Protein AF-0000000084356036 (afdb_homodimer)

pLDDT: mean 91.76, std 10.58, range [29.39, 98.69]

Solvent-accessible surface area (backbone atoms only — not comparable to full-atom values): 42009 Å² total; per-residue (Å²): 132,79,83,51,84,76,67,65,63,74,61,98,52,89,85,52,48,68,55,34,44,75,74,48,72,62,54,86,58,71,78,63,84,77,89,62,89,68,80,78,71,62,48,49,33,51,31,66,56,74,89,52,66,88,71,65,60,41,38,73,75,48,49,73,70,59,57,48,30,40,59,70,70,45,56,47,35,38,66,58,27,43,74,51,55,47,52,44,31,56,54,45,18,65,64,67,70,32,37,46,40,70,14,31,18,36,52,18,22,49,51,45,52,50,64,71,60,58,42,61,36,37,32,26,42,70,46,60,62,64,60,54,52,40,51,48,50,41,27,75,73,69,65,31,44,78,37,72,44,52,73,49,50,84,78,65,64,44,68,48,18,36,39,44,42,42,49,33,24,60,61,35,27,31,70,64,62,56,55,62,54,48,56,53,36,51,77,42,52,26,46,37,39,36,35,27,53,51,33,49,71,59,77,34,28,64,65,70,82,62,60,59,63,28,42,31,34,40,35,28,22,53,47,34,23,66,42,49,38,58,19,10,26,36,33,27,86,42,67,68,56,38,52,50,45,52,58,50,32,46,43,56,30,18,51,50,51,42,63,41,29,43,51,35,55,60,26,50,78,49,28,67,64,47,53,53,42,9,13,46,32,26,52,54,44,53,52,49,48,68,76,45,38,75,78,46,79,61,40,53,66,42,69,38,21,44,69,50,48,41,51,54,29,50,76,67,74,43,87,42,60,59,58,58,71,50,33,56,96,75,35,49,51,30,37,25,21,42,26,33,67,34,51,66,44,44,52,49,28,59,71,53,37,79,76,47,45,51,27,63,77,50,41,21,49,60,24,28,31,25,65,45,17,51,78,32,66,85,51,60,66,25,33,29,34,37,20,39,16,48,46,38,49,68,54,53,45,52,36,51,49,57,14,54,69,70,87,133,78,86,53,83,76,68,62,62,79,60,102,52,90,83,53,48,69,55,34,42,75,72,48,71,62,54,85,58,72,80,64,82,74,90,62,88,67,80,76,71,64,47,50,32,50,31,65,57,75,89,52,66,90,71,67,59,41,38,74,74,48,48,73,70,59,57,49,30,42,59,70,69,47,56,46,37,37,65,58,27,43,75,50,54,46,53,45,33,58,54,45,18,64,65,68,72,33,38,48,42,71,15,31,19,36,52,18,23,49,51,45,52,50,64,71,60,58,44,61,36,38,31,25,42,70,46,60,64,65,59,53,51,40,50,48,50,42,27,74,74,70,65,30,43,77,38,75,44,53,74,48,49,85,79,65,64,43,69,48,19,36,38,44,43,42,49,34,25,59,64,35,26,30,70,64,62,56,57,62,56,48,54,52,35,52,76,41,54,25,43,36,38,35,36,28,54,52,34,49,71,57,76,34,27,61,65,70,82,62,60,60,61,27,42,32,33,38,35,28,22,52,47,35,23,66,43,48,35,58,19,10,26,37,33,27,85,40,65,68,58,37,52,49,45,52,58,51,32,48,43,56,30,17,50,50,52,43,64,40,30,41,52,33,54,60,26,51,77,48,29,68,64,47,51,52,43,9,12,44,31,26,51,52,46,52,52,49,49,68,75,46,37,75,78,47,80,61,40,54,65,41,69,38,22,45,70,50,47,42,51,54,29,50,76,67,73,43,89,42,58,58,59,59,72,50,32,56,97,75,34,50,54,30,38,26,23,41,28,32,68,34,50,67,46,42,51,50,27,60,73,52,38,79,75,44,46,50,26,64,79,50,41,21,48,60,25,28,31,25,64,45,19,50,79,32,67,84,49,60,66,24,34,30,34,36,22,39,17,47,47,38,50,67,53,52,44,53,36,50,50,56,15,54,68,70,89

Structure (mmCIF, N/CA/C/O backbone):
data_AF-0000000084356036-model_v1
#
loop_
_entity.id
_entity.type
_entity.pdbx_description
1 polymer 'Putative trans-sulfuration enzyme'
#
loop_
_atom_site.group_PDB
_atom_site.id
_atom_site.type_symbol
_atom_site.label_atom_id
_atom_site.label_alt_id
_atom_site.label_comp_id
_atom_site.label_asym_id
_atom_site.label_entity_id
_atom_site.label_seq_id
_atom_site.pdbx_PDB_ins_code
_atom_site.Cartn_x
_atom_site.Cartn_y
_atom_site.Cartn_z
_atom_site.occupancy
_atom_site.B_iso_or_equiv
_atom_site.auth_seq_id
_atom_site.auth_comp_id
_atom_site.auth_asym_id
_atom_site.auth_atom_id
_atom_site.pdbx_PDB_model_num
ATOM 1 N N . MET A 1 1 ? -30.516 16.922 -21.625 1 29.39 1 MET A N 1
ATOM 2 C CA . MET A 1 1 ? -30.875 18.328 -21.734 1 29.39 1 MET A CA 1
ATOM 3 C C . MET A 1 1 ? -29.625 19.203 -21.672 1 29.39 1 MET A C 1
ATOM 5 O O . MET A 1 1 ? -28.703 18.938 -20.891 1 29.39 1 MET A O 1
ATOM 9 N N . GLY A 1 2 ? -29.375 19.969 -22.703 1 32.53 2 GLY A N 1
ATOM 10 C CA . GLY A 1 2 ? -28.25 20.875 -22.922 1 32.53 2 GLY A CA 1
ATOM 11 C C . GLY A 1 2 ? -28.062 21.891 -21.812 1 32.53 2 GLY A C 1
ATOM 12 O O . GLY A 1 2 ? -29.016 22.188 -21.094 1 32.53 2 GLY A O 1
ATOM 13 N N . ILE A 1 3 ? -26.844 22 -21.281 1 39.56 3 ILE A N 1
ATOM 14 C CA . ILE A 1 3 ? -26.484 23.141 -20.438 1 39.56 3 ILE A CA 1
ATOM 15 C C . ILE A 1 3 ? -26.906 24.438 -21.125 1 39.56 3 ILE A C 1
ATOM 17 O O . ILE A 1 3 ? -26.531 24.703 -22.266 1 39.56 3 ILE A O 1
ATOM 21 N N . THR A 1 4 ? -28.125 24.984 -20.984 1 37.81 4 THR A N 1
ATOM 22 C CA . THR A 1 4 ? -28.406 26.344 -21.438 1 37.81 4 THR A CA 1
ATOM 23 C C . THR A 1 4 ? -27.516 27.344 -20.703 1 37.81 4 THR A C 1
ATOM 25 O O . THR A 1 4 ? -27.016 27.062 -19.609 1 37.81 4 THR A O 1
ATOM 28 N N . LYS A 1 5 ? -27.125 28.422 -21.312 1 46.97 5 LYS A N 1
ATOM 29 C CA . LYS A 1 5 ? -26.344 29.547 -20.828 1 46.97 5 LYS A CA 1
ATOM 30 C C . LYS A 1 5 ? -26.766 29.953 -19.422 1 46.97 5 LYS A C 1
ATOM 32 O O . LYS A 1 5 ? -25.969 30.453 -18.641 1 46.97 5 LYS A O 1
ATOM 37 N N . ASN A 1 6 ? -28 30.062 -19.141 1 38.69 6 ASN A N 1
ATOM 38 C CA . ASN A 1 6 ? -28.625 30.453 -17.875 1 38.69 6 ASN A CA 1
ATOM 39 C C . ASN A 1 6 ? -28.359 29.438 -16.766 1 38.69 6 ASN A C 1
ATOM 41 O O . ASN A 1 6 ? -28.734 29.656 -15.617 1 38.69 6 ASN A O 1
ATOM 45 N N . ASP A 1 7 ? -28.047 28.281 -17.125 1 44.19 7 ASP A N 1
ATOM 46 C CA . ASP A 1 7 ? -27.922 27.234 -16.109 1 44.19 7 ASP A CA 1
ATOM 47 C C . ASP A 1 7 ? -26.609 27.391 -15.328 1 44.19 7 ASP A C 1
ATOM 49 O O . ASP A 1 7 ? -26.328 26.578 -14.445 1 44.19 7 ASP A O 1
ATOM 53 N N . TYR A 1 8 ? -25.781 28.141 -15.906 1 47.41 8 TYR A N 1
ATOM 54 C CA . TYR A 1 8 ? -24.609 28.469 -15.117 1 47.41 8 TYR A CA 1
ATOM 55 C C . TYR A 1 8 ? -24.984 29.266 -13.875 1 47.41 8 TYR A C 1
ATOM 57 O O . TYR A 1 8 ? -25.203 30.484 -13.938 1 47.41 8 TYR A O 1
ATOM 65 N N . VAL A 1 9 ? -26.031 28.984 -13.227 1 43 9 VAL A N 1
ATOM 66 C CA . VAL A 1 9 ? -26.344 29.734 -12.008 1 43 9 VAL A CA 1
ATOM 67 C C . VAL A 1 9 ? -25.094 29.859 -11.148 1 43 9 VAL A C 1
ATOM 69 O O . VAL A 1 9 ? -24.531 28.859 -10.695 1 43 9 VAL A O 1
ATOM 72 N N . SER A 1 10 ? -24.281 30.812 -11.508 1 47.84 10 SER A N 1
ATOM 73 C CA . SER A 1 10 ? -23.234 31.188 -10.562 1 47.84 10 SER A CA 1
ATOM 74 C C . SER A 1 10 ? -23.766 31.219 -9.133 1 47.84 10 SER A C 1
ATOM 76 O O . SER A 1 10 ? -24.656 32 -8.805 1 47.84 10 SER A O 1
ATOM 78 N N . GLU A 1 11 ? -24.016 30.297 -8.531 1 51.06 11 GLU A N 1
ATOM 79 C CA . GLU A 1 11 ? -24.203 30.453 -7.09 1 51.06 11 GLU A CA 1
ATOM 80 C C . GLU A 1 11 ? -23.344 31.578 -6.535 1 51.06 11 GLU A C 1
AT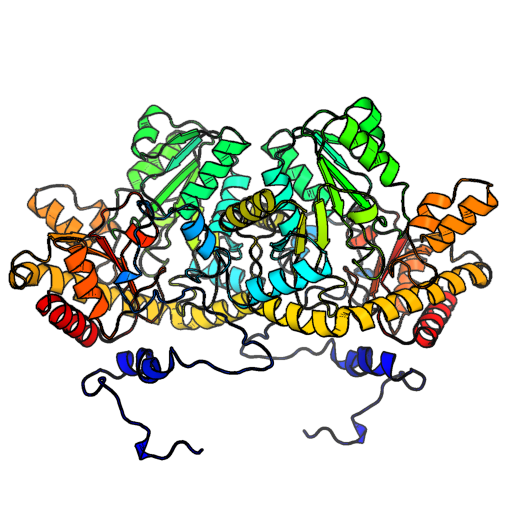OM 82 O O . GLU A 1 11 ? -22.453 32.094 -7.227 1 51.06 11 GLU A O 1
ATOM 87 N N . ASN A 1 12 ? -23.547 32.031 -5.133 1 54.28 12 ASN A N 1
ATOM 88 C CA . ASN A 1 12 ? -23.141 33.125 -4.238 1 54.28 12 ASN A CA 1
ATOM 89 C C . ASN A 1 12 ? -21.641 33.375 -4.312 1 54.28 12 ASN A C 1
ATOM 91 O O . ASN A 1 12 ? -20.984 33.594 -3.287 1 54.28 12 ASN A O 1
ATOM 95 N N . HIS A 1 13 ? -20.984 33.188 -5.473 1 63.88 13 HIS A N 1
ATOM 96 C CA . HIS A 1 13 ? -19.578 33.562 -5.52 1 63.88 13 HIS A CA 1
ATOM 97 C C . HIS A 1 13 ? -19.391 34.969 -6.055 1 63.88 13 HIS A C 1
ATOM 99 O O . HIS A 1 13 ? -18.375 35.281 -6.676 1 63.88 13 HIS A O 1
ATOM 105 N N . ASN A 1 14 ? -20.453 35.875 -6.234 1 61.91 14 ASN A N 1
ATOM 106 C CA . ASN A 1 14 ? -20.453 37.125 -6.988 1 61.91 14 ASN A CA 1
ATOM 107 C C . ASN A 1 14 ? -19.234 37.969 -6.637 1 61.91 14 ASN A C 1
ATOM 109 O O . ASN A 1 14 ? -18.734 38.719 -7.477 1 61.91 14 ASN A O 1
ATOM 113 N N . ASN A 1 15 ? -18.562 37.781 -5.469 1 78.5 15 ASN A N 1
ATOM 114 C CA . ASN A 1 15 ? -17.469 38.688 -5.141 1 78.5 15 ASN A CA 1
ATOM 115 C C . ASN A 1 15 ? -16.172 37.938 -4.863 1 78.5 15 ASN A C 1
ATOM 117 O O . ASN A 1 15 ? -15.242 38.5 -4.273 1 78.5 15 ASN A O 1
ATOM 121 N N . ALA A 1 16 ? -16.141 36.812 -5.438 1 83.12 16 ALA A N 1
ATOM 122 C CA . ALA A 1 16 ? -14.93 36.062 -5.141 1 83.12 16 ALA A CA 1
ATOM 123 C C . ALA A 1 16 ? -13.891 36.25 -6.238 1 83.12 16 ALA A C 1
ATOM 125 O O . ALA A 1 16 ? -14.234 36.438 -7.406 1 83.12 16 ALA A O 1
ATOM 126 N N . ASP A 1 17 ? -12.617 36.219 -5.934 1 83.81 17 ASP A N 1
ATOM 127 C CA . ASP A 1 17 ? -11.492 36.312 -6.867 1 83.81 17 ASP A CA 1
ATOM 128 C C . ASP A 1 17 ? -11.359 35.031 -7.688 1 83.81 17 ASP A C 1
ATOM 130 O O . ASP A 1 17 ? -11.898 34 -7.309 1 83.81 17 ASP A O 1
ATOM 134 N N . ILE A 1 18 ? -10.75 35.188 -8.828 1 76.62 18 ILE A N 1
ATOM 135 C CA . ILE A 1 18 ? -10.648 34.094 -9.805 1 76.62 18 ILE A CA 1
ATOM 136 C C . ILE A 1 18 ? -10.047 32.875 -9.148 1 76.62 18 ILE A C 1
ATOM 138 O O . ILE A 1 18 ? -10.461 31.734 -9.438 1 76.62 18 ILE A O 1
ATOM 142 N N . ASN A 1 19 ? -9 32.969 -8.258 1 81.5 19 ASN A N 1
ATOM 143 C CA . ASN A 1 19 ? -8.367 31.828 -7.613 1 81.5 19 ASN A CA 1
ATOM 144 C C . ASN A 1 19 ? -9.344 31.062 -6.73 1 81.5 19 ASN A C 1
ATOM 146 O O . ASN A 1 19 ? -9.273 29.844 -6.633 1 81.5 19 ASN A O 1
ATOM 150 N N . THR A 1 20 ? -10.211 31.75 -6.133 1 84.06 20 THR A N 1
ATOM 151 C CA . THR A 1 20 ? -11.25 31.141 -5.312 1 84.06 20 THR A CA 1
ATOM 152 C C . THR A 1 20 ? -12.281 30.438 -6.188 1 84.06 20 THR A C 1
ATOM 154 O O . THR A 1 20 ? -12.672 29.297 -5.902 1 84.06 20 THR A O 1
ATOM 157 N N . LEU A 1 21 ? -12.695 31.078 -7.297 1 76.44 21 LEU A N 1
ATOM 158 C CA . LEU A 1 21 ? -13.68 30.516 -8.203 1 76.44 21 LEU A CA 1
ATOM 159 C C . LEU A 1 21 ? -13.156 29.234 -8.844 1 76.44 21 LEU A C 1
ATOM 161 O O . LEU A 1 21 ? -13.914 28.266 -9.016 1 76.44 21 LEU A O 1
ATOM 165 N N . LEU A 1 22 ? -11.93 29.25 -9.156 1 78.12 22 LEU A N 1
ATOM 166 C CA . LEU A 1 22 ? -11.312 28.078 -9.773 1 78.12 22 LEU A CA 1
ATOM 167 C C . LEU A 1 22 ? -11.383 26.875 -8.836 1 78.12 22 LEU A C 1
ATOM 169 O O . LEU A 1 22 ? -11.359 25.734 -9.281 1 78.12 22 LEU A O 1
ATOM 173 N N . ILE A 1 23 ? -11.5 27.047 -7.559 1 84.19 23 ILE A N 1
ATOM 174 C CA . ILE A 1 23 ? -11.492 25.969 -6.574 1 84.19 23 ILE A CA 1
ATOM 175 C C . ILE A 1 23 ? -12.922 25.609 -6.195 1 84.19 23 ILE A C 1
ATOM 177 O O . ILE A 1 23 ? -13.25 24.422 -6.023 1 84.19 23 ILE A O 1
ATOM 181 N N . HIS A 1 24 ? -13.914 26.562 -6.199 1 85.25 24 HIS A N 1
ATOM 182 C CA . HIS A 1 24 ? -15.164 26.312 -5.492 1 85.25 24 HIS A CA 1
ATOM 183 C C . HIS A 1 24 ? -16.359 26.469 -6.426 1 85.25 24 HIS A C 1
ATOM 185 O O . HIS A 1 24 ? -17.484 26.156 -6.047 1 85.25 24 HIS A O 1
ATOM 191 N N . SER A 1 25 ? -16.266 26.906 -7.676 1 75.06 25 SER A N 1
ATOM 192 C CA . SER A 1 25 ? -17.406 27.266 -8.523 1 75.06 25 SER A CA 1
ATOM 193 C C . SER A 1 25 ? -18.281 26.047 -8.797 1 75.06 25 SER A C 1
ATOM 195 O O . SER A 1 25 ? -19.469 26.188 -9.117 1 75.06 25 SER A O 1
ATOM 197 N N . ASP A 1 26 ? -17.719 24.938 -8.703 1 75.94 26 ASP A N 1
ATOM 198 C CA . ASP A 1 26 ? -18.484 23.734 -9.008 1 75.94 26 ASP A CA 1
ATOM 199 C C . ASP A 1 26 ? -18.906 23.016 -7.734 1 75.94 26 ASP A C 1
ATOM 201 O O . ASP A 1 26 ? -19.484 21.922 -7.797 1 75.94 26 ASP A O 1
ATOM 205 N N . ASP A 1 27 ? -18.703 23.594 -6.57 1 80.88 27 ASP A N 1
ATOM 206 C CA . ASP A 1 27 ? -19.031 22.969 -5.293 1 80.88 27 ASP A CA 1
ATOM 207 C C . ASP A 1 27 ? -20.516 22.609 -5.219 1 80.88 27 ASP A C 1
ATOM 209 O O . ASP A 1 27 ? -20.906 21.688 -4.512 1 80.88 27 ASP A O 1
ATOM 213 N N . VAL A 1 28 ? -21.328 23.203 -5.906 1 74.5 28 VAL A N 1
ATOM 214 C CA . VAL A 1 28 ? -22.781 23 -5.887 1 74.5 28 VAL A CA 1
ATOM 215 C C . VAL A 1 28 ? -23.109 21.594 -6.395 1 74.5 28 VAL A C 1
ATOM 217 O O . VAL A 1 28 ? -24.188 21.078 -6.117 1 74.5 28 VAL A O 1
ATOM 220 N N . LEU A 1 29 ? -22.172 21.047 -7.098 1 70.62 29 LEU A N 1
ATOM 221 C CA . LEU A 1 29 ? -22.406 19.734 -7.68 1 70.62 29 LEU A CA 1
ATOM 222 C C . LEU A 1 29 ? -21.891 18.641 -6.762 1 70.62 29 LEU A C 1
ATOM 224 O O . LEU A 1 29 ? -22.031 17.453 -7.066 1 70.62 29 LEU A O 1
ATOM 228 N N . ASN A 1 30 ? -21.297 18.953 -5.586 1 77.06 30 ASN A N 1
ATOM 229 C CA . ASN A 1 30 ? -20.641 18 -4.703 1 77.06 30 ASN A CA 1
ATOM 230 C C . ASN A 1 30 ? -21.609 16.938 -4.18 1 77.06 30 ASN A C 1
ATOM 232 O O . ASN A 1 30 ? -21.219 15.805 -3.906 1 77.06 30 ASN A O 1
ATOM 236 N N . ASP A 1 31 ? -22.844 17.125 -4.047 1 74.38 31 ASP A N 1
ATOM 237 C CA . ASP A 1 31 ? -23.781 16.219 -3.377 1 74.38 31 ASP A CA 1
ATOM 238 C C . ASP A 1 31 ? -24.641 15.477 -4.387 1 74.38 31 ASP A C 1
ATOM 240 O O . ASP A 1 31 ? -25.641 14.859 -4.02 1 74.38 31 ASP A O 1
ATOM 244 N N . ARG A 1 32 ? -24.281 15.609 -5.621 1 68.31 32 ARG A N 1
ATOM 245 C CA . ARG A 1 32 ? -25.094 14.961 -6.652 1 68.31 32 ARG A CA 1
ATOM 246 C C . ARG A 1 32 ? -24.922 13.445 -6.613 1 68.31 32 ARG A C 1
ATOM 248 O O . ARG A 1 32 ? -23.797 12.945 -6.516 1 68.31 32 ARG A O 1
ATOM 255 N N . ILE A 1 33 ? -25.891 12.781 -6.523 1 73.44 33 ILE A N 1
ATOM 256 C CA . ILE A 1 33 ? -25.891 11.328 -6.648 1 73.44 33 ILE A CA 1
ATOM 257 C C . ILE A 1 33 ? -25.797 10.938 -8.125 1 73.44 33 ILE A C 1
ATOM 259 O O . ILE A 1 33 ? -26.562 11.438 -8.953 1 73.44 33 ILE A O 1
ATOM 263 N N . VAL A 1 34 ? -24.891 10.234 -8.5 1 70.38 34 VAL A N 1
ATOM 264 C CA . VAL A 1 34 ? -24.734 9.75 -9.867 1 70.38 34 VAL A CA 1
ATOM 265 C C . VAL A 1 34 ? -25.125 8.281 -9.953 1 70.38 34 VAL A C 1
ATOM 267 O O . VAL A 1 34 ? -24.688 7.461 -9.148 1 70.38 34 VAL A O 1
ATOM 270 N N . ASN A 1 35 ? -26.016 7.895 -10.82 1 73.56 35 ASN A N 1
ATOM 271 C CA . ASN A 1 35 ? -26.531 6.535 -10.961 1 73.56 35 ASN A CA 1
ATOM 272 C C . ASN A 1 35 ? -25.719 5.727 -11.969 1 73.56 35 ASN A C 1
ATOM 274 O O . ASN A 1 35 ? -26.281 5.145 -12.898 1 73.56 35 ASN A O 1
ATOM 278 N N . ASP A 1 36 ? -24.547 5.645 -11.641 1 73.38 36 ASP A N 1
ATOM 279 C CA . ASP A 1 36 ? -23.641 4.941 -12.547 1 73.38 36 ASP A CA 1
ATOM 280 C C . ASP A 1 36 ? -23.859 3.434 -12.484 1 73.38 36 ASP A C 1
ATOM 282 O O . ASP A 1 36 ? -24.125 2.881 -11.414 1 73.38 36 ASP A O 1
ATOM 286 N N . VAL A 1 37 ? -23.797 2.703 -13.641 1 74.88 37 VAL A N 1
ATOM 287 C CA . VAL A 1 37 ? -23.766 1.245 -13.672 1 74.88 37 VAL A CA 1
ATOM 288 C C . VAL A 1 37 ? -22.406 0.737 -13.203 1 74.88 37 VAL A C 1
ATOM 290 O O . VAL A 1 37 ? -22.328 -0.11 -12.312 1 74.88 37 VAL A O 1
ATOM 293 N N . ALA A 1 38 ? -21.375 1.292 -13.898 1 76.12 38 ALA A N 1
ATOM 294 C CA . ALA A 1 38 ? -20.031 1.022 -13.414 1 76.12 38 ALA A CA 1
ATOM 295 C C . ALA A 1 38 ? -19.578 2.078 -12.406 1 76.12 38 ALA A C 1
ATOM 297 O O . ALA A 1 38 ? -19.75 3.277 -12.641 1 76.12 38 ALA A O 1
ATOM 298 N N . PRO A 1 39 ? -18.969 1.699 -11.273 1 80.62 39 PRO A N 1
ATOM 299 C CA . PRO A 1 39 ? -18.578 2.693 -10.273 1 80.62 39 PRO A CA 1
ATOM 300 C C . PRO A 1 39 ? -17.453 3.602 -10.766 1 80.62 39 PRO A C 1
ATOM 302 O O . PRO A 1 39 ? -16.641 3.197 -11.609 1 80.62 39 PRO A O 1
ATOM 305 N N . PRO A 1 40 ? -17.359 4.82 -10.203 1 83.5 40 PRO A N 1
ATOM 306 C CA . PRO A 1 40 ? -16.266 5.734 -10.555 1 83.5 40 PRO A CA 1
ATOM 307 C C . PRO A 1 40 ? -14.945 5.352 -9.898 1 83.5 40 PRO A C 1
ATOM 309 O O . PRO A 1 40 ? -14.93 4.547 -8.961 1 83.5 40 PRO A O 1
ATOM 312 N N . ILE A 1 41 ? -13.82 5.797 -10.5 1 85.44 41 ILE A N 1
ATOM 313 C CA . ILE A 1 41 ? -12.523 5.773 -9.828 1 85.44 41 ILE A CA 1
ATOM 314 C C . ILE A 1 41 ? -12.438 6.914 -8.82 1 85.44 41 ILE A C 1
ATOM 316 O O . ILE A 1 41 ? -12.266 8.078 -9.195 1 85.44 41 ILE A O 1
ATOM 320 N N . ASN A 1 42 ? -12.656 6.684 -7.531 1 83.94 42 ASN A N 1
ATOM 321 C CA . ASN A 1 42 ? -12.656 7.699 -6.484 1 83.94 42 ASN A CA 1
ATOM 322 C C . ASN A 1 42 ? -11.242 7.973 -5.977 1 83.94 42 ASN A C 1
ATOM 324 O O . ASN A 1 42 ? -10.844 7.457 -4.934 1 83.94 42 ASN A O 1
ATOM 328 N N . VAL A 1 43 ? -10.586 8.867 -6.566 1 84.56 43 VAL A N 1
ATOM 329 C CA . VAL A 1 43 ? -9.164 9.062 -6.297 1 84.56 43 VAL A CA 1
ATOM 330 C C . VAL A 1 43 ? -8.984 9.898 -5.035 1 84.56 43 VAL A C 1
ATOM 332 O O . VAL A 1 43 ? -7.875 10.008 -4.508 1 84.56 43 VAL A O 1
ATOM 335 N N . THR A 1 44 ? -10.062 10.422 -4.398 1 82.31 44 THR A N 1
ATOM 336 C CA . THR A 1 44 ? -9.969 11.359 -3.285 1 82.31 44 THR A CA 1
ATOM 337 C C . THR A 1 44 ? -9.328 10.688 -2.07 1 82.31 44 THR A C 1
ATOM 339 O O . THR A 1 44 ? -9.594 9.516 -1.791 1 82.31 44 THR A O 1
ATOM 342 N N . THR A 1 45 ? -8.492 11.414 -1.34 1 86.62 45 THR A N 1
ATOM 343 C CA . THR A 1 45 ? -7.934 10.938 -0.079 1 86.62 45 THR A CA 1
ATOM 344 C C . THR A 1 45 ? -8.812 11.359 1.096 1 86.62 45 THR A C 1
ATOM 346 O O . THR A 1 45 ? -8.781 10.734 2.156 1 86.62 45 THR A O 1
ATOM 349 N N . THR A 1 46 ? -9.477 12.461 0.862 1 87.88 46 THR A N 1
ATOM 350 C CA . THR A 1 46 ? -10.188 13.133 1.947 1 87.88 46 THR A CA 1
ATOM 351 C C . THR A 1 46 ? -11.664 13.312 1.596 1 87.88 46 THR A C 1
ATOM 353 O O . THR A 1 46 ? -11.992 13.648 0.458 1 87.88 46 THR A O 1
ATOM 356 N N . PHE A 1 47 ? -12.562 13.016 2.578 1 89.56 47 PHE A N 1
ATOM 357 C CA . PHE A 1 47 ? -14 13.148 2.404 1 89.56 47 PHE A CA 1
ATOM 358 C C . PHE A 1 47 ? -14.562 14.211 3.344 1 89.56 47 PHE A C 1
ATOM 360 O O . PHE A 1 47 ? -14.133 14.32 4.496 1 89.56 47 PHE A O 1
ATOM 367 N N . ARG A 1 48 ? -15.531 15.016 2.816 1 90.25 48 ARG A N 1
ATOM 368 C CA . ARG A 1 48 ? -16.172 16.016 3.652 1 90.25 48 ARG A CA 1
ATOM 369 C C . ARG A 1 48 ? -17.062 15.367 4.711 1 90.25 48 ARG A C 1
ATOM 371 O O . ARG A 1 48 ? -17.734 14.383 4.438 1 90.25 48 ARG A O 1
ATOM 378 N N . TYR A 1 49 ? -16.969 15.961 5.965 1 90 49 TYR A N 1
ATOM 379 C CA . TYR A 1 49 ? -17.953 15.562 6.953 1 90 49 TYR A CA 1
ATOM 380 C C . TYR A 1 49 ? -19.359 15.961 6.512 1 90 49 TYR A C 1
ATOM 382 O O . TYR A 1 49 ? -19.531 16.797 5.613 1 90 49 TYR A O 1
ATOM 390 N N . SER A 1 50 ? -20.359 15.281 7.215 1 87.56 50 SER A N 1
ATOM 391 C CA . SER A 1 50 ? -21.75 15.633 6.965 1 87.56 50 SER A CA 1
ATOM 392 C C . SER A 1 50 ? -21.984 17.141 7.105 1 87.56 50 SER A C 1
ATOM 394 O O . SER A 1 50 ? -21.391 17.781 7.98 1 87.56 50 SER A O 1
ATOM 396 N N . SER A 1 51 ? -22.828 17.703 6.262 1 86.38 51 SER A N 1
ATOM 397 C CA . SER A 1 51 ? -23.172 19.109 6.359 1 86.38 51 SER A CA 1
ATOM 398 C C . SER A 1 51 ? -24.078 19.375 7.562 1 86.38 51 SER A C 1
ATOM 400 O O . SER A 1 51 ? -24.297 20.531 7.941 1 86.38 51 SER A O 1
ATOM 402 N N . ASN A 1 52 ? -24.609 18.281 8.117 1 88.88 52 ASN A N 1
ATOM 403 C CA . ASN A 1 52 ? -25.438 18.375 9.312 1 88.88 52 ASN A CA 1
ATOM 404 C C . ASN A 1 52 ? -24.609 18.266 10.586 1 88.88 52 ASN A C 1
ATOM 406 O O . ASN A 1 52 ? -24.219 17.172 10.984 1 88.88 52 ASN A O 1
ATOM 410 N N . PRO A 1 53 ? -24.453 19.375 11.312 1 90.94 53 PRO A N 1
ATOM 411 C CA . PRO A 1 53 ? -23.562 19.391 12.477 1 90.94 53 PRO A CA 1
ATOM 412 C C . PRO A 1 53 ? -24.047 18.469 13.594 1 90.94 53 PRO A C 1
ATOM 414 O O . PRO A 1 53 ? -23.266 18.094 14.477 1 90.94 53 PRO A O 1
ATOM 417 N N . ASP A 1 54 ? -25.281 18.125 13.633 1 89.12 54 ASP A N 1
ATOM 418 C CA . ASP A 1 54 ? -25.812 17.219 14.648 1 89.12 54 ASP A CA 1
ATOM 419 C C . ASP A 1 54 ? -25.203 15.828 14.516 1 89.12 54 ASP A C 1
ATOM 421 O O . ASP A 1 54 ? -25.25 15.031 15.461 1 89.12 54 ASP A O 1
ATOM 425 N N . GLU A 1 55 ? -24.625 15.578 13.398 1 88.94 55 GLU A N 1
ATOM 426 C CA . GLU A 1 55 ? -24.031 14.266 13.141 1 88.94 55 GLU A CA 1
ATOM 427 C C . GLU A 1 55 ? -22.562 14.234 13.531 1 88.94 55 GLU A C 1
ATOM 429 O O . GLU A 1 55 ? -21.922 13.18 13.461 1 88.94 55 GLU A O 1
ATOM 434 N N . TRP A 1 56 ? -22.094 15.461 13.93 1 92.69 56 TRP A N 1
ATOM 435 C CA . TRP A 1 56 ? -20.688 15.531 14.352 1 92.69 56 TRP A CA 1
ATOM 436 C C . TRP A 1 56 ? -20.531 15.047 15.781 1 92.69 56 TRP A C 1
ATOM 438 O O . TRP A 1 56 ? -20.734 15.805 16.734 1 92.69 56 TRP A O 1
ATOM 448 N N . ILE A 1 57 ? -20.078 13.789 15.906 1 89.94 57 ILE A N 1
ATOM 449 C CA . ILE A 1 57 ? -19.906 13.211 17.234 1 89.94 57 ILE A CA 1
ATOM 450 C C . ILE A 1 57 ? -18.422 13.086 17.562 1 89.94 57 ILE A C 1
ATOM 452 O O . ILE A 1 57 ? -17.672 12.414 16.844 1 89.94 57 ILE A O 1
ATOM 456 N N . PRO A 1 58 ? -17.984 13.82 18.641 1 90.56 58 PRO A N 1
ATOM 457 C CA . PRO A 1 58 ? -16.594 13.664 19.047 1 90.56 58 PRO A CA 1
ATOM 458 C C . PRO A 1 58 ? -16.188 12.203 19.203 1 90.56 58 PRO A C 1
ATOM 460 O O . PRO A 1 58 ? -16.969 11.391 19.703 1 90.56 58 PRO A O 1
ATOM 463 N N . TRP A 1 59 ? -14.977 11.945 18.859 1 88.94 59 TRP A N 1
ATOM 464 C CA . TRP A 1 59 ? -14.469 10.578 18.875 1 88.94 59 TRP A CA 1
ATOM 465 C C . TRP A 1 59 ? -14.656 9.938 20.25 1 88.94 59 TRP A C 1
ATOM 467 O O . TRP A 1 59 ? -15.07 8.781 20.344 1 88.94 59 TRP A O 1
ATOM 477 N N . ALA A 1 60 ? -14.336 10.703 21.281 1 87.12 60 ALA A N 1
ATOM 478 C CA . ALA A 1 60 ? -14.383 10.195 22.656 1 87.12 60 ALA A CA 1
ATOM 479 C C . ALA A 1 60 ? -15.797 9.766 23.031 1 87.12 60 ALA A C 1
ATOM 481 O O . ALA A 1 60 ? -15.977 8.945 23.938 1 87.12 60 ALA A O 1
ATOM 482 N N . ASP A 1 61 ? -16.828 10.305 22.312 1 91.12 61 ASP A N 1
ATOM 483 C CA . ASP A 1 61 ? -18.219 10.055 22.641 1 91.12 61 ASP A CA 1
ATOM 484 C C . ASP A 1 61 ? -18.828 8.977 21.734 1 91.12 61 ASP A C 1
ATOM 486 O O . ASP A 1 61 ? -19.984 8.586 21.922 1 91.12 61 ASP A O 1
ATOM 490 N N . GLN A 1 62 ? -18.047 8.531 20.828 1 90.31 62 GLN A N 1
ATOM 491 C CA . GLN A 1 62 ? -18.562 7.551 19.875 1 90.31 62 GLN A CA 1
ATOM 492 C C . GLN A 1 62 ? -18.594 6.152 20.484 1 90.31 62 GLN A C 1
ATOM 494 O O . GLN A 1 62 ? -17.672 5.773 21.219 1 90.31 62 GLN A O 1
ATOM 499 N N . THR A 1 63 ? -19.609 5.352 20.188 1 89.62 63 THR A N 1
ATOM 500 C CA . THR A 1 63 ? -19.672 3.941 20.547 1 89.62 63 THR A CA 1
ATOM 501 C C . THR A 1 63 ? -18.75 3.111 19.656 1 89.62 63 THR A C 1
ATOM 503 O O . THR A 1 63 ? -18.297 3.578 18.609 1 89.62 63 THR A O 1
ATOM 506 N N . PRO A 1 64 ? -18.453 1.931 20.078 1 86.88 64 PRO A N 1
ATOM 507 C CA . PRO A 1 64 ? -17.656 1.05 19.234 1 86.88 64 PRO A CA 1
ATOM 508 C C . PRO A 1 64 ? -18.281 0.837 17.859 1 86.88 64 PRO A C 1
ATOM 510 O O . PRO A 1 64 ? -17.562 0.791 16.844 1 86.88 64 PRO A O 1
ATOM 513 N N . GLU A 1 65 ? -19.578 0.787 17.906 1 85.25 65 GLU A N 1
ATOM 514 C CA . GLU A 1 65 ? -20.281 0.596 16.641 1 85.25 65 GLU A CA 1
ATOM 515 C C . GLU A 1 65 ? -20.109 1.802 15.727 1 85.25 65 GLU A C 1
ATOM 517 O O . GLU A 1 65 ? -19.938 1.646 14.516 1 85.25 65 GLU A O 1
ATOM 522 N N . GLU A 1 66 ? -20.172 2.957 16.297 1 84.81 66 GLU A N 1
ATOM 523 C CA . GLU A 1 66 ? -19.984 4.184 15.531 1 84.81 66 GLU A CA 1
ATOM 524 C C . GLU A 1 66 ? -18.562 4.277 14.992 1 84.81 66 GLU A C 1
ATOM 526 O O . GLU A 1 66 ? -18.359 4.695 13.852 1 84.81 66 GLU A O 1
ATOM 531 N N . LYS A 1 67 ? -17.672 3.902 15.719 1 85.12 67 LYS A N 1
ATOM 532 C CA . LYS A 1 67 ? -16.281 3.922 15.305 1 85.12 67 LYS A CA 1
ATOM 533 C C . LYS A 1 67 ? -16.031 2.951 14.156 1 85.12 67 LYS A C 1
ATOM 535 O O . LYS A 1 67 ? -15.25 3.24 13.25 1 85.12 67 LYS A O 1
ATOM 540 N N . GLU A 1 68 ? -16.734 1.889 14.195 1 85.31 68 GLU A N 1
ATOM 541 C CA . GLU A 1 68 ? -16.562 0.868 13.164 1 85.31 68 GLU A CA 1
ATOM 542 C C . GLU A 1 68 ? -17.125 1.328 11.828 1 85.31 68 GLU A C 1
ATOM 544 O O . GLU A 1 68 ? -16.734 0.814 10.773 1 85.31 68 GLU A O 1
ATOM 549 N N . LYS A 1 69 ? -18 2.318 11.906 1 84.19 69 LYS A N 1
ATOM 550 C CA . LYS A 1 69 ? -18.594 2.814 10.664 1 84.19 69 LYS A CA 1
ATOM 551 C C . LYS A 1 69 ? -17.531 3.4 9.742 1 84.19 69 LYS A C 1
ATOM 553 O O . LYS A 1 69 ? -17.703 3.406 8.523 1 84.19 69 LYS A O 1
ATOM 558 N N . LEU A 1 70 ? -16.453 3.893 10.289 1 82.88 70 LEU A N 1
ATOM 559 C CA . LEU A 1 70 ? -15.383 4.496 9.5 1 82.88 70 LEU A CA 1
ATOM 560 C C . LEU A 1 70 ? -14.68 3.445 8.648 1 82.88 70 LEU A C 1
ATOM 562 O O . LEU A 1 70 ? -13.984 3.783 7.684 1 82.88 70 LEU A O 1
ATOM 566 N N . LEU A 1 71 ? -14.914 2.211 9.008 1 81.69 71 LEU A N 1
ATOM 567 C CA . LEU A 1 71 ? -14.234 1.128 8.305 1 81.69 71 LEU A CA 1
ATOM 568 C C . LEU A 1 71 ? -15.086 0.609 7.148 1 81.69 71 LEU A C 1
ATOM 570 O O . LEU A 1 71 ? -14.57 -0.04 6.234 1 81.69 71 LEU A O 1
ATOM 574 N N . ASN A 1 72 ? -16.453 0.903 7.215 1 80.69 72 ASN A N 1
ATOM 575 C CA . ASN A 1 72 ? -17.281 0.171 6.258 1 80.69 72 ASN A CA 1
ATOM 576 C C . ASN A 1 72 ? -18.422 1.032 5.727 1 80.69 72 ASN A C 1
ATOM 578 O O . ASN A 1 72 ? -19.188 0.594 4.867 1 80.69 72 ASN A O 1
ATOM 582 N N . HIS A 1 73 ? -18.547 2.256 6.223 1 79.5 73 HIS A N 1
ATOM 583 C CA . HIS A 1 73 ? -19.719 3.023 5.816 1 79.5 73 HIS A CA 1
ATOM 584 C C . HIS A 1 73 ? -19.375 4.492 5.609 1 79.5 73 HIS A C 1
ATOM 586 O O . HIS A 1 73 ? -19.562 5.031 4.52 1 79.5 73 HIS A O 1
ATOM 592 N N . ASP A 1 74 ? -18.875 5.102 6.699 1 84.69 74 ASP A N 1
ATOM 593 C CA . ASP A 1 74 ? -18.547 6.523 6.641 1 84.69 74 ASP A CA 1
ATOM 594 C C . ASP A 1 74 ? -17.156 6.746 6.07 1 84.69 74 ASP A C 1
ATOM 596 O O . ASP A 1 74 ? -16.172 6.188 6.574 1 84.69 74 ASP A O 1
ATOM 600 N N . PHE A 1 75 ? -17.109 7.508 5.066 1 87.38 75 PHE A N 1
ATOM 601 C CA . PHE A 1 75 ? -15.812 7.824 4.492 1 87.38 75 PHE A CA 1
ATOM 602 C C . PHE A 1 75 ? -15.242 9.102 5.105 1 87.38 75 PHE A C 1
ATOM 604 O O . PHE A 1 75 ? -15.891 10.148 5.066 1 87.38 75 PHE A O 1
ATOM 611 N N . VAL A 1 76 ? -14.055 9.023 5.699 1 89.69 76 VAL A N 1
ATOM 612 C CA . VAL A 1 76 ? -13.375 10.156 6.312 1 89.69 76 VAL A CA 1
ATOM 613 C C . VAL A 1 76 ? -12.031 10.391 5.625 1 89.69 76 VAL A C 1
ATOM 615 O O . VAL A 1 76 ? -11.688 11.523 5.277 1 89.69 76 VAL A O 1
ATOM 618 N N . TYR A 1 77 ? -11.266 9.359 5.492 1 90.94 77 TYR A N 1
ATOM 619 C CA . TYR A 1 77 ? -9.945 9.336 4.875 1 90.94 77 TYR A CA 1
ATOM 620 C C . TYR A 1 77 ? -9.719 8.023 4.133 1 90.94 77 TYR A C 1
ATOM 622 O O . TYR A 1 77 ? -10.078 6.949 4.629 1 90.94 77 TYR A O 1
ATOM 630 N N . SER A 1 78 ? -9.18 8.055 2.943 1 91.19 78 SER A N 1
ATOM 631 C CA . SER A 1 78 ? -9.172 6.906 2.037 1 91.19 78 SER A CA 1
ATOM 632 C C . SER A 1 78 ? -8.305 5.777 2.578 1 91.19 78 SER A C 1
ATOM 634 O O . SER A 1 78 ? -8.477 4.617 2.193 1 91.19 78 SER A O 1
ATOM 636 N N . ARG A 1 79 ? -7.316 6.059 3.41 1 91.56 79 ARG A N 1
ATOM 637 C CA . ARG A 1 79 ? -6.535 4.996 4.035 1 91.56 79 ARG A CA 1
ATOM 638 C C . ARG A 1 79 ? -7.418 4.113 4.91 1 91.56 79 ARG A C 1
ATOM 640 O O . ARG A 1 79 ? -7.105 2.939 5.129 1 91.56 79 ARG A O 1
ATOM 647 N N . LEU A 1 80 ? -8.484 4.746 5.535 1 91.81 80 LEU A N 1
ATOM 648 C CA . LEU A 1 80 ? -9.422 3.988 6.363 1 91.81 80 LEU A CA 1
ATOM 649 C C . LEU A 1 80 ? -10.32 3.111 5.496 1 91.81 80 LEU A C 1
ATOM 651 O O . LEU A 1 80 ? -10.422 1.902 5.723 1 91.81 80 LEU A O 1
ATOM 655 N N . SER A 1 81 ? -10.977 3.68 4.641 1 91.25 81 SER A N 1
ATOM 656 C CA . SER A 1 81 ? -11.828 3.02 3.652 1 91.25 81 SER A CA 1
ATOM 657 C C . SER A 1 81 ? -12.203 3.971 2.521 1 91.25 81 SER A C 1
ATOM 659 O O . SER A 1 81 ? -12.102 5.191 2.672 1 91.25 81 SER A O 1
ATOM 661 N N . HIS A 1 82 ? -12.5 3.482 1.394 1 90.88 82 HIS A N 1
ATOM 662 C CA . HIS A 1 82 ? -13.031 4.227 0.258 1 90.88 82 HIS A CA 1
ATOM 663 C C . HIS A 1 82 ? -14.094 3.418 -0.486 1 90.88 82 HIS A C 1
ATOM 665 O O . HIS A 1 82 ? -14.219 2.211 -0.271 1 90.88 82 HIS A O 1
ATOM 671 N N . PRO A 1 83 ? -14.914 4.062 -1.302 1 88.81 83 PRO A N 1
ATOM 672 C CA . PRO A 1 83 ? -16.109 3.43 -1.854 1 88.81 83 PRO A CA 1
ATOM 673 C C . PRO A 1 83 ? -15.812 2.121 -2.58 1 88.81 83 PRO A C 1
ATOM 675 O O . PRO A 1 83 ? -16.484 1.116 -2.361 1 88.81 83 PRO A O 1
ATOM 678 N N . ASN A 1 84 ? -14.758 2.039 -3.383 1 90.56 84 ASN A N 1
ATOM 679 C CA . ASN A 1 84 ? -14.492 0.849 -4.184 1 90.56 84 ASN A CA 1
ATOM 680 C C . ASN A 1 84 ? -13.961 -0.296 -3.328 1 90.56 84 ASN A C 1
ATOM 682 O O . ASN A 1 84 ? -14.234 -1.465 -3.607 1 90.56 84 ASN A O 1
ATOM 686 N N . ASN A 1 85 ? -13.164 0.016 -2.293 1 92 85 ASN A N 1
ATOM 687 C CA . ASN A 1 85 ? -12.703 -1.076 -1.44 1 92 85 ASN A CA 1
ATOM 688 C C . ASN A 1 85 ? -13.867 -1.729 -0.695 1 92 85 ASN A C 1
ATOM 690 O O . ASN A 1 85 ? -13.875 -2.947 -0.502 1 92 85 ASN A O 1
ATOM 694 N N . ILE A 1 86 ? -14.859 -0.922 -0.264 1 90.44 86 ILE A N 1
ATOM 695 C CA . ILE A 1 86 ? -16.031 -1.462 0.424 1 90.44 86 ILE A CA 1
ATOM 696 C C . ILE A 1 86 ? -16.844 -2.33 -0.537 1 90.44 86 ILE A C 1
ATOM 698 O O . ILE A 1 86 ? -17.312 -3.406 -0.163 1 90.44 86 ILE A O 1
ATOM 702 N N . ARG A 1 87 ? -17.016 -1.825 -1.755 1 90.12 87 ARG A N 1
ATOM 703 C CA . ARG A 1 87 ? -17.719 -2.611 -2.766 1 90.12 87 ARG A CA 1
ATOM 704 C C . ARG A 1 87 ? -17 -3.941 -3.012 1 90.12 87 ARG A C 1
ATOM 706 O O . ARG A 1 87 ? -17.656 -4.98 -3.141 1 90.12 87 ARG A O 1
ATOM 713 N N . LEU A 1 88 ? -15.703 -3.922 -3.062 1 93.44 88 LEU A N 1
ATOM 714 C CA . LEU A 1 88 ? -14.914 -5.125 -3.277 1 93.44 88 LEU A CA 1
ATOM 715 C C . LEU A 1 88 ? -15.109 -6.117 -2.135 1 93.44 88 LEU A C 1
ATOM 717 O O . LEU A 1 88 ? -15.336 -7.309 -2.373 1 93.44 88 LEU A O 1
ATOM 721 N N . GLU A 1 89 ? -14.969 -5.633 -0.902 1 94.75 89 GLU A N 1
ATOM 722 C CA . GLU A 1 89 ? -15.086 -6.512 0.258 1 94.75 89 GLU A CA 1
ATOM 723 C C . GLU A 1 89 ? -16.484 -7.125 0.345 1 94.75 89 GLU A C 1
ATOM 725 O O . GLU A 1 89 ? -16.625 -8.312 0.65 1 94.75 89 GLU A O 1
ATOM 730 N N . LYS A 1 90 ? -17.5 -6.344 0.044 1 91.5 90 LYS A N 1
ATOM 731 C CA . LYS A 1 90 ? -18.859 -6.871 0.033 1 91.5 90 LYS A CA 1
ATOM 732 C C . LYS A 1 90 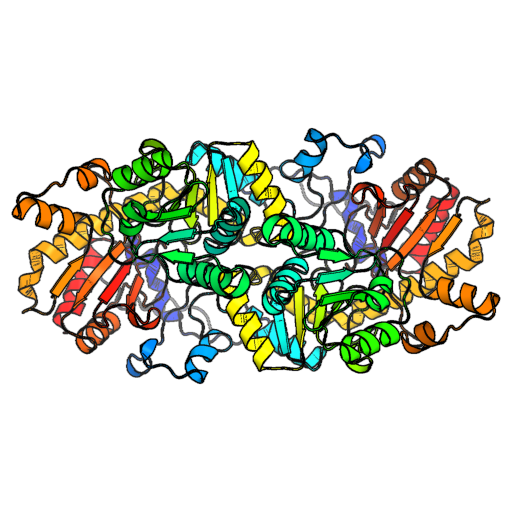? -19.016 -7.965 -1.02 1 91.5 90 LYS A C 1
ATOM 734 O O . LYS A 1 90 ? -19.594 -9.016 -0.749 1 91.5 90 LYS A O 1
ATOM 739 N N . ASN A 1 91 ? -18.547 -7.711 -2.199 1 91.5 91 ASN A N 1
ATOM 740 C CA . ASN A 1 91 ? -18.594 -8.695 -3.275 1 91.5 91 ASN A CA 1
ATOM 741 C C . ASN A 1 91 ? -17.859 -9.977 -2.891 1 91.5 91 ASN A C 1
ATOM 743 O O . ASN A 1 91 ? -18.422 -11.07 -2.994 1 91.5 91 ASN A O 1
ATOM 747 N N . LEU A 1 92 ? -16.672 -9.898 -2.402 1 94.88 92 LEU A N 1
ATOM 748 C CA . LEU A 1 92 ? -15.812 -11.039 -2.117 1 94.88 92 LEU A CA 1
ATOM 749 C C . LEU A 1 92 ? -16.297 -11.797 -0.892 1 94.88 92 LEU A C 1
ATOM 751 O O . LEU A 1 92 ? -16.141 -13.016 -0.809 1 94.88 92 LEU A O 1
ATOM 755 N N . ASN A 1 93 ? -16.859 -11.062 0.111 1 93.94 93 ASN A N 1
ATOM 756 C CA . ASN A 1 93 ? -17.5 -11.75 1.231 1 93.94 93 ASN A CA 1
ATOM 757 C C . ASN A 1 93 ? -18.484 -12.82 0.751 1 93.94 93 ASN A C 1
ATOM 759 O O . ASN A 1 93 ? -18.516 -13.93 1.287 1 93.94 93 ASN A O 1
ATOM 763 N N . ASN A 1 94 ? -19.219 -12.453 -0.241 1 90.12 94 ASN A N 1
ATOM 764 C CA . ASN A 1 94 ? -20.234 -13.359 -0.757 1 90.12 94 ASN A CA 1
ATOM 765 C C . ASN A 1 94 ? -19.609 -14.492 -1.567 1 90.12 94 ASN A C 1
ATOM 767 O O . ASN A 1 94 ? -20.078 -15.633 -1.507 1 90.12 94 ASN A O 1
ATOM 771 N N . ILE A 1 95 ? -18.562 -14.195 -2.254 1 89.94 95 ILE A N 1
ATOM 772 C CA . ILE A 1 95 ? -17.906 -15.188 -3.105 1 89.94 95 ILE A CA 1
ATOM 773 C C . ILE A 1 95 ? -17.172 -16.203 -2.238 1 89.94 95 ILE A C 1
ATOM 775 O O . ILE A 1 95 ? -17.203 -17.406 -2.521 1 89.94 95 ILE A O 1
ATOM 779 N N . PHE A 1 96 ? -16.531 -15.727 -1.19 1 94.19 96 PHE A N 1
ATOM 780 C CA . PHE A 1 96 ? -15.672 -16.578 -0.375 1 94.19 96 PHE A CA 1
ATOM 781 C C . PHE A 1 96 ? -16.453 -17.172 0.788 1 94.19 96 PHE A C 1
ATOM 783 O O . PHE A 1 96 ? -15.977 -18.078 1.469 1 94.19 96 PHE A O 1
ATOM 790 N N . ASP A 1 97 ? -17.75 -16.641 0.988 1 93.25 97 ASP A N 1
ATOM 791 C CA . ASP A 1 97 ? -18.547 -17.047 2.141 1 93.25 97 ASP A CA 1
ATOM 792 C C . ASP A 1 97 ? -17.781 -16.828 3.443 1 93.25 97 ASP A C 1
ATOM 794 O O . ASP A 1 97 ? -17.609 -17.766 4.23 1 93.25 97 ASP A O 1
ATOM 798 N N . GLY A 1 98 ? -17.312 -15.727 3.68 1 95.94 98 GLY A N 1
ATOM 799 C CA . GLY A 1 98 ? -16.516 -15.289 4.816 1 95.94 98 GLY A CA 1
ATOM 800 C C . GLY A 1 98 ? -16.281 -13.789 4.844 1 95.94 98 GLY A C 1
ATOM 801 O O . GLY A 1 98 ? -16.781 -13.062 3.977 1 95.94 98 GLY A O 1
ATOM 802 N N . TYR A 1 99 ? -15.648 -13.266 5.887 1 96.31 99 TYR A N 1
ATOM 803 C CA . TYR A 1 99 ? -15.289 -11.859 6.012 1 96.31 99 TYR A CA 1
ATOM 804 C C . TYR A 1 99 ? -13.93 -11.578 5.371 1 96.31 99 TYR A C 1
ATOM 806 O O . TYR A 1 99 ? -12.93 -12.195 5.73 1 96.31 99 TYR A O 1
ATOM 814 N N . THR A 1 100 ? -13.953 -10.688 4.441 1 97.44 100 THR A N 1
ATOM 815 C CA . THR A 1 100 ? -12.766 -10.43 3.637 1 97.44 100 THR A CA 1
ATOM 816 C C . THR A 1 100 ? -12.141 -9.086 4 1 97.44 100 THR A C 1
ATOM 818 O O . THR A 1 100 ? -12.82 -8.062 3.994 1 97.44 100 THR A O 1
ATOM 821 N N . THR A 1 101 ? -10.875 -9.047 4.355 1 97.88 101 THR A N 1
ATOM 822 C CA . THR A 1 101 ? -10.07 -7.836 4.453 1 97.88 101 THR A CA 1
ATOM 823 C C . THR A 1 101 ? -9.164 -7.691 3.234 1 97.88 101 THR A C 1
ATOM 825 O O . THR A 1 101 ? -8.289 -8.531 2.998 1 97.88 101 THR A O 1
ATOM 828 N N . ILE A 1 102 ? -9.328 -6.621 2.506 1 97.56 102 ILE A N 1
ATOM 829 C CA . ILE A 1 102 ? -8.602 -6.414 1.263 1 97.56 102 ILE A CA 1
ATOM 830 C C . ILE A 1 102 ? -7.344 -5.586 1.534 1 97.56 102 ILE A C 1
ATOM 832 O O . ILE A 1 102 ? -7.375 -4.648 2.334 1 97.56 102 ILE A O 1
ATOM 836 N N . TYR A 1 103 ? -6.266 -5.914 0.85 1 98.12 103 TYR A N 1
ATOM 837 C CA . TYR A 1 103 ? -4.965 -5.262 0.957 1 98.12 103 TYR A CA 1
ATOM 838 C C . TYR A 1 103 ? -4.434 -4.875 -0.418 1 98.12 103 TYR A C 1
ATOM 840 O O . TYR A 1 103 ? -5.016 -5.246 -1.441 1 98.12 103 TYR A O 1
ATOM 848 N N . ASN A 1 104 ? -3.318 -4.125 -0.429 1 97.25 104 ASN A N 1
ATOM 849 C CA . ASN A 1 104 ? -2.732 -3.633 -1.671 1 97.25 104 ASN A CA 1
ATOM 850 C C . ASN A 1 104 ? -1.913 -4.711 -2.371 1 97.25 104 ASN A C 1
ATOM 852 O O . ASN A 1 104 ? -1.449 -4.516 -3.496 1 97.25 104 ASN A O 1
ATOM 856 N N . SER A 1 105 ? -1.696 -5.883 -1.763 1 97.62 105 SER A N 1
ATOM 857 C CA . SER A 1 105 ? -1.005 -7.02 -2.361 1 97.62 105 SER A CA 1
ATOM 858 C C . SER A 1 105 ? -1.161 -8.273 -1.508 1 97.62 105 SER A C 1
ATOM 860 O O . SER A 1 105 ? -1.634 -8.203 -0.371 1 97.62 105 SER A O 1
ATOM 862 N N . GLY A 1 106 ? -0.759 -9.383 -2.088 1 97.81 106 GLY A N 1
ATOM 863 C CA . GLY A 1 106 ? -0.701 -10.602 -1.299 1 97.81 106 GLY A CA 1
ATOM 864 C C . GLY A 1 106 ? 0.236 -10.5 -0.11 1 97.81 106 GLY A C 1
ATOM 865 O O . GLY A 1 106 ? -0.057 -11.023 0.965 1 97.81 106 GLY A O 1
ATOM 866 N N . LEU A 1 107 ? 1.379 -9.867 -0.279 1 97.44 107 LEU A N 1
ATOM 867 C CA . LEU A 1 107 ? 2.318 -9.695 0.824 1 97.44 107 LEU A CA 1
ATOM 868 C C . LEU A 1 107 ? 1.75 -8.742 1.874 1 97.44 107 LEU A C 1
ATOM 870 O O . LEU A 1 107 ? 2.008 -8.906 3.068 1 97.44 107 LEU A O 1
ATOM 874 N N . GLY A 1 108 ? 1.007 -7.703 1.391 1 98.12 108 GLY A N 1
ATOM 875 C CA . GLY A 1 108 ? 0.29 -6.875 2.346 1 98.12 108 GLY A CA 1
ATOM 876 C C . GLY A 1 108 ? -0.685 -7.66 3.203 1 98.12 108 GLY A C 1
ATOM 877 O O . GLY A 1 108 ? -0.805 -7.406 4.406 1 98.12 108 GLY A O 1
ATOM 878 N N . ALA A 1 109 ? -1.403 -8.578 2.611 1 98.5 109 ALA A N 1
ATOM 879 C CA . ALA A 1 109 ? -2.332 -9.445 3.336 1 98.5 109 ALA A CA 1
ATOM 880 C C . ALA A 1 109 ? -1.597 -10.297 4.367 1 98.5 109 ALA A C 1
ATOM 882 O O . ALA A 1 109 ? -2.023 -10.391 5.52 1 98.5 109 ALA A O 1
ATOM 883 N N . PHE A 1 110 ? -0.466 -10.891 3.953 1 98.44 110 PHE A N 1
ATOM 884 C CA . PHE A 1 110 ? 0.296 -11.711 4.887 1 98.44 110 PHE A CA 1
ATOM 885 C C . PHE A 1 110 ? 0.841 -10.867 6.031 1 98.44 110 PHE A C 1
ATOM 887 O O . PHE A 1 110 ? 0.881 -11.312 7.18 1 98.44 110 PHE A O 1
ATOM 894 N N . ASN A 1 111 ? 1.278 -9.664 5.75 1 97.25 111 ASN A N 1
ATOM 895 C CA . ASN A 1 111 ? 1.708 -8.75 6.809 1 97.25 111 ASN A CA 1
ATOM 896 C C . ASN A 1 111 ? 0.596 -8.508 7.824 1 97.25 111 ASN A C 1
ATOM 898 O O . ASN A 1 111 ? 0.853 -8.453 9.031 1 97.25 111 ASN A O 1
ATOM 902 N N . GLY A 1 112 ? -0.57 -8.312 7.328 1 97.88 112 GLY A N 1
ATOM 903 C CA . GLY A 1 112 ? -1.697 -8.133 8.227 1 97.88 112 GLY A CA 1
ATOM 904 C C . GLY A 1 112 ? -1.907 -9.305 9.164 1 97.88 112 GLY A C 1
ATOM 905 O O . GLY A 1 112 ? -2.062 -9.117 10.375 1 97.88 112 GLY A O 1
ATOM 906 N N . ILE A 1 113 ? -1.902 -10.523 8.625 1 97.31 113 ILE A N 1
ATOM 907 C CA . ILE A 1 113 ? -2.262 -11.688 9.414 1 97.31 113 ILE A CA 1
ATOM 908 C C . ILE A 1 113 ? -1.122 -12.039 10.375 1 97.31 113 ILE A C 1
ATOM 910 O O . ILE A 1 113 ? -1.361 -12.461 11.508 1 97.31 113 ILE A O 1
ATOM 914 N N . ILE A 1 114 ? 0.17 -11.93 9.93 1 97.75 114 ILE A N 1
ATOM 915 C CA . ILE A 1 114 ? 1.275 -12.266 10.82 1 97.75 114 ILE A CA 1
ATOM 916 C C . ILE A 1 114 ? 1.321 -11.281 11.984 1 97.75 114 ILE A C 1
ATOM 918 O O . ILE A 1 114 ? 1.665 -11.648 13.109 1 97.75 114 ILE A O 1
ATOM 922 N N . ASN A 1 115 ? 1.026 -10.016 11.727 1 97.19 115 ASN A N 1
ATOM 923 C CA . ASN A 1 115 ? 0.943 -9.023 12.797 1 97.19 115 ASN A CA 1
ATOM 924 C C . ASN A 1 115 ? -0.167 -9.359 13.789 1 97.19 115 ASN A C 1
ATOM 926 O O . ASN A 1 115 ? -0.025 -9.125 14.984 1 97.19 115 ASN A O 1
ATOM 930 N N . TYR A 1 116 ? -1.31 -9.836 13.32 1 97.81 116 TYR A N 1
ATOM 931 C CA . TYR A 1 116 ? -2.426 -10.219 14.172 1 97.81 116 TYR A CA 1
ATOM 932 C C . TYR A 1 116 ? -2.053 -11.406 15.055 1 97.81 116 TYR A C 1
ATOM 934 O O . TYR A 1 116 ? -2.273 -11.383 16.266 1 97.81 116 TYR A O 1
ATOM 942 N N . ILE A 1 117 ? -1.438 -12.445 14.406 1 97.88 117 ILE A N 1
ATOM 943 C CA . ILE A 1 117 ? -1.132 -13.688 15.109 1 97.88 117 ILE A CA 1
ATOM 944 C C . ILE A 1 117 ? 0.05 -13.469 16.047 1 97.88 117 ILE A C 1
ATOM 946 O O . ILE A 1 117 ? 0.09 -14.031 17.141 1 97.88 117 ILE A O 1
ATOM 950 N N . ASN A 1 118 ? 1.024 -12.648 15.594 1 97.56 118 ASN A N 1
ATOM 951 C CA . ASN A 1 118 ? 2.238 -12.367 16.359 1 97.56 118 ASN A CA 1
ATOM 952 C C . ASN A 1 118 ? 2.896 -13.648 16.859 1 97.56 118 ASN A C 1
ATOM 954 O O . ASN A 1 118 ? 3.119 -13.812 18.062 1 97.56 118 ASN A O 1
ATOM 958 N N . PRO A 1 119 ? 3.289 -14.539 15.961 1 97.75 119 PRO A N 1
ATOM 959 C CA . PRO A 1 119 ? 3.756 -15.883 16.328 1 97.75 119 PRO A CA 1
ATOM 960 C C . PRO A 1 119 ? 5.184 -15.883 16.859 1 97.75 119 PRO A C 1
ATOM 962 O O . PRO A 1 119 ? 6.012 -15.078 16.438 1 97.75 119 PRO A O 1
ATOM 965 N N . LYS A 1 120 ? 5.473 -16.812 17.766 1 97.44 120 LYS A N 1
ATOM 966 C CA . LYS A 1 120 ? 6.844 -17.047 18.203 1 97.44 120 LYS A CA 1
ATOM 967 C C . LYS A 1 120 ? 7.574 -17.969 17.219 1 97.44 120 LYS A C 1
ATOM 969 O O . LYS A 1 120 ? 8.797 -17.859 17.062 1 97.44 120 LYS A O 1
ATOM 974 N N . GLN A 1 121 ? 6.809 -18.891 16.625 1 98.25 121 GLN A N 1
ATOM 975 C CA . GLN A 1 121 ? 7.34 -19.812 15.641 1 98.25 121 GLN A CA 1
ATOM 976 C C . GLN A 1 121 ? 6.457 -19.844 14.391 1 98.25 121 GLN A C 1
ATOM 978 O O . GLN A 1 121 ? 5.238 -19.703 14.484 1 98.25 121 GLN A O 1
ATOM 983 N N . ILE A 1 122 ? 7.145 -19.984 13.281 1 98.19 122 ILE A N 1
ATOM 984 C CA . ILE A 1 122 ? 6.441 -20.109 12.008 1 98.19 122 ILE A CA 1
ATOM 985 C C . ILE A 1 122 ? 6.91 -21.375 11.281 1 98.19 122 ILE A C 1
ATOM 987 O O . ILE A 1 122 ? 8.109 -21.656 11.227 1 98.19 122 ILE A O 1
ATOM 991 N N . PHE A 1 123 ? 6 -22.141 10.789 1 97.38 123 PHE A N 1
ATOM 992 C CA . PHE A 1 123 ? 6.277 -23.328 10 1 97.38 123 PHE A CA 1
ATOM 993 C C . PHE A 1 123 ? 5.805 -23.156 8.562 1 97.38 123 PHE A C 1
ATOM 995 O O . PHE A 1 123 ? 4.621 -22.922 8.32 1 97.38 123 PHE A O 1
ATOM 1002 N N . LEU A 1 124 ? 6.746 -23.234 7.695 1 91.31 124 LEU A N 1
ATOM 1003 C CA . LEU A 1 124 ? 6.324 -23.062 6.309 1 91.31 124 LEU A CA 1
ATOM 1004 C C . LEU A 1 124 ? 7.055 -24.031 5.395 1 91.31 124 LEU A C 1
ATOM 1006 O O . LEU A 1 124 ? 8.25 -24.281 5.57 1 91.31 124 LEU A O 1
ATOM 1010 N N . PRO A 1 125 ?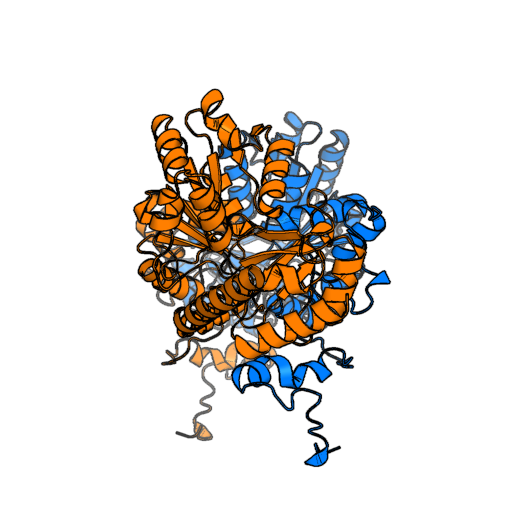 6.297 -24.797 4.527 1 85.19 125 PRO A N 1
ATOM 1011 C CA . PRO A 1 125 ? 6.906 -25.547 3.432 1 85.19 125 PRO A CA 1
ATOM 1012 C C . PRO A 1 125 ? 7.434 -24.656 2.318 1 85.19 125 PRO A C 1
ATOM 1014 O O . PRO A 1 125 ? 7.539 -23.438 2.502 1 85.19 125 PRO A O 1
ATOM 1017 N N . ASP A 1 126 ? 7.852 -25.312 1.189 1 82.5 126 ASP A N 1
ATOM 1018 C CA . ASP A 1 126 ? 8.141 -24.531 -0.006 1 82.5 126 ASP A CA 1
ATOM 1019 C C . ASP A 1 126 ? 6.969 -23.609 -0.367 1 82.5 126 ASP A C 1
ATOM 1021 O O . ASP A 1 126 ? 5.824 -24.062 -0.423 1 82.5 126 ASP A O 1
ATOM 1025 N N . CYS A 1 127 ? 7.27 -22.344 -0.288 1 88.06 127 CYS A N 1
ATOM 1026 C CA . CYS A 1 127 ? 6.242 -21.359 -0.622 1 88.06 127 CYS A CA 1
ATOM 1027 C C . CYS A 1 127 ? 6.855 -20.141 -1.311 1 88.06 127 CYS A C 1
ATOM 1029 O O . CYS A 1 127 ? 8.055 -20.125 -1.603 1 88.06 127 CYS A O 1
ATOM 1031 N N . TYR A 1 128 ? 6.012 -19.297 -1.681 1 90.5 128 TYR A N 1
ATOM 1032 C CA . TYR A 1 128 ? 6.414 -18.062 -2.357 1 90.5 128 TYR A CA 1
ATOM 1033 C C . TYR A 1 128 ? 7.523 -17.359 -1.589 1 90.5 128 TYR A C 1
ATOM 1035 O O . TYR A 1 128 ? 7.41 -17.141 -0.38 1 90.5 128 TYR A O 1
ATOM 1043 N N . HIS A 1 129 ? 8.578 -16.984 -2.207 1 89.56 129 HIS A N 1
ATOM 1044 C CA . HIS A 1 129 ? 9.773 -16.438 -1.576 1 89.56 129 HIS A CA 1
ATOM 1045 C C . HIS A 1 129 ? 9.477 -15.109 -0.887 1 89.56 129 HIS A C 1
ATOM 1047 O O . HIS A 1 129 ? 10.156 -14.742 0.072 1 89.56 129 HIS A O 1
ATOM 1053 N N . GLY A 1 130 ? 8.469 -14.352 -1.4 1 91.75 130 GLY A N 1
ATOM 1054 C CA . GLY A 1 130 ? 8.086 -13.133 -0.715 1 91.75 130 GLY A CA 1
ATOM 1055 C C . GLY A 1 130 ? 7.621 -13.367 0.71 1 91.75 130 GLY A C 1
ATOM 1056 O O . GLY A 1 130 ? 7.926 -12.578 1.606 1 91.75 130 GLY A O 1
ATOM 1057 N N . ILE A 1 131 ? 6.875 -14.445 0.912 1 94.94 131 ILE A N 1
ATOM 1058 C CA . ILE A 1 131 ? 6.43 -14.828 2.246 1 94.94 131 ILE A CA 1
ATOM 1059 C C . ILE A 1 131 ? 7.637 -15.148 3.123 1 94.94 131 ILE A C 1
ATOM 1061 O O . ILE A 1 131 ? 7.711 -14.703 4.273 1 94.94 131 ILE A O 1
ATOM 1065 N N . GLN A 1 132 ? 8.547 -15.875 2.582 1 93 132 GLN A N 1
ATOM 1066 C CA . GLN A 1 132 ? 9.766 -16.219 3.309 1 93 132 GLN A CA 1
ATOM 1067 C C . GLN A 1 132 ? 10.531 -14.953 3.715 1 93 132 GLN A C 1
ATOM 1069 O O . GLN A 1 132 ? 11.086 -14.891 4.812 1 93 132 GLN A O 1
ATOM 1074 N N . SER A 1 133 ? 10.586 -14.047 2.861 1 93.5 133 SER A N 1
ATOM 1075 C CA . SER A 1 133 ? 11.305 -12.805 3.135 1 93.5 133 SER A CA 1
ATOM 1076 C C . SER A 1 133 ? 10.656 -12.031 4.273 1 93.5 133 SER A C 1
ATOM 1078 O O . SER A 1 133 ? 11.352 -11.422 5.094 1 93.5 133 SER A O 1
ATOM 1080 N N . ILE A 1 134 ? 9.328 -11.961 4.32 1 96.38 134 ILE A N 1
ATOM 1081 C CA . ILE A 1 134 ? 8.648 -11.336 5.449 1 96.38 134 ILE A CA 1
ATOM 1082 C C . ILE A 1 134 ? 9.023 -12.055 6.742 1 96.38 134 ILE A C 1
ATOM 1084 O O . ILE A 1 134 ? 9.32 -11.406 7.75 1 96.38 134 ILE A O 1
ATOM 1088 N N . CYS A 1 135 ? 9.039 -13.375 6.711 1 96.31 135 CYS A N 1
ATOM 1089 C CA . CYS A 1 135 ? 9.391 -14.164 7.887 1 96.31 135 CYS A CA 1
ATOM 1090 C C . CYS A 1 135 ? 10.82 -13.867 8.328 1 96.31 135 CYS A C 1
ATOM 1092 O O . CYS A 1 135 ? 11.109 -13.836 9.523 1 96.31 135 CYS A O 1
ATOM 1094 N N . ARG A 1 136 ? 11.711 -13.633 7.398 1 94.94 136 ARG A N 1
ATOM 1095 C CA . ARG A 1 136 ? 13.086 -13.297 7.734 1 94.94 136 ARG A CA 1
ATOM 1096 C C . ARG A 1 136 ? 13.164 -11.945 8.453 1 94.94 136 ARG A C 1
ATOM 1098 O O . ARG A 1 136 ? 14.008 -11.758 9.328 1 94.94 136 ARG A O 1
ATOM 1105 N N . ILE A 1 137 ? 12.352 -11.023 8.047 1 95.06 137 ILE A N 1
ATOM 1106 C CA . ILE A 1 137 ? 12.289 -9.75 8.758 1 95.06 137 ILE A CA 1
ATOM 1107 C C . ILE A 1 137 ? 11.844 -9.977 10.195 1 95.06 137 ILE A C 1
ATOM 1109 O O . ILE A 1 137 ? 12.406 -9.391 11.125 1 95.06 137 ILE A O 1
ATOM 1113 N N . TRP A 1 138 ? 10.844 -10.805 10.406 1 96 138 TRP A N 1
ATOM 1114 C CA . TRP A 1 138 ? 10.359 -11.133 11.742 1 96 138 TRP A CA 1
ATOM 1115 C C . TRP A 1 138 ? 11.445 -11.828 12.555 1 96 138 TRP A C 1
ATOM 1117 O O . TRP A 1 138 ? 11.586 -11.578 13.758 1 96 138 TRP A O 1
ATOM 1127 N N . GLU A 1 139 ? 12.203 -12.703 11.891 1 96.19 139 GLU A N 1
ATOM 1128 C CA . GLU A 1 139 ? 13.336 -13.344 12.547 1 96.19 139 GLU A CA 1
ATOM 1129 C C . GLU A 1 139 ? 14.391 -12.32 12.953 1 96.19 139 GLU A C 1
ATOM 1131 O O . GLU A 1 139 ? 14.844 -12.305 14.094 1 96.19 139 GLU A O 1
ATOM 1136 N N . ARG A 1 140 ? 14.773 -11.5 12.031 1 95.06 140 ARG A N 1
ATOM 1137 C CA . ARG A 1 140 ? 15.82 -10.5 12.219 1 95.06 140 ARG A CA 1
ATOM 1138 C C . ARG A 1 140 ? 15.453 -9.531 13.344 1 95.06 140 ARG A C 1
ATOM 1140 O O . ARG A 1 140 ? 16.281 -9.234 14.203 1 95.06 140 ARG A O 1
ATOM 1147 N N . ASN A 1 141 ? 14.234 -9.086 13.383 1 94.88 141 ASN A N 1
ATOM 1148 C CA . ASN A 1 141 ? 13.859 -7.98 14.266 1 94.88 141 ASN A CA 1
ATOM 1149 C C . ASN A 1 141 ? 13.266 -8.484 15.57 1 94.88 141 ASN A C 1
ATOM 1151 O O . ASN A 1 141 ? 13.391 -7.828 16.609 1 94.88 141 ASN A O 1
ATOM 1155 N N . HIS A 1 142 ? 12.586 -9.664 15.555 1 93.81 142 HIS A N 1
ATOM 1156 C CA . HIS A 1 142 ? 11.773 -10.023 16.719 1 93.81 142 HIS A CA 1
ATOM 1157 C C . HIS A 1 142 ? 12.148 -11.398 17.25 1 93.81 142 HIS A C 1
ATOM 1159 O O . HIS A 1 142 ? 11.523 -11.898 18.188 1 93.81 142 HIS A O 1
ATOM 1165 N N . GLY A 1 143 ? 13.078 -12.078 16.625 1 94.81 143 GLY A N 1
ATOM 1166 C CA . GLY A 1 143 ? 13.562 -13.359 17.094 1 94.81 143 GLY A CA 1
ATOM 1167 C C . GLY A 1 143 ? 12.609 -14.508 16.812 1 94.81 143 GLY A C 1
ATOM 1168 O O . GLY A 1 143 ? 12.703 -15.57 17.438 1 94.81 143 GLY A O 1
ATOM 1169 N N . THR A 1 144 ? 11.609 -14.352 15.977 1 97.06 144 THR A N 1
ATOM 1170 C CA . THR A 1 144 ? 10.703 -15.422 15.562 1 97.06 144 THR A CA 1
ATOM 1171 C C . THR A 1 144 ? 11.469 -16.578 14.93 1 97.06 144 THR A C 1
ATOM 1173 O O . THR A 1 144 ? 12.32 -16.359 14.055 1 97.06 144 THR A O 1
ATOM 1176 N N . LYS A 1 145 ? 11.18 -17.766 15.344 1 97.75 145 LYS A N 1
ATOM 1177 C CA . LYS A 1 145 ? 11.859 -18.922 14.789 1 97.75 145 LYS A CA 1
ATOM 1178 C C . LYS A 1 145 ? 11.133 -19.453 13.562 1 97.75 145 LYS A C 1
ATOM 1180 O O . LYS A 1 145 ? 9.914 -19.641 13.586 1 97.75 145 LYS A O 1
ATOM 1185 N N . ILE A 1 146 ? 11.852 -19.781 12.508 1 97.06 146 ILE A N 1
ATOM 1186 C CA . ILE A 1 146 ? 11.266 -20.219 11.25 1 97.06 146 ILE A CA 1
ATOM 1187 C C . ILE A 1 146 ? 11.695 -21.656 10.961 1 97.06 146 ILE A C 1
ATOM 1189 O O . ILE A 1 146 ? 12.883 -21.984 11.016 1 97.06 146 ILE A O 1
ATOM 1193 N N . TYR A 1 147 ? 10.727 -22.469 10.719 1 96.56 147 TYR A N 1
ATOM 1194 C CA . TYR A 1 147 ? 10.961 -23.844 10.258 1 96.56 147 TYR A CA 1
ATOM 1195 C C . TYR A 1 147 ? 10.586 -23.984 8.789 1 96.56 147 TYR A C 1
ATOM 1197 O O . TYR A 1 147 ? 9.438 -23.75 8.398 1 96.56 147 TYR A O 1
ATOM 1205 N N . ASN A 1 148 ? 11.453 -24.469 7.914 1 92.06 148 ASN A N 1
ATOM 1206 C CA . ASN A 1 148 ? 11.266 -24.5 6.469 1 92.06 148 ASN A CA 1
ATOM 1207 C C . ASN A 1 148 ? 10.836 -25.891 5.988 1 92.06 148 ASN A C 1
ATOM 1209 O O . ASN A 1 148 ? 10.891 -26.172 4.793 1 92.06 148 ASN A O 1
ATOM 1213 N N . ASN A 1 149 ? 10.562 -26.703 6.902 1 92.56 149 ASN A N 1
ATOM 1214 C CA . ASN A 1 149 ? 9.969 -28.016 6.645 1 92.56 149 ASN A CA 1
ATOM 1215 C C . ASN A 1 149 ? 8.664 -28.203 7.414 1 92.56 149 ASN A C 1
ATOM 1217 O O . ASN A 1 149 ? 8.664 -28.219 8.648 1 92.56 149 ASN A O 1
ATOM 1221 N N . ILE A 1 150 ? 7.641 -28.375 6.609 1 93.44 150 ILE A N 1
ATOM 1222 C CA . ILE A 1 150 ? 6.309 -28.391 7.211 1 93.44 150 ILE A CA 1
ATOM 1223 C C . ILE A 1 150 ? 6.215 -29.547 8.211 1 93.44 150 ILE A C 1
ATOM 1225 O O . ILE A 1 150 ? 5.496 -29.453 9.203 1 93.44 150 ILE A O 1
ATOM 1229 N N . ASP A 1 151 ? 6.969 -30.609 8.109 1 94.75 151 ASP A N 1
ATOM 1230 C CA . ASP A 1 151 ? 6.879 -31.781 8.984 1 94.75 151 ASP A CA 1
ATOM 1231 C C . ASP A 1 151 ? 7.438 -31.469 10.375 1 94.75 151 ASP A C 1
ATOM 1233 O O . ASP A 1 151 ? 7.184 -32.219 11.328 1 94.75 151 ASP A O 1
ATOM 1237 N N . GLU A 1 152 ? 8.086 -30.422 10.492 1 96.12 152 GLU A N 1
ATOM 1238 C CA . GLU A 1 152 ? 8.625 -30.016 11.789 1 96.12 152 GLU A CA 1
ATOM 1239 C C . GLU A 1 152 ? 7.504 -29.656 12.758 1 96.12 152 GLU A C 1
ATOM 1241 O O . GLU A 1 152 ? 7.727 -29.562 13.969 1 96.12 152 GLU A O 1
ATOM 1246 N N . ILE A 1 153 ? 6.312 -29.5 12.211 1 96.69 153 ILE A N 1
ATOM 1247 C CA . ILE A 1 153 ? 5.184 -29.188 13.086 1 96.69 153 ILE A CA 1
ATOM 1248 C C . ILE A 1 153 ? 4.984 -30.328 14.086 1 96.69 153 ILE A C 1
ATOM 1250 O O . ILE A 1 153 ? 4.574 -30.094 15.219 1 96.69 153 ILE A O 1
ATOM 1254 N N . PHE A 1 154 ? 5.281 -31.531 13.719 1 96.88 154 PHE A N 1
ATOM 1255 C CA . PHE A 1 154 ? 4.996 -32.719 14.539 1 96.88 154 PHE A CA 1
ATOM 1256 C C . PHE A 1 154 ? 5.93 -32.75 15.742 1 96.88 154 PHE A C 1
ATOM 1258 O O . PHE A 1 154 ? 5.645 -33.438 16.719 1 96.88 154 PHE A O 1
ATOM 1265 N N . ASN A 1 155 ? 6.98 -31.984 15.711 1 97.44 155 ASN A N 1
ATOM 1266 C CA . ASN A 1 155 ? 7.973 -32.031 16.781 1 97.44 155 ASN A CA 1
ATOM 1267 C C . ASN A 1 155 ? 8.016 -30.734 17.578 1 97.44 155 ASN A C 1
ATOM 1269 O O . ASN A 1 155 ? 8.391 -30.734 18.75 1 97.44 155 ASN A O 1
ATOM 1273 N N . HIS A 1 156 ? 7.605 -29.641 16.906 1 97.81 156 HIS A N 1
ATOM 1274 C CA . HIS A 1 156 ? 7.996 -28.375 17.531 1 97.81 156 HIS A CA 1
ATOM 1275 C C . HIS A 1 156 ? 6.797 -27.453 17.688 1 97.81 156 HIS A C 1
ATOM 1277 O O . HIS A 1 156 ? 6.883 -26.422 18.375 1 97.81 156 HIS A O 1
ATOM 1283 N N . LEU A 1 157 ? 5.691 -27.719 17.156 1 98.06 157 LEU A N 1
ATOM 1284 C CA . LEU A 1 157 ? 4.543 -26.828 17.125 1 98.06 157 LEU A CA 1
ATOM 1285 C C . LEU A 1 157 ? 4.012 -26.578 18.531 1 98.06 157 LEU A C 1
ATOM 1287 O O . LEU A 1 157 ? 3.904 -27.516 19.344 1 98.06 157 LEU A O 1
ATOM 1291 N N . GLN A 1 158 ? 3.684 -25.359 18.844 1 98.19 158 GLN A N 1
ATOM 1292 C CA . GLN A 1 158 ? 3.127 -24.938 20.109 1 98.19 158 GLN A CA 1
ATOM 1293 C C . GLN A 1 158 ? 1.891 -24.062 19.922 1 98.19 158 GLN A C 1
ATOM 1295 O O . GLN A 1 158 ? 1.592 -23.656 18.797 1 98.19 158 GLN A O 1
ATOM 1300 N N . GLU A 1 159 ? 1.229 -23.781 21.016 1 97.94 159 GLU A N 1
ATOM 1301 C CA . GLU A 1 159 ? 0.055 -22.922 21 1 97.94 159 GLU A CA 1
ATOM 1302 C C . GLU A 1 159 ? 0.412 -21.516 20.516 1 97.94 159 GLU A C 1
ATOM 1304 O O . GLU A 1 159 ? 1.407 -20.938 20.969 1 97.94 159 GLU A O 1
ATOM 1309 N N . GLY A 1 160 ? -0.384 -21.031 19.562 1 97.62 160 GLY A N 1
ATOM 1310 C CA . GLY A 1 160 ? -0.201 -19.656 19.109 1 97.62 160 GLY A CA 1
ATOM 1311 C C . GLY A 1 160 ? 0.754 -19.531 17.938 1 97.62 160 GLY A C 1
ATOM 1312 O O . GLY A 1 160 ? 0.884 -18.453 17.344 1 97.62 160 GLY A O 1
ATOM 1313 N N . ASP A 1 161 ? 1.403 -20.656 17.547 1 98.44 161 ASP A N 1
ATOM 1314 C CA . ASP A 1 161 ? 2.312 -20.641 16.391 1 98.44 161 ASP A CA 1
ATOM 1315 C C . ASP A 1 161 ? 1.542 -20.516 15.086 1 98.44 161 ASP A C 1
ATOM 1317 O O . ASP A 1 161 ? 0.315 -20.625 15.062 1 98.44 161 ASP A O 1
ATOM 1321 N N . LEU A 1 162 ? 2.279 -20.141 14.055 1 98.5 162 LEU A N 1
ATOM 1322 C CA . LEU A 1 162 ? 1.701 -19.984 12.727 1 98.5 162 LEU A CA 1
ATOM 1323 C C . LEU A 1 162 ? 2.16 -21.109 11.805 1 98.5 162 LEU A C 1
ATOM 1325 O O . LEU A 1 162 ? 3.361 -21.344 11.641 1 98.5 162 LEU A O 1
ATOM 1329 N N . VAL A 1 163 ? 1.243 -21.828 11.234 1 98.38 163 VAL A N 1
ATOM 1330 C CA . VAL A 1 163 ? 1.48 -22.766 10.141 1 98.38 163 VAL A CA 1
ATOM 1331 C C . VAL A 1 163 ? 0.984 -22.156 8.828 1 98.38 163 VAL A C 1
ATOM 1333 O O . VAL A 1 163 ? -0.224 -22.062 8.602 1 98.38 163 VAL A O 1
ATOM 1336 N N . HIS A 1 164 ? 1.912 -21.734 7.969 1 98 164 HIS A N 1
ATOM 1337 C CA . HIS A 1 164 ? 1.583 -21.203 6.656 1 98 164 HIS A CA 1
ATOM 1338 C C . HIS A 1 164 ? 1.741 -22.25 5.57 1 98 164 HIS A C 1
ATOM 1340 O O . HIS A 1 164 ? 2.842 -22.766 5.348 1 98 164 HIS A O 1
ATOM 1346 N N . ILE A 1 165 ? 0.676 -22.5 4.812 1 96.75 165 ILE A N 1
ATOM 1347 C CA . ILE A 1 165 ? 0.723 -23.547 3.797 1 96.75 165 ILE A CA 1
ATOM 1348 C C . ILE A 1 165 ? 0.277 -22.969 2.453 1 96.75 165 ILE A C 1
ATOM 1350 O O . ILE A 1 165 ? -0.788 -22.359 2.354 1 96.75 165 ILE A O 1
ATOM 1354 N N . GLU A 1 166 ? 1.091 -23.094 1.498 1 96.75 166 GLU A N 1
ATOM 1355 C CA . GLU A 1 166 ? 0.714 -22.828 0.112 1 96.75 166 GLU A CA 1
ATOM 1356 C C . GLU A 1 166 ? 0.352 -24.125 -0.615 1 96.75 166 GLU A C 1
ATOM 1358 O O . GLU A 1 166 ? 1.188 -25.016 -0.755 1 96.75 166 GLU A O 1
ATOM 1363 N N . ASN A 1 167 ? -0.875 -24.203 -1.058 1 95.94 167 ASN A N 1
ATOM 1364 C CA . ASN A 1 167 ? -1.418 -25.406 -1.691 1 95.94 167 ASN A CA 1
ATOM 1365 C C . ASN A 1 167 ? -2.494 -25.062 -2.715 1 95.94 167 ASN A C 1
ATOM 1367 O O . ASN A 1 167 ? -3.541 -24.516 -2.361 1 95.94 167 ASN A O 1
ATOM 1371 N N . PRO A 1 168 ? -2.227 -25.406 -3.982 1 96.75 168 PRO A N 1
ATOM 1372 C CA . PRO A 1 168 ? -1.086 -26.094 -4.59 1 96.75 168 PRO A CA 1
ATOM 1373 C C . PRO A 1 168 ? 0.235 -25.375 -4.363 1 96.75 168 PRO A C 1
ATOM 1375 O O . PRO A 1 168 ? 0.239 -24.172 -4.062 1 96.75 168 PRO A O 1
ATOM 1378 N N . VAL A 1 169 ? 1.329 -26.109 -4.516 1 95.38 169 VAL A N 1
ATOM 1379 C CA . VAL A 1 169 ? 2.656 -25.625 -4.148 1 95.38 169 VAL A CA 1
ATOM 1380 C C . VAL A 1 169 ? 3.266 -24.844 -5.312 1 95.38 169 VAL A C 1
ATOM 1382 O O . VAL A 1 169 ? 3.324 -25.344 -6.438 1 95.38 169 VAL A O 1
ATOM 1385 N N . ASN A 1 170 ? 3.688 -23.625 -5.082 1 93.56 170 ASN A N 1
ATOM 1386 C CA . ASN A 1 170 ? 4.484 -22.828 -6.004 1 93.56 170 ASN A CA 1
ATOM 1387 C C . ASN A 1 170 ? 5.945 -23.266 -6.012 1 93.56 170 ASN A C 1
ATOM 1389 O O . ASN A 1 170 ? 6.559 -23.406 -4.953 1 93.56 170 ASN A O 1
ATOM 1393 N N . PRO A 1 171 ? 6.5 -23.531 -7.145 1 94.94 171 PRO A N 1
ATOM 1394 C CA . PRO A 1 171 ? 5.996 -23.328 -8.5 1 94.94 171 PRO A CA 1
ATOM 1395 C C . PRO A 1 171 ? 5.473 -24.609 -9.133 1 94.94 171 PRO A C 1
ATOM 1397 O O . PRO A 1 171 ? 5.16 -24.641 -10.328 1 94.94 171 PRO A O 1
ATOM 1400 N N . PHE A 1 172 ? 5.277 -25.688 -8.43 1 96.12 172 PHE A N 1
ATOM 1401 C CA . PHE A 1 172 ? 5.219 -27.047 -8.977 1 96.12 172 PHE A CA 1
ATOM 1402 C C . PHE A 1 172 ? 3.812 -27.375 -9.461 1 96.12 172 PHE A C 1
ATOM 1404 O O . PHE A 1 172 ? 3.637 -28.203 -10.344 1 96.12 172 PHE A O 1
ATOM 1411 N N . GLY A 1 173 ? 2.838 -26.797 -8.844 1 96.81 173 GLY A N 1
ATOM 1412 C CA . GLY A 1 173 ? 1.458 -27.141 -9.148 1 96.81 173 GLY A CA 1
ATOM 1413 C C . GLY A 1 173 ? 0.999 -28.438 -8.5 1 96.81 173 GLY A C 1
ATOM 1414 O O . GLY A 1 173 ? -0.102 -28.906 -8.773 1 96.81 173 GLY A O 1
ATOM 1415 N N . THR A 1 174 ? 1.822 -28.984 -7.652 1 96.88 174 THR A N 1
ATOM 1416 C CA . THR A 1 174 ? 1.46 -30.188 -6.902 1 96.88 174 THR A CA 1
ATOM 1417 C C . THR A 1 174 ? 0.706 -29.812 -5.629 1 96.88 174 THR A C 1
ATOM 1419 O O . THR A 1 174 ? 0.66 -28.656 -5.242 1 96.88 174 THR A O 1
ATOM 1422 N N . VAL A 1 175 ? 0.071 -30.844 -5.043 1 96.31 175 VAL A N 1
ATOM 1423 C CA . VAL A 1 175 ? -0.7 -30.609 -3.824 1 96.31 175 VAL A CA 1
ATOM 1424 C C . VAL A 1 175 ? -0.218 -31.531 -2.717 1 96.31 175 VAL A C 1
ATOM 1426 O O . VAL A 1 175 ? 0.383 -32.594 -2.992 1 96.31 175 VAL A O 1
ATOM 1429 N N . ILE A 1 176 ? -0.426 -31.141 -1.495 1 94.81 176 ILE A N 1
ATOM 1430 C CA . ILE A 1 176 ? -0.112 -31.969 -0.339 1 94.81 176 ILE A CA 1
ATOM 1431 C C . ILE A 1 176 ? -1.398 -32.344 0.398 1 94.81 176 ILE A C 1
ATOM 1433 O O . ILE A 1 176 ? -2.461 -31.781 0.118 1 94.81 176 ILE A O 1
ATOM 1437 N N . ASP A 1 177 ? -1.291 -33.344 1.286 1 95.25 177 ASP A N 1
ATOM 1438 C CA . ASP A 1 177 ? -2.416 -33.688 2.148 1 95.25 177 ASP A CA 1
ATOM 1439 C C . ASP A 1 177 ? -2.621 -32.625 3.236 1 95.25 177 ASP A C 1
ATOM 1441 O O . ASP A 1 177 ? -2.342 -32.875 4.41 1 95.25 177 ASP A O 1
ATOM 1445 N N . ILE A 1 178 ? -3.219 -31.562 2.873 1 95.5 178 ILE A N 1
ATOM 1446 C CA . ILE A 1 178 ? -3.266 -30.375 3.709 1 95.5 178 ILE A CA 1
ATOM 1447 C C . ILE A 1 178 ? -4.141 -30.625 4.934 1 95.5 178 ILE A C 1
ATOM 1449 O O . ILE A 1 178 ? -3.92 -30.047 5.996 1 95.5 178 ILE A O 1
ATOM 1453 N N . LYS A 1 179 ? -5.102 -31.469 4.852 1 95.94 179 LYS A N 1
ATOM 1454 C CA . LYS A 1 179 ? -5.988 -31.766 5.973 1 95.94 179 LYS A CA 1
ATOM 1455 C C . LYS A 1 179 ? -5.199 -32.312 7.164 1 95.94 179 LYS A C 1
ATOM 1457 O O . LYS A 1 179 ? -5.492 -31.969 8.312 1 95.94 179 LYS A O 1
ATOM 1462 N N . LYS A 1 180 ? -4.277 -33.125 6.859 1 95.69 180 LYS A N 1
ATOM 1463 C CA . LYS A 1 180 ? -3.414 -33.688 7.887 1 95.69 180 LYS A CA 1
ATOM 1464 C C . LYS A 1 180 ? -2.727 -32.594 8.703 1 95.69 180 LYS A C 1
ATOM 1466 O O . LYS A 1 180 ? -2.662 -32.688 9.93 1 95.69 180 LYS A O 1
ATOM 1471 N N . TYR A 1 181 ? -2.277 -31.656 8.062 1 96.81 181 TYR A N 1
ATOM 1472 C CA . TYR A 1 181 ? -1.529 -30.578 8.703 1 96.81 181 TYR A CA 1
ATOM 1473 C C . TYR A 1 181 ? -2.465 -29.641 9.445 1 96.81 181 TYR A C 1
ATOM 1475 O O . TYR A 1 181 ? -2.154 -29.188 10.547 1 96.81 181 TYR A O 1
ATOM 1483 N N . ILE A 1 182 ? -3.625 -29.328 8.859 1 97.75 182 ILE A N 1
ATOM 1484 C CA . ILE A 1 182 ? -4.598 -28.438 9.5 1 97.75 182 ILE A CA 1
ATOM 1485 C C . ILE A 1 182 ? -5.094 -29.078 10.797 1 97.75 182 ILE A C 1
ATOM 1487 O O . ILE A 1 182 ? -5.129 -28.422 11.844 1 97.75 182 ILE A O 1
ATOM 1491 N N . ASP A 1 183 ? -5.434 -30.359 10.758 1 97.81 183 ASP A N 1
ATOM 1492 C CA . ASP A 1 183 ? -5.926 -31.078 11.938 1 97.81 183 ASP A CA 1
ATOM 1493 C C . ASP A 1 183 ? -4.887 -31.062 13.055 1 97.81 183 ASP A C 1
ATOM 1495 O O . ASP A 1 183 ? -5.223 -30.844 14.219 1 97.81 183 ASP A O 1
ATOM 1499 N N . TYR A 1 184 ? -3.689 -31.328 12.68 1 97.94 184 TYR A N 1
ATOM 1500 C CA . TYR A 1 184 ? -2.637 -31.359 13.695 1 97.94 184 TYR A CA 1
ATOM 1501 C C . TYR A 1 184 ? -2.428 -29.969 14.297 1 97.94 184 TYR A C 1
ATOM 1503 O O . TYR A 1 184 ? -2.266 -29.844 15.508 1 97.94 184 TYR A O 1
ATOM 1511 N N . ALA A 1 185 ? -2.367 -28.969 13.492 1 98.25 185 ALA A N 1
ATOM 1512 C CA . ALA A 1 185 ? -2.203 -27.594 13.977 1 98.25 185 ALA A CA 1
ATOM 1513 C C . ALA A 1 185 ? -3.291 -27.25 14.984 1 98.25 185 ALA A C 1
ATOM 1515 O O . ALA A 1 185 ? -3.008 -26.656 16.031 1 98.25 185 ALA A O 1
ATOM 1516 N N . HIS A 1 186 ? -4.488 -27.625 14.695 1 98 186 HIS A N 1
ATOM 1517 C CA . HIS A 1 186 ? -5.617 -27.328 15.578 1 98 186 HIS A CA 1
ATOM 1518 C C . HIS A 1 186 ? -5.488 -28.062 16.906 1 98 186 HIS A C 1
ATOM 1520 O O . HIS A 1 186 ? -5.852 -27.531 17.953 1 98 186 HIS A O 1
ATOM 1526 N N . SER A 1 187 ? -4.988 -29.266 16.828 1 98.12 187 SER A N 1
ATOM 1527 C CA . SER A 1 187 ? -4.805 -30.031 18.062 1 98.12 187 SER A CA 1
ATOM 1528 C C . SER A 1 187 ? -3.824 -29.344 19 1 98.12 187 SER A C 1
ATOM 1530 O O . SER A 1 187 ? -3.857 -29.578 20.219 1 98.12 187 SER A O 1
ATOM 1532 N N . LYS A 1 188 ? -2.982 -28.484 18.5 1 98.19 188 LYS A N 1
ATOM 1533 C CA . LYS A 1 188 ? -1.993 -27.766 19.297 1 98.19 188 LYS A CA 1
ATOM 1534 C C . LYS A 1 188 ? -2.414 -26.312 19.516 1 98.19 188 LYS A C 1
ATOM 1536 O O . LYS A 1 188 ? -1.655 -25.516 20.062 1 98.19 188 LYS A O 1
ATOM 1541 N N . LYS A 1 189 ? -3.59 -25.906 18.969 1 98.25 189 LYS A N 1
ATOM 1542 C CA . LYS A 1 189 ? -4.137 -24.547 19.094 1 98.25 189 LYS A CA 1
ATOM 1543 C C . LYS A 1 189 ? -3.254 -23.531 18.359 1 98.25 189 LYS A C 1
ATOM 1545 O O . LYS A 1 189 ? -3.049 -22.422 18.859 1 98.25 189 LYS A O 1
ATOM 1550 N N . ALA A 1 190 ? -2.639 -24 17.297 1 98.44 190 ALA A N 1
ATOM 1551 C CA . ALA A 1 190 ? -1.895 -23.125 16.391 1 98.44 190 ALA A CA 1
ATOM 1552 C C . ALA A 1 190 ? -2.791 -22.578 15.289 1 98.44 190 ALA A C 1
ATOM 1554 O O . ALA A 1 190 ? -3.896 -23.094 15.07 1 98.44 190 ALA A O 1
ATOM 1555 N N . TYR A 1 191 ? -2.361 -21.516 14.625 1 98.38 191 TYR A N 1
ATOM 1556 C CA . TYR A 1 191 ? -3.115 -20.922 13.531 1 98.38 191 TYR A CA 1
ATOM 1557 C C . TYR A 1 191 ? -2.662 -21.484 12.188 1 98.38 191 TYR A C 1
ATOM 1559 O O . TYR A 1 191 ? -1.469 -21.688 11.969 1 98.38 191 TYR A O 1
ATOM 1567 N N . VAL A 1 192 ? -3.594 -21.719 11.273 1 98.44 192 VAL A N 1
ATOM 1568 C CA . VAL A 1 192 ? -3.285 -22.125 9.906 1 98.44 192 VAL A CA 1
ATOM 1569 C C . VAL A 1 192 ? -3.695 -21.031 8.93 1 98.44 192 VAL A C 1
ATOM 1571 O O . VAL A 1 192 ? -4.863 -20.641 8.883 1 98.44 192 VAL A O 1
ATOM 1574 N N . VAL A 1 193 ? -2.756 -20.547 8.219 1 98.31 193 VAL A N 1
ATOM 1575 C CA . VAL A 1 193 ? -2.998 -19.688 7.07 1 98.31 193 VAL A CA 1
ATOM 1576 C C . VAL A 1 193 ? -2.764 -20.453 5.773 1 98.31 193 VAL A C 1
ATOM 1578 O O . VAL A 1 193 ? -1.645 -20.891 5.5 1 98.31 193 VAL A O 1
ATOM 1581 N N . TRP A 1 194 ? -3.768 -20.609 4.992 1 97.88 194 TRP A N 1
ATOM 1582 C CA . TRP A 1 194 ? -3.689 -21.281 3.705 1 97.88 194 TRP A CA 1
ATOM 1583 C C . TRP A 1 194 ? -3.566 -20.281 2.562 1 97.88 194 TRP A C 1
ATOM 1585 O O . TRP A 1 194 ? -4.531 -19.594 2.23 1 97.88 194 TRP A O 1
ATOM 1595 N N . ASP A 1 195 ? -2.41 -20.172 1.996 1 97.94 195 ASP A N 1
ATOM 1596 C CA . ASP A 1 195 ? -2.264 -19.453 0.734 1 97.94 195 ASP A CA 1
ATOM 1597 C C . ASP A 1 195 ? -2.854 -20.25 -0.425 1 97.94 195 ASP A C 1
ATOM 1599 O O . ASP A 1 195 ? -2.23 -21.188 -0.917 1 97.94 195 ASP A O 1
ATOM 1603 N N . ALA A 1 196 ? -3.955 -19.812 -0.911 1 97.19 196 ALA A N 1
ATOM 1604 C CA . ALA A 1 196 ? -4.734 -20.547 -1.9 1 97.19 196 ALA A CA 1
ATOM 1605 C C . ALA A 1 196 ? -4.605 -19.922 -3.283 1 97.19 196 ALA A C 1
ATOM 1607 O O . ALA A 1 196 ? -5.441 -20.156 -4.16 1 97.19 196 ALA A O 1
ATOM 1608 N N . THR A 1 197 ? -3.58 -19.188 -3.49 1 97.12 197 THR A N 1
ATOM 1609 C CA . THR A 1 197 ? -3.408 -18.375 -4.699 1 97.12 197 THR A CA 1
ATOM 1610 C C . THR A 1 197 ? -3.453 -19.266 -5.941 1 97.12 197 THR A C 1
ATOM 1612 O O . THR A 1 197 ? -4.027 -18.875 -6.961 1 97.12 197 THR A O 1
ATOM 1615 N N . PHE A 1 198 ? -2.941 -20.516 -5.863 1 97 198 PHE A N 1
ATOM 1616 C CA . PHE A 1 198 ? -2.834 -21.375 -7.027 1 97 198 PHE A CA 1
ATOM 1617 C C . PHE A 1 198 ? -4.137 -22.141 -7.266 1 97 198 PHE A C 1
ATOM 1619 O O . PHE A 1 198 ? -4.301 -22.797 -8.289 1 97 198 PHE A O 1
ATOM 1626 N N . ALA A 1 199 ? -5.07 -22.109 -6.391 1 95.56 199 ALA A N 1
ATOM 1627 C CA . ALA A 1 199 ? -6.391 -22.703 -6.543 1 95.56 199 ALA A CA 1
ATOM 1628 C C . ALA A 1 199 ? -7.492 -21.719 -6.176 1 95.56 199 ALA A C 1
ATOM 1630 O O . ALA A 1 199 ? -8.125 -21.844 -5.125 1 95.56 199 ALA A O 1
ATOM 1631 N N . PRO A 1 200 ? -7.707 -20.812 -7.039 1 91 200 PRO A N 1
ATOM 1632 C CA . PRO A 1 200 ? -8.602 -19.719 -6.664 1 91 200 PRO A CA 1
ATOM 1633 C C . PRO A 1 200 ? -10.016 -20.188 -6.328 1 91 200 PRO A C 1
ATOM 1635 O O . PRO A 1 200 ? -10.625 -20.922 -7.109 1 91 200 PRO A O 1
ATOM 1638 N N . SER A 1 201 ? -10.5 -19.797 -5.246 1 88.69 201 SER A N 1
ATOM 1639 C CA . SER A 1 201 ? -11.828 -20.109 -4.727 1 88.69 201 SER A CA 1
ATOM 1640 C C . SER A 1 201 ? -12.906 -19.328 -5.449 1 88.69 201 SER A C 1
ATOM 1642 O O . SER A 1 201 ? -12.68 -18.188 -5.855 1 88.69 201 SER A O 1
ATOM 1644 N N . PRO A 1 202 ? -14.062 -19.812 -5.555 1 88.31 202 PRO A N 1
ATOM 1645 C CA . PRO A 1 202 ? -14.484 -21.188 -5.266 1 88.31 202 PRO A CA 1
ATOM 1646 C C . PRO A 1 202 ? -14.469 -22.078 -6.504 1 88.31 202 PRO A C 1
ATOM 1648 O O . PRO A 1 202 ? -15.039 -23.172 -6.488 1 88.31 202 PRO A O 1
ATOM 1651 N N . ILE A 1 203 ? -13.836 -21.594 -7.516 1 85.31 203 ILE A N 1
ATOM 1652 C CA . ILE A 1 203 ? -13.945 -22.281 -8.797 1 85.31 203 ILE A CA 1
ATOM 1653 C C . ILE A 1 203 ? -13.141 -23.578 -8.766 1 85.31 203 ILE A C 1
ATOM 1655 O O . ILE A 1 203 ? -13.664 -24.641 -9.07 1 85.31 203 ILE A O 1
ATOM 1659 N N . VAL A 1 204 ? -11.969 -23.453 -8.305 1 89.44 204 VAL A N 1
ATOM 1660 C CA . VAL A 1 204 ? -11.078 -24.609 -8.32 1 89.44 204 VAL A CA 1
ATOM 1661 C C . VAL A 1 204 ? -11.289 -25.438 -7.055 1 89.44 204 VAL A C 1
ATOM 1663 O O . VAL A 1 204 ? -11.258 -26.672 -7.102 1 89.44 204 VAL A O 1
ATOM 1666 N N . ASN A 1 205 ? -11.484 -24.75 -5.926 1 90.12 205 ASN A N 1
ATOM 1667 C CA . ASN A 1 205 ? -11.641 -25.422 -4.641 1 90.12 205 ASN A CA 1
ATOM 1668 C C . ASN A 1 205 ? -12.422 -24.562 -3.65 1 90.12 205 ASN A C 1
ATOM 1670 O O . ASN A 1 205 ? -12.352 -23.344 -3.697 1 90.12 205 ASN A O 1
ATOM 1674 N N . ASN A 1 206 ? -13.203 -25.234 -2.818 1 91.75 206 ASN A N 1
ATOM 1675 C CA . ASN A 1 206 ? -13.758 -24.578 -1.636 1 91.75 206 ASN A CA 1
ATOM 1676 C C . ASN A 1 206 ? -12.922 -24.859 -0.393 1 91.75 206 ASN A C 1
ATOM 1678 O O . ASN A 1 206 ? -13.164 -25.844 0.322 1 91.75 206 ASN A O 1
ATOM 1682 N N . HIS A 1 207 ? -12.172 -23.984 -0.059 1 95.12 207 HIS A N 1
ATOM 1683 C CA . HIS A 1 207 ? -11.125 -24.188 0.942 1 95.12 207 HIS A CA 1
ATOM 1684 C C . HIS A 1 207 ? -11.727 -24.344 2.334 1 95.12 207 HIS A C 1
ATOM 1686 O O . HIS A 1 207 ? -11.125 -25 3.199 1 95.12 207 HIS A O 1
ATOM 1692 N N . TRP A 1 208 ? -12.922 -23.844 2.58 1 95.31 208 TRP A N 1
ATOM 1693 C CA . TRP A 1 208 ? -13.555 -23.938 3.893 1 95.31 208 TRP A CA 1
ATOM 1694 C C . TRP A 1 208 ? -13.867 -25.391 4.242 1 95.31 208 TRP A C 1
ATOM 1696 O O . TRP A 1 208 ? -14.062 -25.719 5.414 1 95.31 208 TRP A O 1
ATOM 1706 N N . ASP A 1 209 ? -13.945 -26.266 3.227 1 94.75 209 ASP A N 1
ATOM 1707 C CA . ASP A 1 209 ? -14.203 -27.672 3.457 1 94.75 209 ASP A CA 1
ATOM 1708 C C . ASP A 1 209 ? -13.094 -28.312 4.293 1 94.75 209 ASP A C 1
ATOM 1710 O O . ASP A 1 209 ? -13.297 -29.375 4.895 1 94.75 209 ASP A O 1
ATOM 1714 N N . TYR A 1 210 ? -11.977 -27.688 4.34 1 96.38 210 TYR A N 1
ATOM 1715 C CA . TYR A 1 210 ? -10.836 -28.234 5.07 1 96.38 210 TYR A CA 1
ATOM 1716 C C . TYR A 1 210 ? -10.68 -27.531 6.418 1 96.38 210 TYR A C 1
ATOM 1718 O O . TYR A 1 210 ? -9.797 -27.891 7.203 1 96.38 210 TYR A O 1
ATOM 1726 N N . ASP A 1 211 ? -11.352 -26.438 6.652 1 96.38 211 ASP A N 1
ATOM 1727 C CA . ASP A 1 211 ? -11.5 -25.719 7.914 1 96.38 211 ASP A CA 1
ATOM 1728 C C . ASP A 1 211 ? -10.219 -24.984 8.281 1 96.38 211 ASP A C 1
ATOM 1730 O O . ASP A 1 211 ? -9.727 -25.094 9.406 1 96.38 211 ASP A O 1
ATOM 1734 N N . PRO A 1 212 ? -9.562 -24.328 7.402 1 97.69 212 PRO A N 1
ATOM 1735 C CA . PRO A 1 212 ? -8.469 -23.438 7.805 1 97.69 212 PRO A CA 1
ATOM 1736 C C . PRO A 1 212 ? -8.938 -22.266 8.672 1 97.69 212 PRO A C 1
ATOM 1738 O O . PRO A 1 212 ? -10.133 -21.969 8.719 1 97.69 212 PRO A O 1
ATOM 1741 N N . ASP A 1 213 ? -7.98 -21.641 9.445 1 98.25 213 ASP A N 1
ATOM 1742 C CA . ASP A 1 213 ? -8.328 -20.438 10.211 1 98.25 213 ASP A CA 1
ATOM 1743 C C . ASP A 1 213 ? -8.453 -19.219 9.297 1 98.25 213 ASP A C 1
ATOM 1745 O O . ASP A 1 213 ? -9.312 -18.359 9.508 1 98.25 213 ASP A O 1
ATOM 1749 N N . PHE A 1 214 ? -7.531 -19.203 8.32 1 98.5 214 PHE A N 1
ATOM 1750 C CA . PHE A 1 214 ? -7.48 -18.094 7.375 1 98.5 214 PHE A CA 1
ATOM 1751 C C . PHE A 1 214 ? -7.188 -18.609 5.965 1 98.5 214 PHE A C 1
ATOM 1753 O O . PHE A 1 214 ? -6.422 -19.562 5.789 1 98.5 214 PHE A O 1
ATOM 1760 N N . ILE A 1 215 ? -7.793 -17.953 4.988 1 98.38 215 ILE A N 1
ATOM 1761 C CA . ILE A 1 215 ? -7.457 -18.156 3.582 1 98.38 215 ILE A CA 1
ATOM 1762 C C . ILE A 1 215 ? -6.824 -16.891 3.016 1 98.38 215 ILE A C 1
ATOM 1764 O O . ILE A 1 215 ? -7.363 -15.789 3.184 1 98.38 215 ILE A O 1
ATOM 1768 N N . LEU A 1 216 ? -5.66 -17.016 2.459 1 98.5 216 LEU A N 1
ATOM 1769 C CA . LEU A 1 216 ? -4.938 -15.922 1.813 1 98.5 216 LEU A CA 1
ATOM 1770 C C . LEU A 1 216 ? -4.977 -16.078 0.296 1 98.5 216 LEU A C 1
ATOM 1772 O O . LEU A 1 216 ? -4.773 -17.172 -0.232 1 98.5 216 LEU A O 1
ATOM 1776 N N . HIS A 1 217 ? -5.312 -15 -0.406 1 98.19 217 HIS A N 1
ATOM 1777 C CA . HIS A 1 217 ? -5.195 -14.938 -1.858 1 98.19 217 HIS A CA 1
ATOM 1778 C C . HIS A 1 217 ? -4.355 -13.742 -2.293 1 98.19 217 HIS A C 1
ATOM 1780 O O . HIS A 1 217 ? -4.527 -12.633 -1.773 1 98.19 217 HIS A O 1
ATOM 1786 N N . SER A 1 218 ? -3.398 -13.969 -3.186 1 98.25 218 SER A N 1
ATOM 1787 C CA . SER A 1 218 ? -2.953 -12.852 -4.016 1 98.25 218 SER A CA 1
ATOM 1788 C C . SER A 1 218 ? -3.977 -12.523 -5.098 1 98.25 218 SER A C 1
ATOM 1790 O O . SER A 1 218 ? -4.012 -13.172 -6.145 1 98.25 218 SER A O 1
ATOM 1792 N N . LEU A 1 219 ? -4.699 -11.469 -4.879 1 97.69 219 LEU A N 1
ATOM 1793 C CA . LEU A 1 219 ? -5.738 -11.086 -5.828 1 97.69 219 LEU A CA 1
ATOM 1794 C C . LEU A 1 219 ? -5.125 -10.555 -7.121 1 97.69 219 LEU A C 1
ATOM 1796 O O . LEU A 1 219 ? -5.805 -10.469 -8.148 1 97.69 219 LEU A O 1
ATOM 1800 N N . THR A 1 220 ? -3.822 -10.211 -7.078 1 96.75 220 THR A N 1
ATOM 1801 C CA . THR A 1 220 ? -3.043 -9.781 -8.234 1 96.75 220 THR A CA 1
ATOM 1802 C C . THR A 1 220 ? -3.141 -10.805 -9.359 1 96.75 220 THR A C 1
ATOM 1804 O O . THR A 1 220 ? -3.078 -10.445 -10.539 1 96.75 220 THR A O 1
ATOM 1807 N N . LYS A 1 221 ? -3.248 -12.039 -9.039 1 97.06 221 LYS A N 1
ATOM 1808 C CA . LYS A 1 221 ? -3.137 -13.156 -9.969 1 97.06 221 LYS A CA 1
ATOM 1809 C C . LYS A 1 221 ? -4.469 -13.438 -10.656 1 97.06 221 LYS A C 1
ATOM 1811 O O . LYS A 1 221 ? -4.996 -12.578 -11.367 1 97.06 221 LYS A O 1
ATOM 1816 N N . TYR A 1 222 ? -5.16 -14.469 -10.352 1 96.75 222 TYR A N 1
ATOM 1817 C CA . TYR A 1 222 ? -6.32 -14.945 -11.102 1 96.75 222 TYR A CA 1
ATOM 1818 C C . TYR A 1 222 ? -7.488 -13.977 -10.961 1 96.75 222 TYR A C 1
ATOM 1820 O O . TYR A 1 222 ? -8.281 -13.805 -11.891 1 96.75 222 TYR A O 1
ATOM 1828 N N . TYR A 1 223 ? -7.66 -13.383 -9.82 1 96.75 223 TYR A N 1
ATOM 1829 C CA . TYR A 1 223 ? -8.82 -12.531 -9.578 1 96.75 223 TYR A CA 1
ATOM 1830 C C . TYR A 1 223 ? -8.727 -11.25 -10.398 1 96.75 223 TYR A C 1
ATOM 1832 O O . TYR A 1 223 ? -9.719 -10.805 -10.977 1 96.75 223 TYR A O 1
ATOM 1840 N N . ALA A 1 224 ? -7.57 -10.594 -10.383 1 96.5 224 ALA A N 1
ATOM 1841 C CA . ALA A 1 224 ? -7.348 -9.477 -11.297 1 96.5 224 ALA A CA 1
ATOM 1842 C C . ALA A 1 224 ? -7.34 -9.938 -12.75 1 96.5 224 ALA A C 1
ATOM 1844 O O . ALA A 1 224 ? -8.094 -9.422 -13.578 1 96.5 224 ALA A O 1
ATOM 1845 N N . GLY A 1 225 ? -6.457 -10.852 -13.078 1 95.56 225 GLY A N 1
ATOM 1846 C CA . GLY A 1 225 ? -6.508 -11.602 -14.32 1 95.56 225 GLY A CA 1
ATOM 1847 C C . GLY A 1 225 ? -5.922 -10.852 -15.5 1 95.56 225 GLY A C 1
ATOM 1848 O O . GLY A 1 225 ? -5.898 -11.367 -16.625 1 95.56 225 GLY A O 1
ATOM 1849 N N . HIS A 1 226 ? -5.383 -9.609 -15.375 1 93.38 226 HIS A N 1
ATOM 1850 C CA . HIS A 1 226 ? -4.957 -8.844 -16.547 1 93.38 226 HIS A CA 1
ATOM 1851 C C . HIS A 1 226 ? -3.566 -8.25 -16.344 1 93.38 226 HIS A C 1
ATOM 1853 O O . HIS A 1 226 ? -3.174 -7.324 -17.047 1 93.38 226 HIS A O 1
ATOM 1859 N N . SER A 1 227 ? -2.855 -8.688 -15.273 1 93.44 227 SER A N 1
ATOM 1860 C CA . SER A 1 227 ? -1.476 -8.297 -15.008 1 93.44 227 SER A CA 1
ATOM 1861 C C . SER A 1 227 ? -1.352 -6.785 -14.859 1 93.44 227 SER A C 1
ATOM 1863 O O . SER A 1 227 ? -0.359 -6.191 -15.281 1 93.44 227 SER A O 1
ATOM 1865 N N . ASP A 1 228 ? -2.373 -6.109 -14.25 1 92.81 228 ASP A N 1
ATOM 1866 C CA . ASP A 1 228 ? -2.361 -4.652 -14.281 1 92.81 228 ASP A CA 1
ATOM 1867 C C . ASP A 1 228 ? -2.721 -4.074 -12.906 1 92.81 228 ASP A C 1
ATOM 1869 O O . ASP A 1 228 ? -3.066 -2.896 -12.797 1 92.81 228 ASP A O 1
ATOM 1873 N N . LEU A 1 229 ? -2.66 -4.863 -11.914 1 94.88 229 LEU A N 1
ATOM 1874 C CA . LEU A 1 229 ? -2.883 -4.332 -10.578 1 94.88 229 LEU A CA 1
ATOM 1875 C C . LEU A 1 229 ? -2.342 -5.281 -9.516 1 94.88 229 LEU A C 1
ATOM 1877 O O . LEU A 1 229 ? -2.305 -6.496 -9.727 1 94.88 229 LEU A O 1
ATOM 1881 N N . LEU A 1 230 ? -1.926 -4.734 -8.383 1 95.5 230 LEU A N 1
ATOM 1882 C CA . LEU A 1 230 ? -1.599 -5.492 -7.184 1 95.5 230 LEU A CA 1
ATOM 1883 C C . LEU A 1 230 ? -2.756 -5.461 -6.188 1 95.5 230 LEU A C 1
ATOM 1885 O O . LEU A 1 230 ? -3.41 -4.43 -6.023 1 95.5 230 LEU A O 1
ATOM 1889 N N . ALA A 1 231 ? -3.018 -6.543 -5.566 1 97.62 231 ALA A N 1
ATOM 1890 C CA . ALA A 1 231 ? -3.998 -6.645 -4.488 1 97.62 231 ALA A CA 1
ATOM 1891 C C . ALA A 1 231 ? -3.893 -7.992 -3.775 1 97.62 231 ALA A C 1
ATOM 1893 O O . ALA A 1 231 ? -3.311 -8.938 -4.309 1 97.62 231 ALA A O 1
ATOM 1894 N N . GLY A 1 232 ? -4.383 -8.078 -2.609 1 98.19 232 GLY A N 1
ATOM 1895 C CA . GLY A 1 232 ? -4.473 -9.305 -1.831 1 98.19 232 GLY A CA 1
ATOM 1896 C C . GLY A 1 232 ? -5.562 -9.266 -0.779 1 98.19 232 GLY A C 1
ATOM 1897 O O . GLY A 1 232 ? -6.18 -8.219 -0.555 1 98.19 232 GLY A O 1
ATOM 1898 N N . CYS A 1 233 ? -5.848 -10.469 -0.149 1 98.31 233 CYS A N 1
ATOM 1899 C CA . CYS A 1 233 ? -6.852 -10.445 0.907 1 98.31 233 CYS A CA 1
ATOM 1900 C C . CYS A 1 233 ? -6.645 -11.594 1.884 1 98.31 233 CYS A C 1
ATOM 1902 O O . CYS A 1 233 ? -5.941 -12.555 1.574 1 98.31 233 CYS A O 1
ATOM 1904 N N . ILE A 1 234 ? -7.145 -11.406 3.025 1 98.56 234 ILE A N 1
ATOM 1905 C CA . ILE A 1 234 ? -7.359 -12.445 4.027 1 98.56 234 ILE A CA 1
ATOM 1906 C C . ILE A 1 234 ? -8.852 -12.688 4.211 1 98.56 234 ILE A C 1
ATOM 1908 O O . ILE A 1 234 ? -9.633 -11.734 4.305 1 98.56 234 ILE A O 1
ATOM 1912 N N . VAL A 1 235 ? -9.258 -13.906 4.23 1 97.94 235 VAL A N 1
ATOM 1913 C CA . VAL A 1 235 ? 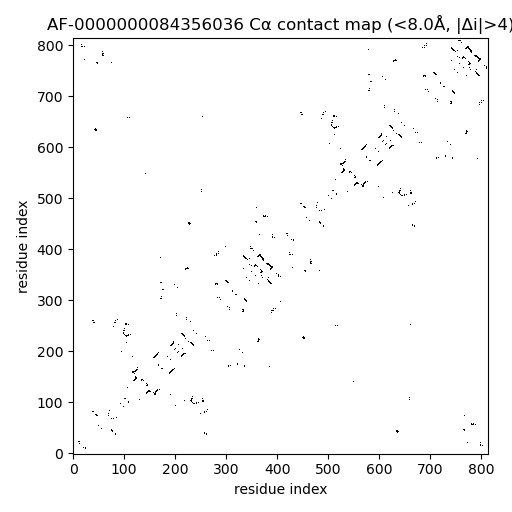-10.641 -14.289 4.496 1 97.94 235 VAL A CA 1
ATOM 1914 C C . VAL A 1 235 ? -10.719 -15.07 5.801 1 97.94 235 VAL A C 1
ATOM 1916 O O . VAL A 1 235 ? -9.898 -15.961 6.051 1 97.94 235 VAL A O 1
ATOM 1919 N N . THR A 1 236 ? -11.602 -14.758 6.68 1 98.31 236 THR A N 1
ATOM 1920 C CA . THR A 1 236 ? -11.836 -15.445 7.945 1 98.31 236 THR A CA 1
ATOM 1921 C C . THR A 1 236 ? -13.328 -15.625 8.195 1 98.31 236 THR A C 1
ATOM 1923 O O . THR A 1 236 ? -14.156 -15.047 7.492 1 98.31 236 THR A O 1
ATOM 1926 N N . ARG A 1 237 ? -13.703 -16.453 9.117 1 96.81 237 ARG A N 1
ATOM 1927 C CA . ARG A 1 237 ? -15.094 -16.672 9.477 1 96.81 237 ARG A CA 1
ATOM 1928 C C . ARG A 1 237 ? -15.484 -15.844 10.703 1 96.81 237 ARG A C 1
ATOM 1930 O O . ARG A 1 237 ? -16.641 -15.875 11.141 1 96.81 237 ARG A O 1
ATOM 1937 N N . SER A 1 238 ? -14.555 -15.031 11.203 1 96.81 238 SER A N 1
ATOM 1938 C CA . SER A 1 238 ? -14.789 -14.211 12.383 1 96.81 238 SER A CA 1
ATOM 1939 C C . SER A 1 238 ? -14.883 -12.734 12.016 1 96.81 238 SER A C 1
ATOM 1941 O O . SER A 1 238 ? -13.898 -12.141 11.57 1 96.81 238 SER A O 1
ATOM 1943 N N . SER A 1 239 ? -16.031 -12.141 12.352 1 94.69 239 SER A N 1
ATOM 1944 C CA . SER A 1 239 ? -16.188 -10.711 12.117 1 94.69 239 SER A CA 1
ATOM 1945 C C . SER A 1 239 ? -15.305 -9.891 13.039 1 94.69 239 SER A C 1
ATOM 1947 O O . SER A 1 239 ? -14.844 -8.805 12.672 1 94.69 239 SER A O 1
ATOM 1949 N N . GLU A 1 240 ? -15.039 -10.398 14.195 1 95.88 240 GLU A N 1
ATOM 1950 C CA . GLU A 1 240 ? -14.172 -9.727 15.156 1 95.88 240 GLU A CA 1
ATOM 1951 C C . GLU A 1 240 ? -12.734 -9.641 14.633 1 95.88 240 GLU A C 1
ATOM 1953 O O . GLU A 1 240 ? -12.094 -8.594 14.734 1 95.88 240 GLU A O 1
ATOM 1958 N N . ILE A 1 241 ? -12.289 -10.789 14.078 1 97.19 241 ILE A N 1
ATOM 1959 C CA . ILE A 1 241 ? -10.93 -10.812 13.539 1 97.19 241 ILE A CA 1
ATOM 1960 C C . ILE A 1 241 ? -10.844 -9.891 12.32 1 97.19 241 ILE A C 1
ATOM 1962 O O . ILE A 1 241 ? -9.859 -9.164 12.156 1 97.19 241 ILE A O 1
ATOM 1966 N N . ASP A 1 242 ? -11.906 -9.961 11.5 1 96.5 242 ASP A N 1
ATOM 1967 C CA . ASP A 1 242 ? -11.953 -9.086 10.328 1 96.5 242 ASP A CA 1
ATOM 1968 C C . ASP A 1 242 ? -11.828 -7.621 10.734 1 96.5 242 ASP A C 1
ATOM 1970 O O . ASP A 1 242 ? -11.07 -6.863 10.117 1 96.5 242 ASP A O 1
ATOM 1974 N N . THR A 1 243 ? -12.539 -7.168 11.711 1 95.12 243 THR A N 1
ATOM 1975 C CA . THR A 1 243 ? -12.492 -5.797 12.211 1 95.12 243 THR A CA 1
ATOM 1976 C C . THR A 1 243 ? -11.094 -5.461 12.727 1 95.12 243 THR A C 1
ATOM 1978 O O . THR A 1 243 ? -10.578 -4.371 12.461 1 95.12 243 THR A O 1
ATOM 1981 N N . PHE A 1 244 ? -10.531 -6.414 13.406 1 96.38 244 PHE A N 1
ATOM 1982 C CA . PHE A 1 244 ? -9.188 -6.23 13.938 1 96.38 244 PHE A CA 1
ATOM 1983 C C . PHE A 1 244 ? -8.18 -6.02 12.812 1 96.38 244 PHE A C 1
ATOM 1985 O O . PHE A 1 244 ? -7.348 -5.117 12.875 1 96.38 244 PHE A O 1
ATOM 1992 N N . LEU A 1 245 ? -8.273 -6.867 11.812 1 97.5 245 LEU A N 1
ATOM 1993 C CA . LEU A 1 245 ? -7.363 -6.777 10.68 1 97.5 245 LEU A CA 1
ATOM 1994 C C . LEU A 1 245 ? -7.523 -5.441 9.953 1 97.5 245 LEU A C 1
ATOM 1996 O O . LEU A 1 245 ? -6.535 -4.816 9.57 1 97.5 245 LEU A O 1
ATOM 2000 N N . LYS A 1 246 ? -8.719 -5.016 9.766 1 96 246 LYS A N 1
ATOM 2001 C CA . LYS A 1 246 ? -8.984 -3.752 9.086 1 96 246 LYS A CA 1
ATOM 2002 C C . LYS A 1 246 ? -8.43 -2.574 9.891 1 96 246 LYS A C 1
ATOM 2004 O O . LYS A 1 246 ? -7.906 -1.617 9.312 1 96 246 LYS A O 1
ATOM 2009 N N . ASN A 1 247 ? -8.578 -2.625 11.172 1 94.94 247 ASN A N 1
ATOM 2010 C CA . ASN A 1 247 ? -8.031 -1.566 12.016 1 94.94 247 ASN A CA 1
ATOM 2011 C C . ASN A 1 247 ? -6.512 -1.483 11.883 1 94.94 247 ASN A C 1
ATOM 2013 O O . ASN A 1 247 ? -5.957 -0.398 11.695 1 94.94 247 ASN A O 1
ATOM 2017 N N . ASP A 1 248 ? -5.801 -2.633 11.961 1 96.12 248 ASP A N 1
ATOM 2018 C CA . ASP A 1 248 ? -4.344 -2.645 11.859 1 96.12 248 ASP A CA 1
ATOM 2019 C C . ASP A 1 248 ? -3.893 -2.23 10.461 1 96.12 248 ASP A C 1
ATOM 2021 O O . ASP A 1 248 ? -2.842 -1.607 10.305 1 96.12 248 ASP A O 1
ATOM 2025 N N . ARG A 1 249 ? -4.652 -2.627 9.461 1 95.94 249 ARG A N 1
ATOM 2026 C CA . ARG A 1 249 ? -4.328 -2.303 8.078 1 95.94 249 ARG A CA 1
ATOM 2027 C C . ARG A 1 249 ? -4.105 -0.804 7.906 1 95.94 249 ARG A C 1
ATOM 2029 O O . ARG A 1 249 ? -3.248 -0.385 7.121 1 95.94 249 ARG A O 1
ATOM 2036 N N . ILE A 1 250 ? -4.875 0.038 8.664 1 93.75 250 ILE A N 1
ATOM 2037 C CA . ILE A 1 250 ? -4.77 1.491 8.594 1 93.75 250 ILE A CA 1
ATOM 2038 C C . ILE A 1 250 ? -3.334 1.917 8.906 1 93.75 250 ILE A C 1
ATOM 2040 O O . ILE A 1 250 ? -2.768 2.762 8.203 1 93.75 250 ILE A O 1
ATOM 2044 N N . TYR A 1 251 ? -2.766 1.239 9.82 1 93.38 251 TYR A N 1
ATOM 2045 C CA . TYR A 1 251 ? -1.492 1.696 10.367 1 93.38 251 TYR A CA 1
ATOM 2046 C C . TYR A 1 251 ? -0.329 0.917 9.766 1 93.38 251 TYR A C 1
ATOM 2048 O O . TYR A 1 251 ? 0.811 1.389 9.766 1 93.38 251 TYR A O 1
ATOM 2056 N N . LEU A 1 252 ? -0.639 -0.269 9.25 1 93.94 252 LEU A N 1
ATOM 2057 C CA . LEU A 1 252 ? 0.366 -1.001 8.492 1 93.94 252 LEU A CA 1
ATOM 2058 C C . LEU A 1 252 ? 0.523 -0.412 7.09 1 93.94 252 LEU A C 1
ATOM 2060 O O . LEU A 1 252 ? 1.474 -0.741 6.379 1 93.94 252 LEU A O 1
ATOM 2064 N N . ALA A 1 253 ? -0.379 0.497 6.777 1 94.81 253 ALA A N 1
ATOM 2065 C CA . ALA A 1 253 ? -0.344 1.238 5.52 1 94.81 253 ALA A CA 1
ATOM 2066 C C . ALA A 1 253 ? -0.377 0.291 4.324 1 94.81 253 ALA A C 1
ATOM 2068 O O . ALA A 1 253 ? 0.41 0.437 3.385 1 94.81 253 ALA A O 1
ATOM 2069 N N . THR A 1 254 ? -1.279 -0.698 4.355 1 96.31 254 THR A N 1
ATOM 2070 C CA . THR A 1 254 ? -1.321 -1.688 3.285 1 96.31 254 THR A CA 1
ATOM 2071 C C . THR A 1 254 ? -2.697 -1.713 2.627 1 96.31 254 THR A C 1
ATOM 2073 O O . THR A 1 254 ? -3.123 -2.746 2.105 1 96.31 254 THR A O 1
ATOM 2076 N N . ASN A 1 255 ? -3.371 -0.6 2.672 1 94.06 255 ASN A N 1
ATOM 2077 C CA . ASN A 1 255 ? -4.684 -0.497 2.043 1 94.06 255 ASN A CA 1
ATOM 2078 C C . ASN A 1 255 ? -4.578 -0.496 0.521 1 94.06 255 ASN A C 1
ATOM 2080 O O . ASN A 1 255 ? -3.627 0.048 -0.039 1 94.06 255 ASN A O 1
ATOM 2084 N N . ILE A 1 256 ? -5.531 -1.02 -0.125 1 94.62 256 ILE A N 1
ATOM 2085 C CA . ILE A 1 256 ? -5.57 -1.089 -1.581 1 94.62 256 ILE A CA 1
ATOM 2086 C C . ILE A 1 256 ? -5.84 0.299 -2.158 1 94.62 256 ILE A C 1
ATOM 2088 O O . ILE A 1 256 ? -6.586 1.086 -1.57 1 94.62 256 ILE A O 1
ATOM 2092 N N . GLY A 1 257 ? -5.277 0.593 -3.311 1 92.12 257 GLY A N 1
ATOM 2093 C CA . GLY A 1 257 ? -5.496 1.853 -4.004 1 92.12 257 GLY A CA 1
ATOM 2094 C C . GLY A 1 257 ? -6.836 1.919 -4.711 1 92.12 257 GLY A C 1
ATOM 2095 O O . GLY A 1 257 ? -7.504 0.897 -4.883 1 92.12 257 GLY A O 1
ATOM 2096 N N . ASN A 1 258 ? -7.16 3.125 -5.199 1 89.06 258 ASN A N 1
ATOM 2097 C CA . ASN A 1 258 ? -8.469 3.361 -5.801 1 89.06 258 ASN A CA 1
ATOM 2098 C C . ASN A 1 258 ? -8.547 2.793 -7.211 1 89.06 258 ASN A C 1
ATOM 2100 O O . ASN A 1 258 ? -9.539 2.146 -7.57 1 89.06 258 ASN A O 1
ATOM 2104 N N . LEU A 1 259 ? -7.504 3.061 -7.988 1 91.31 259 LEU A N 1
ATOM 2105 C CA . LEU A 1 259 ? -7.512 2.52 -9.344 1 91.31 259 LEU A CA 1
ATOM 2106 C C . LEU A 1 259 ? -7.508 0.995 -9.32 1 91.31 259 LEU A C 1
ATOM 2108 O O . LEU A 1 259 ? -8.25 0.356 -10.078 1 91.31 259 LEU A O 1
ATOM 2112 N N . GLU A 1 260 ? -6.637 0.44 -8.484 1 94.88 260 GLU A N 1
ATOM 2113 C CA . GLU A 1 260 ? -6.574 -1.014 -8.359 1 94.88 260 GLU A CA 1
ATOM 2114 C C . GLU A 1 260 ? -7.926 -1.591 -7.953 1 94.88 260 GLU A C 1
ATOM 2116 O O . GLU A 1 260 ? -8.336 -2.639 -8.461 1 94.88 260 GLU A O 1
ATOM 2121 N N . SER A 1 261 ? -8.602 -0.881 -7.031 1 93.81 261 SER A N 1
ATOM 2122 C CA . SER A 1 261 ? -9.906 -1.346 -6.586 1 93.81 261 SER A CA 1
ATOM 2123 C C . SER A 1 261 ? -10.914 -1.347 -7.73 1 93.81 261 SER A C 1
ATOM 2125 O O . SER A 1 261 ? -11.695 -2.291 -7.879 1 93.81 261 SER A O 1
ATOM 2127 N N . PHE A 1 262 ? -10.875 -0.247 -8.5 1 92.5 262 PHE A N 1
ATOM 2128 C CA . PHE A 1 262 ? -11.758 -0.151 -9.656 1 92.5 262 PHE A CA 1
ATOM 2129 C C . PHE A 1 262 ? -11.477 -1.268 -10.656 1 92.5 262 PHE A C 1
ATOM 2131 O O . PHE A 1 262 ? -12.391 -1.958 -11.102 1 92.5 262 PHE A O 1
ATOM 2138 N N . LEU A 1 263 ? -10.219 -1.483 -10.984 1 93.62 263 LEU A N 1
ATOM 2139 C CA . LEU A 1 263 ? -9.812 -2.494 -11.953 1 93.62 263 LEU A CA 1
ATOM 2140 C C . LEU A 1 263 ? -10.18 -3.893 -11.469 1 93.62 263 LEU A C 1
ATOM 2142 O O . LEU A 1 263 ? -10.609 -4.738 -12.25 1 93.62 263 LEU A O 1
ATOM 2146 N N . LEU A 1 264 ? -9.992 -4.172 -10.195 1 95.38 264 LEU A N 1
ATOM 2147 C CA . LEU A 1 264 ? -10.305 -5.488 -9.641 1 95.38 264 LEU A CA 1
ATOM 2148 C C . LEU A 1 264 ? -11.797 -5.77 -9.711 1 95.38 264 LEU A C 1
ATOM 2150 O O . LEU A 1 264 ? -12.211 -6.875 -10.062 1 95.38 264 LEU A O 1
ATOM 2154 N N . LEU A 1 265 ? -12.625 -4.762 -9.383 1 91.62 265 LEU A N 1
ATOM 2155 C CA . LEU A 1 265 ? -14.07 -4.922 -9.477 1 91.62 265 LEU A CA 1
ATOM 2156 C C . LEU A 1 265 ? -14.484 -5.262 -10.906 1 91.62 265 LEU A C 1
ATOM 2158 O O . LEU A 1 265 ? -15.344 -6.121 -11.125 1 91.62 265 LEU A O 1
ATOM 2162 N N . ARG A 1 266 ? -13.922 -4.582 -11.82 1 91 266 ARG A N 1
ATOM 2163 C CA . ARG A 1 266 ? -14.172 -4.844 -13.234 1 91 266 ARG A CA 1
ATOM 2164 C C . ARG A 1 266 ? -13.781 -6.266 -13.602 1 91 266 ARG A C 1
ATOM 2166 O O . ARG A 1 266 ? -14.523 -6.965 -14.297 1 91 266 ARG A O 1
ATOM 2173 N N . SER A 1 267 ? -12.648 -6.73 -13.156 1 94.19 267 SER A N 1
ATOM 2174 C CA . SER A 1 267 ? -12.102 -8.039 -13.492 1 94.19 267 SER A CA 1
ATOM 2175 C C . SER A 1 267 ? -12.945 -9.164 -12.891 1 94.19 267 SER A C 1
ATOM 2177 O O . SER A 1 267 ? -13.078 -10.234 -13.484 1 94.19 267 SER A O 1
ATOM 2179 N N . LEU A 1 268 ? -13.5 -8.93 -11.711 1 92.12 268 LEU A N 1
ATOM 2180 C CA . LEU A 1 268 ? -14.266 -9.953 -11.023 1 92.12 268 LEU A CA 1
ATOM 2181 C C . LEU A 1 268 ? -15.5 -10.352 -11.828 1 92.12 268 LEU A C 1
ATOM 2183 O O . LEU A 1 268 ? -15.992 -11.477 -11.703 1 92.12 268 LEU A O 1
ATOM 2187 N N . ARG A 1 269 ? -15.977 -9.453 -12.719 1 87.69 269 ARG A N 1
ATOM 2188 C CA . ARG A 1 269 ? -17.172 -9.719 -13.516 1 87.69 269 ARG A CA 1
ATOM 2189 C C . ARG A 1 269 ? -16.938 -10.852 -14.508 1 87.69 269 ARG A C 1
ATOM 2191 O O . ARG A 1 269 ? -17.875 -11.508 -14.938 1 87.69 269 ARG A O 1
ATOM 2198 N N . SER A 1 270 ? -15.672 -11.156 -14.859 1 91.12 270 SER A N 1
ATOM 2199 C CA . SER A 1 270 ? -15.344 -12.211 -15.812 1 91.12 270 SER A CA 1
ATOM 2200 C C . SER A 1 270 ? -14.461 -13.281 -15.18 1 91.12 270 SER A C 1
ATOM 2202 O O . SER A 1 270 ? -13.859 -14.094 -15.875 1 91.12 270 SER A O 1
ATOM 2204 N N . TYR A 1 271 ? -14.391 -13.242 -13.883 1 92.62 271 TYR A N 1
ATOM 2205 C CA . TYR A 1 271 ? -13.477 -14.086 -13.125 1 92.62 271 TYR A CA 1
ATOM 2206 C C . TYR A 1 271 ? -13.719 -15.562 -13.43 1 92.62 271 TYR A C 1
ATOM 2208 O O . TYR A 1 271 ? -12.781 -16.297 -13.773 1 92.62 271 TYR A O 1
ATOM 2216 N N . GLU A 1 272 ? -14.945 -15.969 -13.312 1 90.81 272 GLU A N 1
ATOM 2217 C CA . GLU A 1 272 ? -15.289 -17.375 -13.523 1 90.81 272 GLU A CA 1
ATOM 2218 C C . GLU A 1 272 ? -14.938 -17.828 -14.938 1 90.81 272 GLU A C 1
ATOM 2220 O O . GLU A 1 272 ? -14.367 -18.906 -15.125 1 90.81 272 GLU A O 1
ATOM 2225 N N . LEU A 1 273 ? -15.211 -17.047 -15.938 1 90.94 273 LEU A N 1
ATOM 2226 C CA . LEU A 1 273 ? -14.945 -17.375 -17.328 1 90.94 273 LEU A CA 1
ATOM 2227 C C . LEU A 1 273 ? -13.453 -17.578 -17.578 1 90.94 273 LEU A C 1
ATOM 2229 O O . LEU A 1 273 ? -13.055 -18.516 -18.266 1 90.94 273 LEU A O 1
ATOM 2233 N N . ARG A 1 274 ? -12.664 -16.75 -16.984 1 95.94 274 ARG A N 1
ATOM 2234 C CA . ARG A 1 274 ? -11.227 -16.797 -17.203 1 95.94 274 ARG A CA 1
ATOM 2235 C C . ARG A 1 274 ? -10.602 -18.016 -16.516 1 95.94 274 ARG A C 1
ATOM 2237 O O . ARG A 1 274 ? -9.859 -18.766 -17.141 1 95.94 274 ARG A O 1
ATOM 2244 N N . VAL A 1 275 ? -10.977 -18.234 -15.258 1 95.19 275 VAL A N 1
ATOM 2245 C CA . VAL A 1 275 ? -10.359 -19.312 -14.492 1 95.19 275 VAL A CA 1
ATOM 2246 C C . VAL A 1 275 ? -10.781 -20.672 -15.07 1 95.19 275 VAL A C 1
ATOM 2248 O O . VAL A 1 275 ? -9.969 -21.594 -15.141 1 95.19 275 VAL A O 1
ATOM 2251 N N . GLU A 1 276 ? -12.023 -20.766 -15.531 1 93.5 276 GLU A N 1
ATOM 2252 C CA . GLU A 1 276 ? -12.484 -21.984 -16.172 1 93.5 276 GLU A CA 1
ATOM 2253 C C . GLU A 1 276 ? -11.688 -22.281 -17.438 1 93.5 276 GLU A C 1
ATOM 2255 O O . GLU A 1 276 ? -11.273 -23.422 -17.656 1 93.5 276 GLU A O 1
ATOM 2260 N N . LYS A 1 277 ? -11.508 -21.281 -18.219 1 94.25 277 LYS A N 1
ATOM 2261 C CA . LYS A 1 277 ? -10.742 -21.438 -19.453 1 94.25 277 LYS A CA 1
ATOM 2262 C C . LYS A 1 277 ? -9.289 -21.797 -19.156 1 94.25 277 LYS A C 1
ATOM 2264 O O . LYS A 1 277 ? -8.727 -22.688 -19.797 1 94.25 277 LYS A O 1
ATOM 2269 N N . GLN A 1 278 ? -8.68 -21.141 -18.203 1 97.31 278 GLN A N 1
ATOM 2270 C CA . GLN A 1 278 ? -7.285 -21.391 -17.844 1 97.31 278 GLN A CA 1
ATOM 2271 C C . GLN A 1 278 ? -7.102 -22.797 -17.297 1 97.31 278 GLN A C 1
ATOM 2273 O O . GLN A 1 278 ? -6.133 -23.484 -17.641 1 97.31 278 GLN A O 1
ATOM 2278 N N . SER A 1 279 ? -8 -23.156 -16.422 1 96.88 279 SER A N 1
ATOM 2279 C CA . SER A 1 279 ? -7.973 -24.516 -15.859 1 96.88 279 SER A CA 1
ATOM 2280 C C . SER A 1 279 ? -8.102 -25.562 -16.953 1 96.88 279 SER A C 1
ATOM 2282 O O . SER A 1 279 ? -7.316 -26.516 -17 1 96.88 279 SER A O 1
ATOM 2284 N N . SER A 1 280 ? -9.047 -25.438 -17.844 1 96.44 280 SER A N 1
ATOM 2285 C CA . SER A 1 280 ? -9.273 -26.375 -18.938 1 96.44 280 SER A CA 1
ATOM 2286 C C . SER A 1 280 ? -8.062 -26.438 -19.859 1 96.44 280 SER A C 1
ATOM 2288 O O . SER A 1 280 ? -7.637 -27.516 -20.266 1 96.44 280 SER A O 1
ATOM 2290 N N . ASN A 1 281 ? -7.555 -25.281 -20.219 1 97.56 281 ASN A N 1
ATOM 2291 C CA . ASN A 1 281 ? -6.363 -25.203 -21.047 1 97.56 281 ASN A CA 1
ATOM 2292 C C . ASN A 1 281 ? -5.176 -25.906 -20.406 1 97.56 281 ASN A C 1
ATOM 2294 O O . ASN A 1 281 ? -4.445 -26.656 -21.062 1 97.56 281 ASN A O 1
ATOM 2298 N N . ALA A 1 282 ? -4.988 -25.641 -19.109 1 98.12 282 ALA A N 1
ATOM 2299 C CA . ALA A 1 282 ? -3.863 -26.234 -18.391 1 98.12 282 ALA A CA 1
ATOM 2300 C C . ALA A 1 282 ? -3.959 -27.766 -18.391 1 98.12 282 ALA A C 1
ATOM 2302 O O . ALA A 1 282 ? -2.957 -28.453 -18.578 1 98.12 282 ALA A O 1
ATOM 2303 N N . LYS A 1 283 ? -5.133 -28.25 -18.156 1 97.56 283 LYS A N 1
ATOM 2304 C CA . LYS A 1 283 ? -5.34 -29.688 -18.188 1 97.56 283 LYS A CA 1
ATOM 2305 C C . LYS A 1 283 ? -4.918 -30.281 -19.531 1 97.56 283 LYS A C 1
ATOM 2307 O O . LYS A 1 283 ? -4.164 -31.266 -19.578 1 97.56 283 LYS A O 1
ATOM 2312 N N . LYS A 1 284 ? -5.348 -29.719 -20.625 1 97.81 284 LYS A N 1
ATOM 2313 C CA . LYS A 1 284 ? -5.039 -30.188 -21.969 1 97.81 284 LYS A CA 1
ATOM 2314 C C . LYS A 1 284 ? -3.539 -30.141 -22.234 1 97.81 284 LYS A C 1
ATOM 2316 O O . LYS A 1 284 ? -2.969 -31.078 -22.797 1 97.81 284 LYS A O 1
ATOM 2321 N N . VAL A 1 285 ? -2.936 -29.062 -21.828 1 98.38 285 VAL A N 1
ATOM 2322 C CA . VAL A 1 285 ? -1.515 -28.859 -22.094 1 98.38 285 VAL A CA 1
ATOM 2323 C C . VAL A 1 285 ? -0.695 -29.875 -21.297 1 98.38 285 VAL A C 1
ATOM 2325 O O . VAL A 1 285 ? 0.216 -30.516 -21.828 1 98.38 285 VAL A O 1
ATOM 2328 N N . VAL A 1 286 ? -0.991 -30.031 -20 1 98.44 286 VAL A N 1
ATOM 2329 C CA . VAL A 1 286 ? -0.256 -30.938 -19.125 1 98.44 286 VAL A CA 1
ATOM 2330 C C . VAL A 1 286 ? -0.414 -32.375 -19.609 1 98.44 286 VAL A C 1
ATOM 2332 O O . VAL A 1 286 ? 0.565 -33.125 -19.703 1 98.44 286 VAL A O 1
ATOM 2335 N N . GLU A 1 287 ? -1.603 -32.75 -19.953 1 97.5 287 GLU A N 1
ATOM 2336 C CA . GLU A 1 287 ? -1.855 -34.094 -20.453 1 97.5 287 GLU A CA 1
ATOM 2337 C C . GLU A 1 287 ? -1.122 -34.344 -21.781 1 97.5 287 GLU A C 1
ATOM 2339 O O . GLU A 1 287 ? -0.569 -35.438 -21.984 1 97.5 287 GLU A O 1
ATOM 2344 N N . TRP A 1 288 ? -1.166 -33.375 -22.625 1 98.06 288 TRP A N 1
ATOM 2345 C CA . TRP A 1 288 ? -0.452 -33.5 -23.891 1 98.06 288 TRP A CA 1
ATOM 2346 C C . TRP A 1 288 ? 1.044 -33.688 -23.656 1 98.06 288 TRP A C 1
ATOM 2348 O O . TRP A 1 288 ? 1.673 -34.531 -24.266 1 98.06 288 TRP A O 1
ATOM 2358 N N . LEU A 1 289 ? 1.616 -32.844 -22.828 1 98.25 289 LEU A N 1
ATOM 2359 C CA . LEU A 1 289 ? 3.041 -32.938 -22.516 1 98.25 289 LEU A CA 1
ATOM 2360 C C . LEU A 1 289 ? 3.395 -34.312 -21.969 1 98.25 289 LEU A C 1
ATOM 2362 O O . LEU A 1 289 ? 4.395 -34.906 -22.375 1 98.25 289 LEU A O 1
ATOM 2366 N N . GLU A 1 290 ? 2.602 -34.75 -21.031 1 96.06 290 GLU A N 1
ATOM 2367 C CA . GLU A 1 290 ? 2.852 -36.062 -20.391 1 96.06 290 GLU A CA 1
ATOM 2368 C C . GLU A 1 290 ? 2.768 -37.188 -21.422 1 96.06 290 GLU A C 1
ATOM 2370 O O . GLU A 1 290 ? 3.582 -38.125 -21.391 1 96.06 290 GLU A O 1
ATOM 2375 N N . SER A 1 291 ? 1.87 -37.125 -22.344 1 96.12 291 SER A N 1
ATOM 2376 C CA . SER A 1 291 ? 1.639 -38.188 -23.344 1 96.12 291 SER A CA 1
ATOM 2377 C C . SER A 1 291 ? 2.693 -38.156 -24.438 1 96.12 291 SER A C 1
ATOM 2379 O O . SER A 1 291 ? 2.93 -39.156 -25.109 1 96.12 291 SER A O 1
ATOM 2381 N N . ASN A 1 292 ? 3.387 -37.031 -24.625 1 96.06 292 ASN A N 1
ATOM 2382 C CA . ASN A 1 292 ? 4.289 -36.875 -25.766 1 96.06 292 ASN A CA 1
ATOM 2383 C C . ASN A 1 292 ? 5.73 -36.656 -25.312 1 96.06 292 ASN A C 1
ATOM 2385 O O . ASN A 1 292 ? 6.586 -36.281 -26.109 1 96.06 292 ASN A O 1
ATOM 2389 N N . LYS A 1 293 ? 6 -36.844 -24.125 1 94.19 293 LYS A N 1
ATOM 2390 C CA . LYS A 1 293 ? 7.316 -36.562 -23.562 1 94.19 293 LYS A CA 1
ATOM 2391 C C . LYS A 1 293 ? 8.406 -37.312 -24.312 1 94.19 293 LYS A C 1
ATOM 2393 O O . LYS A 1 293 ? 9.508 -36.812 -24.5 1 94.19 293 LYS A O 1
ATOM 2398 N N . GLU A 1 294 ? 8.141 -38.469 -24.812 1 92.69 294 GLU A N 1
ATOM 2399 C CA . GLU A 1 294 ? 9.125 -39.344 -25.453 1 92.69 294 GLU A CA 1
ATOM 2400 C C . GLU A 1 294 ? 9.5 -38.812 -26.828 1 92.69 294 GLU A C 1
ATOM 2402 O O . GLU A 1 294 ? 10.57 -39.125 -27.359 1 92.69 294 GLU A O 1
ATOM 2407 N N . LYS A 1 295 ? 8.641 -38.031 -27.344 1 94.62 295 LYS A N 1
ATOM 2408 C CA . LYS A 1 295 ? 8.875 -37.469 -28.672 1 94.62 295 LYS A CA 1
ATOM 2409 C C . LYS A 1 295 ? 10.062 -36.5 -28.672 1 94.62 295 LYS A C 1
ATOM 2411 O O . LYS A 1 295 ? 10.609 -36.188 -29.719 1 94.62 295 LYS A O 1
ATOM 2416 N N . PHE A 1 296 ? 10.531 -36.125 -27.531 1 95.75 296 PHE A N 1
ATOM 2417 C CA . PHE A 1 296 ? 11.5 -35.031 -27.484 1 95.75 296 PHE A CA 1
ATOM 2418 C C . PHE A 1 296 ? 12.828 -35.5 -26.906 1 95.75 296 PHE A C 1
ATOM 2420 O O . PHE A 1 296 ? 13.555 -34.75 -26.281 1 95.75 296 PHE A O 1
ATOM 2427 N N . ASN A 1 297 ? 13.188 -36.75 -27.203 1 90.75 297 ASN A N 1
ATOM 2428 C CA . ASN A 1 297 ? 14.5 -37.375 -27.031 1 90.75 297 ASN A CA 1
ATOM 2429 C C . ASN A 1 297 ? 15.125 -37 -25.688 1 90.75 297 ASN A C 1
ATOM 2431 O O . ASN A 1 297 ? 16.266 -36.562 -25.625 1 90.75 297 ASN A O 1
ATOM 2435 N N . GLY A 1 298 ? 14.391 -37.031 -24.656 1 91.81 298 GLY A N 1
ATOM 2436 C CA . GLY A 1 298 ? 14.93 -36.844 -23.312 1 91.81 298 GLY A CA 1
ATOM 2437 C C . GLY A 1 298 ? 15.023 -35.375 -22.906 1 91.81 298 GLY A C 1
ATOM 2438 O O . GLY A 1 298 ? 15.477 -35.062 -21.812 1 91.81 298 GLY A O 1
ATOM 2439 N N . ASN A 1 299 ? 14.523 -34.469 -23.703 1 94.69 299 ASN A N 1
ATOM 2440 C CA . ASN A 1 299 ? 14.602 -33.062 -23.406 1 94.69 299 ASN A CA 1
ATOM 2441 C C . ASN A 1 299 ? 13.602 -32.656 -22.328 1 94.69 299 ASN A C 1
ATOM 2443 O O . ASN A 1 299 ? 13.812 -31.672 -21.625 1 94.69 299 ASN A O 1
ATOM 2447 N N . ILE A 1 300 ? 12.523 -33.375 -22.266 1 97.44 300 ILE A N 1
ATOM 2448 C CA . ILE A 1 300 ? 11.594 -33.188 -21.172 1 97.44 300 ILE A CA 1
ATOM 2449 C C . ILE A 1 300 ? 11.938 -34.125 -20.031 1 97.44 300 ILE A C 1
ATOM 2451 O O . ILE A 1 300 ? 11.719 -35.344 -20.141 1 97.44 300 ILE A O 1
ATOM 2455 N N . VAL A 1 301 ? 12.422 -33.594 -18.953 1 96.56 301 VAL A N 1
ATOM 2456 C CA . VAL A 1 301 ? 12.82 -34.406 -17.797 1 96.56 301 VAL A CA 1
ATOM 2457 C C . VAL A 1 301 ? 11.602 -34.719 -16.938 1 96.56 301 VAL A C 1
ATOM 2459 O O . VAL A 1 301 ? 11.453 -35.844 -16.453 1 96.56 301 VAL A O 1
ATOM 2462 N N . LYS A 1 302 ? 10.781 -33.719 -16.734 1 96.81 302 LYS A N 1
ATOM 2463 C CA . LYS A 1 302 ? 9.641 -33.875 -15.828 1 96.81 302 LYS A CA 1
ATOM 2464 C C . LYS A 1 302 ? 8.609 -32.781 -16.031 1 96.81 302 LYS A C 1
ATOM 2466 O O . LYS A 1 302 ? 8.969 -31.625 -16.281 1 96.81 302 LYS A O 1
ATOM 2471 N N . VAL A 1 303 ? 7.363 -33.188 -16.062 1 98.19 303 VAL A N 1
ATOM 2472 C CA . VAL A 1 303 ? 6.246 -32.25 -15.922 1 98.19 303 VAL A CA 1
ATOM 2473 C C . VAL A 1 303 ? 5.656 -32.375 -14.516 1 98.19 303 VAL A C 1
ATOM 2475 O O . VAL A 1 303 ? 5.148 -33.406 -14.133 1 98.19 303 VAL A O 1
ATOM 2478 N N . SER A 1 304 ? 5.789 -31.297 -13.734 1 98.19 304 SER A N 1
ATOM 2479 C CA . SER A 1 304 ? 5.266 -31.297 -12.375 1 98.19 304 SER A CA 1
ATOM 2480 C C . SER A 1 304 ? 3.902 -30.625 -12.305 1 98.19 304 SER A C 1
ATOM 2482 O O . SER A 1 304 ? 3.756 -29.469 -12.719 1 98.19 304 SER A O 1
ATOM 2484 N N . HIS A 1 305 ? 2.912 -31.312 -11.82 1 98.44 305 HIS A N 1
ATOM 2485 C CA . HIS A 1 305 ? 1.525 -30.891 -11.664 1 98.44 305 HIS A CA 1
ATOM 2486 C C . HIS A 1 305 ? 0.727 -31.906 -10.844 1 98.44 305 HIS A C 1
ATOM 2488 O O . HIS A 1 305 ? 1.141 -33.062 -10.703 1 98.44 305 HIS A O 1
ATOM 2494 N N . ALA A 1 306 ? -0.368 -31.453 -10.328 1 97.88 306 ALA A N 1
ATOM 2495 C CA . ALA A 1 306 ? -1.24 -32.344 -9.586 1 97.88 306 ALA A CA 1
ATOM 2496 C C . ALA A 1 306 ? -1.653 -33.562 -10.445 1 97.88 306 ALA A C 1
ATOM 2498 O O . ALA A 1 306 ? -1.787 -34.656 -9.945 1 97.88 306 ALA A O 1
ATOM 2499 N N . ILE A 1 307 ? -1.841 -33.344 -11.734 1 97.06 307 ILE A N 1
ATOM 2500 C CA . ILE A 1 307 ? -2.26 -34.406 -12.664 1 97.06 307 ILE A CA 1
ATOM 2501 C C . ILE A 1 307 ? -1.165 -35.469 -12.773 1 97.06 307 ILE A C 1
ATOM 2503 O O . ILE A 1 307 ? -1.437 -36.656 -12.656 1 97.06 307 ILE A O 1
ATOM 2507 N N . THR A 1 308 ? 0.026 -35.062 -13.016 1 97.69 308 THR A N 1
ATOM 2508 C CA . THR A 1 308 ? 1.133 -36 -13.148 1 97.69 308 THR A CA 1
ATOM 2509 C C . THR A 1 308 ? 1.498 -36.594 -11.797 1 97.69 308 THR A C 1
ATOM 2511 O O . THR A 1 308 ? 1.911 -37.75 -11.711 1 97.69 308 THR A O 1
ATOM 2514 N N . GLN A 1 309 ? 1.34 -35.781 -10.773 1 97.75 309 GLN A N 1
ATOM 2515 C CA . GLN A 1 309 ? 1.537 -36.281 -9.414 1 97.75 309 GLN A CA 1
ATOM 2516 C C . GLN A 1 309 ? 0.604 -37.438 -9.109 1 97.75 309 GLN A C 1
ATOM 2518 O O . GLN A 1 309 ? 1.033 -38.469 -8.562 1 97.75 309 GLN A O 1
ATOM 2523 N N . ARG A 1 310 ? -0.613 -37.281 -9.375 1 97.06 310 ARG A N 1
ATOM 2524 C CA . ARG A 1 310 ? -1.609 -38.312 -9.148 1 97.06 310 ARG A CA 1
ATOM 2525 C C . ARG A 1 310 ? -1.245 -39.594 -9.891 1 97.06 310 ARG A C 1
ATOM 2527 O O . ARG A 1 310 ? -1.341 -40.688 -9.336 1 97.06 310 ARG A O 1
ATOM 2534 N N . LYS A 1 311 ? -0.882 -39.5 -11.148 1 96.44 311 LYS A N 1
ATOM 2535 C CA . LYS A 1 311 ? -0.492 -40.625 -11.977 1 96.44 311 LYS A CA 1
ATOM 2536 C C . LYS A 1 311 ? 0.69 -41.375 -11.359 1 96.44 311 LYS A C 1
ATOM 2538 O O . LYS A 1 311 ? 0.685 -42.594 -11.281 1 96.44 311 LYS A O 1
ATOM 2543 N N . GLU A 1 312 ? 1.637 -40.625 -10.961 1 97.06 312 GLU A N 1
ATOM 2544 C CA . GLU A 1 312 ? 2.832 -41.219 -10.375 1 97.06 312 GLU A CA 1
ATOM 2545 C C . GLU A 1 312 ? 2.494 -42 -9.094 1 97.06 312 GLU A C 1
ATOM 2547 O O . GLU A 1 312 ? 2.988 -43.094 -8.883 1 97.06 312 GLU A O 1
ATOM 2552 N N . LEU A 1 313 ? 1.713 -41.375 -8.258 1 97.12 313 LEU A N 1
ATOM 2553 C CA . LEU A 1 313 ? 1.314 -42 -7.012 1 97.12 313 LEU A CA 1
ATOM 2554 C C . LEU A 1 313 ? 0.502 -43.281 -7.289 1 97.12 313 LEU A C 1
ATOM 2556 O O . LEU A 1 313 ? 0.702 -44.281 -6.637 1 97.12 313 LEU A O 1
ATOM 2560 N N . ALA A 1 314 ? -0.364 -43.188 -8.234 1 96.88 314 ALA A N 1
ATOM 2561 C CA . ALA A 1 314 ? -1.179 -44.344 -8.602 1 96.88 314 ALA A CA 1
ATOM 2562 C C . ALA A 1 314 ? -0.307 -45.5 -9.109 1 96.88 314 ALA A C 1
ATOM 2564 O O . ALA A 1 314 ? -0.542 -46.656 -8.773 1 96.88 314 ALA A O 1
ATOM 2565 N N . GLU A 1 315 ? 0.619 -45.219 -9.922 1 97.06 315 GLU A N 1
ATOM 2566 C CA . GLU A 1 315 ? 1.527 -46.219 -10.469 1 97.06 315 GLU A CA 1
ATOM 2567 C C . GLU A 1 315 ? 2.33 -46.906 -9.359 1 97.06 315 GLU A C 1
ATOM 2569 O O . GLU A 1 315 ? 2.691 -48.062 -9.477 1 97.06 315 GLU A O 1
ATOM 2574 N N . LYS A 1 316 ? 2.539 -46.188 -8.32 1 97.69 316 LYS A N 1
ATOM 2575 C CA . LYS A 1 316 ? 3.293 -46.719 -7.188 1 97.69 316 LYS A CA 1
ATOM 2576 C C . LYS A 1 316 ? 2.359 -47.281 -6.125 1 97.69 316 LYS A C 1
ATOM 2578 O O . LYS A 1 316 ? 2.791 -47.594 -5.012 1 97.69 316 LYS A O 1
ATOM 2583 N N . ASN A 1 317 ? 1.158 -47.344 -6.344 1 97.06 317 ASN A N 1
ATOM 2584 C CA . ASN A 1 317 ? 0.135 -47.844 -5.43 1 97.06 317 ASN A CA 1
ATOM 2585 C C . ASN A 1 317 ? 0.124 -47.062 -4.121 1 97.06 317 ASN A C 1
ATOM 2587 O O . ASN A 1 317 ? 0.022 -47.656 -3.041 1 97.06 317 ASN A O 1
ATOM 2591 N N . GLN A 1 318 ? 0.321 -45.781 -4.266 1 96.88 318 GLN A N 1
ATOM 2592 C CA . GLN A 1 318 ? 0.253 -44.875 -3.123 1 96.88 318 GLN A CA 1
ATOM 2593 C C . GLN A 1 318 ? -1.079 -44.125 -3.09 1 96.88 318 GLN A C 1
ATOM 2595 O O . GLN A 1 318 ? -1.84 -44.188 -4.059 1 96.88 318 GLN A O 1
ATOM 2600 N N . ASP A 1 319 ? -1.318 -43.406 -1.966 1 96.12 319 ASP A N 1
ATOM 2601 C CA . ASP A 1 319 ? -2.602 -42.75 -1.746 1 96.12 319 ASP A CA 1
ATOM 2602 C C . ASP A 1 319 ? -2.75 -41.531 -2.646 1 96.12 319 ASP A C 1
ATOM 2604 O O . ASP A 1 319 ? -1.892 -40.656 -2.646 1 96.12 319 ASP A O 1
ATOM 2608 N N . THR A 1 320 ? -3.816 -41.469 -3.408 1 96.81 320 THR A N 1
ATOM 2609 C CA . THR A 1 320 ? -4.09 -40.375 -4.312 1 96.81 320 THR A CA 1
ATOM 2610 C C . THR A 1 320 ? -5.309 -39.594 -3.84 1 96.81 320 THR A C 1
ATOM 2612 O O . THR A 1 320 ? -5.707 -38.594 -4.477 1 96.81 320 THR A O 1
ATOM 2615 N N . SER A 1 321 ? -5.867 -39.938 -2.68 1 96.25 321 SER A N 1
ATOM 2616 C CA . SER A 1 321 ? -7.156 -39.406 -2.246 1 96.25 321 SER A CA 1
ATOM 2617 C C . SER A 1 321 ? -7.082 -37.906 -1.987 1 96.25 321 SER A C 1
ATOM 2619 O O . SER A 1 321 ? -8.039 -37.188 -2.252 1 96.25 321 SER A O 1
ATOM 2621 N N . PHE A 1 322 ? -5.941 -37.469 -1.468 1 95.75 322 PHE A N 1
ATOM 2622 C CA . PHE A 1 322 ? -5.836 -36.062 -1.139 1 95.75 322 PHE A CA 1
ATOM 2623 C C . PHE A 1 322 ? -5.828 -35.188 -2.404 1 95.75 322 PHE A C 1
ATOM 2625 O O . PHE A 1 322 ? -6.238 -34.031 -2.379 1 95.75 322 PHE A O 1
ATOM 2632 N N . ILE A 1 323 ? -5.414 -35.75 -3.525 1 96.69 323 ILE A N 1
ATOM 2633 C CA . ILE A 1 323 ? -5.465 -35.062 -4.805 1 96.69 323 ILE A CA 1
ATOM 2634 C C . ILE A 1 323 ? -6.879 -35.125 -5.383 1 96.69 323 ILE A C 1
ATOM 2636 O O . ILE A 1 323 ? -7.422 -34.125 -5.852 1 96.69 323 ILE A O 1
ATOM 2640 N N . ASP A 1 324 ? -7.516 -36.344 -5.293 1 95.81 324 ASP A N 1
ATOM 2641 C CA . ASP A 1 324 ? -8.859 -36.594 -5.82 1 95.81 324 ASP A CA 1
ATOM 2642 C C . ASP A 1 324 ? -9.891 -35.719 -5.105 1 95.81 324 ASP A C 1
ATOM 2644 O O . ASP A 1 324 ? -10.875 -35.281 -5.715 1 95.81 324 ASP A O 1
ATOM 2648 N N . ASN A 1 325 ? -9.648 -35.5 -3.865 1 93.94 325 ASN A N 1
ATOM 2649 C CA . ASN A 1 325 ? -10.57 -34.719 -3.066 1 93.94 325 ASN A CA 1
ATOM 2650 C C . ASN A 1 325 ? -10.367 -33.219 -3.305 1 93.94 325 ASN A C 1
ATOM 2652 O O . ASN A 1 325 ? -11.266 -32.406 -3.053 1 93.94 325 ASN A O 1
ATOM 2656 N N . PHE A 1 326 ? -9.25 -32.875 -3.797 1 95 326 PHE A N 1
ATOM 2657 C CA . PHE A 1 326 ? -8.891 -31.484 -3.926 1 95 326 PHE A CA 1
ATOM 2658 C C . PHE A 1 326 ? -9.469 -30.875 -5.203 1 95 326 PHE A C 1
ATOM 2660 O O . PHE A 1 326 ? -9.898 -29.734 -5.215 1 95 326 PHE A O 1
ATOM 2667 N N . PHE A 1 327 ? -9.461 -31.609 -6.242 1 93.75 327 PHE A N 1
ATOM 2668 C CA . PHE A 1 327 ? -9.93 -31.125 -7.535 1 93.75 327 PHE A CA 1
ATOM 2669 C C . PHE A 1 327 ? -11.18 -31.875 -7.977 1 93.75 327 PHE A C 1
ATOM 2671 O O . PHE A 1 327 ? -11.305 -33.062 -7.723 1 93.75 327 PHE A O 1
ATOM 2678 N N . ASP A 1 328 ? -12.094 -31.172 -8.562 1 89 328 ASP A N 1
ATOM 2679 C CA . ASP A 1 328 ? -13.172 -31.891 -9.25 1 89 328 ASP A CA 1
ATOM 2680 C C . ASP A 1 328 ? -12.758 -32.281 -10.664 1 89 328 ASP A C 1
ATOM 2682 O O . ASP A 1 328 ? -11.594 -32.094 -11.055 1 89 328 ASP A O 1
ATOM 2686 N N . GLU A 1 329 ? -13.633 -32.906 -11.414 1 85.56 329 GLU A N 1
ATOM 2687 C CA . GLU A 1 329 ? -13.312 -33.469 -12.727 1 85.56 329 GLU A CA 1
ATOM 2688 C C . GLU A 1 329 ? -13.039 -32.375 -13.75 1 85.56 329 GLU A C 1
ATOM 2690 O O . GLU A 1 329 ? -12.289 -32.594 -14.703 1 85.56 329 GLU A O 1
ATOM 2695 N N . ASP A 1 330 ? -13.453 -31.219 -13.461 1 86.75 330 ASP A N 1
ATOM 2696 C CA . ASP A 1 330 ? -13.453 -30.188 -14.492 1 86.75 330 ASP A CA 1
ATOM 2697 C C . ASP A 1 330 ? -12.359 -29.141 -14.242 1 86.75 330 ASP A C 1
ATOM 2699 O O . ASP A 1 330 ? -12.016 -28.375 -15.133 1 86.75 330 ASP A O 1
ATOM 2703 N N . HIS A 1 331 ? -11.789 -29.188 -13.039 1 93.75 331 HIS A N 1
ATOM 2704 C CA . HIS A 1 331 ? -10.914 -28.078 -12.703 1 93.75 331 HIS A CA 1
ATOM 2705 C C . HIS A 1 331 ? -9.57 -28.562 -12.18 1 93.75 331 HIS A C 1
ATOM 2707 O O . HIS A 1 331 ? -9.484 -29.656 -11.609 1 93.75 331 HIS A O 1
ATOM 2713 N N . THR A 1 332 ? -8.57 -27.844 -12.43 1 96.12 332 THR A N 1
ATOM 2714 C CA . THR A 1 332 ? -7.227 -28.031 -11.898 1 96.12 332 THR A CA 1
ATOM 2715 C C . THR A 1 332 ? -6.5 -26.688 -11.781 1 96.12 332 THR A C 1
ATOM 2717 O O . THR A 1 332 ? -7.043 -25.656 -12.148 1 96.12 332 THR A O 1
ATOM 2720 N N . THR A 1 333 ? -5.332 -26.672 -11.109 1 97.38 333 THR A N 1
ATOM 2721 C CA . THR A 1 333 ? -4.516 -25.469 -11.07 1 97.38 333 THR A CA 1
ATOM 2722 C C . THR A 1 333 ? -3.934 -25.156 -12.445 1 97.38 333 THR A C 1
ATOM 2724 O O . THR A 1 333 ? -3.494 -26.062 -13.156 1 97.38 333 THR A O 1
ATOM 2727 N N . PRO A 1 334 ? -3.93 -23.906 -12.883 1 97.62 334 PRO A N 1
ATOM 2728 C CA . PRO A 1 334 ? -3.441 -23.578 -14.227 1 97.62 334 PRO A CA 1
ATOM 2729 C C . PRO A 1 334 ? -1.937 -23.328 -14.266 1 97.62 334 PRO A C 1
ATOM 2731 O O . PRO A 1 334 ? -1.441 -22.641 -15.164 1 97.62 334 PRO A O 1
ATOM 2734 N N . VAL A 1 335 ? -1.235 -23.75 -13.242 1 98.12 335 VAL A N 1
ATOM 2735 C CA . VAL A 1 335 ? 0.212 -23.562 -13.18 1 98.12 335 VAL A CA 1
ATOM 2736 C C . VAL A 1 335 ? 0.894 -24.922 -13.047 1 98.12 335 VAL A C 1
ATOM 2738 O O . VAL A 1 335 ? 0.424 -25.797 -12.312 1 98.12 335 VAL A O 1
ATOM 2741 N N . PHE A 1 336 ? 1.911 -25.109 -13.82 1 98.38 336 PHE A N 1
ATOM 2742 C CA . PHE A 1 336 ? 2.738 -26.312 -13.703 1 98.38 336 PHE A CA 1
ATOM 2743 C C . PHE A 1 336 ? 4.207 -25.984 -13.945 1 98.38 336 PHE A C 1
ATOM 2745 O O . PHE A 1 336 ? 4.543 -24.844 -14.297 1 98.38 336 PHE A O 1
ATOM 2752 N N . SER A 1 337 ? 5.035 -26.906 -13.633 1 98.38 337 SER A N 1
ATOM 2753 C CA . SER A 1 337 ? 6.461 -26.734 -13.891 1 98.38 337 SER A CA 1
ATOM 2754 C C . SER A 1 337 ? 6.957 -27.734 -14.93 1 98.38 337 SER A C 1
ATOM 2756 O O . SER A 1 337 ? 6.535 -28.891 -14.938 1 98.38 337 SER A O 1
ATOM 2758 N N . LEU A 1 338 ? 7.777 -27.234 -15.805 1 98.5 338 LEU A N 1
ATOM 2759 C CA . LEU A 1 338 ? 8.438 -28.031 -16.828 1 98.5 338 LEU A CA 1
ATOM 2760 C C . LEU A 1 338 ? 9.945 -28.094 -16.594 1 98.5 338 LEU A C 1
ATOM 2762 O O . LEU A 1 338 ? 10.609 -27.047 -16.578 1 98.5 338 LEU A O 1
ATOM 2766 N N . TYR A 1 339 ? 10.453 -29.281 -16.344 1 98.06 339 TYR A N 1
ATOM 2767 C CA . TYR A 1 339 ? 11.891 -29.5 -16.25 1 98.06 339 TYR A CA 1
ATOM 2768 C C . TYR A 1 339 ? 12.477 -29.938 -17.578 1 98.06 339 TYR A C 1
ATOM 2770 O O . TYR A 1 339 ? 12.078 -30.969 -18.125 1 98.06 339 TYR A O 1
ATOM 2778 N N . LEU A 1 340 ? 13.375 -29.203 -18.062 1 98.19 340 LEU A N 1
ATOM 2779 C CA . LEU A 1 340 ? 14.078 -29.594 -19.266 1 98.19 340 LEU A CA 1
ATOM 2780 C C . LEU A 1 340 ? 15.469 -30.125 -18.938 1 98.19 340 LEU A C 1
ATOM 2782 O O . LEU A 1 340 ? 15.828 -30.25 -17.766 1 98.19 340 LEU A O 1
ATOM 2786 N N . LYS A 1 341 ? 16.188 -30.516 -19.953 1 96.88 341 LYS A N 1
ATOM 2787 C CA . LYS A 1 341 ? 17.453 -31.219 -19.766 1 96.88 341 LYS A CA 1
ATOM 2788 C C . LYS A 1 341 ? 18.469 -30.359 -19.016 1 96.88 341 LYS A C 1
ATOM 2790 O O . LYS A 1 341 ? 19.219 -30.875 -18.172 1 96.88 341 LYS A O 1
ATOM 2795 N N . ASP A 1 342 ? 18.594 -29.156 -19.344 1 96.25 342 ASP A N 1
ATOM 2796 C CA . ASP A 1 342 ? 19.562 -28.25 -18.719 1 96.25 342 ASP A CA 1
ATOM 2797 C C . ASP A 1 342 ? 19.156 -26.797 -18.906 1 96.25 342 ASP A C 1
ATOM 2799 O O . ASP A 1 342 ? 18.109 -26.5 -19.5 1 96.25 342 ASP A O 1
ATOM 2803 N N . PHE A 1 343 ? 19.969 -25.938 -18.359 1 96.19 343 PHE A N 1
ATOM 2804 C CA . PHE A 1 343 ? 19.75 -24.5 -18.406 1 96.19 343 PHE A CA 1
ATOM 2805 C C . PHE A 1 343 ? 19.703 -24 -19.844 1 96.19 343 PHE A C 1
ATOM 2807 O O . PHE A 1 343 ? 18.875 -23.156 -20.188 1 96.19 343 PHE A O 1
ATOM 2814 N N . TYR A 1 344 ? 20.547 -24.5 -20.703 1 95.94 344 TYR A N 1
ATOM 2815 C CA . TYR A 1 344 ? 20.641 -24.094 -22.094 1 95.94 344 TYR A CA 1
ATOM 2816 C C . TYR A 1 344 ? 19.375 -24.5 -22.859 1 95.94 344 TYR A C 1
ATOM 2818 O O . TYR A 1 344 ? 18.875 -23.734 -23.688 1 95.94 344 TYR A O 1
ATOM 2826 N N . SER A 1 345 ? 18.875 -25.703 -22.594 1 97.19 345 SER A N 1
ATOM 2827 C CA . SER A 1 345 ? 17.641 -26.156 -23.219 1 97.19 345 SER A CA 1
ATOM 2828 C C . SER A 1 345 ? 16.469 -25.25 -22.828 1 97.19 345 SER A C 1
ATOM 2830 O O . SER A 1 345 ? 15.594 -24.969 -23.656 1 97.19 345 SER A O 1
ATOM 2832 N N . CYS A 1 346 ? 16.438 -24.828 -21.547 1 97.75 346 CYS A N 1
ATOM 2833 C CA . CYS A 1 346 ? 15.406 -23.906 -21.094 1 97.75 346 CYS A CA 1
ATOM 2834 C C . CYS A 1 346 ? 15.461 -22.609 -21.875 1 97.75 346 CYS A C 1
ATOM 2836 O O . CYS A 1 346 ? 14.43 -22.094 -22.328 1 97.75 346 CYS A O 1
ATOM 2838 N N . LYS A 1 347 ? 16.672 -22.047 -22.016 1 97 347 LYS A N 1
ATOM 2839 C CA . LYS A 1 347 ? 16.844 -20.812 -22.766 1 97 347 LYS A CA 1
ATOM 2840 C C . LYS A 1 347 ? 16.344 -20.953 -24.203 1 97 347 LYS A C 1
ATOM 2842 O O . LYS A 1 347 ? 15.617 -20.078 -24.703 1 97 347 LYS A O 1
ATOM 2847 N N . THR A 1 348 ? 16.719 -22.016 -24.844 1 97 348 THR A N 1
ATOM 2848 C CA . THR A 1 348 ? 16.328 -22.266 -26.234 1 97 348 THR A CA 1
ATOM 2849 C C . THR A 1 348 ? 14.812 -22.391 -26.344 1 97 348 THR A C 1
ATOM 2851 O O . THR A 1 348 ? 14.195 -21.797 -27.234 1 97 348 THR A O 1
ATOM 2854 N N . PHE A 1 349 ? 14.211 -23.156 -25.469 1 97.5 349 PHE A N 1
ATOM 2855 C CA . PHE A 1 349 ? 12.766 -23.359 -25.469 1 97.5 349 PHE A CA 1
ATOM 2856 C C . PHE A 1 349 ? 12.023 -22.047 -25.328 1 97.5 349 PHE A C 1
ATOM 2858 O O . PHE A 1 349 ? 11.188 -21.703 -26.156 1 97.5 349 PHE A O 1
ATOM 2865 N N . ILE A 1 350 ? 12.359 -21.25 -24.297 1 97.94 350 ILE A N 1
ATOM 2866 C CA . ILE A 1 350 ? 11.656 -20.016 -23.969 1 97.94 350 ILE A CA 1
ATOM 2867 C C . ILE A 1 350 ? 11.805 -19 -25.094 1 97.94 350 ILE A C 1
ATOM 2869 O O . ILE A 1 350 ? 10.844 -18.344 -25.469 1 97.94 350 ILE A O 1
ATOM 2873 N N . THR A 1 351 ? 12.984 -18.844 -25.656 1 96.5 351 THR A N 1
ATOM 2874 C CA . THR A 1 351 ? 13.266 -17.875 -26.703 1 96.5 351 THR A CA 1
ATOM 2875 C C . THR A 1 351 ? 12.438 -18.156 -27.953 1 96.5 351 THR A C 1
ATOM 2877 O O . THR A 1 351 ? 12.18 -17.266 -28.75 1 96.5 351 THR A O 1
ATOM 2880 N N . ASN A 1 352 ? 11.992 -19.391 -28.125 1 95.62 352 ASN A N 1
ATOM 2881 C CA . ASN A 1 352 ? 11.312 -19.781 -29.359 1 95.62 352 ASN A CA 1
ATOM 2882 C C . ASN A 1 352 ? 9.797 -19.797 -29.188 1 95.62 352 ASN A C 1
ATOM 2884 O O . ASN A 1 352 ? 9.055 -19.969 -30.156 1 95.62 352 ASN A O 1
ATOM 2888 N N . LEU A 1 353 ? 9.297 -19.609 -27.984 1 95.44 353 LEU A N 1
ATOM 2889 C CA . LEU A 1 353 ? 7.855 -19.547 -27.75 1 95.44 353 LEU A CA 1
ATOM 2890 C C . LEU A 1 353 ? 7.262 -18.281 -28.359 1 95.44 353 LEU A C 1
ATOM 2892 O O . LEU A 1 353 ? 7.883 -17.219 -28.328 1 95.44 353 LEU A O 1
ATOM 2896 N N . LYS A 1 354 ? 6.023 -18.391 -28.859 1 90.88 354 LYS A N 1
ATOM 2897 C CA . LYS A 1 354 ? 5.375 -17.281 -29.547 1 90.88 354 LYS A CA 1
ATOM 2898 C C . LYS A 1 354 ? 4.219 -16.719 -28.719 1 90.88 354 LYS A C 1
ATOM 2900 O O . LYS A 1 354 ? 3.934 -15.523 -28.766 1 90.88 354 LYS A O 1
ATOM 2905 N N . TYR A 1 355 ? 3.576 -17.594 -27.984 1 93.5 355 TYR A N 1
ATOM 2906 C CA . TYR A 1 355 ? 2.342 -17.188 -27.328 1 93.5 355 TYR A CA 1
ATOM 2907 C C . TYR A 1 355 ? 2.506 -17.188 -25.812 1 93.5 355 TYR A C 1
ATOM 2909 O O . TYR A 1 355 ? 1.52 -17.25 -25.062 1 93.5 355 TYR A O 1
ATOM 2917 N N . PHE A 1 356 ? 3.781 -17.219 -25.328 1 95.5 356 PHE A N 1
ATOM 2918 C CA . PHE A 1 356 ? 4.137 -17.109 -23.922 1 95.5 356 PHE A CA 1
ATOM 2919 C C . PHE A 1 356 ? 5.07 -15.93 -23.688 1 95.5 356 PHE A C 1
ATOM 2921 O O . PHE A 1 356 ? 6.02 -15.719 -24.438 1 95.5 356 PHE A O 1
ATOM 2928 N N . HIS A 1 357 ? 4.73 -15.109 -22.719 1 93.75 357 HIS A N 1
ATOM 2929 C CA . HIS A 1 357 ? 5.684 -14.094 -22.281 1 93.75 357 HIS A CA 1
ATOM 2930 C C . HIS A 1 357 ? 6.598 -14.633 -21.188 1 93.75 357 HIS A C 1
ATOM 2932 O O . HIS A 1 357 ? 6.148 -15.359 -20.297 1 93.75 357 HIS A O 1
ATOM 2938 N N . HIS A 1 358 ? 7.93 -14.367 -21.297 1 95.94 358 HIS A N 1
ATOM 2939 C CA . HIS A 1 358 ? 8.867 -14.688 -20.219 1 95.94 358 HIS A CA 1
ATOM 2940 C C . HIS A 1 358 ? 8.852 -13.602 -19.141 1 95.94 358 HIS A C 1
ATOM 2942 O O . HIS A 1 358 ? 9.5 -12.562 -19.297 1 95.94 358 HIS A O 1
ATOM 2948 N N . ALA A 1 359 ? 8.18 -13.883 -18.094 1 94.06 359 ALA A N 1
ATOM 2949 C CA . ALA A 1 359 ? 7.977 -12.922 -17 1 94.06 359 ALA A CA 1
ATOM 2950 C C . ALA A 1 359 ? 7.594 -13.633 -15.711 1 94.06 359 ALA A C 1
ATOM 2952 O O . ALA A 1 359 ? 7.172 -14.789 -15.734 1 94.06 359 ALA A O 1
ATOM 2953 N N . THR A 1 360 ? 7.828 -12.875 -14.625 1 91.56 360 THR A N 1
ATOM 2954 C CA . THR A 1 360 ? 7.363 -13.391 -13.344 1 91.56 360 THR A CA 1
ATOM 2955 C C . THR A 1 360 ? 5.879 -13.086 -13.141 1 91.56 360 THR A C 1
ATOM 2957 O O . THR A 1 360 ? 5.355 -12.125 -13.711 1 91.56 360 THR A O 1
ATOM 2960 N N . SER A 1 361 ? 5.133 -13.898 -12.492 1 92.5 361 SER A N 1
ATOM 2961 C CA . SER A 1 361 ? 3.715 -13.805 -12.156 1 92.5 361 SER A CA 1
ATOM 2962 C C . SER A 1 361 ? 2.922 -14.945 -12.773 1 92.5 361 SER A C 1
ATOM 2964 O O . SER A 1 361 ? 3.5 -15.945 -13.219 1 92.5 361 SER A O 1
ATOM 2966 N N . LEU A 1 362 ? 1.713 -14.891 -12.602 1 96 362 LEU A N 1
ATOM 2967 C CA . LEU A 1 362 ? 0.78 -15.898 -13.109 1 96 362 LEU A CA 1
ATOM 2968 C C . LEU A 1 362 ? -0.656 -15.383 -13.031 1 96 362 LEU A C 1
ATOM 2970 O O . LEU A 1 362 ? -0.907 -14.297 -12.523 1 96 362 LEU A O 1
ATOM 2974 N N . GLY A 1 363 ? -1.549 -16.078 -13.656 1 96.06 363 GLY A N 1
ATOM 2975 C CA . GLY A 1 363 ? -2.975 -15.867 -13.461 1 96.06 363 GLY A CA 1
ATOM 2976 C C . GLY A 1 363 ? -3.574 -14.875 -14.43 1 96.06 363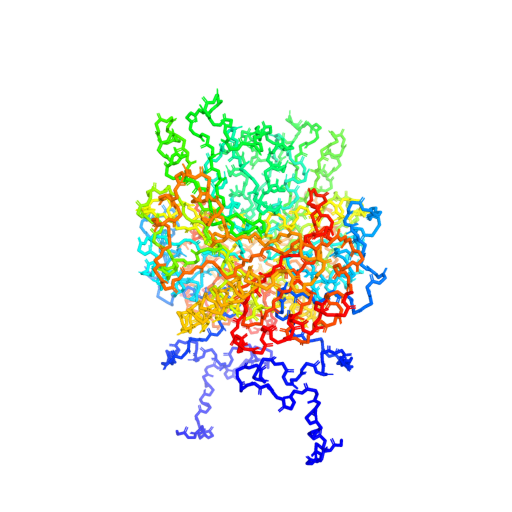 GLY A C 1
ATOM 2977 O O . GLY A 1 363 ? -4.789 -14.672 -14.445 1 96.06 363 GLY A O 1
ATOM 2978 N N . GLY A 1 364 ? -2.783 -14.234 -15.281 1 94.75 364 GLY A N 1
ATOM 2979 C CA . GLY A 1 364 ? -3.307 -13.344 -16.297 1 94.75 364 GLY A CA 1
ATOM 2980 C C . GLY A 1 364 ? -3.918 -14.07 -17.484 1 94.75 364 GLY A C 1
ATOM 2981 O O . GLY A 1 364 ? -3.77 -15.289 -17.609 1 94.75 364 GLY A O 1
ATOM 2982 N N . VAL A 1 365 ? -4.59 -13.297 -18.391 1 94.06 365 VAL A N 1
ATOM 2983 C CA . VAL A 1 365 ? -5.207 -13.875 -19.578 1 94.06 365 VAL A CA 1
ATOM 2984 C C . VAL A 1 365 ? -4.121 -14.375 -20.531 1 94.06 365 VAL A C 1
ATOM 2986 O O . VAL A 1 365 ? -4.367 -15.273 -21.344 1 94.06 365 VAL A O 1
ATOM 2989 N N . GLU A 1 366 ? -2.922 -13.797 -20.422 1 94 366 GLU A N 1
ATOM 2990 C CA . GLU A 1 366 ? -1.788 -14.242 -21.234 1 94 366 GLU A CA 1
ATOM 2991 C C . GLU A 1 366 ? -1.038 -15.383 -20.547 1 94 366 GLU A C 1
ATOM 2993 O O . GLU A 1 366 ? -0.892 -15.391 -19.328 1 94 366 GLU A O 1
ATOM 2998 N N . SER A 1 367 ? -0.583 -16.297 -21.281 1 96.25 367 SER A N 1
ATOM 2999 C CA . SER A 1 367 ? 0.289 -17.344 -20.75 1 96.25 367 SER A CA 1
ATOM 3000 C C . SER A 1 367 ? 1.692 -16.812 -20.484 1 96.25 367 SER A C 1
ATOM 3002 O O . SER A 1 367 ? 2.201 -15.984 -21.25 1 96.25 367 SER A O 1
ATOM 3004 N N . LEU A 1 368 ? 2.258 -17.281 -19.375 1 97.19 368 LEU A N 1
ATOM 3005 C CA . LEU A 1 368 ? 3.602 -16.875 -18.984 1 97.19 368 LEU A CA 1
ATOM 3006 C C . LEU A 1 368 ? 4.496 -18.094 -18.766 1 97.19 368 LEU A C 1
ATOM 3008 O O . LEU A 1 368 ? 4.023 -19.141 -18.344 1 97.19 368 LEU A O 1
ATOM 3012 N N . VAL A 1 369 ? 5.742 -17.953 -19.094 1 97.69 369 VAL A N 1
ATOM 3013 C CA . VAL A 1 369 ? 6.805 -18.844 -18.641 1 97.69 369 VAL A CA 1
ATOM 3014 C C . VAL A 1 369 ? 7.852 -18.062 -17.859 1 97.69 369 VAL A C 1
ATOM 3016 O O . VAL A 1 369 ? 8.102 -16.891 -18.156 1 97.69 369 VAL A O 1
ATOM 3019 N N . GLU A 1 370 ? 8.359 -18.719 -16.891 1 96.88 370 GLU A N 1
ATOM 3020 C CA . GLU A 1 370 ? 9.461 -18.109 -16.156 1 96.88 370 GLU A CA 1
ATOM 3021 C C . GLU A 1 370 ? 10.539 -19.125 -15.828 1 96.88 370 GLU A C 1
ATOM 3023 O O . GLU A 1 370 ? 10.258 -20.156 -15.211 1 96.88 370 GLU A O 1
ATOM 3028 N N . LEU A 1 371 ? 11.734 -18.797 -16.344 1 97 371 LEU A N 1
ATOM 3029 C CA . LEU A 1 371 ? 12.883 -19.516 -15.805 1 97 371 LEU A CA 1
ATOM 3030 C C . LEU A 1 371 ? 13.102 -19.156 -14.336 1 97 371 LEU A C 1
ATOM 3032 O O . LEU A 1 371 ? 13.688 -18.109 -14.023 1 97 371 LEU A O 1
ATOM 3036 N N . ARG A 1 372 ? 12.719 -20.062 -13.438 1 94.88 372 ARG A N 1
ATOM 3037 C CA . ARG A 1 372 ? 12.508 -19.719 -12.039 1 94.88 372 ARG A CA 1
ATOM 3038 C C . ARG A 1 372 ? 13.82 -19.375 -11.352 1 94.88 372 ARG A C 1
ATOM 3040 O O . ARG A 1 372 ? 13.844 -18.594 -10.391 1 94.88 372 ARG A O 1
ATOM 3047 N N . CYS A 1 373 ? 14.945 -19.875 -11.766 1 93.88 373 CYS A N 1
ATOM 3048 C CA . CYS A 1 373 ? 16.234 -19.609 -11.125 1 93.88 373 CYS A CA 1
ATOM 3049 C C . CYS A 1 373 ? 16.609 -18.141 -11.258 1 93.88 373 CYS A C 1
ATOM 3051 O O . CYS A 1 373 ? 17.531 -17.672 -10.586 1 93.88 373 CYS A O 1
ATOM 3053 N N . LEU A 1 374 ? 15.93 -17.422 -12.164 1 90.75 374 LEU A N 1
ATOM 3054 C CA . LEU A 1 374 ? 16.219 -16 -12.328 1 90.75 374 LEU A CA 1
ATOM 3055 C C . LEU A 1 374 ? 15.789 -15.211 -11.094 1 90.75 374 LEU A C 1
ATOM 3057 O O . LEU A 1 374 ? 16.281 -14.109 -10.859 1 90.75 374 LEU A O 1
ATOM 3061 N N . THR A 1 375 ? 14.867 -15.758 -10.266 1 87.5 375 THR A N 1
ATOM 3062 C CA . THR A 1 375 ? 14.359 -15 -9.125 1 87.5 375 THR A CA 1
ATOM 3063 C C . THR A 1 375 ? 14.461 -15.82 -7.848 1 87.5 375 THR A C 1
ATOM 3065 O O . THR A 1 375 ? 14.281 -15.289 -6.746 1 87.5 375 THR A O 1
ATOM 3068 N N . ASP A 1 376 ? 14.695 -17.047 -7.938 1 86.19 376 ASP A N 1
ATOM 3069 C CA . ASP A 1 376 ? 14.789 -17.938 -6.793 1 86.19 376 ASP A CA 1
ATOM 3070 C C . ASP A 1 376 ? 16.141 -18.656 -6.766 1 86.19 376 ASP A C 1
ATOM 3072 O O . ASP A 1 376 ? 16.391 -19.562 -7.562 1 86.19 376 ASP A O 1
ATOM 3076 N N . PRO A 1 377 ? 16.922 -18.297 -5.836 1 83.62 377 PRO A N 1
ATOM 3077 C CA . PRO A 1 377 ? 18.281 -18.859 -5.816 1 83.62 377 PRO A CA 1
ATOM 3078 C C . PRO A 1 377 ? 18.297 -20.328 -5.402 1 83.62 377 PRO A C 1
ATOM 3080 O O . PRO A 1 377 ? 19.312 -21 -5.551 1 83.62 377 PRO A O 1
ATOM 3083 N N . TYR A 1 378 ? 17.25 -20.938 -5 1 83.88 378 TYR A N 1
ATOM 3084 C CA . TYR A 1 378 ? 17.266 -22.281 -4.426 1 83.88 378 TYR A CA 1
ATOM 3085 C C . TYR A 1 378 ? 16.578 -23.281 -5.348 1 83.88 378 TYR A C 1
ATOM 3087 O O . TYR A 1 378 ? 16.531 -24.469 -5.047 1 83.88 378 TYR A O 1
ATOM 3095 N N . ILE A 1 379 ? 16.156 -22.828 -6.422 1 91.12 379 ILE A N 1
ATOM 3096 C CA . ILE A 1 379 ? 15.375 -23.672 -7.309 1 91.12 379 ILE A CA 1
ATOM 3097 C C . ILE A 1 379 ? 16.281 -24.234 -8.414 1 91.12 379 ILE A C 1
ATOM 3099 O O . ILE A 1 379 ? 17.344 -23.688 -8.695 1 91.12 379 ILE A O 1
ATOM 3103 N N . ASP A 1 380 ? 15.961 -25.344 -8.969 1 93.88 380 ASP A N 1
ATOM 3104 C CA . ASP A 1 380 ? 16.703 -25.969 -10.055 1 93.88 380 ASP A CA 1
ATOM 3105 C C . ASP A 1 380 ? 16.812 -25.031 -11.258 1 93.88 380 ASP A C 1
ATOM 3107 O O . ASP A 1 380 ? 15.844 -24.344 -11.602 1 93.88 380 ASP A O 1
ATOM 3111 N N . ARG A 1 381 ? 17.906 -25.047 -11.898 1 95.69 381 ARG A N 1
ATOM 3112 C CA . ARG A 1 381 ? 18.188 -24.109 -12.984 1 95.69 381 ARG A CA 1
ATOM 3113 C C . ARG A 1 381 ? 17.469 -24.516 -14.258 1 95.69 381 ARG A C 1
ATOM 3115 O O . ARG A 1 381 ? 17.391 -23.734 -15.211 1 95.69 381 ARG A O 1
ATOM 3122 N N . ASN A 1 382 ? 17 -25.719 -14.289 1 97.44 382 ASN A N 1
ATOM 3123 C CA . ASN A 1 382 ? 16.328 -26.203 -15.492 1 97.44 382 ASN A CA 1
ATOM 3124 C C . ASN A 1 382 ? 14.82 -26.266 -15.289 1 97.44 382 ASN A C 1
ATOM 3126 O O . ASN A 1 382 ? 14.141 -27.047 -15.953 1 97.44 382 ASN A O 1
ATOM 3130 N N . LEU A 1 383 ? 14.289 -25.5 -14.336 1 97.81 383 LEU A N 1
ATOM 3131 C CA . LEU A 1 383 ? 12.859 -25.484 -14.039 1 97.81 383 LEU A CA 1
ATOM 3132 C C . LEU A 1 383 ? 12.203 -24.25 -14.633 1 97.81 383 LEU A C 1
ATOM 3134 O O . LEU A 1 383 ? 12.641 -23.125 -14.375 1 97.81 383 LEU A O 1
ATOM 3138 N N . ILE A 1 384 ? 11.203 -24.453 -15.461 1 98.5 384 ILE A N 1
ATOM 3139 C CA . ILE A 1 384 ? 10.359 -23.391 -16 1 98.5 384 ILE A CA 1
ATOM 3140 C C . ILE A 1 384 ? 8.969 -23.469 -15.383 1 98.5 384 ILE A C 1
ATOM 3142 O O . ILE A 1 384 ? 8.305 -24.5 -15.453 1 98.5 384 ILE A O 1
ATOM 3146 N N . ARG A 1 385 ? 8.57 -22.438 -14.688 1 98.25 385 ARG A N 1
ATOM 3147 C CA . ARG A 1 385 ? 7.172 -22.359 -14.281 1 98.25 385 ARG A CA 1
ATOM 3148 C C . ARG A 1 385 ? 6.293 -21.875 -15.43 1 98.25 385 ARG A C 1
ATOM 3150 O O . ARG A 1 385 ? 6.617 -20.875 -16.078 1 98.25 385 ARG A O 1
ATOM 3157 N N . VAL A 1 386 ? 5.227 -22.547 -15.68 1 98.69 386 VAL A N 1
ATOM 3158 C CA . VAL A 1 386 ? 4.324 -22.203 -16.781 1 98.69 386 VAL A CA 1
ATOM 3159 C C . VAL A 1 386 ? 2.951 -21.828 -16.219 1 98.69 386 VAL A C 1
ATOM 3161 O O . VAL A 1 386 ? 2.336 -22.609 -15.492 1 98.69 386 VAL A O 1
ATOM 3164 N N . SER A 1 387 ? 2.506 -20.672 -16.469 1 98.25 387 SER A N 1
ATOM 3165 C CA . SER A 1 387 ? 1.15 -20.219 -16.172 1 98.25 387 SER A CA 1
ATOM 3166 C C . SER A 1 387 ? 0.304 -20.156 -17.438 1 98.25 387 SER A C 1
ATOM 3168 O O . SER A 1 387 ? 0.613 -19.391 -18.359 1 98.25 387 SER A O 1
ATOM 3170 N N . ILE A 1 388 ? -0.757 -20.875 -17.484 1 98.31 388 ILE A N 1
ATOM 3171 C CA . ILE A 1 388 ? -1.588 -21 -18.672 1 98.31 388 ILE A CA 1
ATOM 3172 C C . ILE A 1 388 ? -2.67 -19.922 -18.672 1 98.31 388 ILE A C 1
ATOM 3174 O O . ILE A 1 388 ? -3.338 -19.719 -17.656 1 98.31 388 ILE A O 1
ATOM 3178 N N . GLY A 1 389 ? -2.799 -19.25 -19.797 1 97.25 389 GLY A N 1
ATOM 3179 C CA . GLY A 1 389 ? -3.781 -18.188 -19.938 1 97.25 389 GLY A CA 1
ATOM 3180 C C . GLY A 1 389 ? -5.031 -18.625 -20.688 1 97.25 389 GLY A C 1
ATOM 3181 O O . GLY A 1 389 ? -5.457 -19.766 -20.562 1 97.25 389 GLY A O 1
ATOM 3182 N N . CYS A 1 390 ? -5.656 -17.609 -21.328 1 95.12 390 CYS A N 1
ATOM 3183 C CA . CYS A 1 390 ? -6.965 -17.828 -21.938 1 95.12 390 CYS A CA 1
ATOM 3184 C C . CYS A 1 390 ? -6.844 -17.984 -23.453 1 95.12 390 CYS A C 1
ATOM 3186 O O . CYS A 1 390 ? -7.844 -17.906 -24.172 1 95.12 390 CYS A O 1
ATOM 3188 N N . GLU A 1 391 ? -5.633 -18.25 -23.984 1 94 391 GLU A N 1
ATOM 3189 C CA . GLU A 1 391 ? -5.457 -18.562 -25.406 1 94 391 GLU A CA 1
ATOM 3190 C C . GLU A 1 391 ? -6.164 -19.859 -25.781 1 94 391 GLU A C 1
ATOM 3192 O O . GLU A 1 391 ? -6.824 -20.484 -24.953 1 94 391 GLU A O 1
ATOM 3197 N N . SER A 1 392 ? -6.047 -20.156 -27.078 1 92.94 392 SER A N 1
ATOM 3198 C CA . SER A 1 392 ? -6.461 -21.484 -27.547 1 92.94 392 SER A CA 1
ATOM 3199 C C . SER A 1 392 ? -5.5 -22.562 -27.062 1 92.94 392 SER A C 1
ATOM 3201 O O . SER A 1 392 ? -4.289 -22.453 -27.25 1 92.94 392 SER A O 1
ATOM 3203 N N . ALA A 1 393 ? -6.094 -23.578 -26.422 1 96.31 393 ALA A N 1
ATOM 3204 C CA . ALA A 1 393 ? -5.242 -24.672 -25.984 1 96.31 393 ALA A CA 1
ATOM 3205 C C . ALA A 1 393 ? -4.461 -25.266 -27.156 1 96.31 393 ALA A C 1
ATOM 3207 O O . ALA A 1 393 ? -3.293 -25.641 -27 1 96.31 393 ALA A O 1
ATOM 3208 N N . LYS A 1 394 ? -5.125 -25.406 -28.281 1 95.75 394 LYS A N 1
ATOM 3209 C CA . LYS A 1 394 ? -4.492 -25.906 -29.484 1 95.75 394 LYS A CA 1
ATOM 3210 C C . LYS A 1 394 ? -3.281 -25.062 -29.875 1 95.75 394 LYS A C 1
ATOM 3212 O O . LYS A 1 394 ? -2.213 -25.594 -30.172 1 95.75 394 LYS A O 1
ATOM 3217 N N . ASP A 1 395 ? -3.439 -23.75 -29.844 1 93.94 395 ASP A N 1
ATOM 3218 C CA . ASP A 1 395 ? -2.354 -22.828 -30.188 1 93.94 395 ASP A CA 1
ATOM 3219 C C . ASP A 1 395 ? -1.204 -22.938 -29.188 1 93.94 395 ASP A C 1
ATOM 3221 O O . ASP A 1 395 ? -0.034 -22.906 -29.578 1 93.94 395 ASP A O 1
ATOM 3225 N N . LEU A 1 396 ? -1.546 -23.062 -27.906 1 97.06 396 LEU A N 1
ATOM 3226 C CA . LEU A 1 396 ? -0.518 -23.203 -26.875 1 97.06 396 LEU A CA 1
ATOM 3227 C C . LEU A 1 396 ? 0.266 -24.484 -27.047 1 97.06 396 LEU A C 1
ATOM 3229 O O . LEU A 1 396 ? 1.497 -24.5 -26.969 1 97.06 396 LEU A O 1
ATOM 3233 N N . ILE A 1 397 ? -0.426 -25.578 -27.328 1 97.75 397 ILE A N 1
ATOM 3234 C CA . ILE A 1 397 ? 0.208 -26.875 -27.516 1 97.75 397 ILE A CA 1
ATOM 3235 C C . ILE A 1 397 ? 1.111 -26.844 -28.734 1 97.75 397 ILE A C 1
ATOM 3237 O O . ILE A 1 397 ? 2.258 -27.297 -28.688 1 97.75 397 ILE A O 1
ATOM 3241 N N . ASN A 1 398 ? 0.613 -26.281 -29.844 1 96.31 398 ASN A N 1
ATOM 3242 C CA . ASN A 1 398 ? 1.417 -26.172 -31.047 1 96.31 398 ASN A CA 1
ATOM 3243 C C . ASN A 1 398 ? 2.678 -25.344 -30.812 1 96.31 398 ASN A C 1
ATOM 3245 O O . ASN A 1 398 ? 3.744 -25.656 -31.344 1 96.31 398 ASN A O 1
ATOM 3249 N N . ASP A 1 399 ? 2.508 -24.281 -30.094 1 96.56 399 ASP A N 1
ATOM 3250 C CA . ASP A 1 399 ? 3.648 -23.422 -29.797 1 96.56 399 ASP A CA 1
ATOM 3251 C C . ASP A 1 399 ? 4.68 -24.156 -28.938 1 96.56 399 ASP A C 1
ATOM 3253 O O . ASP A 1 399 ? 5.879 -24.078 -29.203 1 96.56 399 ASP A O 1
ATOM 3257 N N . ILE A 1 400 ? 4.25 -24.906 -27.922 1 97.94 400 ILE A N 1
ATOM 3258 C CA . ILE A 1 400 ? 5.117 -25.688 -27.062 1 97.94 400 ILE A CA 1
ATOM 3259 C C . ILE A 1 400 ? 5.832 -26.766 -27.891 1 97.94 400 ILE A C 1
ATOM 3261 O O . ILE A 1 400 ? 7.047 -26.938 -27.766 1 97.94 400 ILE A O 1
ATOM 3265 N N . GLU A 1 401 ? 5.105 -27.391 -28.75 1 97.56 401 GLU A N 1
ATOM 3266 C CA . GLU A 1 401 ? 5.684 -28.453 -29.562 1 97.56 401 GLU A CA 1
ATOM 3267 C C . GLU A 1 401 ? 6.789 -27.922 -30.469 1 97.56 401 GLU A C 1
ATOM 3269 O O . GLU A 1 401 ? 7.879 -28.5 -30.547 1 97.56 401 GLU A O 1
ATOM 3274 N N . GLN A 1 402 ? 6.457 -26.891 -31.156 1 96.75 402 GLN A N 1
ATOM 3275 C CA . GLN A 1 402 ? 7.449 -26.344 -32.094 1 96.75 402 GLN A CA 1
ATOM 3276 C C . GLN A 1 402 ? 8.68 -25.828 -31.328 1 96.75 402 GLN A C 1
ATOM 3278 O O . GLN A 1 402 ? 9.805 -25.953 -31.812 1 96.75 402 GLN A O 1
ATOM 3283 N N . ALA A 1 403 ? 8.523 -25.203 -30.172 1 97.56 403 ALA A N 1
ATOM 3284 C CA . ALA A 1 403 ? 9.648 -24.703 -29.391 1 97.56 403 ALA A CA 1
ATOM 3285 C C . ALA A 1 403 ? 10.492 -25.859 -28.859 1 97.56 403 ALA A C 1
ATOM 3287 O O . ALA A 1 403 ? 11.727 -25.781 -28.859 1 97.56 403 ALA A O 1
ATOM 3288 N N . LEU A 1 404 ? 9.828 -26.938 -28.422 1 97.75 404 LEU A N 1
ATOM 3289 C CA . LEU A 1 404 ? 10.531 -28.125 -27.938 1 97.75 404 LEU A CA 1
ATOM 3290 C C . LEU A 1 404 ? 11.336 -28.766 -29.062 1 97.75 404 LEU A C 1
ATOM 3292 O O . LEU A 1 404 ? 12.445 -29.266 -28.828 1 97.75 404 LEU A O 1
ATOM 3296 N N . SER A 1 405 ? 10.852 -28.766 -30.234 1 96.69 405 SER A N 1
ATOM 3297 C CA . SER A 1 405 ? 11.5 -29.391 -31.375 1 96.69 405 SER A CA 1
ATOM 3298 C C . SER A 1 405 ? 12.789 -28.656 -31.75 1 96.69 405 SER A C 1
ATOM 3300 O O . SER A 1 405 ? 13.625 -29.203 -32.469 1 96.69 405 SER A O 1
ATOM 3302 N N . LYS A 1 406 ? 12.898 -27.469 -31.297 1 95.75 406 LYS A N 1
ATOM 3303 C CA . LYS A 1 406 ? 14.055 -26.656 -31.656 1 95.75 406 LYS A CA 1
ATOM 3304 C C . LYS A 1 406 ? 15.195 -26.844 -30.656 1 95.75 406 LYS A C 1
ATOM 3306 O O . LYS A 1 406 ? 16.297 -26.328 -30.859 1 95.75 406 LYS A O 1
ATOM 3311 N N . ILE A 1 407 ? 14.867 -27.516 -29.578 1 95.38 407 ILE A N 1
ATOM 3312 C CA . ILE A 1 407 ? 15.93 -27.812 -28.609 1 95.38 407 ILE A CA 1
ATOM 3313 C C . ILE A 1 407 ? 16.906 -28.828 -29.219 1 95.38 407 ILE A C 1
ATOM 3315 O O . ILE A 1 407 ? 16.5 -29.891 -29.703 1 95.38 407 ILE A O 1
ATOM 3319 N N . MET B 1 1 ? 1.396 9.914 -39.812 1 29.39 1 MET B N 1
ATOM 3320 C CA . MET B 1 1 ? 1.064 9.133 -41 1 29.39 1 MET B CA 1
ATOM 3321 C C . MET B 1 1 ? -0.019 8.109 -40.719 1 29.39 1 MET B C 1
ATOM 3323 O O . MET B 1 1 ? -0.014 7.492 -39.625 1 29.39 1 MET B O 1
ATOM 3327 N N . GLY B 1 2 ? -1.095 8.102 -41.406 1 32.47 2 GLY B N 1
ATOM 3328 C CA . GLY B 1 2 ? -2.289 7.277 -41.312 1 32.47 2 GLY B CA 1
ATOM 3329 C C . GLY B 1 2 ? -1.997 5.793 -41.438 1 32.47 2 GLY B C 1
ATOM 3330 O O . GLY B 1 2 ? -0.988 5.395 -42 1 32.47 2 GLY B O 1
ATOM 3331 N N . ILE B 1 3 ? -2.549 5.016 -40.469 1 39.53 3 ILE B N 1
ATOM 3332 C CA . ILE B 1 3 ? -2.607 3.566 -40.625 1 39.53 3 ILE B CA 1
ATOM 3333 C C . ILE B 1 3 ? -3.135 3.223 -42.031 1 39.53 3 ILE B C 1
ATOM 3335 O O . ILE B 1 3 ? -4.219 3.668 -42.406 1 39.53 3 ILE B O 1
ATOM 3339 N N . THR B 1 4 ? -2.35 3.137 -43.094 1 38.34 4 THR B N 1
ATOM 3340 C CA . THR B 1 4 ? -2.855 2.561 -44.344 1 38.34 4 THR B CA 1
ATOM 3341 C C . THR B 1 4 ? -3.324 1.126 -44.125 1 38.34 4 THR B C 1
ATOM 3343 O O . THR B 1 4 ? -2.871 0.455 -43.188 1 38.34 4 THR B O 1
ATOM 3346 N N . LYS B 1 5 ? -4.332 0.662 -44.812 1 47.72 5 LYS B N 1
ATOM 3347 C CA . LYS B 1 5 ? -4.961 -0.656 -44.844 1 47.72 5 LYS B CA 1
ATOM 3348 C C . LYS B 1 5 ? -3.914 -1.766 -44.844 1 47.72 5 LYS B C 1
ATOM 3350 O O . LYS B 1 5 ? -4.184 -2.877 -44.375 1 47.72 5 LYS B O 1
ATOM 3355 N N . ASN B 1 6 ? -2.941 -1.676 -45.625 1 38.19 6 ASN B N 1
ATOM 3356 C CA . ASN B 1 6 ? -1.85 -2.615 -45.844 1 38.19 6 ASN B CA 1
ATOM 3357 C C . ASN B 1 6 ? -0.97 -2.758 -44.625 1 38.19 6 ASN B C 1
ATOM 3359 O O . ASN B 1 6 ? -0.031 -3.555 -44.594 1 38.19 6 ASN B O 1
ATOM 3363 N N . ASP B 1 7 ? -0.998 -1.881 -43.781 1 42.91 7 ASP B N 1
ATOM 3364 C CA . ASP B 1 7 ? -0.11 -1.888 -42.625 1 42.91 7 ASP B CA 1
ATOM 3365 C C . ASP B 1 7 ? -0.562 -2.918 -41.594 1 42.91 7 ASP B C 1
ATOM 3367 O O . ASP B 1 7 ? 0.064 -3.066 -40.531 1 42.91 7 ASP B O 1
ATOM 3371 N N . TYR B 1 8 ? -1.788 -3.25 -41.844 1 46.78 8 TYR B N 1
ATOM 3372 C CA . TYR B 1 8 ? -2.135 -4.402 -41 1 46.78 8 TYR B CA 1
ATOM 3373 C C . TYR B 1 8 ? -1.266 -5.605 -41.344 1 46.78 8 TYR B C 1
ATOM 3375 O O . TYR B 1 8 ? -1.392 -6.172 -42.438 1 46.78 8 TYR B O 1
ATOM 3383 N N . VAL B 1 9 ? -0.078 -5.602 -41.469 1 42.06 9 VAL B N 1
ATOM 3384 C CA . VAL B 1 9 ? 0.681 -6.824 -41.719 1 42.06 9 VAL B CA 1
ATOM 3385 C C . VAL B 1 9 ? 0.416 -7.816 -40.562 1 42.06 9 VAL B C 1
ATOM 3387 O O . VAL B 1 9 ? 0.72 -7.539 -39.406 1 42.06 9 VAL B O 1
ATOM 3390 N N . SER B 1 10 ? -0.671 -8.539 -40.75 1 47.38 10 SER B N 1
ATOM 3391 C CA . SER B 1 10 ? -0.833 -9.664 -39.844 1 47.38 10 SER B CA 1
ATOM 3392 C C . SER B 1 10 ? 0.495 -10.367 -39.562 1 47.38 10 SER B C 1
ATOM 3394 O O . SER B 1 10 ? 1.066 -10.969 -40.5 1 47.38 10 SER B O 1
ATOM 3396 N N . GLU B 1 11 ? 1.379 -9.891 -39 1 50.38 11 GLU B N 1
ATOM 3397 C CA . GLU B 1 11 ? 2.506 -10.75 -38.625 1 50.38 11 GLU B CA 1
ATOM 3398 C C . GLU B 1 11 ? 2.047 -12.172 -38.344 1 50.38 11 GLU B C 1
ATOM 3400 O O . GLU B 1 11 ? 0.845 -12.453 -38.312 1 50.38 11 GLU B O 1
ATOM 3405 N N . ASN B 1 12 ? 3 -13.195 -37.812 1 54 12 ASN B N 1
ATOM 3406 C CA . ASN B 1 12 ? 3.15 -14.633 -37.625 1 54 12 ASN B CA 1
ATOM 3407 C C . ASN B 1 12 ? 1.938 -15.234 -36.938 1 54 12 ASN B C 1
ATOM 3409 O O . ASN B 1 12 ? 2.064 -16.234 -36.219 1 54 12 ASN B O 1
ATOM 3413 N N . HIS B 1 13 ? 0.725 -14.617 -37 1 63.78 13 HIS B N 1
ATOM 3414 C CA . HIS B 1 13 ? -0.395 -15.234 -36.312 1 63.78 13 HIS B CA 1
ATOM 3415 C C . HIS B 1 13 ? -1.296 -16 -37.281 1 63.78 13 HIS B C 1
ATOM 3417 O O . HIS B 1 13 ? -2.492 -16.156 -37.031 1 63.78 13 HIS B O 1
ATOM 3423 N N . ASN B 1 14 ? -0.973 -16.219 -38.625 1 62 14 ASN B N 1
ATOM 3424 C CA . ASN B 1 14 ? -1.861 -16.672 -39.688 1 62 14 ASN B CA 1
ATOM 3425 C C . ASN B 1 14 ? -2.68 -17.891 -39.25 1 62 14 ASN B C 1
ATOM 3427 O O . ASN B 1 14 ? -3.811 -18.078 -39.688 1 62 14 ASN B O 1
ATOM 3431 N N . ASN B 1 15 ? -2.271 -18.656 -38.219 1 78.69 15 ASN B N 1
ATOM 3432 C CA . ASN 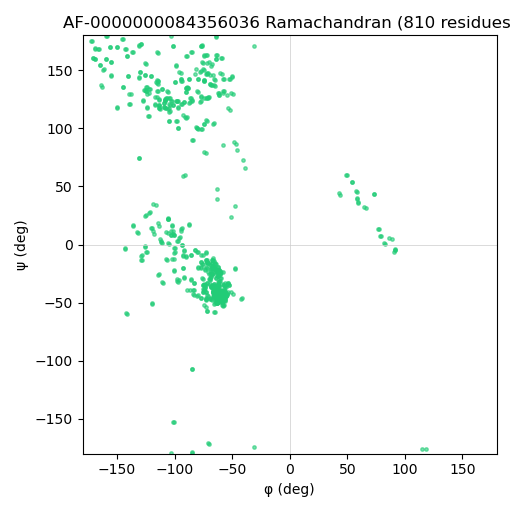B 1 15 ? -3.039 -19.859 -37.906 1 78.69 15 ASN B CA 1
ATOM 3433 C C . ASN B 1 15 ? -3.492 -19.875 -36.438 1 78.69 15 ASN B C 1
ATOM 3435 O O . ASN B 1 15 ? -3.869 -20.922 -35.906 1 78.69 15 ASN B O 1
ATOM 3439 N N . ALA B 1 16 ? -3.555 -18.734 -35.969 1 83.19 16 ALA B N 1
ATOM 3440 C CA . ALA B 1 16 ? -3.938 -18.719 -34.562 1 83.19 16 ALA B CA 1
ATOM 3441 C C . ALA B 1 16 ? -5.438 -18.516 -34.406 1 83.19 16 ALA B C 1
ATOM 3443 O O . ALA B 1 16 ? -6.066 -17.828 -35.219 1 83.19 16 ALA B O 1
ATOM 3444 N N . ASP B 1 17 ? -6.066 -19.078 -33.406 1 84.44 17 ASP B N 1
ATOM 3445 C CA . ASP B 1 17 ? -7.477 -18.906 -33.062 1 84.44 17 ASP B CA 1
ATOM 3446 C C . ASP B 1 17 ? -7.742 -17.516 -32.531 1 84.44 17 ASP B C 1
ATOM 3448 O O . ASP B 1 17 ? -6.816 -16.812 -32.094 1 84.44 17 ASP B O 1
ATOM 3452 N N . ILE B 1 18 ? -8.969 -17.094 -32.625 1 76.94 18 ILE B N 1
ATOM 3453 C CA . ILE B 1 18 ? -9.383 -15.742 -32.312 1 76.94 18 ILE B CA 1
ATOM 3454 C C . ILE B 1 18 ? -8.969 -15.414 -30.875 1 76.94 18 ILE B C 1
ATOM 3456 O O . ILE B 1 18 ? -8.555 -14.281 -30.578 1 76.94 18 ILE B O 1
ATOM 3460 N N . ASN B 1 19 ? -9.094 -16.359 -29.875 1 81.69 19 ASN B N 1
ATOM 3461 C CA . ASN B 1 19 ? -8.734 -16.094 -28.484 1 81.69 19 ASN B CA 1
ATOM 3462 C C . ASN B 1 19 ? -7.246 -15.781 -28.328 1 81.69 19 ASN B C 1
ATOM 3464 O O . ASN B 1 19 ? -6.863 -14.961 -27.5 1 81.69 19 ASN B O 1
ATOM 3468 N N . THR B 1 20 ? -6.461 -16.406 -29.109 1 84 20 THR B N 1
ATOM 3469 C CA . THR B 1 20 ? -5.027 -16.141 -29.125 1 84 20 THR B CA 1
ATOM 3470 C C . THR B 1 20 ? -4.727 -14.781 -29.734 1 84 20 THR B C 1
ATOM 3472 O O . THR B 1 20 ? -3.928 -14.008 -29.203 1 84 20 THR B O 1
ATOM 3475 N N . LEU B 1 21 ? -5.398 -14.453 -30.859 1 76.5 21 LEU B N 1
ATOM 3476 C CA . LEU B 1 21 ? -5.191 -13.188 -31.547 1 76.5 21 LEU B CA 1
ATOM 3477 C C . LEU B 1 21 ? -5.594 -12.016 -30.656 1 76.5 21 LEU B C 1
ATOM 3479 O O . LEU B 1 21 ? -4.922 -10.977 -30.656 1 76.5 21 LEU B O 1
ATOM 3483 N N . LEU B 1 22 ? -6.633 -12.211 -29.953 1 78.06 22 LEU B N 1
ATOM 3484 C CA . LEU B 1 22 ? -7.109 -11.156 -29.047 1 78.06 22 LEU B CA 1
ATOM 3485 C C . LEU B 1 22 ? -6.062 -10.828 -28 1 78.06 22 LEU B C 1
ATOM 3487 O O . LEU B 1 22 ? -6.043 -9.719 -27.453 1 78.06 22 LEU B O 1
ATOM 3491 N N . ILE B 1 23 ? -5.172 -11.703 -27.672 1 84.19 23 ILE B N 1
ATOM 3492 C CA . ILE B 1 23 ? -4.18 -11.516 -26.625 1 84.19 23 ILE B CA 1
ATOM 3493 C C . ILE B 1 23 ? -2.861 -11.047 -27.234 1 84.19 23 ILE B C 1
ATOM 3495 O O . ILE B 1 23 ? -2.18 -10.188 -26.656 1 84.19 23 ILE B O 1
ATOM 3499 N N . HIS B 1 24 ? -2.49 -11.453 -28.484 1 85 24 HIS B N 1
ATOM 3500 C CA . HIS B 1 24 ? -1.1 -11.328 -28.906 1 85 24 HIS B CA 1
ATOM 3501 C C . HIS B 1 24 ? -0.987 -10.516 -30.188 1 85 24 HIS B C 1
ATOM 3503 O O . HIS B 1 24 ? 0.118 -10.18 -30.625 1 85 24 HIS B O 1
ATOM 3509 N N . SER B 1 25 ? -2.043 -10.102 -30.891 1 74.81 25 SER B N 1
ATOM 3510 C CA . SER B 1 25 ? -1.974 -9.492 -32.219 1 74.81 25 SER B CA 1
ATOM 3511 C C . SER B 1 25 ? -1.212 -8.172 -32.188 1 74.81 25 SER B C 1
ATOM 3513 O O . SER B 1 25 ? -0.691 -7.723 -33.188 1 74.81 25 SER B O 1
ATOM 3515 N N . ASP B 1 26 ? -1.187 -7.602 -31.078 1 75.75 26 ASP B N 1
ATOM 3516 C CA . ASP B 1 26 ? -0.524 -6.301 -30.984 1 75.75 26 ASP B CA 1
ATOM 3517 C C . ASP B 1 26 ? 0.849 -6.426 -30.328 1 75.75 26 ASP B C 1
ATOM 3519 O O . ASP B 1 26 ? 1.513 -5.418 -30.078 1 75.75 26 ASP B O 1
ATOM 3523 N N . ASP B 1 27 ? 1.33 -7.629 -30.094 1 80.81 27 ASP B N 1
ATOM 3524 C CA . ASP B 1 27 ? 2.613 -7.855 -29.422 1 80.81 27 ASP B CA 1
ATOM 3525 C C . ASP B 1 27 ? 3.752 -7.203 -30.203 1 80.81 27 ASP B C 1
ATOM 3527 O O . ASP B 1 27 ? 4.777 -6.836 -29.625 1 80.81 27 ASP B O 1
ATOM 3531 N N . VAL B 1 28 ? 3.645 -6.969 -31.406 1 74.19 28 VAL B N 1
ATOM 3532 C CA . VAL B 1 28 ? 4.68 -6.398 -32.25 1 74.19 28 VAL B CA 1
ATOM 3533 C C . VAL B 1 28 ? 4.973 -4.965 -31.828 1 74.19 28 VAL B C 1
ATOM 3535 O O . VAL B 1 28 ? 6.039 -4.422 -32.125 1 74.19 28 VAL B O 1
ATOM 3538 N N . LEU B 1 29 ? 4.035 -4.418 -31.125 1 70.62 29 LEU B N 1
ATOM 3539 C CA . LEU B 1 29 ? 4.188 -3.029 -30.703 1 70.62 29 LEU B CA 1
ATOM 3540 C C . LEU B 1 29 ? 4.805 -2.945 -29.312 1 70.62 29 LEU B C 1
ATOM 3542 O O . LEU B 1 29 ? 5.035 -1.85 -28.797 1 70.62 29 LEU B O 1
ATOM 3546 N N . ASN B 1 30 ? 5.137 -4.078 -28.625 1 77.12 30 ASN B N 1
ATOM 3547 C CA . ASN B 1 30 ? 5.59 -4.121 -27.25 1 77.12 30 ASN B CA 1
ATOM 3548 C C . ASN B 1 30 ? 6.906 -3.375 -27.062 1 77.12 30 ASN B C 1
ATOM 3550 O O . ASN B 1 30 ? 7.18 -2.84 -25.984 1 77.12 30 ASN B O 1
ATOM 3554 N N . ASP B 1 31 ? 7.762 -3.195 -27.969 1 74.06 31 ASP B N 1
ATOM 3555 C CA . ASP B 1 31 ? 9.109 -2.662 -27.781 1 74.06 31 ASP B CA 1
ATOM 3556 C C . ASP B 1 31 ? 9.211 -1.241 -28.328 1 74.06 31 ASP B C 1
ATOM 3558 O O . ASP B 1 31 ? 10.312 -0.718 -28.516 1 74.06 31 ASP B O 1
ATOM 3562 N N . ARG B 1 32 ? 8.078 -0.686 -28.641 1 68.44 32 ARG B N 1
ATOM 3563 C CA . ARG B 1 32 ? 8.102 0.656 -29.219 1 68.44 32 ARG B CA 1
ATOM 3564 C C . ARG B 1 32 ? 8.484 1.694 -28.156 1 68.44 32 ARG B C 1
ATOM 3566 O O . ARG B 1 32 ? 7.969 1.67 -27.047 1 68.44 32 ARG B O 1
ATOM 3573 N N . ILE B 1 33 ? 9.391 2.416 -28.406 1 73.44 33 ILE B N 1
ATOM 3574 C CA . ILE B 1 33 ? 9.742 3.562 -27.578 1 73.44 33 ILE B CA 1
ATOM 3575 C C . ILE B 1 33 ? 8.781 4.715 -27.844 1 73.44 33 ILE B C 1
ATOM 3577 O O . ILE B 1 33 ? 8.547 5.078 -29 1 73.44 33 ILE B O 1
ATOM 3581 N N . VAL B 1 34 ? 8.148 5.195 -26.922 1 70.62 34 VAL B N 1
ATOM 3582 C CA . VAL B 1 34 ? 7.242 6.328 -27.047 1 70.62 34 VAL B CA 1
ATOM 3583 C C . VAL B 1 34 ? 7.891 7.578 -26.469 1 70.62 34 VAL B C 1
ATOM 3585 O O . VAL B 1 34 ? 8.398 7.555 -25.344 1 70.62 34 VAL B O 1
ATOM 3588 N N . ASN B 1 35 ? 7.988 8.664 -27.172 1 73.94 35 ASN B N 1
ATOM 3589 C CA . ASN B 1 35 ? 8.648 9.898 -26.766 1 73.94 35 ASN B CA 1
ATOM 3590 C C . ASN B 1 35 ? 7.66 10.859 -26.109 1 73.94 35 ASN B C 1
ATOM 3592 O O . ASN B 1 35 ? 7.578 12.023 -26.484 1 73.94 35 ASN B O 1
ATOM 3596 N N . ASP B 1 36 ? 7.137 10.352 -25.125 1 73.62 36 ASP B N 1
ATOM 3597 C CA . ASP B 1 36 ? 6.129 11.148 -24.453 1 73.62 36 ASP B CA 1
ATOM 3598 C C . ASP B 1 36 ? 6.773 12.281 -23.641 1 73.62 36 ASP B C 1
ATOM 3600 O O . ASP B 1 36 ? 7.844 12.102 -23.062 1 73.62 36 ASP B O 1
ATOM 3604 N N . VAL B 1 37 ? 6.152 13.5 -23.609 1 75.31 37 VAL B N 1
ATOM 3605 C CA . VAL B 1 37 ? 6.559 14.578 -22.703 1 75.31 37 VAL B CA 1
ATOM 3606 C C . VAL B 1 37 ? 6.113 14.266 -21.281 1 75.31 37 VAL B C 1
ATOM 3608 O O . VAL B 1 37 ? 6.914 14.32 -20.344 1 75.31 37 VAL B O 1
ATOM 3611 N N . ALA B 1 38 ? 4.797 13.969 -21.203 1 76.19 38 ALA B N 1
ATOM 3612 C CA . ALA B 1 38 ? 4.301 13.469 -19.922 1 76.19 38 ALA B CA 1
ATOM 3613 C C . ALA B 1 38 ? 4.387 11.945 -19.859 1 76.19 38 ALA B C 1
ATOM 3615 O O . ALA B 1 38 ? 3.982 11.25 -20.797 1 76.19 38 ALA B O 1
ATOM 3616 N N . PRO B 1 39 ? 4.871 11.352 -18.75 1 80.56 39 PRO B N 1
ATOM 3617 C CA . PRO B 1 39 ? 4.992 9.891 -18.688 1 80.56 39 PRO B CA 1
ATOM 3618 C C . PRO B 1 39 ? 3.639 9.188 -18.656 1 80.56 39 PRO B C 1
ATOM 3620 O O . PRO B 1 39 ? 2.65 9.758 -18.188 1 80.56 39 PRO B O 1
ATOM 3623 N N . PRO B 1 40 ? 3.604 7.926 -19.141 1 83.5 40 PRO B N 1
ATOM 3624 C CA . PRO B 1 40 ? 2.367 7.145 -19.094 1 83.5 40 PRO B CA 1
ATOM 3625 C C . PRO B 1 40 ? 2.049 6.629 -17.688 1 83.5 40 PRO B C 1
ATOM 3627 O O . PRO B 1 40 ? 2.916 6.641 -16.812 1 83.5 40 PRO B O 1
ATOM 3630 N N . ILE B 1 41 ? 0.748 6.34 -17.422 1 85.56 41 ILE B N 1
ATOM 3631 C CA . ILE B 1 41 ? 0.352 5.566 -16.25 1 85.56 41 ILE B CA 1
ATOM 3632 C C . ILE B 1 41 ? 0.648 4.086 -16.5 1 85.56 41 ILE B C 1
ATOM 3634 O O . ILE B 1 41 ? -0.089 3.406 -17.219 1 85.56 41 ILE B O 1
ATOM 3638 N N . ASN B 1 42 ? 1.754 3.539 -16 1 84.31 42 ASN B N 1
ATOM 3639 C CA . ASN B 1 42 ? 2.166 2.154 -16.203 1 84.31 42 ASN B CA 1
ATOM 3640 C C . ASN B 1 42 ? 1.496 1.218 -15.203 1 84.31 42 ASN B C 1
ATOM 3642 O O . ASN B 1 42 ? 2.104 0.839 -14.203 1 84.31 42 ASN B O 1
ATOM 3646 N N . VAL B 1 43 ? 0.387 0.716 -15.531 1 84.56 43 VAL B N 1
ATOM 3647 C CA . VAL B 1 43 ? -0.433 -0.011 -14.57 1 84.56 43 VAL B CA 1
ATOM 3648 C C . VAL B 1 43 ? 0.059 -1.452 -14.453 1 84.56 43 VAL B C 1
ATOM 3650 O O . VAL B 1 43 ? -0.349 -2.184 -13.547 1 84.56 43 VAL B O 1
ATOM 3653 N N . THR B 1 44 ? 1.055 -1.906 -15.266 1 82.5 44 THR B N 1
ATOM 3654 C CA . THR B 1 44 ? 1.467 -3.305 -15.32 1 82.5 44 THR B CA 1
ATOM 3655 C C . THR B 1 44 ? 2.078 -3.746 -14 1 82.5 44 THR B C 1
ATOM 3657 O O . THR B 1 44 ? 2.797 -2.98 -13.352 1 82.5 44 THR B O 1
ATOM 3660 N N . THR B 1 45 ? 1.811 -4.984 -13.578 1 86.69 45 THR B N 1
ATOM 3661 C CA . THR B 1 45 ? 2.443 -5.574 -12.406 1 86.69 45 THR B CA 1
ATOM 3662 C C . THR B 1 45 ? 3.705 -6.34 -12.797 1 86.69 45 THR B C 1
ATOM 3664 O O . THR B 1 45 ? 4.602 -6.527 -11.969 1 86.69 45 THR B O 1
ATOM 3667 N N . THR B 1 46 ? 3.656 -6.816 -14.008 1 88.31 46 THR B N 1
ATOM 3668 C CA . THR B 1 46 ? 4.684 -7.746 -14.461 1 88.31 46 THR B CA 1
ATOM 3669 C C . THR B 1 46 ? 5.352 -7.23 -15.734 1 88.31 46 THR B C 1
ATOM 3671 O O . THR B 1 46 ? 4.684 -6.695 -16.625 1 88.31 46 THR B O 1
ATOM 3674 N N . PHE B 1 47 ? 6.715 -7.32 -15.789 1 89.62 47 PHE B N 1
ATOM 3675 C CA . PHE B 1 47 ? 7.508 -6.883 -16.938 1 89.62 47 PHE B CA 1
ATOM 3676 C C . PHE B 1 47 ? 8.203 -8.062 -17.594 1 89.62 47 PHE B C 1
ATOM 3678 O O . PHE B 1 47 ? 8.68 -8.977 -16.906 1 89.62 47 PHE B O 1
ATOM 3685 N N . ARG B 1 48 ? 8.258 -8.047 -18.938 1 90.38 48 ARG B N 1
ATOM 3686 C CA . ARG B 1 48 ? 8.953 -9.094 -19.672 1 90.38 48 ARG B CA 1
ATOM 3687 C C . ARG B 1 48 ? 10.461 -9 -19.453 1 90.38 48 ARG B C 1
ATOM 3689 O O . ARG B 1 48 ? 11.023 -7.906 -19.422 1 90.38 48 ARG B O 1
ATOM 3696 N N . TYR B 1 49 ? 11.078 -10.227 -19.266 1 90.06 49 TYR B N 1
ATOM 3697 C CA . TYR B 1 49 ? 12.539 -10.242 -19.297 1 90.06 49 TYR B CA 1
ATOM 3698 C C . TYR B 1 49 ? 13.047 -9.844 -20.688 1 90.06 49 TYR B C 1
ATOM 3700 O O . TYR B 1 49 ? 12.289 -9.852 -21.656 1 90.06 49 TYR B O 1
ATOM 3708 N N . SER B 1 50 ? 14.398 -9.477 -20.672 1 87.62 50 SER B N 1
ATOM 3709 C CA . SER B 1 50 ? 15.039 -9.164 -21.938 1 87.62 50 SER B CA 1
ATOM 3710 C C . SER B 1 50 ? 14.836 -10.281 -22.953 1 87.62 50 SER B C 1
ATOM 3712 O O . SER B 1 50 ? 14.859 -11.461 -22.609 1 87.62 50 SER B O 1
ATOM 3714 N N . SER B 1 51 ? 14.648 -9.93 -24.219 1 86.62 51 SER B N 1
ATOM 3715 C CA . SER B 1 51 ? 14.523 -10.914 -25.281 1 86.62 51 SER B CA 1
ATOM 3716 C C . SER B 1 51 ? 15.867 -11.578 -25.578 1 86.62 51 SER B C 1
ATOM 3718 O O . SER B 1 51 ? 15.922 -12.586 -26.281 1 86.62 51 SER B O 1
ATOM 3720 N N . ASN B 1 52 ? 16.938 -10.945 -25.062 1 88.94 52 ASN B N 1
ATOM 3721 C CA . ASN B 1 52 ? 18.266 -11.508 -25.219 1 88.94 52 ASN B CA 1
ATOM 3722 C C . ASN B 1 52 ? 18.609 -12.453 -24.062 1 88.94 52 ASN B C 1
ATOM 3724 O O . ASN B 1 52 ? 18.953 -12.008 -22.969 1 88.94 52 ASN B O 1
ATOM 3728 N N . PRO B 1 53 ? 18.672 -13.766 -24.344 1 91.06 53 PRO B N 1
ATOM 3729 C CA . PRO B 1 53 ? 18.875 -14.742 -23.281 1 91.06 53 PRO B CA 1
ATOM 3730 C C . PRO B 1 53 ? 20.234 -14.609 -22.609 1 91.06 53 PRO B C 1
ATOM 3732 O O . PRO B 1 53 ? 20.438 -15.109 -21.5 1 91.06 53 PRO B O 1
ATOM 3735 N N . ASP B 1 54 ? 21.203 -14 -23.234 1 89.25 54 ASP B N 1
ATOM 3736 C CA . ASP B 1 54 ? 22.516 -13.805 -22.641 1 89.25 54 ASP B CA 1
ATOM 3737 C C . ASP B 1 54 ? 22.438 -12.891 -21.406 1 89.25 54 ASP B C 1
ATOM 3739 O O . ASP B 1 54 ? 23.344 -12.875 -20.578 1 89.25 54 ASP B O 1
ATOM 3743 N N . GLU B 1 55 ? 21.359 -12.203 -21.312 1 89.12 55 GLU B N 1
ATOM 3744 C CA . GLU B 1 55 ? 21.172 -11.266 -20.203 1 89.12 55 GLU B CA 1
ATOM 3745 C C . GLU B 1 55 ? 20.469 -11.922 -19.031 1 89.12 55 GLU B C 1
ATOM 3747 O O . GLU B 1 55 ? 20.297 -11.305 -17.969 1 89.12 55 GLU B O 1
ATOM 3752 N N . TRP B 1 56 ? 20.047 -13.211 -19.297 1 92.69 56 TRP B N 1
ATOM 3753 C CA . TRP B 1 56 ? 19.391 -13.938 -18.234 1 92.69 56 TRP B CA 1
ATOM 3754 C C . TRP B 1 56 ? 20.406 -14.508 -17.25 1 92.69 56 TRP B C 1
ATOM 3756 O O . TRP B 1 56 ? 20.953 -15.586 -17.469 1 92.69 56 TRP B O 1
ATOM 3766 N N . ILE B 1 57 ? 20.578 -13.797 -16.125 1 90.06 57 ILE B N 1
ATOM 3767 C CA . ILE B 1 57 ? 21.562 -14.234 -15.125 1 90.06 57 ILE B CA 1
ATOM 3768 C C . ILE B 1 57 ? 20.828 -14.789 -13.906 1 90.06 57 ILE B C 1
ATOM 3770 O O . ILE B 1 57 ? 20.047 -14.086 -13.258 1 90.06 57 ILE B O 1
ATOM 3774 N N . PRO B 1 58 ? 21.047 -16.109 -13.633 1 90.56 58 PRO B N 1
ATOM 3775 C CA . PRO B 1 58 ? 20.453 -16.656 -12.422 1 90.56 58 PRO B CA 1
ATOM 3776 C C . PRO B 1 58 ? 20.734 -15.82 -11.172 1 90.56 58 PRO B C 1
ATOM 3778 O O . PRO B 1 58 ? 21.828 -15.297 -11.016 1 90.56 58 PRO B O 1
ATOM 3781 N N . TRP B 1 59 ? 19.766 -15.781 -10.328 1 88.88 59 TRP B N 1
ATOM 3782 C CA . TRP B 1 59 ? 19.844 -14.945 -9.141 1 88.88 59 TRP B CA 1
ATOM 3783 C C . TRP B 1 59 ? 21.094 -15.258 -8.328 1 88.88 59 TRP B C 1
ATOM 3785 O O . TRP B 1 59 ? 21.797 -14.344 -7.871 1 88.88 59 TRP B O 1
ATOM 3795 N N . ALA B 1 60 ? 21.359 -16.547 -8.164 1 87.06 60 ALA B N 1
ATOM 3796 C CA . ALA B 1 60 ? 22.484 -17.016 -7.344 1 87.06 60 ALA B CA 1
ATOM 3797 C C . ALA B 1 60 ? 23.812 -16.5 -7.895 1 87.06 60 ALA B C 1
ATOM 3799 O O . ALA B 1 60 ? 24.797 -16.391 -7.16 1 87.06 60 ALA B O 1
ATOM 3800 N N . ASP B 1 61 ? 23.844 -16.141 -9.219 1 91.12 61 ASP B N 1
ATOM 3801 C CA . ASP B 1 61 ? 25.078 -15.742 -9.883 1 91.12 61 ASP B CA 1
ATOM 3802 C C . ASP B 1 61 ? 25.188 -14.227 -10 1 91.12 61 ASP B C 1
ATOM 3804 O O . ASP B 1 61 ? 26.188 -13.703 -10.477 1 91.12 61 ASP B O 1
ATOM 3808 N N . GLN B 1 62 ? 24.172 -13.57 -9.555 1 90.25 62 GLN B N 1
ATOM 3809 C CA . GLN B 1 62 ? 24.156 -12.117 -9.688 1 90.25 62 GLN B CA 1
ATOM 3810 C C . GLN B 1 62 ? 25.016 -11.461 -8.602 1 90.25 62 GLN B C 1
ATOM 3812 O O . GLN B 1 62 ? 25.031 -11.898 -7.453 1 90.25 62 GLN B O 1
ATOM 3817 N N . THR B 1 63 ? 25.734 -10.383 -8.93 1 89.69 63 THR B N 1
ATOM 3818 C CA . THR B 1 63 ? 26.453 -9.555 -7.973 1 89.69 63 THR B CA 1
ATOM 3819 C C . THR B 1 63 ? 25.484 -8.68 -7.18 1 89.69 63 THR B C 1
ATOM 3821 O O . THR B 1 63 ? 24.328 -8.516 -7.574 1 89.69 63 THR B O 1
ATOM 3824 N N . PRO B 1 64 ? 25.922 -8.172 -6.078 1 86.75 64 PRO B N 1
ATOM 3825 C CA . PRO B 1 64 ? 25.078 -7.246 -5.328 1 86.75 64 PRO B CA 1
ATOM 3826 C C . PRO B 1 64 ? 24.609 -6.059 -6.172 1 86.75 64 PRO B C 1
ATOM 3828 O O . PRO B 1 64 ? 23.469 -5.625 -6.055 1 86.75 64 PRO B O 1
ATOM 3831 N N . GLU B 1 65 ? 25.531 -5.66 -7 1 85.12 65 GLU B N 1
ATOM 3832 C CA . GLU B 1 65 ? 25.188 -4.531 -7.863 1 85.12 65 GLU B CA 1
ATOM 3833 C C . GLU B 1 65 ? 24.078 -4.902 -8.844 1 85.12 65 GLU B C 1
ATOM 3835 O O . GLU B 1 65 ? 23.188 -4.102 -9.109 1 85.12 65 GLU B O 1
ATOM 3840 N N . GLU B 1 66 ? 24.172 -6.078 -9.383 1 84.88 66 GLU B N 1
ATOM 3841 C CA . GLU B 1 66 ? 23.156 -6.559 -10.312 1 84.88 66 GLU B CA 1
ATOM 3842 C C . GLU B 1 66 ? 21.812 -6.73 -9.609 1 84.88 66 GLU B C 1
ATOM 3844 O O . GLU B 1 66 ? 20.766 -6.398 -10.172 1 84.88 66 GLU B O 1
ATOM 3849 N N . LYS B 1 67 ? 21.844 -7.172 -8.477 1 84.94 67 LYS B N 1
ATOM 3850 C CA . LYS B 1 67 ? 20.609 -7.352 -7.691 1 84.94 67 LYS B CA 1
ATOM 3851 C C . LYS B 1 67 ? 19.953 -6.012 -7.379 1 84.94 67 LYS B C 1
ATOM 3853 O O . LYS B 1 67 ? 18.734 -5.898 -7.383 1 84.94 67 LYS B O 1
ATOM 3858 N N . GLU B 1 68 ? 20.766 -5.051 -7.199 1 85.44 68 GLU B N 1
ATOM 3859 C CA . GLU B 1 68 ? 20.25 -3.727 -6.855 1 85.44 68 GLU B CA 1
ATOM 3860 C C . GLU B 1 68 ? 19.578 -3.07 -8.055 1 85.44 68 GLU B C 1
ATOM 3862 O O . GLU B 1 68 ? 18.766 -2.162 -7.891 1 85.44 68 GLU B O 1
ATOM 3867 N N . LYS B 1 69 ? 19.906 -3.58 -9.234 1 84.44 69 LYS B N 1
ATOM 3868 C CA . LYS B 1 69 ? 19.312 -3.002 -10.43 1 84.44 69 LYS B CA 1
ATOM 3869 C C . LYS B 1 69 ? 17.797 -3.186 -10.438 1 84.44 69 LYS B C 1
ATOM 3871 O O . LYS B 1 69 ? 17.078 -2.395 -11.047 1 84.44 69 LYS B O 1
ATOM 3876 N N . LEU B 1 70 ? 17.312 -4.203 -9.789 1 83.06 70 LEU B N 1
ATOM 3877 C CA . LEU B 1 70 ? 15.875 -4.48 -9.742 1 83.06 70 LEU B CA 1
ATOM 3878 C C . LEU B 1 70 ? 15.133 -3.402 -8.961 1 83.06 70 LEU B C 1
ATOM 3880 O O . LEU B 1 70 ? 13.914 -3.268 -9.078 1 83.06 70 LEU B O 1
ATOM 3884 N N . LEU B 1 71 ? 15.898 -2.643 -8.227 1 81.69 71 LEU B N 1
ATOM 3885 C CA . LEU B 1 71 ? 15.289 -1.621 -7.379 1 81.69 71 LEU B CA 1
ATOM 3886 C C . LEU B 1 71 ? 15.219 -0.283 -8.109 1 81.69 71 LEU B C 1
ATOM 3888 O O . LEU B 1 71 ? 14.445 0.599 -7.723 1 81.69 71 LEU B O 1
ATOM 3892 N N . ASN B 1 72 ? 16.078 -0.135 -9.188 1 81 72 ASN B N 1
ATOM 3893 C CA . ASN B 1 72 ? 16.203 1.231 -9.688 1 81 72 ASN B CA 1
ATOM 3894 C C . ASN B 1 72 ? 16.328 1.267 -11.203 1 81 72 ASN B C 1
ATOM 3896 O O . ASN B 1 72 ? 16.375 2.342 -11.805 1 81 72 ASN B O 1
ATOM 3900 N N . HIS B 1 73 ? 16.391 0.098 -11.844 1 79.5 73 HIS B N 1
ATOM 3901 C CA . HIS B 1 73 ? 16.672 0.135 -13.273 1 79.5 73 HIS B CA 1
ATOM 3902 C C . HIS B 1 73 ? 15.859 -0.92 -14.016 1 79.5 73 HIS B C 1
ATOM 3904 O O . HIS B 1 73 ? 15.07 -0.591 -14.906 1 79.5 73 HIS B O 1
ATOM 3910 N N . ASP B 1 74 ? 16.094 -2.172 -13.617 1 84.62 74 ASP B N 1
ATOM 3911 C CA . ASP B 1 74 ? 15.414 -3.277 -14.289 1 84.62 74 ASP B CA 1
ATOM 3912 C C . ASP B 1 74 ? 14.023 -3.508 -13.695 1 84.62 74 ASP B C 1
ATOM 3914 O O . ASP B 1 74 ? 13.883 -3.717 -12.492 1 84.62 74 ASP B O 1
ATOM 3918 N N . PHE B 1 75 ? 13.086 -3.449 -14.547 1 87.56 75 PHE B N 1
ATOM 3919 C CA . PHE B 1 75 ? 11.734 -3.717 -14.078 1 87.56 75 PHE B CA 1
ATOM 3920 C C . PHE B 1 75 ? 11.391 -5.195 -14.227 1 87.56 75 PHE B C 1
ATOM 3922 O O . PHE B 1 75 ? 11.469 -5.754 -15.32 1 87.56 75 PHE B O 1
ATOM 3929 N N . VAL B 1 76 ? 11.031 -5.852 -13.125 1 89.81 76 VAL B N 1
ATOM 3930 C CA . VAL B 1 76 ? 10.664 -7.262 -13.102 1 89.81 76 VAL B CA 1
ATOM 3931 C C . VAL B 1 76 ? 9.227 -7.414 -12.602 1 89.81 76 VAL B C 1
ATOM 3933 O O . VAL B 1 76 ? 8.422 -8.125 -13.203 1 89.81 76 VAL B O 1
ATOM 3936 N N . TYR B 1 77 ? 8.945 -6.82 -11.508 1 91.06 77 TYR B N 1
ATOM 3937 C CA . TYR B 1 77 ? 7.648 -6.82 -10.828 1 91.06 77 TYR B CA 1
ATOM 3938 C C . TYR B 1 77 ? 7.383 -5.477 -10.164 1 91.06 77 TYR B C 1
ATOM 3940 O O . TYR B 1 77 ? 8.281 -4.887 -9.555 1 91.06 77 TYR B O 1
ATOM 3948 N N . SER B 1 78 ? 6.203 -4.926 -10.289 1 91.38 78 SER B N 1
ATOM 3949 C CA . SER B 1 78 ? 5.926 -3.535 -9.945 1 91.38 78 SER B CA 1
ATOM 3950 C C . SER B 1 78 ? 6.055 -3.295 -8.445 1 91.38 78 SER B C 1
ATOM 3952 O O . SER B 1 78 ? 6.246 -2.16 -8.008 1 91.38 78 SER B O 1
ATOM 3954 N N . ARG B 1 79 ? 5.887 -4.316 -7.602 1 91.69 79 ARG B N 1
ATOM 3955 C CA . ARG B 1 79 ? 6.109 -4.148 -6.172 1 91.69 79 ARG B CA 1
ATOM 3956 C C . ARG B 1 79 ? 7.559 -3.773 -5.883 1 91.69 79 ARG B C 1
ATOM 3958 O O . ARG B 1 79 ? 7.852 -3.143 -4.867 1 91.69 79 ARG B O 1
ATOM 3965 N N . LEU B 1 80 ? 8.508 -4.297 -6.754 1 91.94 80 LEU B N 1
ATOM 3966 C CA . LEU B 1 80 ? 9.922 -3.967 -6.605 1 91.94 80 LEU B CA 1
ATOM 3967 C C . LEU B 1 80 ? 10.188 -2.527 -7.027 1 91.94 80 LEU B C 1
ATOM 3969 O O . LEU B 1 80 ? 10.766 -1.749 -6.262 1 91.94 80 LEU B O 1
ATOM 3973 N N . SER B 1 81 ? 9.867 -2.219 -8.172 1 91.44 81 SER B N 1
ATOM 3974 C CA . SER B 1 81 ? 9.953 -0.877 -8.742 1 91.44 81 SER B CA 1
ATOM 3975 C C . SER B 1 81 ? 9.141 -0.77 -10.031 1 91.44 81 SER B C 1
ATOM 3977 O O . SER B 1 81 ? 8.82 -1.783 -10.648 1 91.44 81 SER B O 1
ATOM 3979 N N . HIS B 1 82 ? 8.719 0.36 -10.375 1 90.94 82 HIS B N 1
ATOM 3980 C CA . HIS B 1 82 ? 8.07 0.67 -11.641 1 90.94 82 HIS B CA 1
ATOM 3981 C C . HIS B 1 82 ? 8.508 2.035 -12.164 1 90.94 82 HIS B C 1
ATOM 3983 O O . HIS B 1 82 ? 9.102 2.824 -11.43 1 90.94 82 HIS B O 1
ATOM 3989 N N . PRO B 1 83 ? 8.305 2.314 -13.453 1 88.94 83 PRO B N 1
ATOM 3990 C CA . PRO B 1 83 ? 8.914 3.475 -14.102 1 88.94 83 PRO B CA 1
ATOM 3991 C C . PRO B 1 83 ? 8.609 4.785 -13.383 1 88.94 83 PRO B C 1
ATOM 3993 O O . PRO B 1 83 ? 9.516 5.586 -13.141 1 88.94 83 PRO B O 1
ATOM 3996 N N . ASN B 1 84 ? 7.383 5.023 -12.93 1 90.69 84 ASN B N 1
ATOM 3997 C CA . ASN B 1 84 ? 7.02 6.305 -12.344 1 90.69 84 ASN B CA 1
ATOM 3998 C C . ASN B 1 84 ? 7.594 6.457 -10.93 1 90.69 84 ASN B C 1
ATOM 4000 O O . ASN B 1 84 ? 7.934 7.562 -10.516 1 90.69 84 ASN B O 1
ATOM 4004 N N . ASN B 1 85 ? 7.672 5.352 -10.164 1 92.19 85 ASN B N 1
ATOM 4005 C CA . ASN B 1 85 ? 8.281 5.48 -8.844 1 92.19 85 ASN B CA 1
ATOM 4006 C C . ASN B 1 85 ? 9.758 5.855 -8.945 1 92.19 85 ASN B C 1
ATOM 4008 O O . ASN B 1 85 ? 10.258 6.633 -8.133 1 92.19 85 ASN B O 1
ATOM 4012 N N . ILE B 1 86 ? 10.477 5.309 -9.945 1 90.38 86 ILE B N 1
ATOM 4013 C CA . ILE B 1 86 ? 11.883 5.633 -10.141 1 90.38 86 ILE B CA 1
ATOM 4014 C C . ILE B 1 86 ? 12.023 7.102 -10.547 1 90.38 86 ILE B C 1
ATOM 4016 O O . ILE B 1 86 ? 12.914 7.801 -10.062 1 90.38 86 ILE B O 1
ATOM 4020 N N . ARG B 1 87 ? 11.156 7.531 -11.461 1 90.19 87 ARG B N 1
ATOM 4021 C CA . ARG B 1 87 ? 11.164 8.938 -11.859 1 90.19 87 ARG B CA 1
ATOM 4022 C C . ARG B 1 87 ? 10.922 9.844 -10.656 1 90.19 87 ARG B C 1
ATOM 4024 O O . ARG B 1 87 ? 11.578 10.883 -10.516 1 90.19 87 ARG B O 1
ATOM 4031 N N . LEU B 1 88 ? 10.023 9.469 -9.797 1 93.44 88 LEU B N 1
ATOM 4032 C CA . LEU B 1 88 ? 9.711 10.242 -8.594 1 93.44 88 LEU B CA 1
ATOM 4033 C C . LEU B 1 88 ? 10.922 10.32 -7.676 1 93.44 88 LEU B C 1
ATOM 4035 O O . LEU B 1 88 ? 11.266 11.406 -7.188 1 93.44 88 LEU B O 1
ATOM 4039 N N . GLU B 1 89 ? 11.523 9.172 -7.391 1 94.69 89 GLU B N 1
ATOM 4040 C CA . GLU B 1 89 ? 12.664 9.141 -6.477 1 94.69 89 GLU B CA 1
ATOM 4041 C C . GLU B 1 89 ? 13.836 9.953 -7.023 1 94.69 89 GLU B C 1
ATOM 4043 O O . GLU B 1 89 ? 14.492 10.68 -6.273 1 94.69 89 GLU B O 1
ATOM 4048 N N . LYS B 1 90 ? 14.07 9.875 -8.312 1 91.44 90 LYS B N 1
ATOM 4049 C CA . LYS B 1 90 ? 15.125 10.68 -8.922 1 91.44 90 LYS B CA 1
ATOM 4050 C C . LYS B 1 90 ? 14.836 12.172 -8.781 1 91.44 90 LYS B C 1
ATOM 4052 O O . LYS B 1 90 ? 15.719 12.953 -8.43 1 91.44 90 LYS B O 1
ATOM 4057 N N . ASN B 1 91 ? 13.633 12.562 -9.086 1 91.38 91 ASN B N 1
ATOM 4058 C CA . ASN B 1 91 ? 13.211 13.953 -8.938 1 91.38 91 ASN B CA 1
ATOM 4059 C C . ASN B 1 91 ? 13.375 14.438 -7.5 1 91.38 91 ASN B C 1
ATOM 4061 O O . ASN B 1 91 ? 14 15.469 -7.25 1 91.38 91 ASN B O 1
ATOM 4065 N N . LEU B 1 92 ? 12.914 13.711 -6.543 1 94.81 92 LEU B N 1
ATOM 4066 C CA . LEU B 1 92 ? 12.875 14.117 -5.141 1 94.81 92 LEU B CA 1
ATOM 4067 C C . LEU B 1 92 ? 14.273 14.07 -4.527 1 94.81 92 LEU B C 1
ATOM 4069 O O . LEU B 1 92 ? 14.594 14.867 -3.637 1 94.81 92 LEU B O 1
ATOM 4073 N N . ASN B 1 93 ? 15.109 13.102 -4.977 1 93.81 93 ASN B N 1
ATOM 4074 C CA . ASN B 1 93 ? 16.5 13.109 -4.543 1 93.81 93 ASN B CA 1
ATOM 4075 C C . ASN B 1 93 ? 17.156 14.477 -4.754 1 93.81 93 ASN B C 1
ATOM 4077 O O . ASN B 1 93 ? 17.875 14.969 -3.885 1 93.81 93 ASN B O 1
ATOM 4081 N N . ASN B 1 94 ? 16.844 15.039 -5.863 1 89.94 94 ASN B N 1
ATOM 4082 C CA . ASN B 1 94 ? 17.438 16.328 -6.207 1 89.94 94 ASN B CA 1
ATOM 4083 C C . ASN B 1 94 ? 16.812 17.469 -5.406 1 89.94 94 ASN B C 1
ATOM 4085 O O . ASN B 1 94 ? 17.5 18.391 -5.004 1 89.94 94 ASN B O 1
ATOM 4089 N N . ILE B 1 95 ? 15.555 17.344 -5.141 1 89.81 95 ILE B N 1
ATOM 4090 C CA . ILE B 1 95 ? 14.828 18.391 -4.422 1 89.81 95 ILE B CA 1
ATOM 4091 C C . ILE B 1 95 ? 15.242 18.391 -2.953 1 89.81 95 ILE B C 1
ATOM 4093 O O . ILE B 1 95 ? 15.43 19.438 -2.35 1 89.81 95 ILE B O 1
ATOM 4097 N N . PHE B 1 96 ? 15.398 17.203 -2.393 1 94 96 PHE B N 1
ATOM 4098 C CA . PHE B 1 96 ? 15.648 17.078 -0.962 1 94 96 PHE B CA 1
ATOM 4099 C C . PHE B 1 96 ? 17.141 17.031 -0.676 1 94 96 PHE B C 1
ATOM 4101 O O . PHE B 1 96 ? 17.562 17.141 0.478 1 94 96 PHE B O 1
ATOM 4108 N N . ASP B 1 97 ? 17.969 16.922 -1.8 1 93.12 97 ASP B N 1
ATOM 4109 C CA . ASP B 1 97 ? 19.422 16.75 -1.642 1 93.12 97 ASP B CA 1
ATOM 4110 C C . ASP B 1 97 ? 19.734 15.555 -0.737 1 93.12 97 ASP B C 1
ATOM 4112 O O . ASP B 1 97 ? 20.438 15.703 0.263 1 93.12 97 ASP B O 1
ATOM 4116 N N . GLY B 1 98 ? 19.25 14.453 -1.006 1 95.88 98 GLY B N 1
ATOM 4117 C CA . GLY B 1 98 ? 19.375 13.203 -0.28 1 95.88 98 GLY B CA 1
ATOM 4118 C C . GLY B 1 98 ? 18.781 12.016 -1.029 1 95.88 98 GLY B C 1
ATOM 4119 O O . GLY B 1 98 ? 18.297 12.164 -2.152 1 95.88 98 GLY B O 1
ATOM 4120 N N . TYR B 1 99 ? 18.922 10.805 -0.495 1 96.25 99 TYR B N 1
ATOM 4121 C CA . TYR B 1 99 ? 18.344 9.586 -1.06 1 96.25 99 TYR B CA 1
ATOM 4122 C C . TYR B 1 99 ? 16.922 9.375 -0.556 1 96.25 99 TYR B C 1
ATOM 4124 O O . TYR B 1 99 ? 16.688 9.305 0.653 1 96.25 99 TYR B O 1
ATOM 4132 N N . THR B 1 100 ? 16.031 9.289 -1.483 1 97.44 100 THR B N 1
ATOM 4133 C CA . THR B 1 100 ? 14.617 9.242 -1.144 1 97.44 100 THR B CA 1
ATOM 4134 C C . THR B 1 100 ? 14.047 7.852 -1.396 1 97.44 100 THR B C 1
ATOM 4136 O O . THR B 1 100 ? 14.18 7.309 -2.494 1 97.44 100 THR B O 1
ATOM 4139 N N . THR B 1 101 ? 13.438 7.219 -0.408 1 97.88 101 THR B N 1
ATOM 4140 C CA . THR B 1 101 ? 12.602 6.031 -0.562 1 97.88 101 THR B CA 1
ATOM 4141 C C . THR B 1 101 ? 11.125 6.402 -0.514 1 97.88 101 THR B C 1
ATOM 4143 O O . THR B 1 101 ? 10.633 6.906 0.501 1 97.88 101 THR B O 1
ATOM 4146 N N . ILE B 1 102 ? 10.414 6.113 -1.579 1 97.56 102 ILE B N 1
ATOM 4147 C CA . ILE B 1 102 ? 9.016 6.504 -1.696 1 97.56 102 ILE B CA 1
ATOM 4148 C C . ILE B 1 102 ? 8.117 5.355 -1.242 1 97.56 102 ILE B C 1
ATOM 4150 O O . ILE B 1 102 ? 8.406 4.188 -1.522 1 97.56 102 ILE B O 1
ATOM 4154 N N . TYR B 1 103 ? 7.031 5.691 -0.568 1 98.12 103 TYR B N 1
ATOM 4155 C CA . TYR B 1 103 ? 6.043 4.758 -0.041 1 98.12 103 TYR B CA 1
ATOM 4156 C C . TYR B 1 103 ? 4.633 5.156 -0.459 1 98.12 103 TYR B C 1
ATOM 4158 O O . TYR B 1 103 ? 4.434 6.227 -1.039 1 98.12 103 TYR B O 1
ATOM 4166 N N . ASN B 1 104 ? 3.658 4.285 -0.157 1 97.31 104 ASN B N 1
ATOM 4167 C CA . ASN B 1 104 ? 2.271 4.516 -0.548 1 97.31 104 ASN B CA 1
ATOM 4168 C C . ASN B 1 104 ? 1.574 5.484 0.4 1 97.31 104 ASN B C 1
ATOM 4170 O O . ASN B 1 104 ? 0.434 5.887 0.157 1 97.31 104 ASN B O 1
ATOM 4174 N N . SER B 1 105 ? 2.201 5.898 1.505 1 97.62 105 SER B N 1
ATOM 4175 C CA . SER B 1 105 ? 1.671 6.883 2.441 1 97.62 105 SER B CA 1
ATOM 4176 C C . SER B 1 105 ? 2.734 7.324 3.441 1 97.62 105 SER B C 1
ATOM 4178 O O . SER B 1 105 ? 3.805 6.719 3.525 1 97.62 105 SER B O 1
ATOM 4180 N N . GLY B 1 106 ? 2.406 8.383 4.16 1 97.75 106 GLY B N 1
ATOM 4181 C CA . GLY B 1 106 ? 3.273 8.766 5.262 1 97.75 106 GLY B CA 1
ATOM 4182 C C . GLY B 1 106 ? 3.434 7.684 6.309 1 97.75 106 GLY B C 1
ATOM 4183 O O . GLY B 1 106 ? 4.523 7.496 6.855 1 97.75 106 GLY B O 1
ATOM 4184 N N . LEU B 1 107 ? 2.367 6.988 6.637 1 97.38 107 LEU B N 1
ATOM 4185 C CA . LEU B 1 107 ? 2.443 5.902 7.605 1 97.38 107 LEU B CA 1
ATOM 4186 C C . LEU B 1 107 ? 3.252 4.734 7.051 1 97.38 107 LEU B C 1
ATOM 4188 O O . LEU B 1 107 ? 3.945 4.043 7.801 1 97.38 107 LEU B O 1
ATOM 4192 N N . GLY B 1 108 ? 3.102 4.492 5.719 1 98.12 108 GLY B N 1
ATOM 4193 C CA . GLY B 1 108 ? 3.982 3.516 5.098 1 98.12 108 GLY B CA 1
ATOM 4194 C C . GLY B 1 108 ? 5.453 3.855 5.25 1 98.12 108 GLY B C 1
ATOM 4195 O O . GLY B 1 108 ? 6.277 2.971 5.484 1 98.12 108 GLY B O 1
ATOM 4196 N N . ALA B 1 109 ? 5.805 5.105 5.082 1 98.56 109 ALA B N 1
ATOM 4197 C CA . ALA B 1 109 ? 7.18 5.574 5.266 1 98.56 109 ALA B CA 1
ATOM 4198 C C . ALA B 1 109 ? 7.652 5.344 6.699 1 98.56 109 ALA B C 1
ATOM 4200 O O . ALA B 1 109 ? 8.75 4.836 6.922 1 98.56 109 ALA B O 1
ATOM 4201 N N . PHE B 1 110 ? 6.789 5.688 7.664 1 98.44 110 PHE B N 1
ATOM 4202 C CA . PHE B 1 110 ? 7.168 5.492 9.055 1 98.44 110 PHE B CA 1
ATOM 4203 C C . PHE B 1 110 ? 7.34 4.008 9.367 1 98.44 110 PHE B C 1
ATOM 4205 O O . PHE B 1 110 ? 8.234 3.625 10.125 1 98.44 110 PHE B O 1
ATOM 4212 N N . ASN B 1 111 ? 6.5 3.164 8.82 1 97.25 111 ASN B N 1
ATOM 4213 C CA . ASN B 1 111 ? 6.664 1.724 8.977 1 97.25 111 ASN B CA 1
ATOM 4214 C C . ASN B 1 111 ? 8.031 1.259 8.469 1 97.25 111 ASN B C 1
ATOM 4216 O O . ASN B 1 111 ? 8.664 0.402 9.086 1 97.25 111 ASN B O 1
ATOM 4220 N N . GLY B 1 112 ? 8.406 1.775 7.359 1 97.88 112 GLY B N 1
ATOM 4221 C CA . GLY B 1 112 ? 9.719 1.43 6.836 1 97.88 112 GLY B CA 1
ATOM 4222 C C . GLY B 1 112 ? 10.852 1.776 7.781 1 97.88 112 GLY B C 1
ATOM 4223 O O . GLY B 1 112 ? 11.727 0.949 8.039 1 97.88 112 GLY B O 1
ATOM 4224 N N . ILE B 1 113 ? 10.836 2.998 8.32 1 97.31 113 ILE B N 1
ATOM 4225 C CA . ILE B 1 113 ? 11.961 3.477 9.102 1 97.31 113 ILE B CA 1
ATOM 4226 C C . ILE B 1 113 ? 11.961 2.801 10.469 1 97.31 113 ILE B C 1
ATOM 4228 O O . ILE B 1 113 ? 13.023 2.492 11.016 1 97.31 113 ILE B O 1
ATOM 4232 N N . ILE B 1 114 ? 10.773 2.604 11.109 1 97.75 114 ILE B N 1
ATOM 4233 C CA . ILE B 1 114 ? 10.75 1.972 12.43 1 97.75 114 ILE B CA 1
ATOM 4234 C C . ILE B 1 114 ? 11.219 0.523 12.312 1 97.75 114 ILE B C 1
ATOM 4236 O O . ILE B 1 114 ? 11.875 0.002 13.219 1 97.75 114 ILE B O 1
ATOM 4240 N N . ASN B 1 115 ? 10.852 -0.154 11.234 1 97.19 115 ASN B N 1
ATOM 4241 C CA . ASN B 1 115 ? 11.344 -1.506 10.984 1 97.19 115 ASN B CA 1
ATOM 4242 C C . ASN B 1 115 ? 12.867 -1.533 10.836 1 97.19 115 ASN B C 1
ATOM 4244 O O . ASN B 1 115 ? 13.516 -2.482 11.266 1 97.19 115 ASN B O 1
ATOM 4248 N N . TYR B 1 116 ? 13.445 -0.565 10.148 1 97.81 116 TYR B N 1
ATOM 4249 C CA . TYR B 1 116 ? 14.891 -0.469 9.961 1 97.81 116 TYR B CA 1
ATOM 4250 C C . TYR B 1 116 ? 15.602 -0.251 11.289 1 97.81 116 TYR B C 1
ATOM 4252 O O . TYR B 1 116 ? 16.562 -0.943 11.602 1 97.81 116 TYR B O 1
ATOM 4260 N N . ILE B 1 117 ? 15.062 0.72 12.094 1 97.88 117 ILE B N 1
ATOM 4261 C CA . ILE B 1 117 ? 15.711 1.104 13.344 1 97.88 117 ILE B CA 1
ATOM 4262 C C . ILE B 1 117 ? 15.508 0.011 14.391 1 97.88 117 ILE B C 1
ATOM 4264 O O . ILE B 1 117 ? 16.406 -0.262 15.195 1 97.88 117 ILE B O 1
ATOM 4268 N N . ASN B 1 118 ? 14.305 -0.609 14.367 1 97.56 118 ASN B N 1
ATOM 4269 C CA . ASN B 1 118 ? 13.938 -1.648 15.32 1 97.56 118 ASN B CA 1
ATOM 4270 C C . ASN B 1 118 ? 14.227 -1.218 16.766 1 97.56 118 ASN B C 1
ATOM 4272 O O . ASN B 1 118 ? 14.953 -1.902 17.484 1 97.56 118 ASN B O 1
ATOM 4276 N N . PRO B 1 119 ? 13.625 -0.132 17.234 1 97.75 119 PRO B N 1
ATOM 4277 C CA . PRO B 1 119 ? 13.969 0.483 18.516 1 97.75 119 PRO B CA 1
ATOM 4278 C C . PRO B 1 119 ? 13.391 -0.277 19.703 1 97.75 119 PRO B C 1
ATOM 4280 O O . PRO B 1 119 ? 12.297 -0.85 19.609 1 97.75 119 PRO B O 1
ATOM 4283 N N . LYS B 1 120 ? 14.078 -0.239 20.828 1 97.38 120 LYS B N 1
ATOM 4284 C CA . LYS B 1 120 ? 13.547 -0.738 22.078 1 97.38 120 LYS B CA 1
ATOM 4285 C C . LYS B 1 120 ? 12.664 0.31 22.766 1 97.38 120 LYS B C 1
ATOM 4287 O O . LYS B 1 120 ? 11.719 -0.032 23.469 1 97.38 120 LYS B O 1
ATOM 4292 N N . GLN B 1 121 ? 13.047 1.563 22.562 1 98.25 121 GLN B N 1
ATOM 4293 C CA . GLN B 1 121 ? 12.297 2.691 23.094 1 98.25 121 GLN B CA 1
ATOM 4294 C C . GLN B 1 121 ? 12.031 3.744 22.031 1 98.25 121 GLN B C 1
ATOM 4296 O O . GLN B 1 121 ? 12.859 3.947 21.141 1 98.25 121 GLN B O 1
ATOM 4301 N N . ILE B 1 122 ? 10.859 4.328 22.141 1 98.19 122 ILE B N 1
ATOM 4302 C CA . ILE B 1 122 ? 10.484 5.41 21.234 1 98.19 122 ILE B CA 1
ATOM 4303 C C . ILE B 1 122 ? 10.055 6.633 22.047 1 98.19 122 ILE B C 1
ATOM 4305 O O . ILE B 1 122 ? 9.305 6.512 23.016 1 98.19 122 ILE B O 1
ATOM 4309 N N . PHE B 1 123 ? 10.555 7.77 21.703 1 97.38 123 PHE B N 1
ATOM 4310 C CA . PHE B 1 123 ? 10.195 9.039 22.312 1 97.38 123 PHE B CA 1
ATOM 4311 C C . PHE B 1 123 ? 9.469 9.938 21.312 1 97.38 123 PHE B C 1
ATOM 4313 O O . PHE B 1 123 ? 10.016 10.266 20.266 1 97.38 123 PHE B O 1
ATOM 4320 N N . LEU B 1 124 ? 8.258 10.219 21.656 1 91.38 124 LEU B N 1
ATOM 4321 C CA . LEU B 1 124 ? 7.535 11.07 20.719 1 91.38 124 LEU B CA 1
ATOM 4322 C C . LEU B 1 124 ? 6.727 12.125 21.453 1 91.38 124 LEU B C 1
ATOM 4324 O O . LEU B 1 124 ? 6.121 11.836 22.5 1 91.38 124 LEU B O 1
ATOM 4328 N N . PRO B 1 125 ? 6.875 13.445 21.047 1 85.12 125 PRO B N 1
ATOM 4329 C CA . PRO B 1 125 ? 5.949 14.484 21.5 1 85.12 125 PRO B CA 1
ATOM 4330 C C . PRO B 1 125 ? 4.562 14.352 20.875 1 85.12 125 PRO B C 1
ATOM 4332 O O . PRO B 1 125 ? 4.242 13.32 20.281 1 85.12 125 PRO B O 1
ATOM 4335 N N . ASP B 1 126 ? 3.734 15.406 21.109 1 82.38 126 ASP B N 1
ATOM 4336 C CA . ASP B 1 126 ? 2.486 15.484 20.359 1 82.38 126 ASP B CA 1
ATOM 4337 C C . ASP B 1 126 ? 2.744 15.391 18.859 1 82.38 126 ASP B C 1
ATOM 4339 O O . ASP B 1 126 ? 3.604 16.094 18.328 1 82.38 126 ASP B O 1
ATOM 4343 N N . CYS B 1 127 ? 2.188 14.328 18.312 1 88 127 CYS B N 1
ATOM 4344 C CA . CYS B 1 127 ? 2.344 14.125 16.875 1 88 127 CYS B CA 1
ATOM 4345 C C . CYS B 1 127 ? 1.102 13.477 16.281 1 88 127 CYS B C 1
ATOM 4347 O O . CYS B 1 127 ? 0.103 13.281 16.969 1 88 127 CYS B O 1
ATOM 4349 N N . TYR B 1 128 ? 1.158 13.328 15.031 1 90.5 128 TYR B N 1
ATOM 4350 C CA . TYR B 1 128 ? 0.059 12.727 14.289 1 90.5 128 TYR B CA 1
ATOM 4351 C C . TYR B 1 128 ? -0.366 11.406 14.914 1 90.5 128 TYR B C 1
ATOM 4353 O O . TYR B 1 128 ? 0.471 10.539 15.188 1 90.5 128 TYR B O 1
ATOM 4361 N N . HIS B 1 129 ? -1.6 11.203 15.156 1 89.62 129 HIS B N 1
ATOM 4362 C CA . HIS B 1 129 ? -2.127 10.055 15.891 1 89.62 129 HIS B CA 1
ATOM 4363 C C . HIS B 1 129 ? -1.853 8.75 15.148 1 89.62 129 HIS B C 1
ATOM 4365 O O . HIS B 1 129 ? -1.755 7.691 15.766 1 89.62 129 HIS B O 1
ATOM 4371 N N . GLY B 1 130 ? -1.769 8.812 13.797 1 91.81 130 GLY B N 1
ATOM 4372 C CA . GLY B 1 130 ? -1.41 7.609 13.055 1 91.81 130 GLY B CA 1
ATOM 4373 C C . GLY B 1 130 ? -0.056 7.051 13.445 1 91.81 130 GLY B C 1
ATOM 4374 O O . GLY B 1 130 ? 0.119 5.832 13.523 1 91.81 130 GLY B O 1
ATOM 4375 N N . ILE B 1 131 ? 0.906 7.945 13.672 1 94.94 131 ILE B N 1
ATOM 4376 C CA . ILE B 1 131 ? 2.23 7.543 14.133 1 94.94 131 ILE B CA 1
ATOM 4377 C C . ILE B 1 131 ? 2.123 6.871 15.5 1 94.94 131 ILE B C 1
ATOM 4379 O O . ILE B 1 131 ? 2.729 5.82 15.734 1 94.94 131 ILE B O 1
ATOM 4383 N N . GLN B 1 132 ? 1.37 7.461 16.359 1 93 132 GLN B N 1
ATOM 4384 C CA . GLN B 1 132 ? 1.161 6.895 17.688 1 93 132 GLN B CA 1
ATOM 4385 C C . GLN B 1 132 ? 0.55 5.5 17.594 1 93 132 GLN B C 1
ATOM 4387 O O . GLN B 1 132 ? 0.91 4.609 18.375 1 93 132 GLN B O 1
ATOM 4392 N N . SER B 1 133 ? -0.343 5.344 16.734 1 93.56 133 SER B N 1
ATOM 4393 C CA . SER B 1 133 ? -1.011 4.055 16.578 1 93.56 133 SER B CA 1
ATOM 4394 C C . SER B 1 133 ? -0.036 2.98 16.109 1 93.56 133 SER B C 1
ATOM 4396 O O . SER B 1 133 ? -0.124 1.826 16.531 1 93.56 133 SER B O 1
ATOM 4398 N N . ILE B 1 134 ? 0.856 3.295 15.18 1 96.38 134 ILE B N 1
ATOM 4399 C CA . ILE B 1 134 ? 1.891 2.352 14.773 1 96.38 134 ILE B CA 1
ATOM 4400 C C . ILE B 1 134 ? 2.744 1.967 15.977 1 96.38 134 ILE B C 1
ATOM 4402 O O . ILE B 1 134 ? 3.041 0.788 16.188 1 96.38 134 ILE B O 1
ATOM 4406 N N . CYS B 1 135 ? 3.109 2.957 16.781 1 96.31 135 CYS B N 1
ATOM 4407 C CA . CYS B 1 135 ? 3.916 2.701 17.969 1 96.31 135 CYS B CA 1
ATOM 4408 C C . CYS B 1 135 ? 3.182 1.782 18.938 1 96.31 135 CYS B C 1
ATOM 4410 O O . CYS B 1 135 ? 3.799 0.942 19.594 1 96.31 135 CYS B O 1
ATOM 4412 N N . ARG B 1 136 ? 1.89 1.908 19.047 1 95 136 ARG B N 1
ATOM 4413 C CA . ARG B 1 136 ? 1.105 1.039 19.922 1 95 136 ARG B CA 1
ATOM 4414 C C . ARG B 1 136 ? 1.142 -0.405 19.422 1 95 136 ARG B C 1
ATOM 4416 O O . ARG B 1 136 ? 1.126 -1.34 20.234 1 95 136 ARG B O 1
ATOM 4423 N N . ILE B 1 137 ? 1.119 -0.594 18.141 1 95.12 137 ILE B N 1
ATOM 4424 C CA . ILE B 1 137 ? 1.256 -1.94 17.594 1 95.12 137 ILE B CA 1
ATOM 4425 C C . ILE B 1 137 ? 2.609 -2.523 18 1 95.12 137 ILE B C 1
ATOM 4427 O O . ILE B 1 137 ? 2.701 -3.689 18.391 1 95.12 137 ILE B O 1
ATOM 4431 N N . TRP B 1 138 ? 3.674 -1.73 17.906 1 95.94 138 TRP B N 1
ATOM 4432 C CA . TRP B 1 138 ? 5.008 -2.166 18.297 1 95.94 138 TRP B CA 1
ATOM 4433 C C . TRP B 1 138 ? 5.059 -2.486 19.781 1 95.94 138 TRP B C 1
ATOM 4435 O O . TRP B 1 138 ? 5.707 -3.451 20.203 1 95.94 138 TRP B O 1
ATOM 4445 N N . GLU B 1 139 ? 4.355 -1.669 20.578 1 96.25 139 GLU B N 1
ATOM 4446 C CA . GLU B 1 139 ? 4.25 -1.949 22.016 1 96.25 139 GLU B CA 1
ATOM 4447 C C . GLU B 1 139 ? 3.512 -3.262 22.266 1 96.25 139 GLU B C 1
ATOM 4449 O O . GLU B 1 139 ? 3.99 -4.113 23.016 1 96.25 139 GLU B O 1
ATOM 4454 N N . ARG B 1 140 ? 2.387 -3.42 21.656 1 95.06 140 ARG B N 1
ATOM 4455 C CA . ARG B 1 140 ? 1.522 -4.582 21.828 1 95.06 140 ARG B CA 1
ATOM 4456 C C . ARG B 1 140 ? 2.242 -5.867 21.422 1 95.06 140 ARG B C 1
ATOM 4458 O O . ARG B 1 140 ? 2.199 -6.859 22.156 1 95.06 140 ARG B O 1
ATOM 4465 N N . ASN B 1 141 ? 2.961 -5.848 20.344 1 94.88 141 ASN B N 1
ATOM 4466 C CA . ASN B 1 141 ? 3.48 -7.078 19.766 1 94.88 141 ASN B CA 1
ATOM 4467 C C . ASN B 1 141 ? 4.926 -7.332 20.172 1 94.88 141 ASN B C 1
ATOM 4469 O O . ASN B 1 141 ? 5.355 -8.484 20.281 1 94.88 141 ASN B O 1
ATOM 4473 N N . HIS B 1 142 ? 5.715 -6.246 20.422 1 93.75 142 HIS B N 1
ATOM 4474 C CA . HIS B 1 142 ? 7.156 -6.449 20.547 1 93.75 142 HIS B CA 1
ATOM 4475 C C . HIS B 1 142 ? 7.684 -5.883 21.859 1 93.75 142 HIS B C 1
ATOM 4477 O O . HIS B 1 142 ? 8.891 -5.906 22.109 1 93.75 142 HIS B O 1
ATOM 4483 N N . GLY B 1 143 ? 6.84 -5.281 22.656 1 94.81 143 GLY B N 1
ATOM 4484 C CA . GLY B 1 143 ? 7.23 -4.785 23.969 1 94.81 143 GLY B CA 1
ATOM 4485 C C . GLY B 1 143 ? 8.008 -3.484 23.906 1 94.81 143 GLY B C 1
ATOM 4486 O O . GLY B 1 143 ? 8.695 -3.117 24.859 1 94.81 143 GLY B O 1
ATOM 4487 N N . THR B 1 144 ? 8.047 -2.783 22.797 1 97.06 144 THR B N 1
ATOM 4488 C CA . THR B 1 144 ? 8.688 -1.479 22.672 1 97.06 144 THR B CA 1
ATOM 4489 C C . THR B 1 144 ? 8.086 -0.479 23.656 1 97.06 144 THR B C 1
ATOM 4491 O O . THR B 1 144 ? 6.863 -0.357 23.75 1 97.06 144 THR B O 1
ATOM 4494 N N . LYS B 1 145 ? 8.93 0.221 24.359 1 97.75 145 LYS B N 1
ATOM 4495 C CA . LYS B 1 145 ? 8.453 1.209 25.328 1 97.75 145 LYS B CA 1
ATOM 4496 C C . LYS B 1 145 ? 8.258 2.57 24.656 1 97.75 145 LYS B C 1
ATOM 4498 O O . LYS B 1 145 ? 9.133 3.055 23.953 1 97.75 145 LYS B O 1
ATOM 4503 N N . ILE B 1 146 ? 7.137 3.215 24.938 1 97.06 146 ILE B N 1
ATOM 4504 C CA . ILE B 1 146 ? 6.797 4.488 24.312 1 97.06 146 ILE B CA 1
ATOM 4505 C C . ILE B 1 146 ? 6.746 5.586 25.359 1 97.06 146 ILE B C 1
ATOM 4507 O O . ILE B 1 146 ? 6.09 5.434 26.391 1 97.06 146 ILE B O 1
ATOM 4511 N N . TYR B 1 147 ? 7.473 6.633 25.109 1 96.56 147 TYR B N 1
ATOM 4512 C CA . TYR B 1 147 ? 7.41 7.84 25.922 1 96.56 147 TYR B CA 1
ATOM 4513 C C . TYR B 1 147 ? 6.695 8.961 25.188 1 96.56 147 TYR B C 1
ATOM 4515 O O . TYR B 1 147 ? 7.121 9.367 24.094 1 96.56 147 TYR B O 1
ATOM 4523 N N . ASN B 1 148 ? 5.664 9.594 25.734 1 92 148 ASN B N 1
ATOM 4524 C CA . ASN B 1 148 ? 4.812 10.555 25.047 1 92 148 ASN B CA 1
ATOM 4525 C C . ASN B 1 148 ? 5.18 11.992 25.422 1 92 148 ASN B C 1
ATOM 4527 O O . ASN B 1 148 ? 4.414 12.922 25.156 1 92 148 ASN B O 1
ATOM 4531 N N . ASN B 1 149 ? 6.238 12.117 26.094 1 92.56 149 ASN B N 1
ATOM 4532 C CA . ASN B 1 149 ? 6.848 13.406 26.375 1 92.56 149 ASN B CA 1
ATOM 4533 C C . ASN B 1 149 ? 8.297 13.461 25.906 1 92.56 149 ASN B C 1
ATOM 4535 O O . ASN B 1 149 ? 9.148 12.727 26.406 1 92.56 149 ASN B O 1
ATOM 4539 N N . ILE B 1 150 ? 8.477 14.383 24.984 1 93.31 150 ILE B N 1
ATOM 4540 C CA . ILE B 1 150 ? 9.781 14.43 24.328 1 93.31 150 ILE B CA 1
ATOM 4541 C C . ILE B 1 150 ? 10.875 14.688 25.375 1 93.31 150 ILE B C 1
ATOM 4543 O O . ILE B 1 150 ? 12.008 14.219 25.219 1 93.31 150 ILE B O 1
ATOM 4547 N N . ASP B 1 151 ? 10.625 15.305 26.5 1 94.75 151 ASP B N 1
ATOM 4548 C CA . ASP B 1 151 ? 11.625 15.648 27.516 1 94.75 151 ASP B CA 1
ATOM 4549 C C . ASP B 1 151 ? 12.109 14.406 28.25 1 94.75 151 ASP B C 1
ATOM 4551 O O . ASP B 1 151 ? 13.156 14.438 28.906 1 94.75 151 ASP B O 1
ATOM 4555 N N . GLU B 1 152 ? 11.461 13.375 28.094 1 96.12 152 GLU B N 1
ATOM 4556 C CA . GLU B 1 152 ? 11.867 12.117 28.719 1 96.12 152 GLU B CA 1
ATOM 4557 C C . GLU B 1 152 ? 13.172 11.594 28.109 1 96.12 152 GLU B C 1
ATOM 4559 O O . GLU B 1 152 ? 13.82 10.719 28.688 1 96.12 152 GLU B O 1
ATOM 4564 N N . ILE B 1 153 ? 13.531 12.18 26.984 1 96.62 153 ILE B N 1
ATOM 4565 C CA . ILE B 1 153 ? 14.789 11.766 26.375 1 96.62 153 ILE B CA 1
ATOM 4566 C C . ILE B 1 153 ? 15.953 12.047 27.328 1 96.62 153 ILE B C 1
ATOM 4568 O O . ILE B 1 153 ? 16.938 11.305 27.359 1 96.62 153 ILE B O 1
ATOM 4572 N N . PHE B 1 154 ? 15.859 13.055 28.125 1 96.81 154 PHE B N 1
ATOM 4573 C CA . PHE B 1 154 ? 16.969 13.5 28.984 1 96.81 154 PHE B CA 1
ATOM 4574 C C . PHE B 1 154 ? 17.188 12.523 30.125 1 96.81 154 PHE B C 1
ATOM 4576 O O . PHE B 1 154 ? 18.25 12.523 30.75 1 96.81 154 PHE B O 1
ATOM 4583 N N . ASN B 1 155 ? 16.234 11.648 30.359 1 97.38 155 ASN B N 1
ATOM 4584 C CA . ASN B 1 155 ? 16.328 10.734 31.484 1 97.38 155 ASN B CA 1
ATOM 4585 C C . ASN B 1 155 ? 16.453 9.289 31.031 1 97.38 155 ASN B C 1
ATOM 4587 O O . ASN B 1 155 ? 17.016 8.453 31.75 1 97.38 155 ASN B O 1
ATOM 4591 N N . HIS B 1 156 ? 15.93 9.016 29.812 1 97.81 156 HIS B N 1
ATOM 4592 C CA . HIS B 1 156 ? 15.719 7.598 29.547 1 97.81 156 HIS B CA 1
ATOM 4593 C C . HIS B 1 156 ? 16.344 7.184 28.219 1 97.81 156 HIS B C 1
ATOM 4595 O O . HIS B 1 156 ? 16.453 5.988 27.938 1 97.81 156 HIS B O 1
ATOM 4601 N N . LEU B 1 157 ? 16.797 8.039 27.422 1 98.06 157 LEU B N 1
ATOM 4602 C CA . LEU B 1 157 ? 17.266 7.742 26.078 1 98.06 157 LEU B CA 1
ATOM 4603 C C . LEU B 1 157 ? 18.516 6.859 26.125 1 98.06 157 LEU B C 1
ATOM 4605 O O . LEU B 1 157 ? 19.406 7.086 26.938 1 98.06 157 LEU B O 1
ATOM 4609 N N . GLN B 1 158 ? 18.562 5.887 25.266 1 98.19 158 GLN B N 1
ATOM 4610 C CA . GLN B 1 158 ? 19.688 4.961 25.125 1 98.19 158 GLN B CA 1
ATOM 4611 C C . GLN B 1 158 ? 20.109 4.816 23.672 1 98.19 158 GLN B C 1
ATOM 4613 O O . GLN B 1 158 ? 19.422 5.289 22.766 1 98.19 158 GLN B O 1
ATOM 4618 N N . GLU B 1 159 ? 21.219 4.148 23.484 1 97.94 159 GLU B N 1
ATOM 4619 C CA . GLU B 1 159 ? 21.734 3.881 22.141 1 97.94 159 GLU B CA 1
ATOM 4620 C C . GLU B 1 159 ? 20.75 3.037 21.344 1 97.94 159 GLU B C 1
ATOM 4622 O O . GLU B 1 159 ? 20.219 2.043 21.844 1 97.94 159 GLU B O 1
ATOM 4627 N N . GLY B 1 160 ? 20.469 3.506 20.125 1 97.62 160 GLY B N 1
ATOM 4628 C CA . GLY B 1 160 ? 19.625 2.723 19.219 1 97.62 160 GLY B CA 1
ATOM 4629 C C . GLY B 1 160 ? 18.156 3.062 19.344 1 97.62 160 GLY B C 1
ATOM 4630 O O . GLY B 1 160 ? 17.344 2.6 18.531 1 97.62 160 GLY B O 1
ATOM 4631 N N . ASP B 1 161 ? 17.781 3.93 20.297 1 98.44 161 ASP B N 1
ATOM 4632 C CA . ASP B 1 161 ? 16.391 4.344 20.469 1 98.44 161 ASP B CA 1
ATOM 4633 C C . ASP B 1 161 ? 15.977 5.289 19.344 1 98.44 161 ASP B C 1
ATOM 4635 O O . ASP B 1 161 ? 16.812 5.758 18.562 1 98.44 161 ASP B O 1
ATOM 4639 N N . LEU B 1 162 ? 14.664 5.434 19.219 1 98.5 162 LEU B N 1
ATOM 4640 C CA . LEU B 1 162 ? 14.094 6.312 18.203 1 98.5 162 LEU B CA 1
ATOM 4641 C C . LEU B 1 162 ? 13.492 7.562 18.844 1 98.5 162 LEU B C 1
ATOM 4643 O O . LEU B 1 162 ? 12.656 7.465 19.75 1 98.5 162 LEU B O 1
ATOM 4647 N N . VAL B 1 163 ? 13.93 8.711 18.422 1 98.38 163 VAL B N 1
ATOM 4648 C CA . VAL B 1 163 ? 13.305 9.992 18.719 1 98.38 163 VAL B CA 1
ATOM 4649 C C . VAL B 1 163 ? 12.555 10.508 17.5 1 98.38 163 VAL B C 1
ATOM 4651 O O . VAL B 1 163 ? 13.172 10.93 16.516 1 98.38 163 VAL B O 1
ATOM 4654 N N . HIS B 1 164 ? 11.219 10.438 17.531 1 98 164 HIS B N 1
ATOM 4655 C CA . HIS B 1 164 ? 10.375 10.945 16.453 1 98 164 HIS B CA 1
ATOM 4656 C C . HIS B 1 164 ? 9.844 12.344 16.797 1 98 164 HIS B C 1
ATOM 4658 O O . HIS B 1 164 ? 9.125 12.516 17.766 1 98 164 HIS B O 1
ATOM 4664 N N . ILE B 1 165 ? 10.117 13.312 15.914 1 96.75 165 ILE B N 1
ATOM 4665 C CA . ILE B 1 165 ? 9.703 14.68 16.188 1 96.75 165 ILE B CA 1
ATOM 4666 C C . ILE B 1 165 ? 8.906 15.219 14.992 1 96.75 165 ILE B C 1
ATOM 4668 O O . ILE B 1 165 ? 9.352 15.141 13.852 1 96.75 165 ILE B O 1
ATOM 4672 N N . GLU B 1 166 ? 7.734 15.648 15.258 1 96.69 166 GLU B N 1
ATOM 4673 C CA . GLU B 1 166 ? 6.957 16.422 14.289 1 96.69 166 GLU B CA 1
ATOM 4674 C C . GLU B 1 166 ? 7.082 17.906 14.547 1 96.69 166 GLU B C 1
ATOM 4676 O O . GLU B 1 166 ? 6.699 18.406 15.609 1 96.69 166 GLU B O 1
ATOM 4681 N N . ASN B 1 167 ? 7.637 18.609 13.562 1 95.94 167 ASN B N 1
ATOM 4682 C CA . ASN B 1 167 ? 7.922 20.047 13.68 1 95.94 167 ASN B CA 1
ATOM 4683 C C . ASN B 1 167 ? 7.832 20.734 12.32 1 95.94 167 ASN B C 1
ATOM 4685 O O . ASN B 1 167 ? 8.609 20.438 11.414 1 95.94 167 ASN B O 1
ATOM 4689 N N . PRO B 1 168 ? 6.883 21.688 12.227 1 96.75 168 PRO B N 1
ATOM 4690 C CA . PRO B 1 168 ? 5.922 22.234 13.188 1 96.75 168 PRO B CA 1
ATOM 4691 C C . PRO B 1 168 ? 4.977 21.156 13.734 1 96.75 168 PRO B C 1
ATOM 4693 O O . PRO B 1 168 ? 4.824 20.094 13.125 1 96.75 168 PRO B O 1
ATOM 4696 N N . VAL B 1 169 ? 4.363 21.469 14.883 1 95.31 169 VAL B N 1
ATOM 4697 C CA . VAL B 1 169 ? 3.588 20.5 15.641 1 95.31 169 VAL B CA 1
ATOM 4698 C C . VAL B 1 169 ? 2.152 20.453 15.117 1 95.31 169 VAL B C 1
ATOM 4700 O O . VAL B 1 169 ? 1.495 21.5 15.023 1 95.31 169 VAL B O 1
ATOM 4703 N N . ASN B 1 170 ? 1.665 19.281 14.758 1 93.56 170 ASN B N 1
ATOM 4704 C CA . ASN B 1 170 ? 0.265 19.016 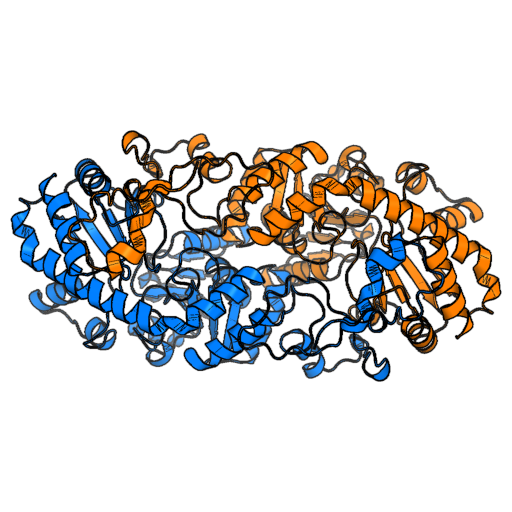14.445 1 93.56 170 ASN B CA 1
ATOM 4705 C C . ASN B 1 170 ? -0.582 18.906 15.711 1 93.56 170 ASN B C 1
ATOM 4707 O O . ASN B 1 170 ? -0.226 18.172 16.641 1 93.56 170 ASN B O 1
ATOM 4711 N N . PRO B 1 171 ? -1.641 19.641 15.805 1 95 171 PRO B N 1
ATOM 4712 C CA . PRO B 1 171 ? -2.297 20.469 14.797 1 95 171 PRO B CA 1
ATOM 4713 C C . PRO B 1 171 ? -1.998 21.969 14.977 1 95 171 PRO B C 1
ATOM 4715 O O . PRO B 1 171 ? -2.6 22.797 14.297 1 95 171 PRO B O 1
ATOM 4718 N N . PHE B 1 172 ? -1.07 22.375 15.781 1 96.06 172 PHE B N 1
ATOM 4719 C CA . PHE B 1 172 ? -0.999 23.719 16.359 1 96.06 172 PHE B CA 1
ATOM 4720 C C . PHE B 1 172 ? -0.297 24.672 15.406 1 96.06 172 PHE B C 1
ATOM 4722 O O . PHE B 1 172 ? -0.538 25.875 15.445 1 96.06 172 PHE B O 1
ATOM 4729 N N . GLY B 1 173 ? 0.605 24.172 14.633 1 96.75 173 GLY B N 1
ATOM 4730 C CA . GLY B 1 173 ? 1.413 25.016 13.773 1 96.75 173 GLY B CA 1
ATOM 4731 C C . GLY B 1 173 ? 2.553 25.703 14.508 1 96.75 173 GLY B C 1
ATOM 4732 O O . GLY B 1 173 ? 3.252 26.547 13.938 1 96.75 173 GLY B O 1
ATOM 4733 N N . THR B 1 174 ? 2.754 25.359 15.742 1 96.88 174 THR B N 1
ATOM 4734 C CA . THR B 1 174 ? 3.871 25.875 16.516 1 96.88 174 THR B CA 1
ATOM 4735 C C . THR B 1 174 ? 5.133 25.047 16.281 1 96.88 174 THR B C 1
ATOM 4737 O O . THR B 1 174 ? 5.07 23.984 15.68 1 96.88 174 THR B O 1
ATOM 4740 N N . VAL B 1 175 ? 6.27 25.625 16.719 1 96.25 175 VAL B N 1
ATOM 4741 C CA . VAL B 1 175 ? 7.539 24.938 16.516 1 96.25 175 VAL B CA 1
ATOM 4742 C C . VAL B 1 175 ? 8.258 24.797 17.859 1 96.25 175 VAL B C 1
ATOM 4744 O O . VAL B 1 175 ? 7.984 25.547 18.797 1 96.25 175 VAL B O 1
ATOM 4747 N N . ILE B 1 176 ? 9.117 23.828 17.938 1 94.75 176 ILE B N 1
ATOM 4748 C CA . ILE B 1 176 ? 9.953 23.625 19.125 1 94.75 176 ILE B CA 1
ATOM 4749 C C . ILE B 1 176 ? 11.422 23.828 18.766 1 94.75 176 ILE B C 1
ATOM 4751 O O . ILE B 1 176 ? 11.766 23.906 17.578 1 94.75 176 ILE B O 1
ATOM 4755 N N . ASP B 1 177 ? 12.258 23.969 19.797 1 95.19 177 ASP B N 1
ATOM 4756 C CA . ASP B 1 177 ? 13.695 24.047 19.578 1 95.19 177 ASP B CA 1
ATOM 4757 C C . ASP B 1 177 ? 14.258 22.672 19.234 1 95.19 177 ASP B C 1
ATOM 4759 O O . ASP B 1 177 ? 14.953 22.047 20.047 1 95.19 177 ASP B O 1
ATOM 4763 N N . ILE B 1 178 ? 14.094 22.281 18.031 1 95.44 178 ILE B N 1
ATOM 4764 C CA . ILE B 1 178 ? 14.336 20.922 17.594 1 95.44 178 ILE B CA 1
ATOM 4765 C C . ILE B 1 178 ? 15.836 20.625 17.641 1 95.44 178 ILE B C 1
ATOM 4767 O O . ILE B 1 178 ? 16.234 19.469 17.859 1 95.44 178 ILE B O 1
ATOM 4771 N N . LYS B 1 179 ? 16.672 21.562 17.453 1 95.94 179 LYS B N 1
ATOM 4772 C CA . LYS B 1 179 ? 18.109 21.359 17.484 1 95.94 179 LYS B CA 1
ATOM 4773 C C . LYS B 1 179 ? 18.562 20.797 18.812 1 95.94 179 LYS B C 1
ATOM 4775 O O . LYS B 1 179 ? 19.438 19.922 18.859 1 95.94 179 LYS B O 1
ATOM 4780 N N . LYS B 1 180 ? 18 21.297 19.828 1 95.69 180 LYS B N 1
ATOM 4781 C CA . LYS B 1 180 ? 18.297 20.828 21.188 1 95.69 180 LYS B CA 1
ATOM 4782 C C . LYS B 1 180 ? 18.078 19.328 21.297 1 95.69 180 LYS B C 1
ATOM 4784 O O . LYS B 1 180 ? 18.891 18.609 21.875 1 95.69 180 LYS B O 1
ATOM 4789 N N . TYR B 1 181 ? 17.047 18.906 20.781 1 96.75 181 TYR B N 1
ATOM 4790 C CA . TYR B 1 181 ? 16.672 17.5 20.891 1 96.75 181 TYR B CA 1
ATOM 4791 C C . TYR B 1 181 ? 17.516 16.625 19.969 1 96.75 181 TYR B C 1
ATOM 4793 O O . TYR B 1 181 ? 17.922 15.531 20.344 1 96.75 181 TYR B O 1
ATOM 4801 N N . ILE B 1 182 ? 17.781 17.094 18.75 1 97.75 182 ILE B N 1
ATOM 4802 C CA . ILE B 1 182 ? 18.609 16.359 17.797 1 97.75 182 ILE B CA 1
ATOM 4803 C C . ILE B 1 182 ? 20.016 16.172 18.359 1 97.75 182 ILE B C 1
ATOM 4805 O O . ILE B 1 182 ? 20.562 15.07 18.359 1 97.75 182 ILE B O 1
ATOM 4809 N N . ASP B 1 183 ? 20.609 17.25 18.906 1 97.81 183 ASP B N 1
ATOM 4810 C CA . ASP B 1 183 ? 21.953 17.188 19.469 1 97.81 183 ASP B CA 1
ATOM 4811 C C . ASP B 1 183 ? 22.031 16.188 20.609 1 97.81 183 ASP B C 1
ATOM 4813 O O . ASP B 1 183 ? 22.969 15.414 20.703 1 97.81 183 ASP B O 1
ATOM 4817 N N . TYR B 1 184 ? 21.047 16.25 21.453 1 97.94 184 TYR B N 1
ATOM 4818 C CA . TYR B 1 184 ? 21.047 15.336 22.578 1 97.94 184 TYR B CA 1
ATOM 4819 C C . TYR B 1 184 ? 20.906 13.898 22.125 1 97.94 184 TYR B C 1
ATOM 4821 O O . TYR B 1 184 ? 21.594 13 22.625 1 97.94 184 TYR B O 1
ATOM 4829 N N . ALA B 1 185 ? 20.016 13.633 21.234 1 98.25 185 ALA B N 1
ATOM 4830 C CA . ALA B 1 185 ? 19.828 12.281 20.703 1 98.25 185 ALA B CA 1
ATOM 4831 C C . ALA B 1 185 ? 21.125 11.727 20.141 1 98.25 185 ALA B C 1
ATOM 4833 O O . ALA B 1 185 ? 21.484 10.57 20.375 1 98.25 185 ALA B O 1
ATOM 4834 N N . HIS B 1 186 ? 21.828 12.547 19.422 1 98 186 HIS B N 1
ATOM 4835 C CA . HIS B 1 186 ? 23.094 12.141 18.828 1 98 186 HIS B CA 1
ATOM 4836 C C . HIS B 1 186 ? 24.141 11.828 19.891 1 98 186 HIS B C 1
ATOM 4838 O O . HIS B 1 186 ? 24.938 10.906 19.719 1 98 186 HIS B O 1
ATOM 4844 N N . SER B 1 187 ? 24.125 12.602 20.938 1 98.12 187 SER B N 1
ATOM 4845 C CA . SER B 1 187 ? 25.078 12.359 22.031 1 98.12 187 SER B CA 1
ATOM 4846 C C . SER B 1 187 ? 24.859 10.977 22.641 1 98.12 187 SER B C 1
ATOM 4848 O O . SER B 1 187 ? 25.781 10.414 23.234 1 98.12 187 SER B O 1
ATOM 4850 N N . LYS B 1 188 ? 23.703 10.398 22.484 1 98.19 188 LYS B N 1
ATOM 4851 C CA . LYS B 1 188 ? 23.375 9.086 23.031 1 98.19 188 LYS B CA 1
ATOM 4852 C C . LYS B 1 188 ? 23.359 8.023 21.938 1 98.19 188 LYS B C 1
ATOM 4854 O O . LYS B 1 188 ? 23.016 6.867 22.188 1 98.19 188 LYS B O 1
ATOM 4859 N N . LYS B 1 189 ? 23.656 8.398 20.688 1 98.25 189 LYS B N 1
ATOM 4860 C CA . LYS B 1 189 ? 23.688 7.516 19.531 1 98.25 189 LYS B CA 1
ATOM 4861 C C . LYS B 1 189 ? 22.297 6.949 19.219 1 98.25 189 LYS B C 1
ATOM 4863 O O . LYS B 1 189 ? 22.172 5.773 18.875 1 98.25 189 LYS B O 1
ATOM 4868 N N . ALA B 1 190 ? 21.312 7.75 19.5 1 98.5 190 ALA B N 1
ATOM 4869 C CA . ALA B 1 190 ? 19.938 7.434 19.109 1 98.5 190 ALA B CA 1
ATOM 4870 C C . ALA B 1 190 ? 19.609 7.992 17.734 1 98.5 190 ALA B C 1
ATOM 4872 O O . ALA B 1 190 ? 20.359 8.82 17.203 1 98.5 190 ALA B O 1
ATOM 4873 N N . TYR B 1 191 ? 18.547 7.492 17.109 1 98.38 191 TYR B N 1
ATOM 4874 C CA . TYR B 1 191 ? 18.125 7.949 15.797 1 98.38 191 TYR B CA 1
ATOM 4875 C C . TYR B 1 191 ? 17.062 9.047 15.914 1 98.38 191 TYR B C 1
ATOM 4877 O O . TYR B 1 191 ? 16.188 8.977 16.781 1 98.38 191 TYR B O 1
ATOM 4885 N N . VAL B 1 192 ? 17.141 10.062 15.055 1 98.44 192 VAL B N 1
ATOM 4886 C CA . VAL B 1 192 ? 16.125 11.117 14.984 1 98.44 192 VAL B CA 1
ATOM 4887 C C . VAL B 1 192 ? 15.398 11.039 13.648 1 98.44 192 VAL B C 1
ATOM 4889 O O . VAL B 1 192 ? 16.016 11.133 12.586 1 98.44 192 VAL B O 1
ATOM 4892 N N . VAL B 1 193 ? 14.141 10.836 13.719 1 98.38 193 VAL B N 1
ATOM 4893 C CA . VAL B 1 193 ? 13.25 10.969 12.562 1 98.38 193 VAL B CA 1
ATOM 4894 C C . VAL B 1 193 ? 12.438 12.25 12.688 1 98.38 193 VAL B C 1
ATOM 4896 O O . VAL B 1 193 ? 11.641 12.406 13.609 1 98.38 193 VAL B O 1
ATOM 4899 N N . TRP B 1 194 ? 12.617 13.156 11.781 1 97.88 194 TRP B N 1
ATOM 4900 C CA . TRP B 1 194 ? 11.891 14.422 11.75 1 97.88 194 TRP B CA 1
ATOM 4901 C C . TRP B 1 194 ? 10.727 14.344 10.766 1 97.88 194 TRP B C 1
ATOM 4903 O O . TRP B 1 194 ? 10.938 14.328 9.547 1 97.88 194 TRP B O 1
ATOM 4913 N N . ASP B 1 195 ? 9.531 14.258 11.258 1 97.94 195 ASP B N 1
ATOM 4914 C CA . ASP B 1 195 ? 8.352 14.461 10.422 1 97.94 195 ASP B CA 1
ATOM 4915 C C . ASP B 1 195 ? 8.188 15.93 10.047 1 97.94 195 ASP B C 1
ATOM 4917 O O . ASP B 1 195 ? 7.719 16.734 10.859 1 97.94 195 ASP B O 1
ATOM 4921 N N . ALA B 1 196 ? 8.469 16.234 8.828 1 97.19 196 ALA B N 1
ATOM 4922 C CA . ALA B 1 196 ? 8.531 17.625 8.359 1 97.19 196 ALA B CA 1
ATOM 4923 C C . ALA B 1 196 ? 7.309 17.969 7.512 1 97.19 196 ALA B C 1
ATOM 4925 O O . ALA B 1 196 ? 7.336 18.922 6.73 1 97.19 196 ALA B O 1
ATOM 4926 N N . THR B 1 197 ? 6.262 17.25 7.68 1 97.12 197 THR B N 1
ATOM 4927 C CA . THR B 1 197 ? 5.078 17.344 6.832 1 97.12 197 THR B CA 1
ATOM 4928 C C . THR B 1 197 ? 4.523 18.766 6.848 1 97.12 197 THR B C 1
ATOM 4930 O O . THR B 1 197 ? 4.082 19.281 5.816 1 97.12 197 THR B O 1
ATOM 4933 N N . PHE B 1 198 ? 4.605 19.484 7.992 1 97 198 PHE B N 1
ATOM 4934 C CA . PHE B 1 198 ? 3.994 20.797 8.133 1 97 198 PHE B CA 1
ATOM 4935 C C . PHE B 1 198 ? 4.926 21.891 7.617 1 97 198 PHE B C 1
ATOM 4937 O O . PHE B 1 198 ? 4.531 23.047 7.512 1 97 198 PHE B O 1
ATOM 4944 N N . ALA B 1 199 ? 6.141 21.609 7.309 1 95.56 199 ALA B N 1
ATOM 4945 C CA . ALA B 1 199 ? 7.094 22.547 6.711 1 95.56 199 ALA B CA 1
ATOM 4946 C C . ALA B 1 199 ? 7.781 21.922 5.496 1 95.56 199 ALA B C 1
ATOM 4948 O O . ALA B 1 199 ? 8.961 21.562 5.559 1 95.56 199 ALA B O 1
ATOM 4949 N N . PRO B 1 200 ? 7.055 21.844 4.457 1 90.75 200 PRO B N 1
ATOM 4950 C CA . PRO B 1 200 ? 7.574 21.078 3.324 1 90.75 200 PRO B CA 1
ATOM 4951 C C . PRO B 1 200 ? 8.883 21.656 2.777 1 90.75 200 PRO B C 1
ATOM 4953 O O . PRO B 1 200 ? 8.969 22.844 2.504 1 90.75 200 PRO B O 1
ATOM 4956 N N . SER B 1 201 ? 9.836 20.859 2.635 1 88.5 201 SER B N 1
ATOM 4957 C CA . SER B 1 201 ? 11.164 21.156 2.121 1 88.5 201 SER B CA 1
ATOM 4958 C C . SER B 1 201 ? 11.141 21.344 0.608 1 88.5 201 SER B C 1
ATOM 4960 O O . SER B 1 201 ? 10.367 20.688 -0.092 1 88.5 201 SER B O 1
ATOM 4962 N N . PRO B 1 202 ? 11.984 22.125 0.073 1 88.19 202 PRO B N 1
ATOM 4963 C CA . PRO B 1 202 ? 12.875 23.078 0.74 1 88.19 202 PRO B CA 1
ATOM 4964 C C . PRO B 1 202 ? 12.281 24.484 0.812 1 88.19 202 PRO B C 1
ATOM 4966 O O . PRO B 1 202 ? 13 25.438 1.099 1 88.19 202 PRO B O 1
ATOM 4969 N N . ILE B 1 203 ? 11.031 24.547 0.544 1 85.19 203 ILE B N 1
ATOM 4970 C CA . ILE B 1 203 ? 10.43 25.875 0.378 1 85.19 203 ILE B CA 1
ATOM 4971 C C . ILE B 1 203 ? 10.305 26.562 1.737 1 85.19 203 ILE B C 1
ATOM 4973 O O . ILE B 1 203 ? 10.758 27.688 1.911 1 85.19 203 ILE B O 1
ATOM 4977 N N . VAL B 1 204 ? 9.828 25.828 2.65 1 89.62 204 VAL B N 1
ATOM 4978 C CA . VAL B 1 204 ? 9.57 26.422 3.959 1 89.62 204 VAL B CA 1
ATOM 4979 C C . VAL B 1 204 ? 10.82 26.312 4.828 1 89.62 204 VAL B C 1
ATOM 4981 O O . VAL B 1 204 ? 11.141 27.234 5.586 1 89.62 204 VAL B O 1
ATOM 4984 N N . ASN B 1 205 ? 11.508 25.188 4.719 1 90.25 205 ASN B N 1
ATOM 4985 C CA . ASN B 1 205 ? 12.695 24.938 5.535 1 90.25 205 ASN B CA 1
ATOM 4986 C C . ASN B 1 205 ? 13.633 23.938 4.867 1 90.25 205 ASN B C 1
ATOM 4988 O O . ASN B 1 205 ? 13.188 23.047 4.148 1 90.25 205 ASN B O 1
ATOM 4992 N N . ASN B 1 206 ? 14.914 24.156 5.07 1 91.75 206 ASN B N 1
ATOM 4993 C CA . ASN B 1 206 ? 15.906 23.125 4.758 1 91.75 206 ASN B CA 1
ATOM 4994 C C . ASN B 1 206 ? 16.281 22.328 5.992 1 91.75 206 ASN B C 1
ATOM 4996 O O . ASN B 1 206 ? 17.234 22.672 6.703 1 91.75 206 ASN B O 1
ATOM 5000 N N . HIS B 1 207 ? 15.75 21.25 6.098 1 95.12 207 HIS B N 1
ATOM 5001 C CA . HIS B 1 207 ? 15.805 20.453 7.328 1 95.12 207 HIS B CA 1
ATOM 5002 C C . HIS B 1 207 ? 17.203 19.906 7.566 1 95.12 207 HIS B C 1
ATOM 5004 O O . HIS B 1 207 ? 17.594 19.672 8.711 1 95.12 207 HIS B O 1
ATOM 5010 N N . TRP B 1 208 ? 18 19.734 6.535 1 95.19 208 TRP B N 1
ATOM 5011 C CA . TRP B 1 208 ? 19.359 19.203 6.68 1 95.19 208 TRP B CA 1
ATOM 5012 C C . TRP B 1 208 ? 20.234 20.141 7.492 1 95.19 208 TRP B C 1
ATOM 5014 O O . TRP B 1 208 ? 21.266 19.719 8.031 1 95.19 208 TRP B O 1
ATOM 5024 N N . ASP B 1 209 ? 19.859 21.422 7.57 1 94.69 209 ASP B N 1
ATOM 5025 C CA . ASP B 1 209 ? 20.625 22.391 8.344 1 94.69 209 ASP B CA 1
ATOM 5026 C C . ASP B 1 209 ? 20.656 22.016 9.828 1 94.69 209 ASP B C 1
ATOM 5028 O O . ASP B 1 209 ? 21.516 22.469 10.57 1 94.69 209 ASP B O 1
ATOM 5032 N N . TYR B 1 210 ? 19.75 21.203 10.227 1 96.38 210 TYR B N 1
ATOM 5033 C CA . TYR B 1 210 ? 19.656 20.797 11.625 1 96.38 210 TYR B CA 1
ATOM 5034 C C . TYR B 1 210 ? 20.266 19.422 11.844 1 96.38 210 TYR B C 1
ATOM 5036 O O . TYR B 1 210 ? 20.328 18.938 12.977 1 96.38 210 TYR B O 1
ATOM 5044 N N . ASP B 1 211 ? 20.547 18.688 10.812 1 96.38 211 ASP B N 1
ATOM 5045 C CA . ASP B 1 211 ? 21.297 17.438 10.773 1 96.38 211 ASP B CA 1
ATOM 5046 C C . ASP B 1 211 ? 20.469 16.281 11.344 1 96.38 211 ASP B C 1
ATOM 5048 O O . ASP B 1 211 ? 20.953 15.523 12.188 1 96.38 211 ASP B O 1
ATOM 5052 N N . PRO B 1 212 ? 19.234 16.125 11.039 1 97.69 212 PRO B N 1
ATOM 5053 C CA . PRO B 1 212 ? 18.516 14.906 11.406 1 97.69 212 PRO B CA 1
ATOM 5054 C C . PRO B 1 212 ? 19.078 13.672 10.711 1 97.69 212 PRO B C 1
ATOM 5056 O O . PRO B 1 212 ? 19.812 13.789 9.727 1 97.69 212 PRO B O 1
ATOM 5059 N N . ASP B 1 213 ? 18.781 12.445 11.289 1 98.19 213 ASP B N 1
ATOM 5060 C CA . ASP B 1 213 ? 19.172 11.211 10.617 1 98.19 213 ASP B CA 1
ATOM 5061 C C . ASP B 1 213 ? 18.266 10.914 9.43 1 98.19 213 ASP B C 1
ATOM 5063 O O . ASP B 1 213 ? 18.719 10.422 8.398 1 98.19 213 ASP B O 1
ATOM 5067 N N . PHE B 1 214 ? 16.969 11.219 9.664 1 98.5 214 PHE B N 1
ATOM 5068 C CA . PHE B 1 214 ? 15.961 10.977 8.641 1 98.5 214 PHE B CA 1
ATOM 5069 C C . PHE B 1 214 ? 14.953 12.117 8.594 1 98.5 214 PHE B C 1
ATOM 5071 O O . PHE B 1 214 ? 14.609 12.688 9.633 1 98.5 214 PHE B O 1
ATOM 5078 N N . ILE B 1 215 ? 14.484 12.43 7.398 1 98.38 215 ILE B N 1
ATOM 5079 C CA . ILE B 1 215 ? 13.359 13.336 7.195 1 98.38 215 ILE B CA 1
ATOM 5080 C C . ILE B 1 215 ? 12.172 12.57 6.625 1 98.38 215 ILE B C 1
ATOM 5082 O O . ILE B 1 215 ? 12.312 11.828 5.652 1 98.38 215 ILE B O 1
ATOM 5086 N N . LEU B 1 216 ? 11.062 12.648 7.285 1 98.5 216 LEU B N 1
ATOM 5087 C CA . LEU B 1 216 ? 9.812 12.023 6.855 1 98.5 216 LEU B CA 1
ATOM 5088 C C . LEU B 1 216 ? 8.844 13.078 6.32 1 98.5 216 LEU B C 1
ATOM 5090 O O . LEU B 1 216 ? 8.672 14.133 6.926 1 98.5 216 LEU B O 1
ATOM 5094 N N . HIS B 1 217 ? 8.273 12.828 5.148 1 98.19 217 HIS B N 1
ATOM 5095 C CA . HIS B 1 217 ? 7.18 13.641 4.617 1 98.19 217 HIS B CA 1
ATOM 5096 C C . HIS B 1 217 ? 5.965 12.773 4.285 1 98.19 217 HIS B C 1
ATOM 5098 O O . HIS B 1 217 ? 6.102 11.703 3.693 1 98.19 217 HIS B O 1
ATOM 5104 N N . SER B 1 218 ? 4.785 13.195 4.727 1 98.19 218 SER B N 1
ATOM 5105 C CA . SER B 1 218 ? 3.586 12.758 4.02 1 98.19 218 SER B CA 1
ATOM 5106 C C . SER B 1 218 ? 3.43 13.484 2.688 1 98.19 218 SER B C 1
ATOM 5108 O O . SER B 1 218 ? 2.93 14.609 2.645 1 98.19 218 SER B O 1
ATOM 5110 N N . LEU B 1 219 ? 3.742 12.789 1.636 1 97.75 219 LEU B N 1
ATOM 5111 C CA . LEU B 1 219 ? 3.666 13.398 0.312 1 97.75 219 LEU B CA 1
ATOM 5112 C C . LEU B 1 219 ? 2.215 13.609 -0.105 1 97.75 219 LEU B C 1
ATOM 5114 O O . LEU B 1 219 ? 1.937 14.367 -1.034 1 97.75 219 LEU B O 1
ATOM 5118 N N . THR B 1 220 ? 1.271 12.945 0.598 1 96.75 220 THR B N 1
ATOM 5119 C CA . THR B 1 220 ? -0.167 13.109 0.413 1 96.75 220 THR B CA 1
ATOM 5120 C C . THR B 1 220 ? -0.567 14.578 0.525 1 96.75 220 THR B C 1
ATOM 5122 O O . THR B 1 220 ? -1.522 15.016 -0.119 1 96.75 220 THR B O 1
ATOM 5125 N N . LYS B 1 221 ? 0.093 15.32 1.331 1 97 221 LYS B N 1
ATOM 5126 C CA . LYS B 1 221 ? -0.281 16.672 1.729 1 97 221 LYS B CA 1
ATOM 5127 C C . LYS B 1 221 ? 0.218 17.703 0.715 1 97 221 LYS B C 1
ATOM 5129 O O . LYS B 1 221 ? -0.175 17.672 -0.453 1 97 221 LYS B O 1
ATOM 5134 N N . TYR B 1 222 ? 1.194 18.469 1 1 96.69 222 TYR B N 1
ATOM 5135 C CA . TYR B 1 222 ? 1.596 19.625 0.2 1 96.69 222 TYR B CA 1
ATOM 5136 C C . TYR B 1 222 ? 2.178 19.188 -1.138 1 96.69 222 TYR B C 1
ATOM 5138 O O . TYR B 1 222 ? 2.021 19.875 -2.148 1 96.69 222 TYR B O 1
ATOM 5146 N N . TYR B 1 223 ? 2.898 18.109 -1.161 1 96.75 223 TYR B N 1
ATOM 5147 C CA . TYR B 1 223 ? 3.574 17.688 -2.383 1 96.75 223 TYR B CA 1
ATOM 5148 C C . TYR B 1 223 ? 2.568 17.219 -3.43 1 96.75 223 TYR B C 1
ATOM 5150 O O . TYR B 1 223 ? 2.701 17.547 -4.613 1 96.75 223 TYR B O 1
ATOM 5158 N N . ALA B 1 224 ? 1.6 16.391 -3.033 1 96.5 224 ALA B N 1
ATOM 5159 C CA . ALA B 1 224 ? 0.495 16.062 -3.928 1 96.5 224 ALA B CA 1
ATOM 5160 C C . ALA B 1 224 ? -0.364 17.281 -4.219 1 96.5 224 ALA B C 1
ATOM 5162 O O . ALA B 1 224 ? -0.589 17.641 -5.379 1 96.5 224 ALA B O 1
ATOM 5163 N N . GLY B 1 225 ? -0.905 17.891 -3.186 1 95.44 225 GLY B N 1
ATOM 5164 C CA . GLY B 1 225 ? -1.492 19.219 -3.254 1 95.44 225 GLY B CA 1
ATOM 5165 C C . GLY B 1 225 ? -2.916 19.219 -3.775 1 95.44 225 GLY B C 1
ATOM 5166 O O . GLY B 1 225 ? -3.545 20.281 -3.885 1 95.44 225 GLY B O 1
ATOM 5167 N N . HIS B 1 226 ? -3.566 18.078 -4.121 1 93.31 226 HIS B N 1
ATOM 5168 C CA . HIS B 1 226 ? -4.879 18.094 -4.758 1 93.31 226 HIS B CA 1
ATOM 5169 C C . HIS B 1 226 ? -5.84 17.125 -4.086 1 93.31 226 HIS B C 1
ATOM 5171 O O . HIS B 1 226 ? -6.863 16.75 -4.664 1 93.31 226 HIS B O 1
ATOM 5177 N N . SER B 1 227 ? -5.438 16.578 -2.916 1 93.44 227 SER B N 1
ATOM 5178 C CA . SER B 1 227 ? -6.289 15.711 -2.107 1 93.44 227 SER B CA 1
ATOM 5179 C C . SER B 1 227 ? -6.723 14.477 -2.889 1 93.44 227 SER B C 1
ATOM 5181 O O . SER B 1 227 ? -7.852 14 -2.738 1 93.44 227 SER B O 1
ATOM 5183 N N . ASP B 1 228 ? -5.828 13.914 -3.762 1 92.75 228 ASP B N 1
ATOM 5184 C CA . ASP B 1 228 ? -6.293 12.859 -4.656 1 92.75 228 ASP B CA 1
ATOM 5185 C C . ASP B 1 228 ? -5.289 11.711 -4.719 1 92.75 228 ASP B C 1
ATOM 5187 O O . ASP B 1 228 ? -5.332 10.891 -5.637 1 92.75 228 ASP B O 1
ATOM 5191 N N . LEU B 1 229 ? -4.418 11.656 -3.799 1 94.75 229 LEU B N 1
ATOM 5192 C CA . LEU B 1 229 ? -3.51 10.523 -3.748 1 94.75 229 LEU B CA 1
ATOM 5193 C C . LEU B 1 229 ? -2.859 10.406 -2.373 1 94.75 229 LEU B C 1
ATOM 5195 O O . LEU B 1 229 ? -2.664 11.406 -1.688 1 94.75 229 LEU B O 1
ATOM 5199 N N . LEU B 1 230 ? -2.52 9.18 -1.979 1 95.44 230 LEU B N 1
ATOM 5200 C CA . LEU B 1 230 ? -1.687 8.906 -0.813 1 95.44 230 LEU B CA 1
ATOM 5201 C C . LEU B 1 230 ? -0.247 8.617 -1.229 1 95.44 230 LEU B C 1
ATOM 5203 O O . LEU B 1 230 ? -0.008 7.961 -2.244 1 95.44 230 LEU B O 1
ATOM 5207 N N . ALA B 1 231 ? 0.674 9.102 -0.502 1 97.56 231 ALA B N 1
ATOM 5208 C CA . ALA B 1 231 ? 2.094 8.812 -0.685 1 97.56 231 ALA B CA 1
ATOM 5209 C C . ALA B 1 231 ? 2.914 9.328 0.495 1 97.56 231 ALA B C 1
ATOM 5211 O O . ALA B 1 231 ? 2.445 10.164 1.269 1 97.56 231 ALA B O 1
ATOM 5212 N N . GLY B 1 232 ? 4.07 8.828 0.677 1 98.19 232 GLY B N 1
ATOM 5213 C CA . GLY B 1 232 ? 5.031 9.273 1.675 1 98.19 232 GLY B CA 1
ATOM 5214 C C . GLY B 1 232 ? 6.465 8.93 1.316 1 98.19 232 GLY B C 1
ATOM 5215 O O . GLY B 1 232 ? 6.715 8.219 0.34 1 98.19 232 GLY B O 1
ATOM 5216 N N . CYS B 1 233 ? 7.438 9.508 2.111 1 98.38 233 CYS B N 1
ATOM 5217 C CA . CYS B 1 233 ? 8.82 9.148 1.826 1 98.38 233 CYS B CA 1
ATOM 5218 C C . CYS B 1 233 ? 9.703 9.328 3.061 1 98.38 233 CYS B C 1
ATOM 5220 O O . CYS B 1 233 ? 9.312 10.016 4.008 1 98.38 233 CYS B O 1
ATOM 5222 N N . ILE B 1 234 ? 10.758 8.641 3.057 1 98.56 234 ILE B N 1
ATOM 5223 C CA . ILE B 1 234 ? 11.898 8.852 3.943 1 98.56 234 ILE B CA 1
ATOM 5224 C C . ILE B 1 234 ? 13.086 9.367 3.139 1 98.56 234 ILE B C 1
ATOM 5226 O O . ILE B 1 234 ? 13.391 8.844 2.062 1 98.56 234 ILE B O 1
ATOM 5230 N N . VAL B 1 235 ? 13.734 10.367 3.615 1 97.94 235 VAL B N 1
ATOM 5231 C CA . VAL B 1 235 ? 14.945 10.898 3.006 1 97.94 235 VAL B CA 1
ATOM 5232 C C . VAL B 1 235 ? 16.125 10.695 3.951 1 97.94 235 VAL B C 1
ATOM 5234 O O . VAL B 1 235 ? 16.016 10.945 5.152 1 97.94 235 VAL B O 1
ATOM 5237 N N . THR B 1 236 ? 17.219 10.195 3.49 1 98.25 236 THR B N 1
ATOM 5238 C CA . THR B 1 236 ? 18.438 9.992 4.258 1 98.25 236 THR B CA 1
ATOM 5239 C C . THR B 1 236 ? 19.672 10.414 3.443 1 98.25 236 THR B C 1
ATOM 5241 O O . THR B 1 236 ? 19.562 10.672 2.244 1 98.25 236 THR B O 1
ATOM 5244 N N . ARG B 1 237 ? 20.797 10.562 4.062 1 96.69 237 ARG B N 1
ATOM 5245 C CA . ARG B 1 237 ? 22.031 10.922 3.379 1 96.69 237 ARG B CA 1
ATOM 5246 C C . ARG B 1 237 ? 22.875 9.688 3.092 1 96.69 237 ARG B C 1
ATOM 5248 O O . ARG B 1 237 ? 23.938 9.781 2.484 1 96.69 237 ARG B O 1
ATOM 5255 N N . SER B 1 238 ? 22.359 8.516 3.436 1 96.81 238 SER B N 1
ATOM 5256 C CA . SER B 1 238 ? 23.078 7.262 3.236 1 96.81 238 SER B CA 1
ATOM 5257 C C . SER B 1 238 ? 22.438 6.434 2.125 1 96.81 238 SER B C 1
ATOM 5259 O O . SER B 1 238 ? 21.297 5.984 2.252 1 96.81 238 SER B O 1
ATOM 5261 N N . SER B 1 239 ? 23.25 6.129 1.117 1 94.69 239 SER B N 1
ATOM 5262 C CA . SER B 1 239 ? 22.766 5.277 0.034 1 94.69 239 SER B CA 1
ATOM 5263 C C . SER B 1 239 ? 22.562 3.842 0.508 1 94.69 239 SER B C 1
ATOM 5265 O O . SER B 1 239 ? 21.688 3.139 0.012 1 94.69 239 SER B O 1
ATOM 5267 N N . GLU B 1 240 ? 23.328 3.436 1.457 1 95.88 240 GLU B N 1
ATOM 5268 C CA . GLU B 1 240 ? 23.203 2.096 2.02 1 95.88 240 GLU B CA 1
ATOM 5269 C C . GLU B 1 240 ? 21.875 1.924 2.74 1 95.88 240 GLU B C 1
ATOM 5271 O O . GLU B 1 240 ? 21.203 0.901 2.584 1 95.88 240 GLU B O 1
ATOM 5276 N N . ILE B 1 241 ? 21.531 2.973 3.533 1 97.19 241 ILE B N 1
ATOM 5277 C CA . ILE B 1 241 ? 20.266 2.912 4.262 1 97.19 241 ILE B CA 1
ATOM 5278 C C . ILE B 1 241 ? 19.109 2.955 3.275 1 97.19 241 ILE B C 1
ATOM 5280 O O . ILE B 1 241 ? 18.125 2.229 3.434 1 97.19 241 ILE B O 1
ATOM 5284 N N . ASP B 1 242 ? 19.266 3.82 2.262 1 96.5 242 ASP B N 1
ATOM 5285 C CA . ASP B 1 242 ? 18.234 3.912 1.233 1 96.5 242 ASP B CA 1
ATOM 5286 C C . ASP B 1 242 ? 17.984 2.555 0.579 1 96.5 242 ASP B C 1
ATOM 5288 O O . ASP B 1 242 ? 16.844 2.146 0.394 1 96.5 242 ASP B O 1
ATOM 5292 N N . THR B 1 243 ? 19 1.841 0.202 1 95.12 243 THR B N 1
ATOM 5293 C CA . THR B 1 243 ? 18.906 0.518 -0.404 1 95.12 243 THR B CA 1
ATOM 5294 C C . THR B 1 243 ? 18.219 -0.462 0.549 1 95.12 243 THR B C 1
ATOM 5296 O O . THR B 1 243 ? 17.375 -1.253 0.133 1 95.12 243 THR B O 1
ATOM 5299 N N . PHE B 1 244 ? 18.594 -0.35 1.782 1 96.38 244 PHE B N 1
ATOM 5300 C CA . PHE B 1 244 ? 18.016 -1.211 2.801 1 96.38 244 PHE B CA 1
ATOM 5301 C C . PHE B 1 244 ? 16.516 -0.975 2.91 1 96.38 244 PHE B C 1
ATOM 5303 O O . PHE B 1 244 ? 15.727 -1.927 2.951 1 96.38 244 PHE B O 1
ATOM 5310 N N . LEU B 1 245 ? 16.141 0.282 2.98 1 97.56 245 LEU B N 1
ATOM 5311 C CA . LEU B 1 245 ? 14.727 0.638 3.098 1 97.56 245 LEU B CA 1
ATOM 5312 C C . LEU B 1 245 ? 13.945 0.151 1.885 1 97.56 245 LEU B C 1
ATOM 5314 O O . LEU B 1 245 ? 12.836 -0.372 2.025 1 97.56 245 LEU B O 1
ATOM 5318 N N . LYS B 1 246 ? 14.484 0.314 0.738 1 96.06 246 LYS B N 1
ATOM 5319 C CA . LYS B 1 246 ? 13.82 -0.115 -0.488 1 96.06 246 LYS B CA 1
ATOM 5320 C C . LYS B 1 246 ? 13.641 -1.631 -0.517 1 96.06 246 LYS B C 1
ATOM 5322 O O . LYS B 1 246 ? 12.617 -2.135 -0.974 1 96.06 246 LYS B O 1
ATOM 5327 N N . ASN B 1 247 ? 14.641 -2.336 -0.086 1 94.94 247 ASN B N 1
ATOM 5328 C CA . ASN B 1 247 ? 14.531 -3.789 -0.024 1 94.94 247 ASN B CA 1
ATOM 5329 C C . ASN B 1 247 ? 13.406 -4.223 0.913 1 94.94 247 ASN B C 1
ATOM 5331 O O . ASN B 1 247 ? 12.586 -5.066 0.551 1 94.94 247 ASN B O 1
ATOM 5335 N N . ASP B 1 248 ? 13.336 -3.658 2.135 1 96.19 248 ASP B N 1
ATOM 5336 C CA . ASP B 1 248 ? 12.297 -4.02 3.096 1 96.19 248 ASP B CA 1
ATOM 5337 C C . ASP B 1 248 ? 10.914 -3.6 2.598 1 96.19 248 ASP B C 1
ATOM 5339 O O . ASP B 1 248 ? 9.914 -4.27 2.877 1 96.19 248 ASP B O 1
ATOM 5343 N N . ARG B 1 249 ? 10.844 -2.475 1.925 1 95.94 249 ARG B N 1
ATOM 5344 C CA . ARG B 1 249 ? 9.586 -1.96 1.398 1 95.94 249 ARG B CA 1
ATOM 5345 C C . ARG B 1 249 ? 8.867 -3.016 0.566 1 95.94 249 ARG B C 1
ATOM 5347 O O . ARG B 1 249 ? 7.641 -3.1 0.586 1 95.94 249 ARG B O 1
ATOM 5354 N N . ILE B 1 250 ? 9.656 -3.863 -0.171 1 93.88 250 ILE B N 1
ATOM 5355 C CA . ILE B 1 250 ? 9.102 -4.918 -1.012 1 93.88 250 ILE B CA 1
ATOM 5356 C C . ILE B 1 250 ? 8.234 -5.848 -0.167 1 93.88 250 ILE B C 1
ATOM 5358 O O . ILE B 1 250 ? 7.117 -6.199 -0.566 1 93.88 250 ILE B O 1
ATOM 5362 N N . TYR B 1 251 ? 8.688 -6.09 0.995 1 93.44 251 TYR B N 1
ATOM 5363 C CA . TYR B 1 251 ? 8.078 -7.141 1.805 1 93.44 251 TYR B CA 1
ATOM 5364 C C . TYR B 1 251 ? 7.125 -6.547 2.836 1 93.44 251 TYR B C 1
ATOM 5366 O O . TYR B 1 251 ? 6.227 -7.234 3.324 1 93.44 251 TYR B O 1
ATOM 5374 N N . LEU B 1 252 ? 7.34 -5.273 3.156 1 94.06 252 LEU B N 1
ATOM 5375 C CA . LEU B 1 252 ? 6.367 -4.57 3.984 1 94.06 252 LEU B CA 1
ATOM 5376 C C . LEU B 1 252 ? 5.129 -4.199 3.172 1 94.06 252 LEU B C 1
ATOM 5378 O O . LEU B 1 252 ? 4.105 -3.812 3.736 1 94.06 252 LEU B O 1
ATOM 5382 N N . ALA B 1 253 ? 5.25 -4.398 1.87 1 95 253 ALA B N 1
ATOM 5383 C CA . ALA B 1 253 ? 4.148 -4.184 0.937 1 95 253 ALA B CA 1
ATOM 5384 C C . ALA B 1 253 ? 3.639 -2.746 1.014 1 95 253 ALA B C 1
ATOM 5386 O O . ALA B 1 253 ? 2.428 -2.514 1.065 1 95 253 ALA B O 1
ATOM 5387 N N . THR B 1 254 ? 4.551 -1.771 1.042 1 96.38 254 THR B N 1
ATOM 5388 C CA . THR B 1 254 ? 4.141 -0.377 1.191 1 96.38 254 THR B CA 1
ATOM 5389 C C . THR B 1 254 ? 4.617 0.455 0.003 1 96.38 254 THR B C 1
ATOM 5391 O O . THR B 1 254 ? 4.867 1.654 0.139 1 96.38 254 THR B O 1
ATOM 5394 N N . ASN B 1 255 ? 4.754 -0.187 -1.122 1 94.19 255 ASN B N 1
ATOM 5395 C CA . ASN B 1 255 ? 5.168 0.512 -2.334 1 94.19 255 ASN B CA 1
ATOM 5396 C C . ASN B 1 255 ? 4.059 1.415 -2.867 1 94.19 255 ASN B C 1
ATOM 5398 O O . ASN B 1 255 ? 2.877 1.078 -2.768 1 94.19 255 ASN B O 1
ATOM 5402 N N . ILE B 1 256 ? 4.406 2.482 -3.455 1 94.75 256 ILE B N 1
ATOM 5403 C CA . ILE B 1 256 ? 3.457 3.438 -4.016 1 94.75 256 ILE B CA 1
ATOM 5404 C C . ILE B 1 256 ? 2.822 2.855 -5.277 1 94.75 256 ILE B C 1
ATOM 5406 O O . ILE B 1 256 ? 3.48 2.137 -6.035 1 94.75 256 ILE B O 1
ATOM 5410 N N . GLY B 1 257 ? 1.578 3.174 -5.527 1 92.25 257 GLY B N 1
ATOM 5411 C CA . GLY B 1 257 ? 0.868 2.744 -6.723 1 92.25 257 GLY B CA 1
ATOM 5412 C C . GLY B 1 257 ? 1.252 3.533 -7.961 1 92.25 257 GLY B C 1
ATOM 5413 O O . GLY B 1 257 ? 1.879 4.59 -7.859 1 92.25 257 GLY B O 1
ATOM 5414 N N . ASN B 1 258 ? 0.765 3.049 -9.117 1 89.19 258 ASN B N 1
ATOM 5415 C CA . ASN B 1 258 ? 1.151 3.637 -10.398 1 89.19 258 ASN B CA 1
ATOM 5416 C C . ASN B 1 258 ? 0.409 4.941 -10.656 1 89.19 258 ASN B C 1
ATOM 5418 O O . ASN B 1 258 ? 1.012 5.93 -11.086 1 89.19 258 ASN B O 1
ATOM 5422 N N . LEU B 1 259 ? -0.898 4.91 -10.414 1 91.44 259 LEU B N 1
ATOM 5423 C CA . LEU B 1 259 ? -1.659 6.137 -10.625 1 91.44 259 LEU B CA 1
ATOM 5424 C C . LEU B 1 259 ? -1.188 7.238 -9.68 1 91.44 259 LEU B C 1
ATOM 5426 O O . LEU B 1 259 ? -1.021 8.391 -10.094 1 91.44 259 LEU B O 1
ATOM 5430 N N . GLU B 1 260 ? -1.02 6.867 -8.406 1 94.88 260 GLU B N 1
ATOM 5431 C CA . GLU B 1 260 ? -0.542 7.84 -7.43 1 94.88 260 GLU B CA 1
ATOM 5432 C C . GLU B 1 260 ? 0.81 8.414 -7.84 1 94.88 260 GLU B C 1
ATOM 5434 O O . GLU B 1 260 ? 1.053 9.617 -7.68 1 94.88 260 GLU B O 1
ATOM 5439 N N . SER B 1 261 ? 1.674 7.531 -8.367 1 93.81 261 SER B N 1
ATOM 5440 C CA . SER B 1 261 ? 2.988 7.988 -8.805 1 93.81 261 SER B CA 1
ATOM 5441 C C . SER B 1 261 ? 2.873 8.992 -9.945 1 93.81 261 SER B C 1
ATOM 5443 O O . SER B 1 261 ? 3.572 10.008 -9.961 1 93.81 261 SER B O 1
ATOM 5445 N N . PHE B 1 262 ? 1.984 8.656 -10.898 1 92.62 262 PHE B N 1
ATOM 5446 C CA . PHE B 1 262 ? 1.755 9.555 -12.023 1 92.62 262 PHE B CA 1
ATOM 5447 C C . PHE B 1 262 ? 1.217 10.898 -11.539 1 92.62 262 PHE B C 1
ATOM 5449 O O . PHE B 1 262 ? 1.727 11.953 -11.922 1 92.62 262 PHE B O 1
ATOM 5456 N N . LEU B 1 263 ? 0.225 10.883 -10.672 1 93.62 263 LEU B N 1
ATOM 5457 C CA . LEU B 1 263 ? -0.404 12.094 -10.164 1 93.62 263 LEU B CA 1
ATOM 5458 C C . LEU B 1 263 ? 0.592 12.922 -9.359 1 93.62 263 LEU B C 1
ATOM 5460 O O . LEU B 1 263 ? 0.594 14.156 -9.453 1 93.62 263 LEU B O 1
ATOM 5464 N N . LEU B 1 264 ? 1.43 12.297 -8.562 1 95.44 264 LEU B N 1
ATOM 5465 C CA . LEU B 1 264 ? 2.406 13.016 -7.75 1 95.44 264 LEU B CA 1
ATOM 5466 C C . LEU B 1 264 ? 3.439 13.711 -8.633 1 95.44 264 LEU B C 1
ATOM 5468 O O . LEU B 1 264 ? 3.805 14.867 -8.375 1 95.44 264 LEU B O 1
ATOM 5472 N N . LEU B 1 265 ? 3.904 13.016 -9.672 1 91.69 265 LEU B N 1
ATOM 5473 C CA . LEU B 1 265 ? 4.848 13.625 -10.602 1 91.69 265 LEU B CA 1
ATOM 5474 C C . LEU B 1 265 ? 4.25 14.875 -11.242 1 91.69 265 LEU B C 1
ATOM 5476 O O . LEU B 1 265 ? 4.934 15.891 -11.391 1 91.69 265 LEU B O 1
ATOM 5480 N N . ARG B 1 266 ? 3.039 14.766 -11.641 1 91.06 266 ARG B N 1
ATOM 5481 C CA . ARG B 1 266 ? 2.32 15.898 -12.211 1 91.06 266 ARG B CA 1
ATOM 5482 C C . ARG B 1 266 ? 2.229 17.047 -11.219 1 91.06 266 ARG B C 1
ATOM 5484 O O . ARG B 1 266 ? 2.461 18.203 -11.578 1 91.06 266 ARG B O 1
ATOM 5491 N N . SER B 1 267 ? 1.938 16.766 -9.992 1 94.19 267 SER B N 1
ATOM 5492 C CA . SER B 1 267 ? 1.735 17.781 -8.953 1 94.19 267 SER B CA 1
ATOM 5493 C C . SER B 1 267 ? 3.041 18.484 -8.602 1 94.19 267 SER B C 1
ATOM 5495 O O . SER B 1 267 ? 3.045 19.672 -8.273 1 94.19 267 SER B O 1
ATOM 5497 N N . LEU B 1 268 ? 4.137 17.75 -8.656 1 92.12 268 LEU B N 1
ATOM 5498 C CA . LEU B 1 268 ? 5.43 18.312 -8.273 1 92.12 268 LEU B CA 1
ATOM 5499 C C . LEU B 1 268 ? 5.816 19.469 -9.195 1 92.12 268 LEU B C 1
ATOM 5501 O O . LEU B 1 268 ? 6.566 20.359 -8.797 1 92.12 268 LEU B O 1
ATOM 5505 N N . ARG B 1 269 ? 5.242 19.5 -10.414 1 87.81 269 ARG B N 1
ATOM 5506 C CA . ARG B 1 269 ? 5.578 20.531 -11.391 1 87.81 269 ARG B CA 1
ATOM 5507 C C . ARG B 1 269 ? 5.074 21.906 -10.93 1 87.81 269 ARG B C 1
ATOM 5509 O O . ARG B 1 269 ? 5.605 22.938 -11.344 1 87.81 269 ARG B O 1
ATOM 5516 N N . SER B 1 270 ? 4.086 21.969 -10.016 1 91.12 270 SER B N 1
ATOM 5517 C CA . SER B 1 270 ? 3.535 23.219 -9.516 1 91.12 270 SER B CA 1
ATOM 5518 C C . SER B 1 270 ? 3.711 23.344 -8.008 1 91.12 270 SER B C 1
ATOM 5520 O O . SER B 1 270 ? 3.082 24.203 -7.375 1 91.12 270 SER B O 1
ATOM 5522 N N . TYR B 1 271 ? 4.547 22.516 -7.469 1 92.5 271 TYR B N 1
ATOM 5523 C CA . TYR B 1 271 ? 4.719 22.391 -6.023 1 92.5 271 TYR B CA 1
ATOM 5524 C C . TYR B 1 271 ? 5.109 23.719 -5.406 1 92.5 271 TYR B C 1
ATOM 5526 O O . TYR B 1 271 ? 4.469 24.188 -4.461 1 92.5 271 TYR B O 1
ATOM 5534 N N . GLU B 1 272 ? 6.125 24.328 -5.953 1 90.69 272 GLU B N 1
ATOM 5535 C CA . GLU B 1 272 ? 6.633 25.578 -5.41 1 90.69 272 GLU B CA 1
ATOM 5536 C C . GLU B 1 272 ? 5.57 26.672 -5.453 1 90.69 272 GLU B C 1
ATOM 5538 O O . GLU B 1 272 ? 5.383 27.406 -4.48 1 90.69 272 GLU B O 1
ATOM 5543 N N . LEU B 1 273 ? 4.828 26.797 -6.512 1 91.06 273 LEU B N 1
ATOM 5544 C CA . LEU B 1 273 ? 3.797 27.828 -6.684 1 91.06 273 LEU B CA 1
ATOM 5545 C C . LEU B 1 273 ? 2.699 27.672 -5.637 1 91.06 273 LEU B C 1
ATOM 5547 O O . LEU B 1 273 ? 2.24 28.656 -5.066 1 91.06 273 LEU B O 1
ATOM 5551 N N . ARG B 1 274 ? 2.34 26.469 -5.363 1 95.81 274 ARG B N 1
ATOM 5552 C CA . ARG B 1 274 ? 1.243 26.203 -4.438 1 95.81 274 ARG B CA 1
ATOM 5553 C C . ARG B 1 274 ? 1.661 26.484 -2.998 1 95.81 274 ARG B C 1
ATOM 5555 O O . ARG B 1 274 ? 0.96 27.188 -2.27 1 95.81 274 ARG B O 1
ATOM 5562 N N . VAL B 1 275 ? 2.836 25.984 -2.617 1 95.19 275 VAL B N 1
ATOM 5563 C CA . VAL B 1 275 ? 3.271 26.125 -1.231 1 95.19 275 VAL B CA 1
ATOM 5564 C C . VAL B 1 275 ? 3.559 27.594 -0.917 1 95.19 275 VAL B C 1
ATOM 5566 O O . VAL B 1 275 ? 3.25 28.062 0.176 1 95.19 275 VAL B O 1
ATOM 5569 N N . GLU B 1 276 ? 4.098 28.312 -1.896 1 93.38 276 GLU B N 1
ATOM 5570 C CA . GLU B 1 276 ? 4.336 29.75 -1.712 1 93.38 276 GLU B CA 1
ATOM 5571 C C . GLU B 1 276 ? 3.031 30.5 -1.479 1 93.38 276 GLU B C 1
ATOM 5573 O O . GLU B 1 276 ? 2.945 31.344 -0.583 1 93.38 276 GLU B O 1
ATOM 5578 N N . LYS B 1 277 ? 2.07 30.172 -2.283 1 94.25 277 LYS B N 1
ATOM 5579 C CA . LYS B 1 277 ? 0.764 30.812 -2.152 1 94.25 277 LYS B CA 1
ATOM 5580 C C . LYS B 1 277 ? 0.109 30.469 -0.821 1 94.25 277 LYS B C 1
ATOM 5582 O O . LYS B 1 277 ? -0.438 31.328 -0.141 1 94.25 277 LYS B O 1
ATOM 5587 N N . GLN B 1 278 ? 0.157 29.219 -0.437 1 97.25 278 GLN B N 1
ATOM 5588 C CA . GLN B 1 278 ? -0.444 28.75 0.809 1 97.25 278 GLN B CA 1
ATOM 5589 C C . GLN B 1 278 ? 0.229 29.406 2.018 1 97.25 278 GLN B C 1
ATOM 5591 O O . GLN B 1 278 ? -0.446 29.828 2.959 1 97.25 278 GLN B O 1
ATOM 5596 N N . SER B 1 279 ? 1.541 29.406 1.979 1 96.81 279 SER B N 1
ATOM 5597 C CA . SER B 1 279 ? 2.307 30.031 3.049 1 96.81 279 SER B CA 1
ATOM 5598 C C . SER B 1 279 ? 1.962 31.516 3.176 1 96.81 279 SER B C 1
ATOM 5600 O O . SER B 1 279 ? 1.697 32 4.277 1 96.81 279 SER B O 1
ATOM 5602 N N . SER B 1 280 ? 1.941 32.25 2.092 1 96.38 280 SER B N 1
ATOM 5603 C CA . SER B 1 280 ? 1.621 33.656 2.078 1 96.38 280 SER B CA 1
ATOM 5604 C C . SER B 1 280 ? 0.203 33.906 2.578 1 96.38 280 SER B C 1
ATOM 5606 O O . SER B 1 280 ? -0.026 34.844 3.377 1 96.38 280 SER B O 1
ATOM 5608 N N . ASN B 1 281 ? -0.72 33.125 2.088 1 97.5 281 ASN B N 1
ATOM 5609 C CA . ASN B 1 281 ? -2.105 33.25 2.529 1 97.5 281 ASN B CA 1
ATOM 5610 C C . ASN B 1 281 ? -2.238 33 4.031 1 97.5 281 ASN B C 1
ATOM 5612 O O . ASN B 1 281 ? -2.959 33.719 4.719 1 97.5 281 ASN B O 1
ATOM 5616 N N . ALA B 1 282 ? -1.562 31.969 4.5 1 98.06 282 ALA B N 1
ATOM 5617 C CA . ALA B 1 282 ? -1.642 31.625 5.914 1 98.06 282 ALA B CA 1
ATOM 5618 C C . ALA B 1 282 ? -1.117 32.75 6.785 1 98.06 282 ALA B C 1
ATOM 5620 O O . ALA B 1 282 ? -1.706 33.062 7.82 1 98.06 282 ALA B O 1
ATOM 5621 N N . LYS B 1 283 ? -0.037 33.344 6.371 1 97.56 283 LYS B N 1
ATOM 5622 C CA . LYS B 1 283 ? 0.517 34.469 7.102 1 97.56 283 LYS B CA 1
ATOM 5623 C C . LYS B 1 283 ? -0.506 35.594 7.223 1 97.56 283 LYS B C 1
ATOM 5625 O O . LYS B 1 283 ? -0.746 36.094 8.32 1 97.56 283 LYS B O 1
ATOM 5630 N N . LYS B 1 284 ? -1.144 35.969 6.145 1 97.81 284 LYS B N 1
ATOM 5631 C CA . LYS B 1 284 ? -2.123 37.062 6.121 1 97.81 284 LYS B CA 1
ATOM 5632 C C . LYS B 1 284 ? -3.322 36.719 7.004 1 97.81 284 LYS B C 1
ATOM 5634 O O . LYS B 1 284 ? -3.803 37.594 7.746 1 97.81 284 LYS B O 1
ATOM 5639 N N . VAL B 1 285 ? -3.766 35.5 6.922 1 98.38 285 VAL B N 1
ATOM 5640 C CA . VAL B 1 285 ? -4.949 35.094 7.668 1 98.38 285 VAL B CA 1
ATOM 5641 C C . VAL B 1 285 ? -4.641 35.094 9.164 1 98.38 285 VAL B C 1
ATOM 5643 O O . VAL B 1 285 ? -5.418 35.625 9.969 1 98.38 285 VAL B O 1
ATOM 5646 N N . VAL B 1 286 ? -3.502 34.5 9.578 1 98.44 286 VAL B N 1
ATOM 5647 C CA . VAL B 1 286 ? -3.117 34.406 10.984 1 98.44 286 VAL B CA 1
ATOM 5648 C C . VAL B 1 286 ? -2.918 35.812 11.562 1 98.44 286 VAL B C 1
ATOM 5650 O O . VAL B 1 286 ? -3.402 36.125 12.656 1 98.44 286 VAL B O 1
ATOM 5653 N N . GLU B 1 287 ? -2.254 36.656 10.844 1 97.44 287 GLU B N 1
ATOM 5654 C CA . GLU B 1 287 ? -2.025 38.031 11.297 1 97.44 287 GLU B CA 1
ATOM 5655 C C . GLU B 1 287 ? -3.338 38.812 11.43 1 97.44 287 GLU B C 1
ATOM 5657 O O . GLU B 1 287 ? -3.529 39.562 12.383 1 97.44 287 GLU B O 1
ATOM 5662 N N . TRP B 1 288 ? -4.191 38.625 10.461 1 98.06 288 TRP B N 1
ATOM 5663 C CA . TRP B 1 288 ? -5.496 39.281 10.531 1 98.06 288 TRP B CA 1
ATOM 5664 C C . TRP B 1 288 ? -6.273 38.812 11.758 1 98.06 288 TRP B C 1
ATOM 5666 O O . TRP B 1 288 ? -6.855 39.625 12.469 1 98.06 288 TRP B O 1
ATOM 5676 N N . LEU B 1 289 ? -6.328 37.531 11.969 1 98.25 289 LEU B N 1
ATOM 5677 C CA . LEU B 1 289 ? -7.039 36.969 13.117 1 98.25 289 LEU B CA 1
ATOM 5678 C C . LEU B 1 289 ? -6.48 37.531 14.422 1 98.25 289 LEU B C 1
ATOM 5680 O O . LEU B 1 289 ? -7.242 37.906 15.312 1 98.25 289 LEU B O 1
ATOM 5684 N N . GLU B 1 290 ? -5.18 37.531 14.531 1 96 290 GLU B N 1
ATOM 5685 C CA . GLU B 1 290 ? -4.527 38 15.742 1 96 290 GLU B CA 1
ATOM 5686 C C . GLU B 1 290 ? -4.832 39.5 15.977 1 96 290 GLU B C 1
ATOM 5688 O O . GLU B 1 290 ? -5.078 39.906 17.109 1 96 290 GLU B O 1
ATOM 5693 N N . SER B 1 291 ? -4.883 40.281 14.945 1 96.12 291 SER B N 1
ATOM 5694 C CA . SER B 1 291 ? -5.09 41.719 15.039 1 96.12 291 SER B CA 1
ATOM 5695 C C . SER B 1 291 ? -6.555 42.062 15.305 1 96.12 291 SER B C 1
ATOM 5697 O O . SER B 1 291 ? -6.867 43.125 15.82 1 96.12 291 SER B O 1
ATOM 5699 N N . ASN B 1 292 ? -7.477 41.156 15.031 1 95.94 292 ASN B N 1
ATOM 5700 C CA . ASN B 1 292 ? -8.898 41.469 15.102 1 95.94 292 ASN B CA 1
ATOM 5701 C C . ASN B 1 292 ? -9.609 40.625 16.141 1 95.94 292 ASN B C 1
ATOM 5703 O O . ASN B 1 292 ? -10.844 40.562 16.172 1 95.94 292 ASN B O 1
ATOM 5707 N N . LYS B 1 293 ? -8.93 39.938 16.891 1 94.12 293 LYS B N 1
ATOM 5708 C CA . LYS B 1 293 ? -9.492 38.969 17.859 1 94.12 293 LYS B CA 1
ATOM 5709 C C . LYS B 1 293 ? -10.508 39.656 18.766 1 94.12 293 LYS B C 1
ATOM 5711 O O . LYS B 1 293 ? -11.531 39.062 19.125 1 94.12 293 LYS B O 1
ATOM 5716 N N . GLU B 1 294 ? -10.32 40.906 19.109 1 92.69 294 GLU B N 1
ATOM 5717 C CA . GLU B 1 294 ? -11.164 41.625 20.047 1 92.69 294 GLU B CA 1
ATOM 5718 C C . GLU B 1 294 ? -12.516 41.969 19.438 1 92.69 294 GLU B C 1
ATOM 5720 O O . GLU B 1 294 ? -13.484 42.219 20.156 1 92.69 294 GLU B O 1
ATOM 5725 N N . LYS B 1 295 ? -12.523 41.969 18.172 1 94.5 295 LYS B N 1
ATOM 5726 C CA . LYS B 1 295 ? -13.758 42.312 17.453 1 94.5 295 LYS B CA 1
ATOM 5727 C C . LYS B 1 295 ? -14.828 41.25 17.688 1 94.5 295 LYS B C 1
ATOM 5729 O O . LYS B 1 295 ? -16.016 41.5 17.438 1 94.5 295 LYS B O 1
ATOM 5734 N N . PHE B 1 296 ? -14.492 40.125 18.203 1 95.69 296 PHE B N 1
ATOM 5735 C CA . PHE B 1 296 ? -15.43 39 18.219 1 95.69 296 PHE B CA 1
ATOM 5736 C C . PHE B 1 296 ? -15.773 38.625 19.656 1 95.69 296 PHE B C 1
ATOM 5738 O O . PHE B 1 296 ? -16.062 37.469 19.922 1 95.69 296 PHE B O 1
ATOM 5745 N N . ASN B 1 297 ? -15.836 39.594 20.562 1 90.56 297 ASN B N 1
ATOM 5746 C CA . ASN B 1 297 ? -16.406 39.562 21.906 1 90.56 297 ASN B CA 1
ATOM 5747 C C . ASN B 1 297 ? -16.016 38.281 22.641 1 90.56 297 ASN B C 1
ATOM 5749 O O . ASN B 1 297 ? -16.875 37.562 23.156 1 90.56 297 ASN B O 1
ATOM 5753 N N . GLY B 1 298 ? -14.82 37.875 22.531 1 91.81 298 GLY B N 1
ATOM 5754 C CA . GLY B 1 298 ? -14.328 36.75 23.328 1 91.81 298 GLY B CA 1
ATOM 5755 C C . GLY B 1 298 ? -14.547 35.406 22.656 1 91.81 298 GLY B C 1
ATOM 5756 O O . GLY B 1 298 ? -14.195 34.375 23.203 1 91.81 298 GLY B O 1
ATOM 5757 N N . ASN B 1 299 ? -15.031 35.406 21.453 1 94.69 299 ASN B N 1
ATOM 5758 C CA . ASN B 1 299 ? -15.305 34.156 20.75 1 94.69 299 ASN B CA 1
ATOM 5759 C C . ASN B 1 299 ? -14.016 33.5 20.25 1 94.69 299 ASN B C 1
ATOM 5761 O O . ASN B 1 299 ? -13.961 32.281 20.078 1 94.69 299 ASN B O 1
ATOM 5765 N N . ILE B 1 300 ? -13.039 34.312 19.969 1 97.38 300 ILE B N 1
ATOM 5766 C CA . ILE B 1 300 ? -11.727 33.75 19.656 1 97.38 300 ILE B CA 1
ATOM 5767 C C . ILE B 1 300 ? -10.883 33.656 20.922 1 97.38 300 ILE B C 1
ATOM 5769 O O . ILE B 1 300 ? -10.453 34.656 21.484 1 97.38 300 ILE B O 1
ATOM 5773 N N . VAL B 1 301 ? -10.633 32.438 21.344 1 96.56 301 VAL B N 1
ATOM 5774 C CA . VAL B 1 301 ? -9.875 32.219 22.562 1 96.56 301 VAL B CA 1
ATOM 5775 C C . VAL B 1 301 ? -8.375 32.281 22.266 1 96.56 301 VAL B C 1
ATOM 5777 O O . VAL B 1 301 ? -7.605 32.844 23.047 1 96.56 301 VAL B O 1
ATOM 5780 N N . LYS B 1 302 ? -7.98 31.672 21.172 1 96.81 302 LYS B N 1
ATOM 5781 C CA . LYS B 1 302 ? -6.559 31.594 20.859 1 96.81 302 LYS B CA 1
ATOM 5782 C C . LYS B 1 302 ? -6.344 31.219 19.391 1 96.81 302 LYS B C 1
ATOM 5784 O O . LYS B 1 302 ? -7.102 30.422 18.828 1 96.81 302 LYS B O 1
ATOM 5789 N N . VAL B 1 303 ? -5.41 31.891 18.781 1 98.12 303 VAL B N 1
ATOM 5790 C CA . VAL B 1 303 ? -4.852 31.453 17.5 1 98.12 303 VAL B CA 1
ATOM 5791 C C . VAL B 1 303 ? -3.465 30.859 17.719 1 98.12 303 VAL B C 1
ATOM 5793 O O . VAL B 1 303 ? -2.549 31.547 18.172 1 98.12 303 VAL B O 1
ATOM 5796 N N . SER B 1 304 ? -3.34 29.562 17.469 1 98.19 304 SER B N 1
ATOM 5797 C CA . SER B 1 304 ? -2.057 28.891 17.641 1 98.19 304 SER B CA 1
ATOM 5798 C C . SER B 1 304 ? -1.312 28.766 16.328 1 98.19 304 SER B C 1
ATOM 5800 O O . SER B 1 304 ? -1.844 28.219 15.352 1 98.19 304 SER B O 1
ATOM 5802 N N . HIS B 1 305 ? -0.112 29.266 16.266 1 98.38 305 HIS B N 1
ATOM 5803 C CA . HIS B 1 305 ? 0.786 29.281 15.125 1 98.38 305 HIS B CA 1
ATOM 5804 C C . HIS B 1 305 ? 2.18 29.75 15.516 1 98.38 305 HIS B C 1
ATOM 5806 O O . HIS B 1 305 ? 2.354 30.375 16.562 1 98.38 305 HIS B O 1
ATOM 5812 N N . ALA B 1 306 ? 3.127 29.438 14.688 1 97.88 306 ALA B N 1
ATOM 5813 C CA . ALA B 1 306 ? 4.488 29.906 14.938 1 97.88 306 ALA B CA 1
ATOM 5814 C C . ALA B 1 306 ? 4.531 31.438 15.047 1 97.88 306 ALA B C 1
ATOM 5816 O O . ALA B 1 306 ? 5.301 31.984 15.836 1 97.88 306 ALA B O 1
ATOM 5817 N N . ILE B 1 307 ? 3.719 32.125 14.289 1 97.06 307 ILE B N 1
ATOM 5818 C CA . ILE B 1 307 ? 3.672 33.594 14.273 1 97.06 307 ILE B CA 1
ATOM 5819 C C . ILE B 1 307 ? 3.186 34.094 15.633 1 97.06 307 ILE B C 1
ATOM 5821 O O . ILE B 1 307 ? 3.807 35 16.219 1 97.06 307 ILE B O 1
ATOM 5825 N N . THR B 1 308 ? 2.111 33.594 16.109 1 97.69 308 THR B N 1
ATOM 5826 C CA . THR B 1 308 ? 1.569 34.031 17.391 1 97.69 308 THR B CA 1
ATOM 5827 C C . THR B 1 308 ? 2.434 33.531 18.547 1 97.69 308 THR B C 1
ATOM 5829 O O . THR B 1 308 ? 2.564 34.219 19.562 1 97.69 308 THR B O 1
ATOM 5832 N N . GLN B 1 309 ? 2.992 32.375 18.344 1 97.69 309 GLN B N 1
ATOM 5833 C CA . GLN B 1 309 ? 3.939 31.844 19.312 1 97.69 309 GLN B CA 1
ATOM 5834 C C . GLN B 1 309 ? 5.121 32.781 19.5 1 97.69 309 GLN B C 1
ATOM 5836 O O . GLN B 1 309 ? 5.52 33.062 20.641 1 97.69 309 GLN B O 1
ATOM 5841 N N . ARG B 1 310 ? 5.691 33.188 18.469 1 97.06 310 ARG B N 1
ATOM 5842 C CA . ARG B 1 310 ? 6.824 34.125 18.516 1 97.06 310 ARG B CA 1
ATOM 5843 C C . ARG B 1 310 ? 6.457 35.406 19.25 1 97.06 310 ARG B C 1
ATOM 5845 O O . ARG B 1 310 ? 7.23 35.875 20.078 1 97.06 310 ARG B O 1
ATOM 5852 N N . LYS B 1 311 ? 5.328 35.969 18.922 1 96.5 311 LYS B N 1
ATOM 5853 C CA . LYS B 1 311 ? 4.844 37.188 19.562 1 96.5 311 LYS B CA 1
ATOM 5854 C C . LYS B 1 311 ? 4.703 37 21.078 1 96.5 311 LYS B C 1
ATOM 5856 O O . LYS B 1 311 ? 5.129 37.875 21.844 1 96.5 311 LYS B O 1
ATOM 5861 N N . GLU B 1 312 ? 4.137 35.938 21.422 1 97.06 312 GLU B N 1
ATOM 5862 C CA . GLU B 1 312 ? 3.924 35.656 22.828 1 97.06 312 GLU B CA 1
ATOM 5863 C C . GLU B 1 312 ? 5.254 35.531 23.578 1 97.06 312 GLU B C 1
ATOM 5865 O O . GLU B 1 312 ? 5.402 36.062 24.672 1 97.06 312 GLU B O 1
ATOM 5870 N N . LEU B 1 313 ? 6.16 34.812 22.984 1 97.12 313 LEU B N 1
ATOM 5871 C CA . LEU B 1 313 ? 7.469 34.625 23.609 1 97.12 313 LEU B CA 1
ATOM 5872 C C . LEU B 1 313 ? 8.203 35.969 23.703 1 97.12 313 LEU B C 1
ATOM 5874 O O . LEU B 1 313 ? 8.828 36.25 24.734 1 97.12 313 LEU B O 1
ATOM 5878 N N . ALA B 1 314 ? 8.094 36.75 22.688 1 96.88 314 ALA B N 1
ATOM 5879 C CA . ALA B 1 314 ? 8.734 38.062 22.688 1 96.88 314 ALA B CA 1
ATOM 5880 C C . ALA B 1 314 ? 8.156 38.938 23.781 1 96.88 314 ALA B C 1
ATOM 5882 O O . ALA B 1 314 ? 8.891 39.656 24.469 1 96.88 314 ALA B O 1
ATOM 5883 N N . GLU B 1 315 ? 6.895 38.969 23.922 1 97.06 315 GLU B N 1
ATOM 5884 C CA . GLU B 1 315 ? 6.219 39.75 24.953 1 97.06 315 GLU B CA 1
ATOM 5885 C C . GLU B 1 315 ? 6.648 39.344 26.359 1 97.06 315 GLU B C 1
ATOM 5887 O O . GLU B 1 315 ? 6.676 40.156 27.266 1 97.06 315 GLU B O 1
ATOM 5892 N N . LYS B 1 316 ? 7.023 38.125 26.484 1 97.75 316 LYS B N 1
ATOM 5893 C CA . LYS B 1 316 ? 7.457 37.594 27.766 1 97.75 316 LYS B CA 1
ATOM 5894 C C . LYS B 1 316 ? 8.977 37.625 27.906 1 97.75 316 LYS B C 1
ATOM 5896 O O . LYS B 1 316 ? 9.539 37.062 28.828 1 97.75 316 LYS B O 1
ATOM 5901 N N . ASN B 1 317 ? 9.641 38.156 27.031 1 97.06 317 ASN B N 1
ATOM 5902 C CA . ASN B 1 317 ? 11.094 38.281 26.984 1 97.06 317 ASN B CA 1
ATOM 5903 C C . ASN B 1 317 ? 11.758 36.906 27.031 1 97.06 317 ASN B C 1
ATOM 5905 O O . ASN B 1 317 ? 12.742 36.688 27.734 1 97.06 317 ASN B O 1
ATOM 5909 N N . GLN B 1 318 ? 11.156 36 26.328 1 96.81 318 GLN B N 1
ATOM 5910 C CA . GLN B 1 318 ? 11.703 34.656 26.172 1 96.81 318 GLN B CA 1
ATOM 5911 C C . GLN B 1 318 ? 12.391 34.5 24.828 1 96.81 318 GLN B C 1
ATOM 5913 O O . GLN B 1 318 ? 12.25 35.344 23.938 1 96.81 318 GLN B O 1
ATOM 5918 N N . ASP B 1 319 ? 13.094 33.344 24.672 1 96.19 319 ASP B N 1
ATOM 5919 C CA . ASP B 1 319 ? 13.898 33.125 23.469 1 96.19 319 ASP B CA 1
ATOM 5920 C C . ASP B 1 319 ? 13.016 32.812 22.266 1 96.19 319 ASP B C 1
ATOM 5922 O O . ASP B 1 319 ? 12.172 31.922 22.312 1 96.19 319 ASP B O 1
ATOM 5926 N N . THR B 1 320 ? 13.18 33.562 21.203 1 96.75 320 THR B N 1
ATOM 5927 C CA . THR B 1 320 ? 12.406 33.406 19.969 1 96.75 320 THR B CA 1
ATOM 5928 C C . THR B 1 320 ? 13.297 32.906 18.844 1 96.75 320 THR B C 1
ATOM 5930 O O . THR B 1 320 ? 12.836 32.688 17.719 1 96.75 320 THR B O 1
ATOM 5933 N N . SER B 1 321 ? 14.57 32.625 19.141 1 96.19 321 SER B N 1
ATOM 5934 C CA . SER B 1 321 ? 15.562 32.344 18.109 1 96.19 321 SER B CA 1
ATOM 5935 C C . SER B 1 321 ? 15.242 31.062 17.344 1 96.19 321 SER B C 1
ATOM 5937 O O . SER B 1 321 ? 15.477 30.984 16.141 1 96.19 321 SER B O 1
ATOM 5939 N N . PHE B 1 322 ? 14.703 30.078 18.062 1 95.75 322 PHE B N 1
ATOM 5940 C CA . PHE B 1 322 ? 14.43 28.812 17.406 1 95.75 322 PHE B CA 1
ATOM 5941 C C . PHE B 1 322 ? 13.305 28.969 16.391 1 95.75 322 PHE B C 1
ATOM 5943 O O . PHE B 1 322 ? 13.242 28.219 15.406 1 95.75 322 PHE B O 1
ATOM 5950 N N . ILE B 1 323 ? 12.43 29.922 16.547 1 96.69 323 ILE B N 1
ATOM 5951 C CA . ILE B 1 323 ? 11.375 30.219 15.578 1 96.69 323 ILE B CA 1
ATOM 5952 C C . ILE B 1 323 ? 11.945 31.047 14.438 1 96.69 323 ILE B C 1
ATOM 5954 O O . ILE B 1 323 ? 11.68 30.766 13.266 1 96.69 323 ILE B O 1
ATOM 5958 N N . ASP B 1 324 ? 12.797 32.094 14.781 1 95.75 324 ASP B N 1
ATOM 5959 C CA . ASP B 1 324 ? 13.398 33 13.805 1 95.75 324 ASP B CA 1
ATOM 5960 C C . ASP B 1 324 ? 14.32 32.219 12.844 1 95.75 324 ASP B C 1
ATOM 5962 O O . ASP B 1 324 ? 14.422 32.594 11.664 1 95.75 324 ASP B O 1
ATOM 5966 N N . ASN B 1 325 ? 14.938 31.234 13.367 1 93.81 325 ASN B N 1
ATOM 5967 C CA . ASN B 1 325 ? 15.852 30.438 12.555 1 93.81 325 ASN B CA 1
ATOM 5968 C C . ASN B 1 325 ? 15.102 29.422 11.688 1 93.81 325 ASN B C 1
ATOM 5970 O O . ASN B 1 325 ? 15.633 28.969 10.68 1 93.81 325 ASN B O 1
ATOM 5974 N N . PHE B 1 326 ? 13.922 29.156 12.062 1 94.88 326 PHE B N 1
ATOM 5975 C CA . PHE B 1 326 ? 13.164 28.094 11.398 1 94.88 326 PHE B CA 1
ATOM 5976 C C . PHE B 1 326 ? 12.5 28.625 10.133 1 94.88 326 PHE B C 1
ATOM 5978 O O . PHE B 1 326 ? 12.438 27.922 9.125 1 94.88 326 PHE B O 1
ATOM 5985 N N . PHE B 1 327 ? 12.008 29.781 10.172 1 93.62 327 PHE B N 1
ATOM 5986 C CA . PHE B 1 327 ? 11.289 30.359 9.047 1 93.62 327 PHE B CA 1
ATOM 5987 C C . PHE B 1 327 ? 12.039 31.562 8.477 1 93.62 327 PHE B C 1
ATOM 5989 O O . PHE B 1 327 ? 12.656 32.312 9.227 1 93.62 327 PHE B O 1
ATOM 5996 N N . ASP B 1 328 ? 12.039 31.688 7.191 1 88.88 328 ASP B N 1
ATOM 5997 C CA . ASP B 1 328 ? 12.5 32.938 6.621 1 88.88 328 ASP B CA 1
ATOM 5998 C C . ASP B 1 328 ? 11.367 33.969 6.578 1 88.88 328 ASP B C 1
ATOM 6000 O O . ASP B 1 328 ? 10.281 33.719 7.109 1 88.88 328 ASP B O 1
ATOM 6004 N N . GLU B 1 329 ? 11.633 35.156 6.074 1 85.19 329 GLU B N 1
ATOM 6005 C CA . GLU B 1 329 ? 10.695 36.281 6.117 1 85.19 329 GLU B CA 1
ATOM 6006 C C . GLU B 1 329 ? 9.477 36 5.227 1 85.19 329 GLU B C 1
ATOM 6008 O O . GLU B 1 329 ? 8.391 36.531 5.484 1 85.19 329 GLU B O 1
ATOM 6013 N N . ASP B 1 330 ? 9.602 35.125 4.34 1 86.5 330 ASP B N 1
ATOM 6014 C CA . ASP B 1 330 ? 8.594 35 3.297 1 86.5 330 ASP B CA 1
ATOM 6015 C C . ASP B 1 330 ? 7.723 33.75 3.514 1 86.5 330 ASP B C 1
ATOM 6017 O O . ASP B 1 330 ? 6.652 33.625 2.92 1 86.5 330 ASP B O 1
ATOM 6021 N N . HIS B 1 331 ? 8.188 32.875 4.41 1 93.62 331 HIS B N 1
ATOM 6022 C CA . HIS B 1 331 ? 7.492 31.594 4.461 1 93.62 331 HIS B CA 1
ATOM 6023 C C . HIS B 1 331 ? 7.105 31.234 5.891 1 93.62 331 HIS B C 1
ATOM 6025 O O . HIS B 1 331 ? 7.77 31.656 6.844 1 93.62 331 HIS B O 1
ATOM 6031 N N . THR B 1 332 ? 6.047 30.562 6.023 1 96.06 332 THR B N 1
ATOM 6032 C CA . THR B 1 332 ? 5.578 29.969 7.27 1 96.06 332 THR B CA 1
ATOM 6033 C C . THR B 1 332 ? 4.773 28.703 7 1 96.06 332 THR B C 1
ATOM 6035 O O . THR B 1 332 ? 4.555 28.328 5.844 1 96.06 332 THR B O 1
ATOM 6038 N N . THR B 1 333 ? 4.453 27.922 8.055 1 97.25 333 THR B N 1
ATOM 6039 C CA . THR B 1 333 ? 3.574 26.766 7.891 1 97.25 333 THR B CA 1
ATOM 6040 C C . THR B 1 333 ? 2.154 27.203 7.551 1 97.25 333 THR B C 1
ATOM 6042 O O . THR B 1 333 ? 1.648 28.172 8.125 1 97.25 333 THR B O 1
ATOM 6045 N N . PRO B 1 334 ? 1.474 26.547 6.613 1 97.62 334 PRO B N 1
ATOM 6046 C CA . PRO B 1 334 ? 0.134 26.984 6.215 1 97.62 334 PRO B CA 1
ATOM 6047 C C . PRO B 1 334 ? -0.967 26.375 7.078 1 97.62 334 PRO B C 1
ATOM 6049 O O . PRO B 1 334 ? -2.115 26.266 6.637 1 97.62 334 PRO B O 1
ATOM 6052 N N . VAL B 1 335 ? -0.607 25.859 8.227 1 98.06 335 VAL B N 1
ATOM 6053 C CA . VAL B 1 335 ? -1.577 25.25 9.133 1 98.06 335 VAL B CA 1
ATOM 6054 C C . VAL B 1 335 ? -1.534 25.953 10.484 1 98.06 335 VAL B C 1
ATOM 6056 O O . VAL B 1 335 ? -0.456 26.297 10.984 1 98.06 335 VAL B O 1
ATOM 6059 N N . PHE B 1 336 ? -2.678 26.266 10.992 1 98.38 336 PHE B N 1
ATOM 6060 C CA . PHE B 1 336 ? -2.789 26.828 12.336 1 98.38 336 PHE B CA 1
ATOM 6061 C C . PHE B 1 336 ? -4.027 26.281 13.039 1 98.38 336 PHE B C 1
ATOM 6063 O O . PHE B 1 336 ? -4.836 25.578 12.438 1 98.38 336 PHE B O 1
ATOM 6070 N N . SER B 1 337 ? -4.086 26.531 14.305 1 98.38 337 SER B N 1
ATOM 6071 C CA . SER B 1 337 ? -5.266 26.125 15.07 1 98.38 337 SER B CA 1
ATOM 6072 C C . SER B 1 337 ? -6.008 27.344 15.609 1 98.38 337 SER B C 1
ATOM 6074 O O . SER B 1 337 ? -5.387 28.328 16.016 1 98.38 337 SER B O 1
ATOM 6076 N N . LEU B 1 338 ? -7.301 27.266 15.523 1 98.5 338 LEU B N 1
ATOM 6077 C CA . LEU B 1 338 ? -8.203 28.281 16.062 1 98.5 338 LEU B CA 1
ATOM 6078 C C . LEU B 1 338 ? -9.023 27.719 17.203 1 98.5 338 LEU B C 1
ATOM 6080 O O . LEU B 1 338 ? -9.766 26.75 17.031 1 98.5 338 LEU B O 1
ATOM 6084 N N . TYR B 1 339 ? -8.836 28.297 18.391 1 98.06 339 TYR B N 1
ATOM 6085 C CA . TYR B 1 339 ? -9.664 27.953 19.547 1 98.06 339 TYR B CA 1
ATOM 6086 C C . TYR B 1 339 ? -10.828 28.922 19.688 1 98.06 339 TYR B C 1
ATOM 6088 O O . TYR B 1 339 ? -10.633 30.141 19.828 1 98.06 339 TYR B O 1
ATOM 6096 N N . LEU B 1 340 ? -11.977 28.406 19.656 1 98.12 340 LEU B N 1
ATOM 6097 C CA . LEU B 1 340 ? -13.156 29.234 19.906 1 98.12 340 LEU B CA 1
ATOM 6098 C C . LEU B 1 340 ? -13.695 29 21.312 1 98.12 340 LEU B C 1
ATOM 6100 O O . LEU B 1 340 ? -13.094 28.266 22.094 1 98.12 340 LEU B O 1
ATOM 6104 N N . LYS B 1 341 ? -14.758 29.688 21.641 1 96.88 341 LYS B N 1
ATOM 6105 C CA . LYS B 1 341 ? -15.258 29.719 23.016 1 96.88 341 LYS B CA 1
ATOM 6106 C C . LYS B 1 341 ? -15.68 28.328 23.469 1 96.88 341 LYS B C 1
ATOM 6108 O O . LYS B 1 341 ? -15.445 27.953 24.625 1 96.88 341 LYS B O 1
ATOM 6113 N N . ASP B 1 342 ? -16.344 27.594 22.688 1 96.25 342 ASP B N 1
ATOM 6114 C CA . ASP B 1 342 ? -16.828 26.266 23.062 1 96.25 342 ASP B CA 1
ATOM 6115 C C . ASP B 1 342 ? -17.125 25.438 21.812 1 96.25 342 ASP B C 1
ATOM 6117 O O . ASP B 1 342 ? -16.922 25.891 20.688 1 96.25 342 ASP B O 1
ATOM 6121 N N . PHE B 1 343 ? -17.547 24.234 22.062 1 96.19 343 PHE B N 1
ATOM 6122 C CA . PHE B 1 343 ? -17.859 23.266 21.016 1 96.19 343 PHE B CA 1
ATOM 6123 C C . PHE B 1 343 ? -18.969 23.797 20.109 1 96.19 343 PHE B C 1
ATOM 6125 O O . PHE B 1 343 ? -18.906 23.641 18.875 1 96.19 343 PHE B O 1
ATOM 6132 N N . TYR B 1 344 ? -19.969 24.422 20.656 1 95.88 344 TYR B N 1
ATOM 6133 C CA . TYR B 1 344 ? -21.094 24.953 19.906 1 95.88 344 TYR B CA 1
ATOM 6134 C C . TYR B 1 344 ? -20.672 26.094 18.984 1 95.88 344 TYR B C 1
ATOM 6136 O O . TYR B 1 344 ? -21.125 26.203 17.859 1 95.88 344 TYR B O 1
ATOM 6144 N N . SER B 1 345 ? -19.797 26.969 19.484 1 97.19 345 SER B N 1
ATOM 6145 C CA . SER B 1 345 ? -19.266 28.062 18.672 1 97.19 345 SER B CA 1
ATOM 6146 C C . SER B 1 345 ? -18.5 27.516 17.469 1 97.19 345 SER B C 1
ATOM 6148 O O . SER B 1 345 ? -18.562 28.078 16.375 1 97.19 345 SER B O 1
ATOM 6150 N N . CYS B 1 346 ? -17.719 26.438 17.703 1 97.75 346 CYS B N 1
ATOM 6151 C CA . CYS B 1 346 ? -17 25.797 16.609 1 97.75 346 CYS B CA 1
ATOM 6152 C C . CYS B 1 346 ? -17.969 25.297 15.539 1 97.75 346 CYS B C 1
ATOM 6154 O O . CYS B 1 346 ? -17.734 25.516 14.344 1 97.75 346 CYS B O 1
ATOM 6156 N N . LYS B 1 347 ? -19.031 24.625 15.953 1 97 347 LYS B N 1
ATOM 6157 C CA . LYS B 1 347 ? -20.031 24.125 15.016 1 97 347 LYS B CA 1
ATOM 6158 C C . LYS B 1 347 ? -20.625 25.25 14.195 1 97 347 LYS B C 1
ATOM 6160 O O . LYS B 1 347 ? -20.75 25.141 12.969 1 97 347 LYS B O 1
ATOM 6165 N N . THR B 1 348 ? -21.016 26.312 14.867 1 96.94 348 THR B N 1
ATOM 6166 C CA . THR B 1 348 ? -21.625 27.453 14.195 1 96.94 348 THR B CA 1
ATOM 6167 C C . THR B 1 348 ? -20.656 28.078 13.188 1 96.94 348 THR B C 1
ATOM 6169 O O . THR B 1 348 ? -21.031 28.359 12.055 1 96.94 348 THR B O 1
ATOM 6172 N N . PHE B 1 349 ? -19.422 28.281 13.586 1 97.5 349 PHE B N 1
ATOM 6173 C CA . PHE B 1 349 ? -18.406 28.875 12.734 1 97.5 349 PHE B CA 1
ATOM 6174 C C . PHE B 1 349 ? -18.203 28.047 11.469 1 97.5 349 PHE B C 1
ATOM 6176 O O . PHE B 1 349 ? -18.328 28.562 10.359 1 97.5 349 PHE B O 1
ATOM 6183 N N . ILE B 1 350 ? -17.969 26.719 11.625 1 97.94 350 ILE B N 1
ATOM 6184 C CA . ILE B 1 350 ? -17.641 25.828 10.523 1 97.94 350 ILE B CA 1
ATOM 6185 C C . ILE B 1 350 ? -18.812 25.734 9.555 1 97.94 350 ILE B C 1
ATOM 6187 O O . ILE B 1 350 ? -18.641 25.766 8.336 1 97.94 350 ILE B O 1
ATOM 6191 N N . THR B 1 351 ? -20.031 25.609 10.039 1 96.5 351 THR B N 1
ATOM 6192 C CA . THR B 1 351 ? -21.219 25.453 9.227 1 96.5 351 THR B CA 1
ATOM 6193 C C . THR B 1 351 ? -21.453 26.672 8.344 1 96.5 351 THR B C 1
ATOM 6195 O O . THR B 1 351 ? -22.094 26.594 7.297 1 96.5 351 THR B O 1
ATOM 6198 N N . ASN B 1 352 ? -20.891 27.812 8.719 1 95.62 352 ASN B N 1
ATOM 6199 C CA . ASN B 1 352 ? -21.172 29.047 8.008 1 95.62 352 ASN B CA 1
ATOM 6200 C C . ASN B 1 352 ? -20.047 29.406 7.047 1 95.62 352 ASN B C 1
ATOM 6202 O O . ASN B 1 352 ? -20.156 30.359 6.27 1 95.62 352 ASN B O 1
ATOM 6206 N N . LEU B 1 353 ? -18.938 28.703 7.07 1 95.5 353 LEU B N 1
ATOM 6207 C CA . LEU B 1 353 ? -17.844 28.938 6.137 1 95.5 353 LEU B CA 1
ATOM 6208 C C . LEU B 1 353 ? -18.25 28.578 4.711 1 95.5 353 LEU B C 1
ATOM 6210 O O . LEU B 1 353 ? -18.953 27.578 4.5 1 95.5 353 LEU B O 1
ATOM 6214 N N . LYS B 1 354 ? -17.734 29.328 3.732 1 90.81 354 LYS B N 1
ATOM 6215 C CA . LYS B 1 354 ? -18.109 29.125 2.334 1 90.81 354 LYS B CA 1
ATOM 6216 C C . LYS B 1 354 ? -16.938 28.562 1.527 1 90.81 354 LYS B C 1
ATOM 6218 O O . LYS B 1 354 ? -17.141 27.797 0.581 1 90.81 354 LYS B O 1
ATOM 6223 N N . TYR B 1 355 ? -15.75 28.953 1.909 1 93.5 355 TYR B N 1
ATOM 6224 C CA . TYR B 1 355 ? -14.594 28.609 1.079 1 93.5 355 TYR B CA 1
ATOM 6225 C C . TYR B 1 355 ? -13.664 27.656 1.8 1 93.5 355 TYR B C 1
ATOM 6227 O O . TYR B 1 355 ? -12.484 27.547 1.463 1 93.5 355 TYR B O 1
ATOM 6235 N N . PHE B 1 356 ? -14.18 26.969 2.863 1 95.44 356 PHE B N 1
ATOM 6236 C CA . PHE B 1 356 ? -13.484 25.938 3.604 1 95.44 356 PHE B CA 1
ATOM 6237 C C . PHE B 1 356 ? -14.297 24.641 3.611 1 95.44 356 PHE B C 1
ATOM 6239 O O . PHE B 1 356 ? -15.508 24.672 3.814 1 95.44 356 PHE B O 1
ATOM 6246 N N . HIS B 1 357 ? -13.648 23.547 3.266 1 93.69 357 HIS B N 1
ATOM 6247 C CA . HIS B 1 357 ? -14.289 22.25 3.471 1 93.69 357 HIS B CA 1
ATOM 6248 C C . HIS B 1 357 ? -13.984 21.703 4.859 1 93.69 357 HIS B C 1
ATOM 6250 O O . HIS B 1 357 ? -12.859 21.828 5.352 1 93.69 357 HIS B O 1
ATOM 6256 N N . HIS B 1 358 ? -15.016 21.188 5.562 1 95.88 358 HIS B N 1
ATOM 6257 C CA . HIS B 1 358 ? -14.812 20.469 6.82 1 95.88 358 HIS B CA 1
ATOM 6258 C C . HIS B 1 358 ? -14.391 19.031 6.582 1 95.88 358 HIS B C 1
ATOM 6260 O O . HIS B 1 358 ? -15.234 18.172 6.332 1 95.88 358 HIS B O 1
ATOM 6266 N N . ALA B 1 359 ? -13.141 18.797 6.703 1 94 359 ALA B N 1
ATOM 6267 C CA . ALA B 1 359 ? -12.555 17.484 6.414 1 94 359 ALA B CA 1
ATOM 6268 C C . ALA B 1 359 ? -11.195 17.328 7.102 1 94 359 ALA B C 1
ATOM 6270 O O . ALA B 1 359 ? -10.586 18.312 7.516 1 94 359 ALA B O 1
ATOM 6271 N N . THR B 1 360 ? -10.836 16.047 7.23 1 91.25 360 THR B N 1
ATOM 6272 C CA . THR B 1 360 ? -9.492 15.789 7.738 1 91.25 360 THR B CA 1
ATOM 6273 C C . THR B 1 360 ? -8.461 15.906 6.621 1 91.25 360 THR B C 1
ATOM 6275 O O . THR B 1 360 ? -8.805 15.812 5.438 1 91.25 360 THR B O 1
ATOM 6278 N N . SER B 1 361 ? -7.266 16.266 6.867 1 92.44 361 SER B N 1
ATOM 6279 C CA . SER B 1 361 ? -6.125 16.422 5.969 1 92.44 361 SER B CA 1
ATOM 6280 C C . SER B 1 361 ? -5.684 17.875 5.875 1 92.44 361 SER B C 1
ATOM 6282 O O . SER B 1 361 ? -6.07 18.703 6.703 1 92.44 361 SER B O 1
ATOM 6284 N N . LEU B 1 362 ? -4.777 18.094 5.078 1 95.94 362 LEU B N 1
ATOM 6285 C CA . LEU B 1 362 ? -4.203 19.422 4.852 1 95.94 362 LEU B CA 1
ATOM 6286 C C . LEU B 1 362 ? -3.352 19.438 3.584 1 95.94 362 LEU B C 1
ATOM 6288 O O . LEU B 1 362 ? -3.154 18.391 2.955 1 95.94 362 LEU B O 1
ATOM 6292 N N . GLY B 1 363 ? -2.988 20.594 3.145 1 96 363 GLY B N 1
ATOM 6293 C CA . GLY B 1 363 ? -1.969 20.75 2.121 1 96 363 GLY B CA 1
ATOM 6294 C C . GLY B 1 363 ? -2.537 20.781 0.714 1 96 363 GLY B C 1
ATOM 6295 O O . GLY B 1 363 ? -1.806 21.016 -0.25 1 96 363 GLY B O 1
ATOM 6296 N N . GLY B 1 364 ? -3.83 20.594 0.533 1 94.69 364 GLY B N 1
ATOM 6297 C CA . GLY B 1 364 ? -4.453 20.719 -0.775 1 94.69 364 GLY B CA 1
ATOM 6298 C C . GLY B 1 364 ? -4.629 22.156 -1.21 1 94.69 364 GLY B C 1
ATOM 6299 O O . GLY B 1 364 ? -4.449 23.078 -0.411 1 94.69 364 GLY B O 1
ATOM 6300 N N . VAL B 1 365 ? -5.039 22.359 -2.512 1 94 365 VAL B N 1
ATOM 6301 C CA . VAL B 1 365 ? -5.27 23.688 -3.053 1 94 365 VAL B CA 1
ATOM 6302 C C . VAL B 1 365 ? -6.484 24.328 -2.377 1 94 365 VAL B C 1
ATOM 6304 O O . VAL B 1 365 ? -6.602 25.547 -2.314 1 94 365 VAL B O 1
ATOM 6307 N N . GLU B 1 366 ? -7.387 23.469 -1.873 1 93.88 366 GLU B N 1
ATOM 6308 C CA . GLU B 1 366 ? -8.555 23.953 -1.146 1 93.88 366 GLU B CA 1
ATOM 6309 C C . GLU B 1 366 ? -8.25 24.141 0.335 1 93.88 366 GLU B C 1
ATOM 6311 O O . GLU B 1 366 ? -7.504 23.359 0.928 1 93.88 366 GLU B O 1
ATOM 6316 N N . SER B 1 367 ? -8.781 25.141 0.923 1 96.25 367 SER B N 1
ATOM 6317 C CA . SER B 1 367 ? -8.68 25.312 2.369 1 96.25 367 SER B CA 1
ATOM 6318 C C . SER B 1 367 ? -9.594 24.344 3.107 1 96.25 367 SER B C 1
ATOM 6320 O O . SER B 1 367 ? -10.703 24.047 2.646 1 96.25 367 SER B O 1
ATOM 6322 N N . LEU B 1 368 ? -9.07 23.844 4.23 1 97.19 368 LEU B N 1
ATOM 6323 C CA . LEU B 1 368 ? -9.82 22.906 5.059 1 97.19 368 LEU B CA 1
ATOM 6324 C C . LEU B 1 368 ? -9.898 23.391 6.5 1 97.19 368 LEU B C 1
ATOM 6326 O O . LEU B 1 368 ? -8.977 24.047 6.992 1 97.19 368 LEU B O 1
ATOM 6330 N N . VAL B 1 369 ? -11 23.109 7.141 1 97.69 369 VAL B N 1
ATOM 6331 C CA . VAL B 1 369 ? -11.125 23.172 8.594 1 97.69 369 VAL B CA 1
ATOM 6332 C C . VAL B 1 369 ? -11.523 21.797 9.133 1 97.69 369 VAL B C 1
ATOM 6334 O O . VAL B 1 369 ? -12.234 21.047 8.469 1 97.69 369 VAL B O 1
ATOM 6337 N N . GLU B 1 370 ? -11.008 21.531 10.266 1 96.81 370 GLU B N 1
ATOM 6338 C CA . GLU B 1 370 ? -11.414 20.312 10.938 1 96.81 370 GLU B CA 1
ATOM 6339 C C . GLU B 1 370 ? -11.602 20.531 12.438 1 96.81 370 GLU B C 1
ATOM 6341 O O . GLU B 1 370 ? -10.688 21 13.117 1 96.81 370 GLU B O 1
ATOM 6346 N N . LEU B 1 371 ? -12.844 20.25 12.844 1 97 371 LEU B N 1
ATOM 6347 C CA . LEU B 1 371 ? -13.016 20.094 14.281 1 97 371 LEU B CA 1
ATOM 6348 C C . LEU B 1 371 ? -12.266 18.875 14.797 1 97 371 LEU B C 1
ATOM 6350 O O . LEU B 1 371 ? -12.758 17.75 14.688 1 97 371 LEU B O 1
ATOM 6354 N N . ARG B 1 372 ? -11.141 19.094 15.453 1 94.88 372 ARG B N 1
ATOM 6355 C CA . ARG B 1 372 ? -10.141 18.047 15.656 1 94.88 372 ARG B CA 1
ATOM 6356 C C . ARG B 1 372 ? -10.648 16.969 16.609 1 94.88 372 ARG B C 1
ATOM 6358 O O . ARG B 1 372 ? -10.242 15.812 16.516 1 94.88 372 ARG B O 1
ATOM 6365 N N . CYS B 1 373 ? -11.531 17.266 17.516 1 93.88 373 CYS B N 1
ATOM 6366 C CA . CYS B 1 373 ? -12.016 16.297 18.484 1 93.88 373 CYS B CA 1
ATOM 6367 C C . CYS B 1 373 ? -12.812 15.188 17.797 1 93.88 373 CYS B C 1
ATOM 6369 O O . CYS B 1 373 ? -13.102 14.156 18.406 1 93.88 373 CYS B O 1
ATOM 6371 N N . LEU B 1 374 ? -13.188 15.414 16.516 1 90.69 374 LEU B N 1
ATOM 6372 C CA . LEU B 1 374 ? -13.922 14.391 15.781 1 90.69 374 LEU B CA 1
ATOM 6373 C C . LEU B 1 374 ? -13.031 13.188 15.492 1 90.69 374 LEU B C 1
ATOM 6375 O O . LEU B 1 374 ? -13.523 12.086 15.242 1 90.69 374 LEU B O 1
ATOM 6379 N N . THR B 1 375 ? -11.688 13.359 15.523 1 87.38 375 THR B N 1
ATOM 6380 C CA . THR B 1 375 ? -10.797 12.258 15.172 1 87.38 375 THR B CA 1
ATOM 6381 C C . THR B 1 375 ? -9.742 12.039 16.25 1 87.38 375 THR B C 1
ATOM 6383 O O . THR B 1 375 ? -9.031 11.031 16.25 1 87.38 375 THR B O 1
ATOM 6386 N N . ASP B 1 376 ? -9.586 12.922 17.125 1 86.06 376 ASP B N 1
ATOM 6387 C CA . ASP B 1 376 ? -8.594 12.844 18.203 1 86.06 376 ASP B CA 1
ATOM 6388 C C . ASP B 1 376 ? -9.266 12.938 19.562 1 86.06 376 ASP B C 1
ATOM 6390 O O . ASP B 1 376 ? -9.703 14.016 19.984 1 86.06 376 ASP B O 1
ATOM 6394 N N . PRO B 1 377 ? -9.258 11.883 20.25 1 83.69 377 PRO B N 1
ATOM 6395 C CA . PRO B 1 377 ? -9.977 11.875 21.531 1 83.69 377 PRO B CA 1
ATOM 6396 C C . PRO B 1 377 ? -9.266 12.695 22.609 1 83.69 377 PRO B C 1
ATOM 6398 O O . PRO B 1 377 ? -9.844 12.969 23.656 1 83.69 377 PRO B O 1
ATOM 6401 N N . TYR B 1 378 ? -8.109 13.195 22.422 1 83.88 378 TYR B N 1
ATOM 6402 C CA . TYR B 1 378 ? -7.328 13.812 23.484 1 83.88 378 TYR B CA 1
ATOM 6403 C C . TYR B 1 378 ? -7.207 15.32 23.266 1 83.88 378 TYR B C 1
ATOM 6405 O O . TYR B 1 378 ? -6.613 16.031 24.078 1 83.88 378 TYR B O 1
ATOM 6413 N N . ILE B 1 379 ? -7.793 15.766 22.266 1 91.06 379 ILE B N 1
ATOM 6414 C CA . ILE B 1 379 ? -7.621 17.172 21.906 1 91.06 379 ILE B CA 1
ATOM 6415 C C . ILE B 1 379 ? -8.805 17.984 22.422 1 91.06 379 ILE B C 1
ATOM 6417 O O . ILE B 1 379 ? -9.867 17.438 22.703 1 91.06 379 ILE B O 1
ATOM 6421 N N . ASP B 1 380 ? -8.641 19.234 22.656 1 93.94 380 ASP B N 1
ATOM 6422 C CA . ASP B 1 380 ? -9.695 20.141 23.125 1 93.94 380 ASP B CA 1
ATOM 6423 C C . ASP B 1 380 ? -10.867 20.156 22.141 1 93.94 380 ASP B C 1
ATOM 6425 O O . ASP B 1 380 ? -10.672 20.141 20.922 1 93.94 380 ASP B O 1
ATOM 6429 N N . ARG B 1 381 ? -12.039 20.234 22.656 1 95.62 381 ARG B N 1
ATOM 6430 C CA . ARG B 1 381 ? -13.25 20.125 21.844 1 95.62 381 ARG B CA 1
ATOM 6431 C C . ARG B 1 381 ? -13.516 21.422 21.094 1 95.62 381 ARG B C 1
ATOM 6433 O O . ARG B 1 381 ? -14.352 21.469 20.188 1 95.62 381 ARG B O 1
ATOM 6440 N N . ASN B 1 382 ? -12.867 22.453 21.5 1 97.44 382 ASN B N 1
ATOM 6441 C CA . ASN B 1 382 ? -13.094 23.75 20.859 1 97.44 382 ASN B CA 1
ATOM 6442 C C . ASN B 1 382 ? -11.922 24.125 19.953 1 97.44 382 ASN B C 1
ATOM 6444 O O . ASN B 1 382 ? -11.688 25.312 19.703 1 97.44 382 ASN B O 1
ATOM 6448 N N . LEU B 1 383 ? -11.164 23.141 19.5 1 97.81 383 LEU B N 1
ATOM 6449 C CA . LEU B 1 383 ? -10.016 23.375 18.625 1 97.81 383 LEU B CA 1
ATOM 6450 C C . LEU B 1 383 ? -10.352 23.031 17.172 1 97.81 383 LEU B C 1
ATOM 6452 O O . LEU B 1 383 ? -10.812 21.922 16.891 1 97.81 383 LEU B O 1
ATOM 6456 N N . ILE B 1 384 ? -10.18 24 16.297 1 98.44 384 ILE B N 1
ATOM 6457 C CA . ILE B 1 384 ? -10.312 23.812 14.852 1 98.44 384 ILE B CA 1
ATOM 6458 C C . ILE B 1 384 ? -8.938 23.906 14.195 1 98.44 384 ILE B C 1
ATOM 6460 O O . ILE B 1 384 ? -8.234 24.906 14.344 1 98.44 384 ILE B O 1
ATOM 6464 N N . ARG B 1 385 ? -8.508 22.844 13.562 1 98.25 385 ARG B N 1
ATOM 6465 C CA . ARG B 1 385 ? -7.32 22.969 12.719 1 98.25 385 ARG B CA 1
ATOM 6466 C C . ARG B 1 385 ? -7.672 23.562 11.367 1 98.25 385 ARG B C 1
ATOM 6468 O O . ARG B 1 385 ? -8.633 23.141 10.719 1 98.25 385 ARG B O 1
ATOM 6475 N N . VAL B 1 386 ? -6.93 24.531 10.945 1 98.62 386 VAL B N 1
ATOM 6476 C CA . VAL B 1 386 ? -7.176 25.219 9.688 1 98.62 386 VAL B CA 1
ATOM 6477 C C . VAL B 1 386 ? -5.996 25.016 8.742 1 98.62 386 VAL B C 1
ATOM 6479 O O . VAL B 1 386 ? -4.855 25.328 9.086 1 98.62 386 VAL B O 1
ATOM 6482 N N . SER B 1 387 ? -6.223 24.453 7.629 1 98.25 387 SER B N 1
ATOM 6483 C CA . SER B 1 387 ? -5.258 24.344 6.539 1 98.25 387 SER B CA 1
ATOM 6484 C C . SER B 1 387 ? -5.582 25.328 5.418 1 98.25 387 SER B C 1
ATOM 6486 O O . SER B 1 387 ? -6.645 25.234 4.801 1 98.25 387 SER B O 1
ATOM 6488 N N . ILE B 1 388 ? -4.688 26.203 5.121 1 98.25 388 ILE B N 1
ATOM 6489 C CA . ILE B 1 388 ? -4.914 27.281 4.152 1 98.25 388 ILE B CA 1
ATOM 6490 C C . ILE B 1 388 ? -4.512 26.797 2.758 1 98.25 388 ILE B C 1
ATOM 6492 O O . ILE B 1 388 ? -3.436 26.234 2.574 1 98.25 388 ILE B O 1
ATOM 6496 N N . GLY B 1 389 ? -5.406 27.031 1.811 1 97.19 389 GLY B N 1
ATOM 6497 C CA . GLY B 1 389 ? -5.172 26.641 0.431 1 97.19 389 GLY B CA 1
ATOM 6498 C C . GLY B 1 389 ? -4.715 27.797 -0.448 1 97.19 389 GLY B C 1
ATOM 6499 O O . GLY B 1 389 ? -4 28.688 0.011 1 97.19 389 GLY B O 1
ATOM 6500 N N . CYS B 1 390 ? -5.043 27.641 -1.759 1 95 390 CYS B N 1
ATOM 6501 C CA . CYS B 1 390 ? -4.523 28.562 -2.76 1 95 390 CYS B CA 1
ATOM 6502 C C . CYS B 1 390 ? -5.59 29.578 -3.178 1 95 390 CYS B C 1
ATOM 6504 O O . CYS B 1 390 ? -5.445 30.25 -4.195 1 95 390 CYS B O 1
ATOM 6506 N N . GLU B 1 391 ? -6.684 29.734 -2.398 1 93.94 391 GLU B N 1
ATOM 6507 C CA . GLU B 1 391 ? -7.684 30.766 -2.658 1 93.94 391 GLU B CA 1
ATOM 6508 C C . GLU B 1 391 ? -7.086 32.156 -2.494 1 93.94 391 GLU B C 1
ATOM 6510 O O . GLU B 1 391 ? -5.891 32.312 -2.234 1 93.94 391 GLU B O 1
ATOM 6515 N N . SER B 1 392 ? -7.969 33.125 -2.74 1 92.88 392 SER B N 1
ATOM 6516 C CA . SER B 1 392 ? -7.617 34.5 -2.398 1 92.88 392 SER B CA 1
ATOM 6517 C C . SER B 1 392 ? -7.602 34.719 -0.887 1 92.88 392 SER B C 1
ATOM 6519 O O . SER B 1 392 ? -8.57 34.406 -0.201 1 92.88 392 SER B O 1
ATOM 6521 N N . ALA B 1 393 ? -6.453 35.25 -0.427 1 96.31 393 ALA B N 1
ATOM 6522 C CA . ALA B 1 393 ? -6.391 35.531 1.005 1 96.31 393 ALA B CA 1
ATOM 6523 C C . ALA B 1 393 ? -7.531 36.438 1.433 1 96.31 393 ALA B C 1
ATOM 6525 O O . ALA B 1 393 ? -8.102 36.281 2.514 1 96.31 393 ALA B O 1
ATOM 6526 N N . LYS B 1 394 ? -7.82 37.438 0.611 1 95.69 394 LYS B N 1
ATOM 6527 C CA . LYS B 1 394 ? -8.914 38.375 0.877 1 95.69 394 LYS B CA 1
ATOM 6528 C C . LYS B 1 394 ? -10.242 37.625 1.036 1 95.69 394 LYS B C 1
ATOM 6530 O O . LYS B 1 394 ? -11 37.875 1.9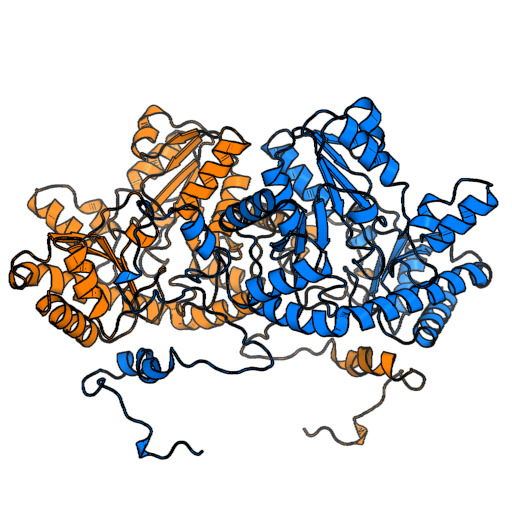73 1 95.69 394 LYS B O 1
ATOM 6535 N N . ASP B 1 395 ? -10.5 36.688 0.145 1 93.81 395 ASP B N 1
ATOM 6536 C CA . ASP B 1 395 ? -11.742 35.906 0.193 1 93.81 395 ASP B CA 1
ATOM 6537 C C . ASP B 1 395 ? -11.789 35.031 1.442 1 93.81 395 ASP B C 1
ATOM 6539 O O . ASP B 1 395 ? -12.836 34.906 2.07 1 93.81 395 ASP B O 1
ATOM 6543 N N . LEU B 1 396 ? -10.641 34.438 1.793 1 97.06 396 LEU B N 1
ATOM 6544 C CA . LEU B 1 396 ? -10.586 33.594 2.982 1 97.06 396 LEU B CA 1
ATOM 6545 C C . LEU B 1 396 ? -10.836 34.406 4.242 1 97.06 396 LEU B C 1
ATOM 6547 O O . LEU B 1 396 ? -11.602 34 5.121 1 97.06 396 LEU B O 1
ATOM 6551 N N . ILE B 1 397 ? -10.242 35.562 4.328 1 97.75 397 ILE B N 1
ATOM 6552 C CA . ILE B 1 397 ? -10.398 36.438 5.484 1 97.75 397 ILE B CA 1
ATOM 6553 C C . ILE B 1 397 ? -11.852 36.906 5.59 1 97.75 397 ILE B C 1
ATOM 6555 O O . ILE B 1 397 ? -12.445 36.875 6.672 1 97.75 397 ILE B O 1
ATOM 6559 N N . ASN B 1 398 ? -12.438 37.312 4.473 1 96.25 398 ASN B N 1
ATOM 6560 C CA . ASN B 1 398 ? -13.836 37.75 4.473 1 96.25 398 ASN B CA 1
ATOM 6561 C C . ASN B 1 398 ? -14.758 36.625 4.922 1 96.25 398 ASN B C 1
ATOM 6563 O O . ASN B 1 398 ? -15.734 36.844 5.637 1 96.25 398 ASN B O 1
ATOM 6567 N N . ASP B 1 399 ? -14.477 35.469 4.445 1 96.5 399 ASP B N 1
ATOM 6568 C CA . ASP B 1 399 ? -15.281 34.281 4.82 1 96.5 399 ASP B CA 1
ATOM 6569 C C . ASP B 1 399 ? -15.164 34 6.316 1 96.5 399 ASP B C 1
ATOM 6571 O O . ASP B 1 399 ? -16.172 33.75 6.988 1 96.5 399 ASP B O 1
ATOM 6575 N N . ILE B 1 400 ? -13.961 34.062 6.879 1 97.94 400 ILE B N 1
ATOM 6576 C CA . ILE B 1 400 ? -13.711 33.844 8.305 1 97.94 400 ILE B CA 1
ATOM 6577 C C . ILE B 1 400 ? -14.438 34.906 9.109 1 97.94 400 ILE B C 1
ATOM 6579 O O . ILE B 1 400 ? -15.102 34.625 10.102 1 97.94 400 ILE B O 1
ATOM 6583 N N . GLU B 1 401 ? -14.352 36.125 8.664 1 97.5 401 GLU B N 1
ATOM 6584 C CA . GLU B 1 401 ? -14.969 37.219 9.383 1 97.5 401 GLU B CA 1
ATOM 6585 C C . GLU B 1 401 ? -16.484 37.062 9.461 1 97.5 401 GLU B C 1
ATOM 6587 O O . GLU B 1 401 ? -17.078 37.188 10.531 1 97.5 401 GLU B O 1
ATOM 6592 N N . GLN B 1 402 ? -17.047 36.812 8.328 1 96.75 402 GLN B N 1
ATOM 6593 C CA . GLN B 1 402 ? -18.5 36.688 8.312 1 96.75 402 GLN B CA 1
ATOM 6594 C C . GLN B 1 402 ? -18.953 35.5 9.133 1 96.75 402 GLN B C 1
ATOM 6596 O O . GLN B 1 402 ? -20 35.531 9.781 1 96.75 402 GLN B O 1
ATOM 6601 N N . ALA B 1 403 ? -18.25 34.375 9.102 1 97.56 403 ALA B N 1
ATOM 6602 C CA . ALA B 1 403 ? -18.609 33.188 9.883 1 97.56 403 ALA B CA 1
ATOM 6603 C C . ALA B 1 403 ? -18.453 33.438 11.375 1 97.56 403 ALA B C 1
ATOM 6605 O O . ALA B 1 403 ? -19.297 33.031 12.172 1 97.56 403 ALA B O 1
ATOM 6606 N N . LEU B 1 404 ? -17.391 34.156 11.75 1 97.75 404 LEU B N 1
ATOM 6607 C CA . LEU B 1 404 ? -17.188 34.531 13.148 1 97.75 404 LEU B CA 1
ATOM 6608 C C . LEU B 1 404 ? -18.281 35.438 13.648 1 97.75 404 LEU B C 1
ATOM 6610 O O . LEU B 1 404 ? -18.719 35.312 14.797 1 97.75 404 LEU B O 1
ATOM 6614 N N . SER B 1 405 ? -18.766 36.312 12.844 1 96.62 405 SER B N 1
ATOM 6615 C CA . SER B 1 405 ? -19.797 37.281 13.227 1 96.62 405 SER B CA 1
ATOM 6616 C C . SER B 1 405 ? -21.125 36.594 13.5 1 96.62 405 SER B C 1
ATOM 6618 O O . SER B 1 405 ? -22.016 37.156 14.133 1 96.62 405 SER B O 1
ATOM 6620 N N . LYS B 1 406 ? -21.25 35.406 13.039 1 95.69 406 LYS B N 1
ATOM 6621 C CA . LYS B 1 406 ? -22.5 34.688 13.188 1 95.69 406 LYS B CA 1
ATOM 6622 C C . LYS B 1 406 ? -22.531 33.875 14.477 1 95.69 406 LYS B C 1
ATOM 6624 O O . LYS B 1 406 ? -23.562 33.281 14.836 1 95.69 406 LYS B O 1
ATOM 6629 N N . ILE B 1 407 ? -21.375 33.781 15.102 1 95.31 407 ILE B N 1
ATOM 6630 C CA . ILE B 1 407 ? -21.328 33.094 16.391 1 95.31 407 ILE B CA 1
ATOM 6631 C C . ILE B 1 407 ? -22.094 33.906 17.422 1 95.31 407 ILE B C 1
ATOM 6633 O O . ILE B 1 407 ? -21.828 35.094 17.609 1 95.31 407 ILE B O 1
#

InterPro domains:
  IPR000277 Cys/Met metabolism, pyridoxal phosphate-dependent enzyme [PF01053] (20-404)
  IPR000277 Cys/Met metabolism, pyridoxal phosphate-dependent enzyme [PIRSF001434] (11-407)
  IPR000277 Cys/Met metabolism, pyridoxal phosphate-dependent enzyme [PTHR11808] (19-406)
  IPR015421 Pyridoxal phosphate-dependent transferase, major domain [G3DSA:3.40.640.10] (14-270)
  IPR015422 Pyridoxal phosphate-dependent transferase, small domain [G3DSA:3.90.1150.10] (272-407)
  IPR015424 Pyridoxal phosphate-dependent transferase [SSF53383] (74-406)

Foldseek 3Di:
DDPDPVNLPQPPCVPPDPVVCVPCSCVVCVPDDDPDPADDLPQDFADDDDPDCVPDDDPVRDDPVRVLCCQAPDPGGPLNHDDLQNVVQVVVCVQLVFGKDKFQALLLAVVLVCVVLVALEEEEEQADVSNVVVVVVCCVPPVRHYHHHLVCCVPDPAASYEYEYEAPHPQAAAGDLVLVSQVSCVVRNYAYEYADQQQDPPQWHNPCVSPHQKYKYFCCAQLLQANPGGMIMIGGRDPVVSSVSSVVSSVSSGHHGSVRSSSSVVSNVCSNVWQLLLFQLLVLQLVVCVVCVVVLVQFWPDKGHNVVVLVVCVVVVHDNVSSPVRGDPRGGGSKRKTFGDALVLQVQLQVQFDQEDADDGENHQGKYKYQPCVPDVPDGRRMIMIHGHNDDSVSRNVRNVVSSNRD/DDPDPVVLPQPPCVPPDPVVCVPCSCVVCVPDDDPDPADDLPQDFADDDDPDCVPVDDPVRDDPVRVLCCQAPDPGGPLNHDDLQNVVQVVVCVQLVFGKDKFQALLLAVVLVCVVLVALEEEEEQADVSNVVVVVVCCVPPVRHYHHHLVCCVPDPAASHEYEYEAPHPQAAAGDLVLVSQVSCVVRNYAYEYADQQQDPPQWHNPCVSPHQKYKYFCCAQLLQANPGGMIMIGGRDPVVSSVSSVVSSVSSGHHGSVRSSSSVVSNVCSNVWQLLLFQLLVLQLVVCVVCVVVLVQFWPDKGHNVVVLVVCVVVVHDNVSSPVRGDPRGGGSKRKTFGDALVLQVQLQVQFDQEDADDGENHQGKYKYQPCVPDVPDGRRMIMIHGHNDDSVSRNVRNVVSSNRD

Sequence (814 aa):
MGITKNDYVSENHNNADINTLLIHSDDVLNDRIVNDVAPPINVTTTFRYSSNPDEWIPWADQTPEEKEKLLNHDFVYSRLSHPNNIRLEKNLNNIFDGYTTIYNSGLGAFNGIINYINPKQIFLPDCYHGIQSICRIWERNHGTKIYNNIDEIFNHLQEGDLVHIENPVNPFGTVIDIKKYIDYAHSKKAYVVWDATFAPSPIVNNHWDYDPDFILHSLTKYYAGHSDLLAGCIVTRSSEIDTFLKNDRIYLATNIGNLESFLLLRSLRSYELRVEKQSSNAKKVVEWLESNKEKFNGNIVKVSHAITQRKELAEKNQDTSFIDNFFDEDHTTPVFSLYLKDFYSCKTFITNLKYFHHATSLGGVESLVELRCLTDPYIDRNLIRVSIGCESAKDLINDIEQALSKIMGITKNDYVSENHNNADINTLLIHSDDVLNDRIVNDVAPPINVTTTFRYSSNPDEWIPWADQTPEEKEKLLNHDFVYSRLSHPNNIRLEKNLNNIFDGYTTIYNSGLGAFNGIINYINPKQIFLPDCYHGIQSICRIWERNHGTKIYNNIDEIFNHLQEGDLVHIENPVNPFGTVIDIKKYIDYAHSKKAYVVWDATFAPSPIVNNHWDYDPDFILHSLTKYYAGHSDLLAGCIVTRSSEIDTFLKNDRIYLATNIGNLESFLLLRSLRSYELRVEKQSSNAKKVVEWLESNKEKFNGNIVKVSHAITQRKELAEKNQDTSFIDNFFDEDHTTPVFSLYLKDFYSCKTFITNLKYFHHATSLGGVESLVELRCLTDPYIDRNLIRVSIGCESAKDLINDIEQALSKI

Radius of gyration: 28.85 Å; Cα contacts (8 Å, |Δi|>4): 1618; chains: 2; bounding box: 57×90×77 Å

Secondary structure (DSSP, 8-state):
----GGG----S-TT--HHHHHHHTTGGGTT-----SSPP----SB-BPPS-GGG---GGG--HHHHHHHHHT--SBTTT--HHHHHHHHHHHHHHTSEEEEESSHHHHHHHHHHHH--SEEE--S--HHHHHHHHHHHHHH--EEESSGGGHHHH--TT-EEEEESSPTTT-----HHHHHHHHHHTT-EEEEE-TTS-TTTT--GGGG--SEEEE-TTTTTT-SS----EEEEES-HHHHHHHHHHHHHHT-PPPHHHHHHHHHHHTTHHHHHHHHHHHHHHHHHHHHHHGGGGTT-EEEEESHHHHHHHHHHTT---HHHHTTS-SS---SEEEEEESSHHHHHHHHHH-SSEEEBS---SSSEEEEEGGGT-TTS-TTEEEEE--SS-HHHHHHHHHHHHHT-/----GGG----S-TT--HHHHHHHTTGGGTT-----SSPP----SB-BPPS-GGG---GGG--HHHHHHHHHT--SBTTT--HHHHHHHHHHHHHHTSEEEEESSHHHHHHHHHHHH--SEEE--S--HHHHHHHHHHHHHH--EEESSGGGHHHH--TT-EEEEESSBTTTTB---HHHHHHHHHHTT-EEEEE-TTS-TTTT--GGGG--SEEEE-TTTTTT-SS----EEEEES-HHHHHHHHHHHHHHT-PPPHHHHHHHHHHHTTHHHHHHHHHHHHHHHHHHHHHTGGGGTT-EEEEESHHHHHHHHHHTT---HHHHTTS-SS---SEEEEEESSHHHHHHHHHH-SSEEEBS---SSSEEEEEGGGT-TTS-TTEEEEE--SS-HHHHHHHHHHHHHT-

Nearest PDB structures (foldseek):
  5tsu-assembly1_B  TM=8.590E-01  e=4.935E-27  Homo sapiens
  6ovg-assembly1_D  TM=8.547E-01  e=5.926E-27  Homo sapiens
  5eig-assembly2_H  TM=8.439E-01  e=7.115E-27  Homo sapiens
  6ovg-assembly2_H  TM=8.399E-01  e=1.860E-27  Homo sapiens
  5eig-assembly1_B  TM=8.245E-01  e=4.935E-27  Homo sapiens

Organism: NCBI:txid211096